Protein AF-0000000084337610 (afdb_homodimer)

Secondary structure (DSSP, 8-state):
--BHHHHHHHHH-SS-TTEEEETTEEEETTEEHHHHHHHH-SSEEEEETHHHHHHHHHHHHHHHHHHHHHT--S-EEEEEEGGG---HHHHHHHHTTS-EEEE-STTHHHHHHHHHHTTSS-TT-EEEE-S---HHHHHHHHHHHHTT-SEEEEEESSTTHHHHHHHH---SSPEEEEEEB-PBPPTTSS-SB-SSSB-HHHHHHHIIIIITT-TTEEEEEEE---TT-S-SSHHHHHHHHHHHHHHHHHHHH-TT--EEE---------STT----HHHHHHHHHHHHHHHHHHTT-PPPEEEE--SHHHHGGGEEEEEEEEEEEE-SSS-EEEEESS-HHHH-HHHHHH----EEEESB-TTSBEEEEEEE-SSS-TT-EE---SSSSSEEEE--SS--EEEEES--SSHHHHH-SSS--GGGPPPPEEEEEEE-TTS-EEEEEEEPPP-HHHHHHHHTS--/--BHHHHHHHHH-SS-TTEEEETTEEEETTEEHHHHHHHH-SSEEEEETHHHHHHHHHHHHHHHHHHHHTT--S-EEEEEEGGG---HHHHHHHHTTS-EEEE-STTHHHHHHHHHHTTSS-TT-EEEE-S---HHHHHHHHHHHHTT-SEEEEEESSTTHHHHHHHH---SSPEEEEEEB-PBPPTTSS-SB-SSSB-HHHHHHHIIIIITT-TTEEEEEEE---TT-S-SSHHHHHHHHHHHHHHHHHHHH-TT--EEE---------STT----HHHHHHHHHHHHHHHHHHTT-PPPEEEE--SHHHHGGGEEEEEEEEEEEE-SSS-EEEEESS-HHHH-HHHHHH----EEEESB-TTSBEEEEEEE-SSS-TT-EE---SSSSSEEEE--SS--EEEEES--SSHHHHH-SSS--GGGPPPPEEEEEEE-TTS-EEEEEEEPPP-HHHHHHHHTS--

Nearest PDB structures (foldseek):
  7jpj-assembly1_B  TM=8.055E-01  e=6.550E-25  Phaeodactylum tricornutum CCAP 1055/1
  7jpj-assembly1_A  TM=7.901E-01  e=4.323E-25  Phaeodactylum tricornutum CCAP 1055/1
  7odc-assembly1_A-2  TM=7.884E-01  e=2.873E-20  Mus musculus
  2on3-assembly1_B  TM=7.918E-01  e=4.902E-20  Homo sapiens
  7u6u-assembly1_B  TM=7.769E-01  e=1.495E-20  Homo sapiens

InterPro domains:
  IPR002985 Arginine decarboxylase [PTHR43295] (39-330)
  IPR002985 Arginine decarboxylase [cd06830] (38-434)
  IPR009006 Alanine racemase/group IV decarboxylase, C-terminal [G3DSA:2.40.37.10] (312-446)
  IPR009006 Alanine racemase/group IV decarboxylase, C-terminal [SSF50621] (285-439)
  IPR022644 Orn/DAP/Arg decarboxylase 2, N-terminal [PF02784] (68-313)
  IPR029066 PLP-binding barrel [G3DSA:3.20.20.10] (50-311)
  IPR029066 PLP-binding barrel [SSF51419] (41-315)

Structure (mmCIF, N/CA/C/O backbone):
data_AF-0000000084337610-model_v1
#
loop_
_entity.id
_entity.type
_entity.pdbx_description
1 polymer 'Arginine decarboxylase'
#
loop_
_atom_site.group_PDB
_atom_site.id
_atom_site.type_symbol
_atom_site.label_atom_id
_atom_site.label_alt_id
_atom_site.label_comp_id
_atom_site.label_asym_id
_atom_site.label_entity_id
_atom_site.label_seq_id
_atom_site.pdbx_PDB_ins_code
_atom_site.Cartn_x
_atom_site.Cartn_y
_atom_site.Cartn_z
_atom_site.occupancy
_atom_site.B_iso_or_equiv
_atom_site.auth_seq_id
_atom_site.auth_comp_id
_atom_site.auth_asym_id
_atom_site.auth_atom_id
_atom_site.pdbx_PDB_model_num
ATOM 1 N N . MET A 1 1 ? -39.031 13.789 -8.5 1 65.5 1 MET A N 1
ATOM 2 C CA . MET A 1 1 ? -37.594 13.648 -8.367 1 65.5 1 MET A CA 1
ATOM 3 C C . MET A 1 1 ? -37.188 12.188 -8.258 1 65.5 1 MET A C 1
ATOM 5 O O . MET A 1 1 ? -37.844 11.414 -7.527 1 65.5 1 MET A O 1
ATOM 9 N N . GLN A 1 2 ? -36.344 11.758 -9.172 1 90.31 2 GLN A N 1
ATOM 10 C CA . GLN A 1 2 ? -35.938 10.359 -9.312 1 90.31 2 GLN A CA 1
ATOM 11 C C . GLN A 1 2 ? -35.094 9.906 -8.125 1 90.31 2 GLN A C 1
ATOM 13 O O . GLN A 1 2 ? -34.156 10.609 -7.719 1 90.31 2 GLN A O 1
ATOM 18 N N . SER A 1 3 ? -35.719 8.938 -7.402 1 95.44 3 SER A N 1
ATOM 19 C CA . SER A 1 3 ? -34.969 8.406 -6.258 1 95.44 3 SER A CA 1
ATOM 20 C C . SER A 1 3 ? -33.688 7.734 -6.695 1 95.44 3 SER A C 1
ATOM 22 O O . SER A 1 3 ? -33.5 7.422 -7.875 1 95.44 3 SER A O 1
ATOM 24 N N . TYR A 1 4 ? -32.75 7.586 -5.773 1 96.56 4 TYR A N 1
ATOM 25 C CA . TYR A 1 4 ? -31.516 6.883 -6.066 1 96.56 4 TYR A CA 1
ATOM 26 C C . TYR A 1 4 ? -31.797 5.48 -6.598 1 96.56 4 TYR A C 1
ATOM 28 O O . TYR A 1 4 ? -31.141 5.027 -7.539 1 96.56 4 TYR A O 1
ATOM 36 N N . GLN A 1 5 ? -32.719 4.836 -5.945 1 95.94 5 GLN A N 1
ATOM 37 C CA . GLN A 1 5 ? -33.094 3.484 -6.363 1 95.94 5 GLN A CA 1
ATOM 38 C C . GLN A 1 5 ? -33.531 3.455 -7.828 1 95.94 5 GLN A C 1
ATOM 40 O O . GLN A 1 5 ? -33.094 2.588 -8.594 1 95.94 5 GLN A O 1
ATOM 45 N N . GLU A 1 6 ? -34.344 4.34 -8.148 1 95.38 6 GLU A N 1
ATOM 46 C CA . GLU A 1 6 ? -34.812 4.43 -9.531 1 95.38 6 GLU A CA 1
ATOM 47 C C . GLU A 1 6 ? -33.688 4.75 -10.492 1 95.38 6 GLU A C 1
ATOM 49 O O . GLU A 1 6 ? -33.594 4.18 -11.578 1 95.38 6 GLU A O 1
ATOM 54 N N . PHE A 1 7 ? -32.969 5.648 -9.984 1 94.31 7 PHE A N 1
ATOM 55 C CA . PHE A 1 7 ? -31.828 6.039 -10.781 1 94.31 7 PHE A CA 1
ATOM 56 C C . PHE A 1 7 ? -30.953 4.832 -11.094 1 94.31 7 PHE A C 1
ATOM 58 O O . PHE A 1 7 ? -30.578 4.609 -12.25 1 94.31 7 PHE A O 1
ATOM 65 N N . LEU A 1 8 ? -30.562 4.051 -10.07 1 94.62 8 LEU A N 1
ATOM 66 C CA . LEU A 1 8 ? -29.688 2.895 -10.234 1 94.62 8 LEU A CA 1
ATOM 67 C C . LEU A 1 8 ? -30.344 1.839 -11.117 1 94.62 8 LEU A C 1
ATOM 69 O O . LEU A 1 8 ? -29.688 1.22 -11.953 1 94.62 8 LEU A O 1
ATOM 73 N N . ASP A 1 9 ? -31.594 1.612 -10.945 1 94.62 9 ASP A N 1
ATOM 74 C CA . ASP A 1 9 ? -32.344 0.64 -11.75 1 94.62 9 ASP A CA 1
ATOM 75 C C . ASP A 1 9 ? -32.281 1.001 -13.234 1 94.62 9 ASP A C 1
ATOM 77 O O . ASP A 1 9 ? -32 0.146 -14.078 1 94.62 9 ASP A O 1
ATOM 81 N N . LEU A 1 10 ? -32.531 2.252 -13.523 1 93.19 10 LEU A N 1
ATOM 82 C CA . LEU A 1 10 ? -32.562 2.719 -14.906 1 93.19 10 LEU A CA 1
ATOM 83 C C . LEU A 1 10 ? -31.172 2.66 -15.523 1 93.19 10 LEU A C 1
ATOM 85 O O . LEU A 1 10 ? -31.031 2.418 -16.719 1 93.19 10 LEU A O 1
ATOM 89 N N . SER A 1 11 ? -30.219 2.896 -14.664 1 91.75 11 SER A N 1
ATOM 90 C CA . SER A 1 11 ? -28.859 3 -15.164 1 91.75 11 SER A CA 1
ATOM 91 C C . SER A 1 11 ? -28.266 1.621 -15.43 1 91.75 11 SER A C 1
ATOM 93 O O . SER A 1 11 ? -27.578 1.419 -16.438 1 91.75 11 SER A O 1
ATOM 95 N N . VAL A 1 12 ? -28.453 0.662 -14.5 1 93 12 VAL A N 1
ATOM 96 C CA . VAL A 1 12 ? -27.703 -0.586 -14.617 1 93 12 VAL A CA 1
ATOM 97 C C . VAL A 1 12 ? -28.641 -1.772 -14.406 1 93 12 VAL A C 1
ATOM 99 O O . VAL A 1 12 ? -28.203 -2.928 -14.469 1 93 12 VAL A O 1
ATOM 102 N N . GLY A 1 13 ? -29.875 -1.524 -14.211 1 93.38 13 GLY A N 1
ATOM 103 C CA . GLY A 1 13 ? -30.766 -2.613 -13.836 1 93.38 13 GLY A CA 1
ATOM 104 C C . GLY A 1 13 ? -30.5 -3.152 -12.445 1 93.38 13 GLY A C 1
ATOM 105 O O . GLY A 1 13 ? -29.562 -3.932 -12.25 1 93.38 13 GLY A O 1
ATOM 106 N N . PHE A 1 14 ? -31.188 -2.693 -11.453 1 94.44 14 PHE A N 1
ATOM 107 C CA . PHE A 1 14 ? -31.016 -3.051 -10.055 1 94.44 14 PHE A CA 1
ATOM 108 C C . PHE A 1 14 ? -32.344 -3.365 -9.406 1 94.44 14 PHE A C 1
ATOM 110 O O . PHE A 1 14 ? -33.344 -2.709 -9.695 1 94.44 14 PHE A O 1
ATOM 117 N N . PRO A 1 15 ? -32.406 -4.332 -8.617 1 95.44 15 PRO A N 1
ATOM 118 C CA . PRO A 1 15 ? -31.375 -5.098 -7.938 1 95.44 15 PRO A CA 1
ATOM 119 C C . PRO A 1 15 ? -30.719 -6.141 -8.844 1 95.44 15 PRO A C 1
ATOM 121 O O . PRO A 1 15 ? -31.25 -6.434 -9.922 1 95.44 15 PRO A O 1
ATOM 124 N N . GLN A 1 16 ? -29.562 -6.594 -8.414 1 95.94 16 GLN A N 1
ATOM 125 C CA . GLN A 1 16 ? -28.797 -7.637 -9.078 1 95.94 16 GLN A CA 1
ATOM 126 C C . GLN A 1 16 ? -28.516 -8.805 -8.133 1 95.94 16 GLN A C 1
ATOM 128 O O . GLN A 1 16 ? -28.797 -8.719 -6.938 1 95.94 16 GLN A O 1
ATOM 133 N N . GLU A 1 17 ? -28.016 -9.844 -8.68 1 93.69 17 GLU A N 1
ATOM 134 C CA . GLU A 1 17 ? -27.766 -11.055 -7.895 1 93.69 17 GLU A CA 1
ATOM 135 C C . GLU A 1 17 ? -26.906 -10.742 -6.668 1 93.69 17 GLU A C 1
ATOM 137 O O . GLU A 1 17 ? -25.844 -10.117 -6.781 1 93.69 17 GLU A O 1
ATOM 142 N N . GLY A 1 18 ? -27.453 -11.156 -5.535 1 95.12 18 GLY A N 1
ATOM 143 C CA . GLY A 1 18 ? -26.719 -10.984 -4.285 1 95.12 18 GLY A CA 1
ATOM 144 C C . GLY A 1 18 ? -27.062 -9.688 -3.572 1 95.12 18 GLY A C 1
ATOM 145 O O . GLY A 1 18 ? -26.672 -9.492 -2.42 1 95.12 18 GLY A O 1
ATOM 146 N N . PHE A 1 19 ? -27.828 -8.812 -4.305 1 97.75 19 PHE A N 1
ATOM 147 C CA . PHE A 1 19 ? -28.156 -7.512 -3.73 1 97.75 19 PHE A CA 1
ATOM 148 C C . PHE A 1 19 ? -29.656 -7.254 -3.814 1 97.75 19 PHE A C 1
ATOM 150 O O . PHE A 1 19 ? -30.266 -7.438 -4.871 1 97.75 19 PHE A O 1
ATOM 157 N N . GLU A 1 20 ? -30.234 -6.898 -2.727 1 97.12 20 GLU A N 1
ATOM 158 C CA . GLU A 1 20 ? -31.656 -6.547 -2.68 1 97.12 20 GLU A CA 1
ATOM 159 C C . GLU A 1 20 ? -31.891 -5.352 -1.764 1 97.12 20 GLU A C 1
ATOM 161 O O . GLU A 1 20 ? -31.125 -5.102 -0.84 1 97.12 20 GLU A O 1
ATOM 166 N N . ILE A 1 21 ? -32.938 -4.605 -2.105 1 97.56 21 ILE A N 1
ATOM 167 C CA . ILE A 1 21 ? -33.375 -3.504 -1.251 1 97.56 21 ILE A CA 1
ATOM 168 C C . ILE A 1 21 ? -34.688 -3.854 -0.595 1 97.56 21 ILE A C 1
ATOM 170 O O . ILE A 1 21 ? -35.688 -4.105 -1.285 1 97.56 21 ILE A O 1
ATOM 174 N N . ILE A 1 22 ? -34.719 -3.916 0.683 1 96.88 22 ILE A N 1
ATOM 175 C CA . ILE A 1 22 ? -35.938 -4.168 1.442 1 96.88 22 ILE A CA 1
ATOM 176 C C . ILE A 1 22 ? -36.156 -3.047 2.457 1 96.88 22 ILE A C 1
ATOM 178 O O . ILE A 1 22 ? -35.281 -2.807 3.316 1 96.88 22 ILE A O 1
ATOM 182 N N . GLU A 1 23 ? -37.25 -2.309 2.42 1 95.75 23 GLU A N 1
ATOM 183 C CA . GLU A 1 23 ? -37.594 -1.223 3.336 1 95.75 23 GLU A CA 1
ATOM 184 C C . GLU A 1 23 ? -36.469 -0.2 3.414 1 95.75 23 GLU A C 1
ATOM 186 O O . GLU A 1 23 ? -36 0.138 4.508 1 95.75 23 GLU A O 1
ATOM 191 N N . ASP A 1 24 ? -35.875 0.119 2.33 1 96.12 24 ASP A N 1
ATOM 192 C CA . ASP A 1 24 ? -34.938 1.206 2.162 1 96.12 24 ASP A CA 1
ATOM 193 C C . ASP A 1 24 ? -33.562 0.819 2.713 1 96.12 24 ASP A C 1
ATOM 195 O O . ASP A 1 24 ? -32.719 1.688 3.004 1 96.12 24 ASP A O 1
ATOM 199 N N . GLU A 1 25 ? -33.344 -0.481 2.877 1 98 25 GLU A N 1
ATOM 200 C CA . GLU A 1 25 ? -32.062 -0.994 3.355 1 98 25 GLU A CA 1
ATOM 201 C C . GLU A 1 25 ? -31.5 -2.021 2.387 1 98 25 GLU A C 1
ATOM 203 O O . GLU A 1 25 ? -32.219 -2.828 1.815 1 98 25 GLU A O 1
ATOM 208 N N . LEU A 1 26 ? -30.188 -1.998 2.295 1 98.56 26 LEU A N 1
ATOM 209 C CA . LEU A 1 26 ? -29.531 -2.918 1.381 1 98.56 26 LEU A CA 1
ATOM 210 C C . LEU A 1 26 ? -29.281 -4.266 2.049 1 98.56 26 LEU A C 1
ATOM 212 O O . LEU A 1 26 ? -28.812 -4.324 3.191 1 98.56 26 LEU A O 1
ATOM 216 N N . PHE A 1 27 ? -29.625 -5.32 1.345 1 98.19 27 PHE A N 1
ATOM 217 C CA . PHE A 1 27 ? -29.312 -6.688 1.743 1 98.19 27 PHE A CA 1
ATOM 218 C C . PHE A 1 27 ? -28.266 -7.301 0.822 1 98.19 27 PHE A C 1
ATOM 220 O O . PHE A 1 27 ? -28.312 -7.105 -0.394 1 98.19 27 PHE A O 1
ATOM 227 N N . PHE A 1 28 ? -27.312 -7.977 1.398 1 97.94 28 PHE A N 1
ATOM 228 C CA . PHE A 1 28 ? -26.281 -8.734 0.69 1 97.94 28 PHE A CA 1
ATOM 229 C C . PHE A 1 28 ? -26.438 -10.227 0.954 1 97.94 28 PHE A C 1
ATOM 231 O O . PHE A 1 28 ? -26.156 -10.695 2.061 1 97.94 28 PHE A O 1
ATOM 238 N N . ASN A 1 29 ? -26.812 -10.945 -0.056 1 96.69 29 ASN A N 1
ATOM 239 C CA . ASN A 1 29 ? -27.094 -12.375 0.105 1 96.69 29 ASN A CA 1
ATOM 240 C C . ASN A 1 29 ? -27.953 -12.648 1.331 1 96.69 29 ASN A C 1
ATOM 242 O O . ASN A 1 29 ? -27.594 -13.469 2.178 1 96.69 29 ASN A O 1
ATOM 246 N N . ASP A 1 30 ? -29.047 -11.93 1.494 1 95.25 30 ASP A N 1
ATOM 247 C CA . ASP A 1 30 ? -30.062 -12.07 2.523 1 95.25 30 ASP A CA 1
ATOM 248 C C . ASP A 1 30 ? -29.625 -11.438 3.836 1 95.25 30 ASP A C 1
ATOM 250 O O . ASP A 1 30 ? -30.391 -11.383 4.801 1 95.25 30 ASP A O 1
ATOM 254 N N . LEU A 1 31 ? -28.391 -10.961 3.896 1 96.19 31 LEU A N 1
ATOM 255 C CA . LEU A 1 31 ? -27.891 -10.328 5.105 1 96.19 31 LEU A CA 1
ATOM 256 C C . LEU A 1 31 ? -28.312 -8.867 5.176 1 96.19 31 LEU A C 1
ATOM 258 O O . LEU A 1 31 ? -28.016 -8.086 4.273 1 96.19 31 LEU A O 1
ATOM 262 N N . ASN A 1 32 ? -29.016 -8.508 6.195 1 97 32 ASN A N 1
ATOM 263 C CA . ASN A 1 32 ? -29.328 -7.105 6.418 1 97 32 ASN A CA 1
ATOM 264 C C . ASN A 1 32 ? -28.109 -6.32 6.887 1 97 32 ASN A C 1
ATOM 266 O O . ASN A 1 32 ? -27.688 -6.449 8.039 1 97 32 ASN A O 1
ATOM 270 N N . LEU A 1 33 ? -27.625 -5.453 6.07 1 98.31 33 LEU A N 1
ATOM 271 C CA . LEU A 1 33 ? -26.359 -4.781 6.363 1 98.31 33 LEU A CA 1
ATOM 272 C C . LEU A 1 33 ? -26.547 -3.701 7.422 1 98.31 33 LEU A C 1
ATOM 274 O O . LEU A 1 33 ? -25.625 -3.406 8.188 1 98.31 33 LEU A O 1
ATOM 278 N N . MET A 1 34 ? -27.734 -3.121 7.457 1 98.12 34 MET A N 1
ATOM 279 C CA . MET A 1 34 ? -28 -2.141 8.5 1 98.12 34 MET A CA 1
ATOM 280 C C . MET A 1 34 ? -27.953 -2.789 9.883 1 98.12 34 MET A C 1
ATOM 282 O O . MET A 1 34 ? -27.438 -2.199 10.836 1 98.12 34 MET A O 1
ATOM 286 N N . GLU A 1 35 ? -28.484 -3.955 9.961 1 97.12 35 GLU A N 1
ATOM 287 C CA . GLU A 1 35 ? -28.422 -4.688 11.219 1 97.12 35 GLU A CA 1
ATOM 288 C C . GLU A 1 35 ? -26.984 -4.988 11.625 1 97.12 35 GLU A C 1
ATOM 290 O O . GLU A 1 35 ? -26.641 -4.918 12.805 1 97.12 35 GLU A O 1
ATOM 295 N N . MET A 1 36 ? -26.188 -5.363 10.664 1 97.19 36 MET A N 1
ATOM 296 C CA . MET A 1 36 ? -24.781 -5.605 10.93 1 97.19 36 MET A CA 1
ATOM 297 C C . MET A 1 36 ? -24.094 -4.348 11.469 1 97.19 36 MET A C 1
ATOM 299 O O . MET A 1 36 ? -23.328 -4.418 12.43 1 97.19 36 MET A O 1
ATOM 303 N N . ILE A 1 37 ? -24.406 -3.229 10.883 1 97.88 37 ILE A N 1
ATOM 304 C CA . ILE A 1 37 ? -23.828 -1.954 11.281 1 97.88 37 ILE A CA 1
ATOM 305 C C . ILE A 1 37 ? -24.25 -1.601 12.703 1 97.88 37 ILE A C 1
ATOM 307 O O . ILE A 1 37 ? -23.453 -1.131 13.5 1 97.88 37 ILE A O 1
ATOM 311 N N . GLU A 1 38 ? -25.469 -1.8 12.984 1 97.25 38 GLU A N 1
ATOM 312 C CA . GLU A 1 38 ? -25.984 -1.489 14.312 1 97.25 38 GLU A CA 1
ATOM 313 C C . GLU A 1 38 ? -25.328 -2.355 15.383 1 97.25 38 GLU A C 1
ATOM 315 O O . GLU A 1 38 ? -25.094 -1.895 16.5 1 97.25 38 GLU A O 1
ATOM 320 N N . THR A 1 39 ? -25.062 -3.568 15.008 1 96.19 39 THR A N 1
ATOM 321 C CA . THR A 1 39 ? -24.531 -4.527 15.961 1 96.19 39 THR A CA 1
ATOM 322 C C . THR A 1 39 ? -23.031 -4.32 16.141 1 96.19 39 THR A C 1
ATOM 324 O O . THR A 1 39 ? -22.516 -4.34 17.266 1 96.19 39 THR A O 1
ATOM 327 N N . TYR A 1 40 ? -22.297 -4.07 15.062 1 95.56 40 TYR A N 1
ATOM 328 C CA . TYR A 1 40 ? -20.844 -4.168 15.133 1 95.56 40 TYR A CA 1
ATOM 329 C C . TYR A 1 40 ? -20.203 -2.811 14.898 1 95.56 40 TYR A C 1
ATOM 331 O O . TYR A 1 40 ? -19 -2.637 15.148 1 95.56 40 TYR A O 1
ATOM 339 N N . GLY A 1 41 ? -20.938 -1.846 14.391 1 95.12 41 GLY A N 1
ATOM 340 C CA . GLY A 1 41 ? -20.391 -0.527 14.117 1 95.12 41 GLY A CA 1
ATOM 341 C C . GLY A 1 41 ? -19.625 -0.455 12.805 1 95.12 41 GLY A C 1
ATOM 342 O O . GLY A 1 41 ? -19.594 -1.427 12.047 1 95.12 41 GLY A O 1
ATOM 343 N N . THR A 1 42 ? -19.109 0.699 12.414 1 95.5 42 THR A N 1
ATOM 344 C CA . THR A 1 42 ? -18.25 0.967 11.266 1 95.5 42 THR A CA 1
ATOM 345 C C . THR A 1 42 ? -16.969 1.664 11.695 1 95.5 42 THR A C 1
ATOM 347 O O . THR A 1 42 ? -16.906 2.264 12.773 1 95.5 42 THR A O 1
ATOM 350 N N . PRO A 1 43 ? -15.93 1.644 10.898 1 93.88 43 PRO A N 1
ATOM 351 C CA . PRO A 1 43 ? -15.781 0.819 9.695 1 93.88 43 PRO A CA 1
ATOM 352 C C . PRO A 1 43 ? -15.844 -0.677 9.992 1 93.88 43 PRO A C 1
ATOM 354 O O . PRO A 1 43 ? -15.375 -1.118 11.047 1 93.88 43 PRO A O 1
ATOM 357 N N . LEU A 1 44 ? -16.484 -1.411 9.062 1 95.75 44 LEU A N 1
ATOM 358 C CA . LEU A 1 44 ? -16.719 -2.834 9.297 1 95.75 44 LEU A CA 1
ATOM 359 C C . LEU A 1 44 ? -16.406 -3.648 8.047 1 95.75 44 LEU A C 1
ATOM 361 O O . LEU A 1 44 ? -17.047 -3.453 7.004 1 95.75 44 LEU A O 1
ATOM 365 N N . ARG A 1 45 ? -15.438 -4.523 8.195 1 94.69 45 ARG A N 1
ATOM 366 C CA . ARG A 1 45 ? -15.211 -5.527 7.156 1 94.69 45 ARG A CA 1
ATOM 367 C C . ARG A 1 45 ? -16.016 -6.793 7.438 1 94.69 45 ARG A C 1
ATOM 369 O O . ARG A 1 45 ? -16.141 -7.215 8.586 1 94.69 45 ARG A O 1
ATOM 376 N N . PHE A 1 46 ? -16.531 -7.379 6.41 1 96.44 46 PHE A N 1
ATOM 377 C CA . PHE A 1 46 ? -17.203 -8.656 6.598 1 96.44 46 PHE A CA 1
ATOM 378 C C . PHE A 1 46 ? -16.844 -9.633 5.484 1 96.44 46 PHE A C 1
ATOM 380 O O . PHE A 1 46 ? -16.469 -9.219 4.383 1 96.44 46 PHE A O 1
ATOM 387 N N . THR A 1 47 ? -16.859 -10.867 5.77 1 96.75 47 THR A N 1
ATOM 388 C CA . THR A 1 47 ? -16.656 -11.961 4.82 1 96.75 47 THR A CA 1
ATOM 389 C C . THR A 1 47 ? -17.797 -12.977 4.918 1 96.75 47 THR A C 1
ATOM 391 O O . THR A 1 47 ? -18.047 -13.539 5.984 1 96.75 47 THR A O 1
ATOM 394 N N . TYR A 1 48 ? -18.516 -13.117 3.877 1 97.88 48 TYR A N 1
ATOM 395 C CA . TYR A 1 48 ? -19.578 -14.109 3.76 1 97.88 48 TYR A CA 1
ATOM 396 C C . TYR A 1 48 ? -19.078 -15.391 3.119 1 97.88 48 TYR A C 1
ATOM 398 O O . TYR A 1 48 ? -19.094 -15.531 1.894 1 97.88 48 TYR A O 1
ATOM 406 N N . LEU A 1 49 ? -18.766 -16.406 3.867 1 97.56 49 LEU A N 1
ATOM 407 C CA . LEU A 1 49 ? -17.984 -17.578 3.479 1 97.56 49 LEU A CA 1
ATOM 408 C C . LEU A 1 49 ? -18.734 -18.406 2.441 1 97.56 49 LEU A C 1
ATOM 410 O O . LEU A 1 49 ? -18.125 -18.969 1.536 1 97.56 49 LEU A O 1
ATOM 414 N N . PRO A 1 50 ? -20.031 -18.469 2.449 1 97.62 50 PRO A N 1
ATOM 415 C CA . PRO A 1 50 ? -20.75 -19.359 1.522 1 97.62 50 PRO A CA 1
ATOM 416 C C . PRO A 1 50 ? -20.484 -19 0.058 1 97.62 50 PRO A C 1
ATOM 418 O O . PRO A 1 50 ? -20.578 -19.875 -0.812 1 97.62 50 PRO A O 1
ATOM 421 N N . ILE A 1 51 ? -20.156 -17.766 -0.198 1 98 51 ILE A N 1
ATOM 422 C CA . ILE A 1 51 ? -19.891 -17.359 -1.573 1 98 51 ILE A CA 1
ATOM 423 C C . ILE A 1 51 ? -18.656 -18.094 -2.104 1 98 51 ILE A C 1
ATOM 425 O O . ILE A 1 51 ? -18.594 -18.438 -3.285 1 98 51 ILE A O 1
ATOM 429 N N . ILE A 1 52 ? -17.734 -18.375 -1.275 1 98.25 52 ILE A N 1
ATOM 430 C CA . ILE A 1 52 ? -16.5 -19.062 -1.661 1 98.25 52 ILE A CA 1
ATOM 431 C C . ILE A 1 52 ? -16.828 -20.453 -2.189 1 98.25 52 ILE A C 1
ATOM 433 O O . ILE A 1 52 ? -16.406 -20.828 -3.287 1 98.25 52 ILE A O 1
ATOM 437 N N . SER A 1 53 ? -17.578 -21.203 -1.42 1 98.19 53 SER A N 1
ATOM 438 C CA . SER A 1 53 ? -18 -22.531 -1.845 1 98.19 53 SER A CA 1
ATOM 439 C C . SER A 1 53 ? -18.812 -22.469 -3.133 1 98.19 53 SER A C 1
ATOM 441 O O . SER A 1 53 ? -18.625 -23.281 -4.039 1 98.19 53 SER A O 1
ATOM 443 N N . LYS A 1 54 ? -19.672 -21.469 -3.176 1 97.94 54 LYS A N 1
ATOM 444 C CA . LYS A 1 54 ? -20.516 -21.328 -4.363 1 97.94 54 LYS A CA 1
ATOM 445 C C . LYS A 1 54 ? -19.656 -21.094 -5.609 1 97.94 54 LYS A C 1
ATOM 447 O O . LYS A 1 54 ? -19.875 -21.734 -6.645 1 97.94 54 LYS A O 1
ATOM 452 N N . LYS A 1 55 ? -18.734 -20.219 -5.547 1 98.31 55 LYS A N 1
ATOM 453 C CA . LYS A 1 55 ? -17.859 -19.891 -6.676 1 98.31 55 LYS A CA 1
ATOM 454 C C . LYS A 1 55 ? -17.047 -21.094 -7.121 1 98.31 55 LYS A C 1
ATOM 456 O O . LYS A 1 55 ? -16.922 -21.359 -8.32 1 98.31 55 LYS A O 1
ATOM 461 N N . ILE A 1 56 ? -16.516 -21.844 -6.152 1 98.69 56 ILE A N 1
ATOM 462 C CA . ILE A 1 56 ? -15.711 -23.016 -6.453 1 98.69 56 ILE A CA 1
ATOM 463 C C . ILE A 1 56 ? -16.562 -24.062 -7.168 1 98.69 56 ILE A C 1
ATOM 465 O O . ILE A 1 56 ? -16.172 -24.594 -8.211 1 98.69 56 ILE A O 1
ATOM 469 N N . GLN A 1 57 ? -17.719 -24.312 -6.637 1 98.69 57 GLN A N 1
ATOM 470 C CA . GLN A 1 57 ? -18.594 -25.312 -7.23 1 98.69 57 GLN A CA 1
ATOM 471 C C . GLN A 1 57 ? -19.031 -24.906 -8.633 1 98.69 57 GLN A C 1
ATOM 473 O O . GLN A 1 57 ? -19.125 -25.734 -9.531 1 98.69 57 GLN A O 1
ATOM 478 N N . GLN A 1 58 ? -19.266 -23.641 -8.797 1 98.31 58 GLN A N 1
ATOM 479 C CA . GLN A 1 58 ? -19.641 -23.141 -10.117 1 98.31 58 GLN A CA 1
ATOM 480 C C . GLN A 1 58 ? -18.516 -23.359 -11.125 1 98.31 58 GLN A C 1
ATOM 482 O O . GLN A 1 58 ? -18.766 -23.797 -12.25 1 98.31 58 GLN A O 1
ATOM 487 N N . ALA A 1 59 ? -17.328 -23.078 -10.766 1 98.5 59 ALA A N 1
ATOM 488 C CA . ALA A 1 59 ? -16.203 -23.281 -11.664 1 98.5 59 ALA A CA 1
ATOM 489 C C . ALA A 1 59 ? -16.031 -24.766 -12.016 1 98.5 59 ALA A C 1
ATOM 491 O O . ALA A 1 59 ? -15.836 -25.109 -13.18 1 98.5 59 ALA A O 1
ATOM 492 N N . LYS A 1 60 ? -16.109 -25.609 -11 1 98.56 60 LYS A N 1
ATOM 493 C CA . LYS A 1 60 ? -15.984 -27.047 -11.227 1 98.56 60 LYS A CA 1
ATOM 494 C C . LYS A 1 60 ? -17.047 -27.531 -12.203 1 98.56 60 LYS A C 1
ATOM 496 O O . LYS A 1 60 ? -16.75 -28.312 -13.109 1 98.56 60 LYS A O 1
ATOM 501 N N . LEU A 1 61 ? -18.25 -27.047 -12 1 98.5 61 LEU A N 1
ATOM 502 C CA . LEU A 1 61 ? -19.359 -27.438 -12.867 1 98.5 61 LEU A CA 1
ATOM 503 C C . LEU A 1 61 ? -19.125 -26.953 -14.297 1 98.5 61 LEU A C 1
ATOM 505 O O . LEU A 1 61 ? -19.375 -27.688 -15.25 1 98.5 61 LEU A O 1
ATOM 509 N N . MET A 1 62 ? -18.703 -25.734 -14.453 1 98.62 62 MET A N 1
ATOM 510 C CA . MET A 1 62 ? -18.469 -25.172 -15.781 1 98.62 62 MET A CA 1
ATOM 511 C C . MET A 1 62 ? -17.406 -25.969 -16.531 1 98.62 62 MET A C 1
ATOM 513 O O . MET A 1 62 ? -17.562 -26.281 -17.703 1 98.62 62 MET A O 1
ATOM 517 N N . PHE A 1 63 ? -16.344 -26.328 -15.875 1 98.75 63 PHE A N 1
ATOM 518 C CA . PHE A 1 63 ? -15.281 -27.078 -16.531 1 98.75 63 PHE A CA 1
ATOM 519 C C . PHE A 1 63 ? -15.734 -28.5 -16.828 1 98.75 63 PHE A C 1
ATOM 521 O O . PHE A 1 63 ? -15.406 -29.047 -17.891 1 98.75 63 PHE A O 1
ATOM 528 N N . GLN A 1 64 ? -16.453 -29.094 -15.898 1 98.44 64 GLN A N 1
ATOM 529 C CA . GLN A 1 64 ? -16.984 -30.438 -16.141 1 98.44 64 GLN A CA 1
ATOM 530 C C . GLN A 1 64 ? -17.906 -30.438 -17.359 1 98.44 64 GLN A C 1
ATOM 532 O O . GLN A 1 64 ? -17.844 -31.344 -18.188 1 98.44 64 GLN A O 1
ATOM 537 N N . GLN A 1 65 ? -18.781 -29.484 -17.422 1 98.62 65 GLN A N 1
ATOM 538 C CA . GLN A 1 65 ? -19.703 -29.375 -18.547 1 98.62 65 GLN A CA 1
ATOM 539 C C . GLN A 1 65 ? -18.938 -29.188 -19.859 1 98.62 65 GLN A C 1
ATOM 541 O O . GLN A 1 65 ? -19.297 -29.781 -20.875 1 98.62 65 GLN A O 1
ATOM 546 N N . ALA A 1 66 ? -17.969 -28.375 -19.828 1 98.75 66 ALA A N 1
ATOM 547 C CA . ALA A 1 66 ? -17.156 -28.141 -21.016 1 98.75 66 ALA A CA 1
ATOM 548 C C . ALA A 1 66 ? -16.438 -29.406 -21.453 1 98.75 66 ALA A C 1
ATOM 550 O O . ALA A 1 66 ? -16.359 -29.703 -22.656 1 98.75 66 ALA A O 1
ATOM 551 N N . ILE A 1 67 ? -15.969 -30.172 -20.516 1 98.69 67 ILE A N 1
ATOM 552 C CA . ILE A 1 67 ? -15.258 -31.422 -20.781 1 98.69 67 ILE A CA 1
ATOM 553 C C . ILE A 1 67 ? -16.203 -32.406 -21.453 1 98.69 67 ILE A C 1
ATOM 555 O O . ILE A 1 67 ? -15.844 -33.031 -22.469 1 98.69 67 ILE A O 1
ATOM 559 N N . VAL A 1 68 ? -17.344 -32.5 -20.938 1 98.5 68 VAL A N 1
ATOM 560 C CA . VAL A 1 68 ? -18.344 -33.406 -21.484 1 98.5 68 VAL A CA 1
ATOM 561 C C . VAL A 1 68 ? -18.766 -32.938 -22.875 1 98.5 68 VAL A C 1
ATOM 563 O O . VAL A 1 68 ? -18.781 -33.719 -23.828 1 98.5 68 VAL A O 1
ATOM 566 N N . LYS A 1 69 ? -19.094 -31.688 -22.938 1 98.38 69 LYS A N 1
ATOM 567 C CA . LYS A 1 69 ? -19.578 -31.109 -24.188 1 98.38 69 LYS A CA 1
ATOM 568 C C . LYS A 1 69 ? -18.594 -31.297 -25.328 1 98.38 69 LYS A C 1
ATOM 570 O O . LYS A 1 69 ? -18.984 -31.516 -26.469 1 98.38 69 LYS A O 1
ATOM 575 N N . ASN A 1 70 ? -17.297 -31.281 -25.047 1 98.56 70 ASN A N 1
ATOM 576 C CA . ASN A 1 70 ? -16.266 -31.344 -26.078 1 98.56 70 ASN A CA 1
ATOM 577 C C . ASN A 1 70 ? -15.656 -32.75 -26.188 1 98.56 70 ASN A C 1
ATOM 579 O O . ASN A 1 70 ? -14.742 -32.969 -26.984 1 98.56 70 ASN A O 1
ATOM 583 N N . ASN A 1 71 ? -16.125 -33.656 -25.406 1 98.25 71 ASN A N 1
ATOM 584 C CA . ASN A 1 71 ? -15.523 -34.969 -25.328 1 98.25 71 ASN A CA 1
ATOM 585 C C . ASN A 1 71 ? -14.023 -34.906 -25.062 1 98.25 71 ASN A C 1
ATOM 587 O O . ASN A 1 71 ? -13.227 -35.5 -25.781 1 98.25 71 ASN A O 1
ATOM 591 N N . TYR A 1 72 ? -13.727 -34.031 -24.172 1 98.56 72 TYR A N 1
ATOM 592 C CA . TYR A 1 72 ? -12.344 -33.812 -23.75 1 98.56 72 TYR A CA 1
ATOM 593 C C . TYR A 1 72 ? -11.836 -34.969 -22.891 1 98.56 72 TYR A C 1
ATOM 595 O O . TYR A 1 72 ? -12.531 -35.438 -21.984 1 98.56 72 TYR A O 1
ATOM 603 N N . ARG A 1 73 ? -10.641 -35.438 -23.125 1 96.94 73 ARG A N 1
ATOM 604 C CA . ARG A 1 73 ? -10.156 -36.688 -22.484 1 96.94 73 ARG A CA 1
ATOM 605 C C . ARG A 1 73 ? -9.562 -36.375 -21.109 1 96.94 73 ARG A C 1
ATOM 607 O O . ARG A 1 73 ? -9.594 -37.219 -20.219 1 96.94 73 ARG A O 1
ATOM 614 N N . GLY A 1 74 ? -8.961 -35.25 -20.953 1 97.69 74 GLY A N 1
ATOM 615 C CA . GLY A 1 74 ? -8.32 -34.875 -19.703 1 97.69 74 GLY A CA 1
ATOM 616 C C . GLY A 1 74 ? -9.312 -34.531 -18.609 1 97.69 74 GLY A C 1
ATOM 617 O O . GLY A 1 74 ? -10.492 -34.281 -18.891 1 97.69 74 GLY A O 1
ATOM 618 N N . SER A 1 75 ? -8.805 -34.469 -17.391 1 98 75 SER A N 1
ATOM 619 C CA . SER A 1 75 ? -9.609 -34.094 -16.234 1 98 75 SER A CA 1
ATOM 620 C C . SER A 1 75 ? -9.305 -32.656 -15.797 1 98 75 SER A C 1
ATOM 622 O O . SER A 1 75 ? -8.453 -31.984 -16.391 1 98 75 SER A O 1
ATOM 624 N N . TYR A 1 76 ? -10.18 -32.219 -14.844 1 98.25 76 TYR A N 1
ATOM 625 C CA . TYR A 1 76 ? -10.031 -30.859 -14.32 1 98.25 76 TYR A CA 1
ATOM 626 C C . TYR A 1 76 ? -9.75 -30.891 -12.828 1 98.25 76 TYR A C 1
ATOM 628 O O . TYR A 1 76 ? -10.367 -31.656 -12.078 1 98.25 76 TYR A O 1
ATOM 636 N N . LYS A 1 77 ? -8.789 -30.094 -12.406 1 97.88 77 LYS A N 1
ATOM 637 C CA . LYS A 1 77 ? -8.469 -29.906 -11 1 97.88 77 LYS A CA 1
ATOM 638 C C . LYS A 1 77 ? -8.484 -28.422 -10.633 1 97.88 77 LYS A C 1
ATOM 640 O O . LYS A 1 77 ? -7.859 -27.609 -11.305 1 97.88 77 LYS A O 1
ATOM 645 N N . TYR A 1 78 ? -9.227 -28.125 -9.578 1 98.56 78 TYR A N 1
ATOM 646 C CA . TYR A 1 78 ? -9.305 -26.766 -9.062 1 98.56 78 TYR A CA 1
ATOM 647 C C . TYR A 1 78 ? -8.281 -26.531 -7.957 1 98.56 78 TYR A C 1
ATOM 649 O O . TYR A 1 78 ? -8.297 -27.234 -6.934 1 98.56 78 TYR A O 1
ATOM 657 N N . CYS A 1 79 ? -7.387 -25.562 -8.117 1 98.62 79 CYS A N 1
ATOM 658 C CA . CYS A 1 79 ? -6.449 -25.172 -7.07 1 98.62 79 CYS A CA 1
ATOM 659 C C . CYS A 1 79 ? -6.719 -23.75 -6.605 1 98.62 79 CYS A C 1
ATOM 661 O O . CYS A 1 79 ? -6.793 -22.828 -7.422 1 98.62 79 CYS A O 1
ATOM 663 N N . TYR A 1 80 ? -6.867 -23.594 -5.344 1 98.25 80 TYR A N 1
ATOM 664 C CA . TYR A 1 80 ? -7 -22.266 -4.773 1 98.25 80 TYR A CA 1
ATOM 665 C C . TYR A 1 80 ? -5.633 -21.625 -4.57 1 98.25 80 TYR A C 1
ATOM 667 O O . TYR A 1 80 ? -4.75 -22.203 -3.945 1 98.25 80 TYR A O 1
ATOM 675 N N . CYS A 1 81 ? -5.492 -20.438 -5.16 1 96.25 81 CYS A N 1
ATOM 676 C CA . CYS A 1 81 ? -4.273 -19.672 -4.98 1 96.25 81 CYS A CA 1
ATOM 677 C C . CYS A 1 81 ? -4.285 -18.938 -3.637 1 96.25 81 CYS A C 1
ATOM 679 O O . CYS A 1 81 ? -5.008 -17.953 -3.461 1 96.25 81 CYS A O 1
ATOM 681 N N . THR A 1 82 ? -3.4 -19.234 -2.701 1 93.31 82 THR A N 1
ATOM 682 C CA . THR A 1 82 ? -3.457 -18.781 -1.317 1 93.31 82 THR A CA 1
ATOM 683 C C . THR A 1 82 ? -3.09 -17.297 -1.22 1 93.31 82 THR A C 1
ATOM 685 O O . THR A 1 82 ? -3.5 -16.609 -0.281 1 93.31 82 THR A O 1
ATOM 688 N N . LYS A 1 83 ? -2.348 -16.828 -2.186 1 90.31 83 LYS A N 1
ATOM 689 C CA . LYS A 1 83 ? -1.914 -15.43 -2.141 1 90.31 83 LYS A CA 1
ATOM 690 C C . LYS A 1 83 ? -3.109 -14.484 -2.154 1 90.31 83 LYS A C 1
ATOM 692 O O . LYS A 1 83 ? -2.994 -13.328 -1.754 1 90.31 83 LYS A O 1
ATOM 697 N N . SER A 1 84 ? -4.242 -14.938 -2.662 1 92.69 84 SER A N 1
ATOM 698 C CA . SER A 1 84 ? -5.445 -14.109 -2.705 1 92.69 84 SER A CA 1
ATOM 699 C C . SER A 1 84 ? -5.996 -13.867 -1.306 1 92.69 84 SER A C 1
ATOM 701 O O . SER A 1 84 ? -6.59 -12.82 -1.042 1 92.69 84 SER A O 1
ATOM 703 N N . SER A 1 85 ? -5.863 -14.766 -0.442 1 91.81 85 SER A N 1
ATOM 704 C CA . SER A 1 85 ? -6.164 -14.664 0.982 1 91.81 85 SER A CA 1
ATOM 705 C C . SER A 1 85 ? -5.676 -15.898 1.735 1 91.81 85 SER A C 1
ATOM 707 O O . SER A 1 85 ? -6.145 -17.016 1.486 1 91.81 85 SER A O 1
ATOM 709 N N . HIS A 1 86 ? -4.801 -15.719 2.709 1 91 86 HIS A N 1
ATOM 710 C CA . HIS A 1 86 ? -4.172 -16.812 3.434 1 91 86 HIS A CA 1
ATOM 711 C C . HIS A 1 86 ? -4.922 -17.125 4.727 1 91 86 HIS A C 1
ATOM 713 O O . HIS A 1 86 ? -4.582 -18.062 5.438 1 91 86 HIS A O 1
ATOM 719 N N . PHE A 1 87 ? -5.941 -16.391 5.012 1 89.19 87 PHE A N 1
ATOM 720 C CA . PHE A 1 87 ? -6.59 -16.516 6.312 1 89.19 87 PHE A CA 1
ATOM 721 C C . PHE A 1 87 ? -7.211 -17.891 6.484 1 89.19 87 PHE A C 1
ATOM 723 O O . PHE A 1 87 ? -7.777 -18.453 5.539 1 89.19 87 PHE A O 1
ATOM 730 N N . LYS A 1 88 ? -7.215 -18.359 7.656 1 91.75 88 LYS A N 1
ATOM 731 C CA . LYS A 1 88 ? -7.656 -19.703 7.996 1 91.75 88 LYS A CA 1
ATOM 732 C C . LYS A 1 88 ? -9.102 -19.938 7.566 1 91.75 88 LYS A C 1
ATOM 734 O O . LYS A 1 88 ? -9.414 -20.938 6.926 1 91.75 88 LYS A O 1
ATOM 739 N N . HIS A 1 89 ? -10.008 -18.969 7.891 1 92.44 89 HIS A N 1
ATOM 740 C CA . HIS A 1 89 ? -11.43 -19.156 7.617 1 92.44 89 HIS A CA 1
ATOM 741 C C . HIS A 1 89 ? -11.695 -19.234 6.117 1 92.44 89 HIS A C 1
ATOM 743 O O . HIS A 1 89 ? -12.625 -19.906 5.676 1 92.44 89 HIS A O 1
ATOM 749 N N . ILE A 1 90 ? -10.891 -18.609 5.32 1 95.62 90 ILE A N 1
ATOM 750 C CA . ILE A 1 90 ? -11.031 -18.625 3.869 1 95.62 90 ILE A CA 1
ATOM 751 C C . ILE A 1 90 ? -10.539 -19.953 3.316 1 95.62 90 ILE A C 1
ATOM 753 O O . ILE A 1 90 ? -11.258 -20.641 2.582 1 95.62 90 ILE A O 1
ATOM 757 N N . VAL A 1 91 ? -9.32 -20.359 3.721 1 96.06 91 VAL A N 1
ATOM 758 C CA . VAL A 1 91 ? -8.68 -21.562 3.174 1 96.06 91 VAL A CA 1
ATOM 759 C C . VAL A 1 91 ? -9.461 -22.797 3.602 1 96.06 91 VAL A C 1
ATOM 761 O O . VAL A 1 91 ? -9.672 -23.719 2.799 1 96.06 91 VAL A O 1
ATOM 764 N N . GLU A 1 92 ? -9.891 -22.781 4.828 1 96.62 92 GLU A N 1
ATOM 765 C CA . GLU A 1 92 ? -10.68 -23.922 5.301 1 96.62 92 GLU A CA 1
ATOM 766 C C . GLU A 1 92 ? -11.992 -24.031 4.539 1 96.62 92 GLU A C 1
ATOM 768 O O . GLU A 1 92 ? -12.414 -25.141 4.168 1 96.62 92 GLU A O 1
ATOM 773 N N . GLU A 1 93 ? -12.672 -22.891 4.344 1 97.25 93 GLU A N 1
ATOM 774 C CA . GLU A 1 93 ? -13.898 -22.922 3.559 1 97.25 93 GLU A CA 1
ATOM 775 C C . GLU A 1 93 ? -13.641 -23.438 2.145 1 97.25 93 GLU A C 1
ATOM 777 O O . GLU A 1 93 ? -14.414 -24.234 1.619 1 97.25 93 GLU A O 1
ATOM 782 N N . ALA A 1 94 ? -12.586 -23 1.541 1 98.12 94 ALA A N 1
ATOM 783 C CA . ALA A 1 94 ? -12.242 -23.438 0.194 1 98.12 94 ALA A CA 1
ATOM 784 C C . ALA A 1 94 ? -12.008 -24.953 0.155 1 98.12 94 ALA A C 1
ATOM 786 O O . ALA A 1 94 ? -12.523 -25.641 -0.727 1 98.12 94 ALA A O 1
ATOM 787 N N . LEU A 1 95 ? -11.312 -25.453 1.122 1 98 95 LEU A N 1
ATOM 788 C CA . LEU A 1 95 ? -10.883 -26.859 1.154 1 98 95 LEU A CA 1
ATOM 789 C C . LEU A 1 95 ? -12.07 -27.766 1.438 1 98 95 LEU A C 1
ATOM 791 O O . LEU A 1 95 ? -11.992 -28.984 1.198 1 98 95 LEU A O 1
ATOM 795 N N . ARG A 1 96 ? -13.164 -27.25 1.897 1 96.88 96 ARG A N 1
ATOM 796 C CA . ARG A 1 96 ? -14.375 -28.031 2.1 1 96.88 96 ARG A CA 1
ATOM 797 C C . ARG A 1 96 ? -14.961 -28.484 0.766 1 96.88 96 ARG A C 1
ATOM 799 O O . ARG A 1 96 ? -15.836 -29.359 0.729 1 96.88 96 ARG A O 1
ATOM 806 N N . ASN A 1 97 ? -14.5 -27.984 -0.281 1 98 97 ASN A N 1
ATOM 807 C CA . ASN A 1 97 ? -15.078 -28.234 -1.596 1 98 97 ASN A CA 1
ATOM 808 C C . ASN A 1 97 ? -14.211 -29.172 -2.418 1 98 97 ASN A C 1
ATOM 810 O O . ASN A 1 97 ? -14.258 -29.172 -3.648 1 98 97 ASN A O 1
ATOM 814 N N . ASP A 1 98 ? -13.383 -29.938 -1.782 1 96.94 98 ASP A N 1
ATOM 815 C CA . ASP A 1 98 ? -12.57 -30.969 -2.418 1 96.94 98 ASP A CA 1
ATOM 816 C C . ASP A 1 98 ? -11.695 -30.375 -3.521 1 96.94 98 ASP A C 1
ATOM 818 O O . ASP A 1 98 ? -11.742 -30.828 -4.668 1 96.94 98 ASP A O 1
ATOM 822 N N . ILE A 1 99 ? -10.969 -29.422 -3.121 1 98.31 99 ILE A N 1
ATOM 823 C CA . ILE A 1 99 ? -10.07 -28.75 -4.059 1 98.31 99 ILE A CA 1
ATOM 824 C C . ILE A 1 99 ? -8.633 -28.875 -3.58 1 98.31 99 ILE A C 1
ATOM 826 O O . ILE A 1 99 ? -8.359 -29.562 -2.59 1 98.31 99 ILE A O 1
ATOM 830 N N . HIS A 1 100 ? -7.68 -28.266 -4.301 1 98.44 100 HIS A N 1
ATOM 831 C CA . HIS A 1 100 ? -6.246 -28.312 -4.027 1 98.44 100 HIS A CA 1
ATOM 832 C C . HIS A 1 100 ? -5.672 -26.906 -3.863 1 98.44 100 HIS A C 1
ATOM 834 O O . HIS A 1 100 ? -6.422 -25.938 -3.789 1 98.44 100 HIS A O 1
ATOM 840 N N . LEU A 1 101 ? -4.348 -26.797 -3.586 1 98.38 101 LEU A N 1
ATOM 841 C CA . LEU A 1 101 ? -3.799 -25.484 -3.236 1 98.38 101 LEU A CA 1
ATOM 842 C C . LEU A 1 101 ? -2.645 -25.109 -4.164 1 98.38 101 LEU A C 1
ATOM 844 O O . LEU A 1 101 ? -1.94 -26 -4.664 1 98.38 101 LEU A O 1
ATOM 848 N N . GLU A 1 102 ? -2.555 -23.906 -4.449 1 98.12 102 GLU A N 1
ATOM 849 C CA . GLU A 1 102 ? -1.381 -23.297 -5.062 1 98.12 102 GLU A CA 1
ATOM 850 C C . GLU A 1 102 ? -0.697 -22.328 -4.098 1 98.12 102 GLU A C 1
ATOM 852 O O . GLU A 1 102 ? -1.361 -21.531 -3.439 1 98.12 102 GLU A O 1
ATOM 857 N N . THR A 1 103 ? 0.635 -22.469 -3.965 1 95.94 103 THR A N 1
ATOM 858 C CA . THR A 1 103 ? 1.418 -21.641 -3.049 1 95.94 103 THR A CA 1
ATOM 859 C C . THR A 1 103 ? 2.443 -20.812 -3.812 1 95.94 103 THR A C 1
ATOM 861 O O . THR A 1 103 ? 2.828 -21.156 -4.93 1 95.94 103 THR A O 1
ATOM 864 N N . SER A 1 104 ? 2.885 -19.703 -3.166 1 91.56 104 SER A N 1
ATOM 865 C CA . SER A 1 104 ? 3.857 -18.844 -3.838 1 91.56 104 SER A CA 1
ATOM 866 C C . SER A 1 104 ? 4.898 -18.312 -2.857 1 91.56 104 SER A C 1
ATOM 868 O O . SER A 1 104 ? 5.668 -17.406 -3.188 1 91.56 104 SER A O 1
ATOM 870 N N . SER A 1 105 ? 4.859 -18.812 -1.629 1 88.94 105 SE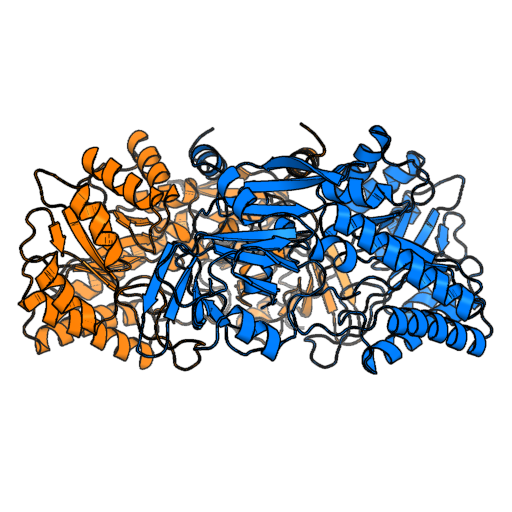R A N 1
ATOM 871 C CA . SER A 1 105 ? 5.828 -18.359 -0.637 1 88.94 105 SER A CA 1
ATOM 872 C C . SER A 1 105 ? 6.18 -19.469 0.343 1 88.94 105 SER A C 1
ATOM 874 O O . SER A 1 105 ? 5.418 -20.422 0.506 1 88.94 105 SER A O 1
ATOM 876 N N . ALA A 1 106 ? 7.312 -19.219 1.001 1 90.38 106 ALA A N 1
ATOM 877 C CA . ALA A 1 106 ? 7.781 -20.203 1.978 1 90.38 106 ALA A CA 1
ATOM 878 C C . ALA A 1 106 ? 6.773 -20.375 3.111 1 90.38 106 ALA A C 1
ATOM 880 O O . ALA A 1 106 ? 6.582 -21.484 3.621 1 90.38 106 ALA A O 1
ATOM 881 N N . PHE A 1 107 ? 6.016 -19.391 3.391 1 87 107 PHE A N 1
ATOM 882 C CA . PHE A 1 107 ? 5.168 -19.406 4.578 1 87 107 PHE A CA 1
ATOM 883 C C . PHE A 1 107 ? 3.854 -20.125 4.301 1 87 107 PHE A C 1
ATOM 885 O O . PHE A 1 107 ? 3.109 -20.438 5.23 1 87 107 PHE A O 1
ATOM 892 N N . ASP A 1 108 ? 3.602 -20.406 3.1 1 92.38 108 ASP A N 1
ATOM 893 C CA . ASP A 1 108 ? 2.436 -21.203 2.754 1 92.38 108 ASP A CA 1
ATOM 894 C C . ASP A 1 108 ? 2.592 -22.641 3.258 1 92.38 108 ASP A C 1
ATOM 896 O O . ASP A 1 108 ? 1.604 -23.297 3.582 1 92.38 108 ASP A O 1
ATOM 900 N N . MET A 1 109 ? 3.807 -23.062 3.279 1 94.62 109 MET A N 1
ATOM 901 C CA . MET A 1 109 ? 4.074 -24.484 3.533 1 94.62 109 MET A CA 1
ATOM 902 C C . MET A 1 109 ? 3.74 -24.844 4.973 1 94.62 109 MET A C 1
ATOM 904 O O . MET A 1 109 ? 2.979 -25.781 5.219 1 94.62 109 MET A O 1
ATOM 908 N N . PRO A 1 110 ? 4.203 -24.016 5.934 1 92.12 110 PRO A N 1
ATOM 909 C CA . PRO A 1 110 ? 3.789 -24.328 7.305 1 92.12 110 PRO A CA 1
ATOM 910 C C . PRO A 1 110 ? 2.279 -24.219 7.504 1 92.12 110 PRO A C 1
ATOM 912 O O . PRO A 1 110 ? 1.714 -24.906 8.359 1 92.12 110 PRO A O 1
ATOM 915 N N . MET A 1 111 ? 1.644 -23.375 6.75 1 92.38 111 MET A N 1
ATOM 916 C CA . MET A 1 111 ? 0.188 -23.281 6.801 1 92.38 111 MET A CA 1
ATOM 917 C C . MET A 1 111 ? -0.458 -24.609 6.422 1 92.38 111 MET A C 1
ATOM 919 O O . MET A 1 111 ? -1.345 -25.094 7.125 1 92.38 111 MET A O 1
ATOM 923 N N . ILE A 1 112 ? 0.051 -25.219 5.371 1 95.56 112 ILE A N 1
ATOM 924 C CA . ILE A 1 112 ? -0.488 -26.484 4.895 1 95.56 112 ILE A CA 1
ATOM 925 C C . ILE A 1 112 ? -0.201 -27.594 5.914 1 95.56 112 ILE A C 1
ATOM 927 O O . ILE A 1 112 ? -1.066 -28.422 6.203 1 95.56 112 ILE A O 1
ATOM 931 N N . ASP A 1 113 ? 0.971 -27.531 6.445 1 94.19 113 ASP A N 1
ATOM 932 C CA . ASP A 1 113 ? 1.34 -28.5 7.473 1 94.19 113 ASP A CA 1
ATOM 933 C C . ASP A 1 113 ? 0.388 -28.422 8.664 1 94.19 113 ASP A C 1
ATOM 935 O O . ASP A 1 113 ? -0.047 -29.453 9.188 1 94.19 113 ASP A O 1
ATOM 939 N N . THR A 1 114 ? 0.082 -27.234 9.039 1 93 114 THR A N 1
ATOM 940 C CA . THR A 1 114 ? -0.82 -27.016 10.164 1 93 114 THR A CA 1
ATOM 941 C C . THR A 1 114 ? -2.215 -27.547 9.852 1 93 114 THR A C 1
ATOM 943 O O . THR A 1 114 ? -2.852 -28.172 10.703 1 93 114 THR A O 1
ATOM 946 N N . LEU A 1 115 ? -2.693 -27.328 8.68 1 95.56 115 LEU A N 1
ATOM 947 C CA . LEU A 1 115 ? -4 -27.797 8.25 1 95.56 115 LEU A CA 1
ATOM 948 C C . LEU A 1 115 ? -4.043 -29.328 8.227 1 95.56 115 LEU A C 1
ATOM 950 O O . LEU A 1 115 ? -5.062 -29.922 8.578 1 95.56 115 LEU A O 1
ATOM 954 N N . GLU A 1 116 ? -2.957 -29.922 7.812 1 96.31 116 GLU A N 1
ATOM 955 C CA . GLU A 1 116 ? -2.865 -31.375 7.789 1 96.31 116 GLU A CA 1
ATOM 956 C C . GLU A 1 116 ? -2.916 -31.953 9.203 1 96.31 116 GLU A C 1
ATOM 958 O O . GLU A 1 116 ? -3.643 -32.906 9.461 1 96.31 116 GLU A O 1
ATOM 963 N N . LYS A 1 117 ? -2.156 -31.391 10.078 1 94.19 117 LYS A N 1
ATOM 964 C CA . LYS A 1 117 ? -2.117 -31.844 11.461 1 94.19 117 LYS A CA 1
ATOM 965 C C . LYS A 1 117 ? -3.49 -31.719 12.117 1 94.19 117 LYS A C 1
ATOM 967 O O . LYS A 1 117 ? -3.84 -32.531 12.992 1 94.19 117 LYS A O 1
ATOM 972 N N . LYS A 1 118 ? -4.273 -30.812 11.633 1 93.19 118 LYS A N 1
ATOM 973 C CA . LYS A 1 118 ? -5.609 -30.578 12.18 1 93.19 118 LYS A CA 1
ATOM 974 C C . LYS A 1 118 ? -6.645 -31.453 11.461 1 93.19 118 LYS A C 1
ATOM 976 O O . LYS A 1 118 ? -7.828 -31.406 11.805 1 93.19 118 LYS A O 1
ATOM 981 N N . GLY A 1 119 ? -6.242 -32.094 10.453 1 94.75 119 GLY A N 1
ATOM 982 C CA . GLY A 1 119 ? -7.117 -33.031 9.766 1 94.75 119 GLY A CA 1
ATOM 983 C C . GLY A 1 119 ? -7.953 -32.375 8.68 1 94.75 119 GLY A C 1
ATOM 984 O O . GLY A 1 119 ? -8.891 -33 8.164 1 94.75 119 GLY A O 1
ATOM 985 N N . VAL A 1 120 ? -7.629 -31.156 8.344 1 95.06 120 VAL A N 1
ATOM 986 C CA . VAL A 1 120 ? -8.375 -30.438 7.324 1 95.06 120 VAL A CA 1
ATOM 987 C C . VAL A 1 120 ? -8.008 -30.969 5.941 1 95.06 120 VAL A C 1
ATOM 989 O O . VAL A 1 120 ? -8.859 -31.031 5.047 1 95.06 120 VAL A O 1
ATOM 992 N N . VAL A 1 121 ? -6.711 -31.359 5.773 1 96 121 VAL A N 1
ATOM 993 C CA . VAL A 1 121 ? -6.246 -31.953 4.531 1 96 121 VAL A CA 1
ATOM 994 C C . VAL A 1 121 ? -5.41 -33.188 4.844 1 96 121 VAL A C 1
ATOM 996 O O . VAL A 1 121 ? -4.984 -33.406 5.984 1 96 121 VAL A O 1
ATOM 999 N N . THR A 1 122 ? -5.305 -33.969 3.857 1 96.62 122 THR A N 1
ATOM 1000 C CA . THR A 1 122 ? -4.418 -35.125 3.961 1 96.62 122 THR A CA 1
ATOM 1001 C C . THR A 1 122 ? -3.16 -34.938 3.125 1 96.62 122 THR A C 1
ATOM 1003 O O . THR A 1 122 ? -3.088 -34 2.32 1 96.62 122 THR A O 1
ATOM 1006 N N . LYS A 1 123 ? -2.225 -35.781 3.303 1 96.12 123 LYS A N 1
ATOM 1007 C CA . LYS A 1 123 ? -0.951 -35.688 2.596 1 96.12 123 LYS A CA 1
ATOM 1008 C C . LYS A 1 123 ? -1.104 -36.031 1.124 1 96.12 123 LYS A C 1
ATOM 1010 O O . LYS A 1 123 ? -0.154 -35.938 0.348 1 96.12 123 LYS A O 1
ATOM 1015 N N . ASP A 1 124 ? -2.287 -36.344 0.724 1 96.19 124 ASP A N 1
ATOM 1016 C CA . ASP A 1 124 ? -2.582 -36.656 -0.673 1 96.19 124 ASP A CA 1
ATOM 1017 C C . ASP A 1 124 ? -2.979 -35.406 -1.438 1 96.19 124 ASP A C 1
ATOM 1019 O O . ASP A 1 124 ? -3.139 -35.438 -2.658 1 96.19 124 ASP A O 1
ATOM 1023 N N . ILE A 1 125 ? -3.141 -34.312 -0.77 1 96.88 125 ILE A N 1
ATOM 1024 C CA . ILE A 1 125 ? -3.521 -33.062 -1.415 1 96.88 125 ILE A CA 1
ATOM 1025 C C . ILE A 1 125 ? -2.48 -32.688 -2.465 1 96.88 125 ILE A C 1
ATOM 1027 O O . ILE A 1 125 ? -1.28 -32.875 -2.258 1 96.88 125 ILE A O 1
ATOM 1031 N N . THR A 1 126 ? -2.982 -32.125 -3.572 1 98.12 126 THR A N 1
ATOM 1032 C CA . THR A 1 126 ? -2.07 -31.594 -4.57 1 98.12 126 THR A CA 1
ATOM 1033 C C . THR A 1 126 ? -1.688 -30.156 -4.23 1 98.12 126 THR A C 1
ATOM 1035 O O . THR A 1 126 ? -2.559 -29.328 -3.957 1 98.12 126 THR A O 1
ATOM 1038 N N . VAL A 1 127 ? -0.394 -29.875 -4.176 1 98.31 127 VAL A N 1
ATOM 1039 C CA . VAL A 1 127 ? 0.11 -28.531 -3.91 1 98.31 127 VAL A CA 1
ATOM 1040 C C . VAL A 1 127 ? 1.016 -28.094 -5.055 1 98.31 127 VAL A C 1
ATOM 1042 O O . VAL A 1 127 ? 2.072 -28.688 -5.289 1 98.31 127 VAL A O 1
ATOM 1045 N N . ILE A 1 128 ? 0.543 -27.125 -5.777 1 98.56 128 ILE A N 1
ATOM 1046 C CA . ILE A 1 128 ? 1.355 -26.531 -6.832 1 98.56 128 ILE A CA 1
ATOM 1047 C C . ILE A 1 128 ? 2.197 -25.391 -6.254 1 98.56 128 ILE A C 1
ATOM 1049 O O . ILE A 1 128 ? 1.655 -24.406 -5.738 1 98.56 128 ILE A O 1
ATOM 1053 N N . CYS A 1 129 ? 3.496 -25.469 -6.312 1 97.94 129 CYS A N 1
ATOM 1054 C CA . CYS A 1 129 ? 4.387 -24.484 -5.723 1 97.94 129 CYS A CA 1
ATOM 1055 C C . CYS A 1 129 ? 4.988 -23.578 -6.793 1 97.94 129 CYS A C 1
ATOM 1057 O O . CYS A 1 129 ? 5.973 -23.938 -7.438 1 97.94 129 CYS A O 1
ATOM 1059 N N . ASN A 1 130 ? 4.438 -22.375 -6.891 1 97 130 ASN A N 1
ATOM 1060 C CA . ASN A 1 130 ? 4.852 -21.438 -7.93 1 97 130 ASN A CA 1
ATOM 1061 C C . ASN A 1 130 ? 5.77 -20.359 -7.375 1 97 130 ASN A C 1
ATOM 1063 O O . ASN A 1 130 ? 6.152 -20.406 -6.203 1 97 130 ASN A O 1
ATOM 1067 N N . GLY A 1 131 ? 6.203 -19.516 -8.328 1 93.5 131 GLY A N 1
ATOM 1068 C CA . GLY A 1 131 ? 6.965 -18.344 -7.953 1 93.5 131 GLY A CA 1
ATOM 1069 C C . GLY A 1 131 ? 8.461 -18.578 -7.914 1 93.5 131 GLY A C 1
ATOM 1070 O O . GLY A 1 131 ? 8.914 -19.719 -8.031 1 93.5 131 GLY A O 1
ATOM 1071 N N . PHE A 1 132 ? 9.195 -17.453 -7.797 1 93.94 132 PHE A N 1
ATOM 1072 C CA . PHE A 1 132 ? 10.633 -17.531 -7.551 1 93.94 132 PHE A CA 1
ATOM 1073 C C . PHE A 1 132 ? 10.914 -17.969 -6.121 1 93.94 132 PHE A C 1
ATOM 1075 O O . PHE A 1 132 ? 10.656 -17.234 -5.172 1 93.94 132 PHE A O 1
ATOM 1082 N N . LYS A 1 133 ? 11.453 -19.109 -5.961 1 94.69 133 LYS A N 1
ATOM 1083 C CA . LYS A 1 133 ? 11.539 -19.719 -4.641 1 94.69 133 LYS A CA 1
ATOM 1084 C C . LYS A 1 133 ? 12.836 -19.344 -3.938 1 94.69 133 LYS A C 1
ATOM 1086 O O . LYS A 1 133 ? 13.922 -19.484 -4.508 1 94.69 133 LYS A O 1
ATOM 1091 N N . THR A 1 134 ? 12.656 -18.844 -2.768 1 90.12 134 THR A N 1
ATOM 1092 C CA . THR A 1 134 ? 13.812 -18.656 -1.897 1 90.12 134 THR A CA 1
ATOM 1093 C C . THR A 1 134 ? 14.375 -20 -1.435 1 90.12 134 THR A C 1
ATOM 1095 O O . THR A 1 134 ? 13.75 -21.031 -1.643 1 90.12 134 THR A O 1
ATOM 1098 N N . PHE A 1 135 ? 15.539 -19.938 -0.815 1 93 135 PHE A N 1
ATOM 1099 C CA . PHE A 1 135 ? 16.141 -21.141 -0.271 1 93 135 PHE A CA 1
ATOM 1100 C C . PHE A 1 135 ? 15.203 -21.797 0.747 1 93 135 PHE A C 1
ATOM 1102 O O . PHE A 1 135 ? 15 -23.016 0.719 1 93 135 PHE A O 1
ATOM 1109 N N . GLN A 1 136 ? 14.641 -20.984 1.577 1 91.19 136 GLN A N 1
ATOM 1110 C CA . GLN A 1 136 ? 13.742 -21.469 2.613 1 91.19 136 GLN A CA 1
ATOM 1111 C C . GLN A 1 136 ? 12.523 -22.172 2.004 1 91.19 136 GLN A C 1
ATOM 1113 O O . GLN A 1 136 ? 12.086 -23.203 2.494 1 91.19 136 GLN A O 1
ATOM 1118 N N . TYR A 1 137 ? 12 -21.625 1.031 1 93.94 137 TYR A N 1
ATOM 1119 C CA . TYR A 1 137 ? 10.852 -22.203 0.343 1 93.94 137 TYR A CA 1
ATOM 1120 C C . TYR A 1 137 ? 11.188 -23.562 -0.23 1 93.94 137 TYR A C 1
ATOM 1122 O O . TYR A 1 137 ? 10.469 -24.547 -0.002 1 93.94 137 TYR A O 1
ATOM 1130 N N . LYS A 1 138 ? 12.328 -23.656 -0.907 1 96.38 138 LYS A N 1
ATOM 1131 C CA . LYS A 1 138 ? 12.773 -24.922 -1.472 1 96.38 138 LYS A CA 1
ATOM 1132 C C . LYS A 1 138 ? 12.992 -25.969 -0.379 1 96.38 138 LYS A C 1
ATOM 1134 O O . LYS A 1 138 ? 12.578 -27.125 -0.526 1 96.38 138 LYS A O 1
ATOM 1139 N N . GLN A 1 139 ? 13.539 -25.531 0.694 1 95.44 139 GLN A N 1
ATOM 1140 C CA . GLN A 1 139 ? 13.789 -26.438 1.803 1 95.44 139 GLN A CA 1
ATOM 1141 C C . GLN A 1 139 ? 12.484 -26.984 2.373 1 95.44 139 GLN A C 1
ATOM 1143 O O . GLN A 1 139 ? 12.367 -28.172 2.664 1 95.44 139 GLN A O 1
ATOM 1148 N N . TYR A 1 140 ? 11.523 -26.109 2.541 1 95.81 140 TYR A N 1
ATOM 1149 C CA . TYR A 1 140 ? 10.242 -26.531 3.078 1 95.81 140 TYR A CA 1
ATOM 1150 C C . TYR A 1 140 ? 9.562 -27.531 2.143 1 95.81 140 TYR A C 1
ATOM 1152 O O . TYR A 1 140 ? 8.945 -28.5 2.596 1 95.81 140 TYR A O 1
ATOM 1160 N N . ILE A 1 141 ? 9.695 -27.312 0.874 1 96.69 141 ILE A N 1
ATOM 1161 C CA . ILE A 1 141 ? 9.141 -28.234 -0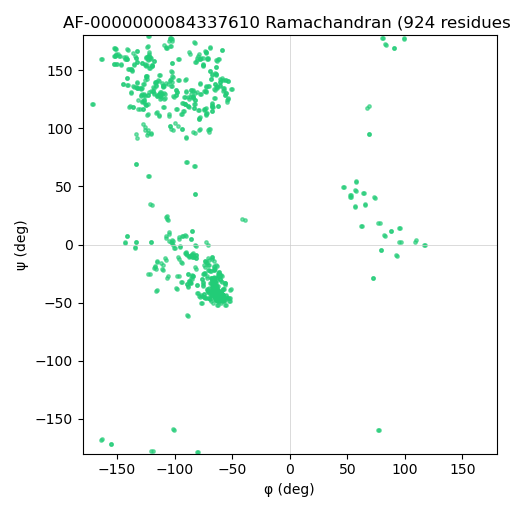.116 1 96.69 141 ILE A CA 1
ATOM 1162 C C . ILE A 1 141 ? 9.789 -29.609 0.04 1 96.69 141 ILE A C 1
ATOM 1164 O O . ILE A 1 141 ? 9.094 -30.625 0.121 1 96.69 141 ILE A O 1
ATOM 1168 N N . ILE A 1 142 ? 11.117 -29.625 0.134 1 96.38 142 ILE A N 1
ATOM 1169 C CA . ILE A 1 142 ? 11.883 -30.859 0.275 1 96.38 142 ILE A CA 1
ATOM 1170 C C . ILE A 1 142 ? 11.469 -31.578 1.561 1 96.38 142 ILE A C 1
ATOM 1172 O O . ILE A 1 142 ? 11.219 -32.781 1.554 1 96.38 142 ILE A O 1
ATOM 1176 N N . ASP A 1 143 ? 11.359 -30.828 2.58 1 95.88 143 ASP A N 1
ATOM 1177 C CA . ASP A 1 143 ? 10.992 -31.391 3.871 1 95.88 143 ASP A CA 1
ATOM 1178 C C . ASP A 1 143 ? 9.617 -32.062 3.811 1 95.88 143 ASP A C 1
ATOM 1180 O O . ASP A 1 143 ? 9.414 -33.156 4.359 1 95.88 143 ASP A O 1
ATOM 1184 N N . MET A 1 144 ? 8.703 -31.406 3.174 1 96.06 144 MET A N 1
ATOM 1185 C CA . MET A 1 144 ? 7.352 -31.938 3.086 1 96.06 144 MET A CA 1
ATOM 1186 C C . MET A 1 144 ? 7.316 -33.219 2.232 1 96.06 144 MET A C 1
ATOM 1188 O O . MET A 1 144 ? 6.59 -34.156 2.543 1 96.06 144 MET A O 1
ATOM 1192 N N . LEU A 1 145 ? 8.102 -33.25 1.204 1 95.38 145 LEU A N 1
ATOM 1193 C CA . LEU A 1 145 ? 8.219 -34.438 0.386 1 95.38 145 LEU A CA 1
ATOM 1194 C C . LEU A 1 145 ? 8.758 -35.594 1.206 1 95.38 145 LEU A C 1
ATOM 1196 O O . LEU A 1 145 ? 8.211 -36.719 1.154 1 95.38 145 LEU A O 1
ATOM 1200 N N . HIS A 1 146 ? 9.727 -35.312 2 1 94.38 146 HIS A N 1
ATOM 1201 C CA . HIS A 1 146 ? 10.312 -36.344 2.844 1 94.38 146 HIS A CA 1
ATOM 1202 C C . HIS A 1 146 ? 9.359 -36.781 3.959 1 94.38 146 HIS A C 1
ATOM 1204 O O . HIS A 1 146 ? 9.438 -37.875 4.461 1 94.38 146 HIS A O 1
ATOM 1210 N N . ASP A 1 147 ? 8.438 -35.906 4.238 1 94.44 147 ASP A N 1
ATOM 1211 C CA . ASP A 1 147 ? 7.473 -36.156 5.297 1 94.44 147 ASP A CA 1
ATOM 1212 C C . ASP A 1 147 ? 6.297 -37 4.77 1 94.44 147 ASP A C 1
ATOM 1214 O O . ASP A 1 147 ? 5.379 -37.312 5.523 1 94.44 147 ASP A O 1
ATOM 1218 N N . GLY A 1 148 ? 6.262 -37.188 3.469 1 93.69 148 GLY A N 1
ATOM 1219 C CA . GLY A 1 148 ? 5.285 -38.125 2.969 1 93.69 148 GLY A CA 1
ATOM 1220 C C . GLY A 1 148 ? 4.246 -37.5 2.059 1 93.69 148 GLY A C 1
ATOM 1221 O O . GLY A 1 148 ? 3.312 -38.188 1.615 1 93.69 148 GLY A O 1
ATOM 1222 N N . TYR A 1 149 ? 4.309 -36.219 1.822 1 94.44 149 TYR A N 1
ATOM 1223 C CA . TYR A 1 149 ? 3.418 -35.625 0.829 1 94.44 149 TYR A CA 1
ATOM 1224 C C . TYR A 1 149 ? 3.701 -36.188 -0.56 1 94.44 149 TYR A C 1
ATOM 1226 O O . TYR A 1 149 ? 4.852 -36.219 -1.003 1 94.44 149 TYR A O 1
ATOM 1234 N N . LYS A 1 150 ? 2.725 -36.5 -1.277 1 90.31 150 LYS A N 1
ATOM 1235 C CA . LYS A 1 150 ? 2.908 -37.281 -2.498 1 90.31 150 LYS A CA 1
ATOM 1236 C C . LYS A 1 150 ? 2.729 -36.406 -3.738 1 90.31 150 LYS A C 1
ATOM 1238 O O . LYS A 1 150 ? 3.252 -36.75 -4.809 1 90.31 150 LYS A O 1
ATOM 1243 N N . ASN A 1 151 ? 1.933 -35.406 -3.57 1 95.38 151 ASN A N 1
ATOM 1244 C CA . ASN A 1 151 ? 1.521 -34.656 -4.762 1 95.38 151 ASN A CA 1
ATOM 1245 C C . ASN A 1 151 ? 1.941 -33.188 -4.691 1 95.38 151 ASN A C 1
ATOM 1247 O O . ASN A 1 151 ? 1.183 -32.312 -5.086 1 95.38 151 ASN A O 1
ATOM 1251 N N . ILE A 1 152 ? 3.086 -32.969 -4.082 1 97.06 152 ILE A N 1
ATOM 1252 C CA . ILE A 1 152 ? 3.674 -31.641 -4.137 1 97.06 152 ILE A CA 1
ATOM 1253 C C . ILE A 1 152 ? 4.461 -31.484 -5.438 1 97.06 152 ILE A C 1
ATOM 1255 O O . ILE A 1 152 ? 5.328 -32.281 -5.754 1 97.06 152 ILE A O 1
ATOM 1259 N N . ILE A 1 153 ? 4.152 -30.438 -6.172 1 98.12 153 ILE A N 1
ATOM 1260 C CA . ILE A 1 153 ? 4.797 -30.219 -7.461 1 98.12 153 ILE A CA 1
ATOM 1261 C C . ILE A 1 153 ? 5.52 -28.875 -7.461 1 98.12 153 ILE A C 1
ATOM 1263 O O . ILE A 1 153 ? 4.902 -27.844 -7.684 1 98.12 153 ILE A O 1
ATOM 1267 N N . PRO A 1 154 ? 6.828 -28.875 -7.176 1 98.06 154 PRO A N 1
ATOM 1268 C CA . PRO A 1 154 ? 7.578 -27.641 -7.398 1 98.06 154 PRO A CA 1
ATOM 1269 C C . PRO A 1 154 ? 7.598 -27.219 -8.867 1 98.06 154 PRO A C 1
ATOM 1271 O O . PRO A 1 154 ? 8.062 -27.969 -9.727 1 98.06 154 PRO A O 1
ATOM 1274 N N . VAL A 1 155 ? 7.074 -26.078 -9.172 1 98.5 155 VAL A N 1
ATOM 1275 C CA . VAL A 1 155 ? 7.109 -25.531 -10.523 1 98.5 155 VAL A CA 1
ATOM 1276 C C . VAL A 1 155 ? 8.344 -24.641 -10.68 1 98.5 155 VAL A C 1
ATOM 1278 O O . VAL A 1 155 ? 8.422 -23.562 -10.07 1 98.5 155 VAL A O 1
ATOM 1281 N N . LEU A 1 156 ? 9.227 -25.031 -11.508 1 98.25 156 LEU A N 1
ATOM 1282 C CA . LEU A 1 156 ? 10.484 -24.328 -11.688 1 98.25 156 LEU A CA 1
ATOM 1283 C C . LEU A 1 156 ? 10.25 -22.953 -12.328 1 98.25 156 LEU A C 1
ATOM 1285 O O . LEU A 1 156 ? 9.688 -22.859 -13.422 1 98.25 156 LEU A O 1
ATOM 1289 N N . ASP A 1 157 ? 10.672 -21.938 -11.609 1 96.94 157 ASP A N 1
ATOM 1290 C CA . ASP A 1 157 ? 10.609 -20.562 -12.125 1 96.94 157 ASP A CA 1
ATOM 1291 C C . ASP A 1 157 ? 11.828 -20.25 -12.992 1 96.94 157 ASP A C 1
ATOM 1293 O O . ASP A 1 157 ? 11.781 -19.344 -13.828 1 96.94 157 ASP A O 1
ATOM 1297 N N . ASN A 1 158 ? 12.891 -20.875 -12.766 1 95.38 158 ASN A N 1
ATOM 1298 C CA . ASN A 1 158 ? 14.156 -20.766 -13.484 1 95.38 158 ASN A CA 1
ATOM 1299 C C . ASN A 1 158 ? 14.938 -22.078 -13.438 1 95.38 158 ASN A C 1
ATOM 1301 O O . ASN A 1 158 ? 14.641 -22.953 -12.617 1 95.38 158 ASN A O 1
ATOM 1305 N N . LYS A 1 159 ? 15.914 -22.234 -14.289 1 96.12 159 LYS A N 1
ATOM 1306 C CA . LYS A 1 159 ? 16.641 -23.484 -14.43 1 96.12 159 LYS A CA 1
ATOM 1307 C C . LYS A 1 159 ? 17.469 -23.781 -13.18 1 96.12 159 LYS A C 1
ATOM 1309 O O . LYS A 1 159 ? 17.609 -24.938 -12.789 1 96.12 159 LYS A O 1
ATOM 1314 N N . GLU A 1 160 ? 17.891 -22.781 -12.508 1 94.25 160 GLU A N 1
ATOM 1315 C CA . GLU A 1 160 ? 18.812 -22.938 -11.383 1 94.25 160 GLU A CA 1
ATOM 1316 C C . GLU A 1 160 ? 18.109 -23.547 -10.18 1 94.25 160 GLU A C 1
ATOM 1318 O O . GLU A 1 160 ? 18.734 -24.234 -9.367 1 94.25 160 GLU A O 1
ATOM 1323 N N . GLU A 1 161 ? 16.844 -23.359 -10.07 1 94.88 161 GLU A N 1
ATOM 1324 C CA . GLU A 1 161 ? 16.078 -23.906 -8.961 1 94.88 161 GLU A CA 1
ATOM 1325 C C . GLU A 1 161 ? 16.172 -25.422 -8.922 1 94.88 161 GLU A C 1
ATOM 1327 O O . GLU A 1 161 ? 16.062 -26.047 -7.859 1 94.88 161 GLU A O 1
ATOM 1332 N N . PHE A 1 162 ? 16.406 -26.016 -10.07 1 96.5 162 PHE A N 1
ATOM 1333 C CA . PHE A 1 162 ? 16.438 -27.469 -10.195 1 96.5 162 PHE A CA 1
ATOM 1334 C C . PHE A 1 162 ? 17.609 -28.062 -9.414 1 96.5 162 PHE A C 1
ATOM 1336 O O . PHE A 1 162 ? 17.516 -29.172 -8.883 1 96.5 162 PHE A O 1
ATOM 1343 N N . ASN A 1 163 ? 18.672 -27.328 -9.266 1 94.81 163 ASN A N 1
ATOM 1344 C CA . ASN A 1 163 ? 19.906 -27.859 -8.703 1 94.81 163 ASN A CA 1
ATOM 1345 C C . ASN A 1 163 ? 19.719 -28.297 -7.254 1 94.81 163 ASN A C 1
ATOM 1347 O O . ASN A 1 163 ? 20.172 -29.391 -6.875 1 94.81 163 ASN A O 1
ATOM 1351 N N . ILE A 1 164 ? 19.047 -27.547 -6.523 1 93.38 164 ILE A N 1
ATOM 1352 C CA . ILE A 1 164 ? 18.875 -27.891 -5.121 1 93.38 164 ILE A CA 1
ATOM 1353 C C . ILE A 1 164 ? 17.953 -29.109 -5.004 1 93.38 164 ILE A C 1
ATOM 1355 O O . ILE A 1 164 ? 18.141 -29.969 -4.141 1 93.38 164 ILE A O 1
ATOM 1359 N N . PHE A 1 165 ? 16.922 -29.156 -5.777 1 94.25 165 PHE A N 1
ATOM 1360 C CA . PHE A 1 165 ? 16.031 -30.312 -5.77 1 94.25 165 PHE A CA 1
ATOM 1361 C C . PHE A 1 165 ? 16.781 -31.562 -6.184 1 94.25 165 PHE A C 1
ATOM 1363 O O . PHE A 1 165 ? 16.625 -32.625 -5.562 1 94.25 165 PHE A O 1
ATOM 1370 N N . ASP A 1 166 ? 17.594 -31.406 -7.207 1 93.38 166 ASP A N 1
ATOM 1371 C CA . ASP A 1 166 ? 18.375 -32.531 -7.707 1 93.38 166 ASP A CA 1
ATOM 1372 C C . ASP A 1 166 ? 19.359 -33.031 -6.645 1 93.38 166 ASP A C 1
ATOM 1374 O O . ASP A 1 166 ? 19.578 -34.25 -6.508 1 93.38 166 ASP A O 1
ATOM 1378 N N . ASP A 1 167 ? 19.891 -32.125 -5.879 1 91.69 167 ASP A N 1
ATOM 1379 C CA . ASP A 1 167 ? 20.875 -32.469 -4.855 1 91.69 167 ASP A CA 1
ATOM 1380 C C . ASP A 1 167 ? 20.219 -33.125 -3.641 1 91.69 167 ASP A C 1
ATOM 1382 O O . ASP A 1 167 ? 20.797 -33.969 -2.992 1 91.69 167 ASP A O 1
ATOM 1386 N N . GLU A 1 168 ? 18.984 -32.688 -3.389 1 87 168 GLU A N 1
ATOM 1387 C CA . GLU A 1 168 ? 18.453 -33 -2.062 1 87 168 GLU A CA 1
ATOM 1388 C C . GLU A 1 168 ? 17.312 -34 -2.139 1 87 168 GLU A C 1
ATOM 1390 O O . GLU A 1 168 ? 16.938 -34.594 -1.127 1 87 168 GLU A O 1
ATOM 1395 N N . ILE A 1 169 ? 16.828 -34.156 -3.229 1 82.69 169 ILE A N 1
ATOM 1396 C CA . ILE A 1 169 ? 15.68 -35.062 -3.346 1 82.69 169 ILE A CA 1
ATOM 1397 C C . ILE A 1 169 ? 16.141 -36.406 -3.844 1 82.69 169 ILE A C 1
ATOM 1399 O O . ILE A 1 169 ? 16.594 -36.562 -4.98 1 82.69 169 ILE A O 1
ATOM 1403 N N . GLU A 1 170 ? 16.203 -37.344 -2.986 1 81.75 170 GLU A N 1
ATOM 1404 C CA . GLU A 1 170 ? 16.359 -38.75 -3.287 1 81.75 170 GLU A CA 1
ATOM 1405 C C . GLU A 1 170 ? 15.25 -39.594 -2.639 1 81.75 170 GLU A C 1
ATOM 1407 O O . GLU A 1 170 ? 15.273 -39.812 -1.428 1 81.75 170 GLU A O 1
ATOM 1412 N N . MET A 1 171 ? 14.344 -39.844 -3.508 1 80 171 MET A N 1
ATOM 1413 C CA . MET A 1 171 ? 13.172 -40.562 -2.992 1 80 171 MET A CA 1
ATOM 1414 C C . MET A 1 171 ? 12.945 -41.875 -3.74 1 80 171 MET A C 1
ATOM 1416 O O . MET A 1 171 ? 13.523 -42.094 -4.801 1 80 171 MET A O 1
ATOM 1420 N N . ASP A 1 172 ? 12.148 -42.656 -3.164 1 78.88 172 ASP A N 1
ATOM 1421 C CA . ASP A 1 172 ? 11.789 -43.938 -3.779 1 78.88 172 ASP A CA 1
ATOM 1422 C C . ASP A 1 172 ? 10.961 -43.719 -5.039 1 78.88 172 ASP A C 1
ATOM 1424 O O . ASP A 1 172 ? 11.125 -44.438 -6.027 1 78.88 172 ASP A O 1
ATOM 1428 N N . THR A 1 173 ? 10.117 -42.812 -4.93 1 84.62 173 THR A N 1
ATOM 1429 C CA . THR A 1 173 ? 9.305 -42.438 -6.078 1 84.62 173 THR A CA 1
ATOM 1430 C C . THR A 1 173 ? 9.758 -41.062 -6.617 1 84.62 173 THR A C 1
ATOM 1432 O O . THR A 1 173 ? 10.047 -40.156 -5.848 1 84.62 173 THR A O 1
ATOM 1435 N N . PRO A 1 174 ? 9.773 -41.062 -7.938 1 91.69 174 PRO A N 1
ATOM 1436 C CA . PRO A 1 174 ? 10.219 -39.781 -8.523 1 91.69 174 PRO A CA 1
ATOM 1437 C C . PRO A 1 174 ? 9.32 -38.625 -8.141 1 91.69 174 PRO A C 1
ATOM 1439 O O . PRO A 1 174 ? 8.102 -38.781 -8.047 1 91.69 174 PRO A O 1
ATOM 1442 N N . CYS A 1 175 ? 9.922 -37.531 -7.879 1 94.25 175 CYS A N 1
ATOM 1443 C CA . CYS A 1 175 ? 9.211 -36.312 -7.57 1 94.25 175 CYS A CA 1
ATOM 1444 C C . CYS A 1 175 ? 8.656 -35.656 -8.836 1 94.25 175 CYS A C 1
ATOM 1446 O O . CYS A 1 175 ? 9.359 -35.562 -9.844 1 94.25 175 CYS A O 1
ATOM 1448 N N . ASN A 1 176 ? 7.387 -35.344 -8.781 1 96.25 176 ASN A N 1
ATOM 1449 C CA . ASN A 1 176 ? 6.801 -34.594 -9.898 1 96.25 176 ASN A CA 1
ATOM 1450 C C . ASN A 1 176 ? 7.297 -33.156 -9.945 1 96.25 176 ASN A C 1
ATOM 1452 O O . ASN A 1 176 ? 7.398 -32.5 -8.914 1 96.25 176 ASN A O 1
ATOM 1456 N N . LEU A 1 177 ? 7.629 -32.719 -11.172 1 97.56 177 LEU A N 1
ATOM 1457 C CA . LEU A 1 177 ? 8.094 -31.344 -11.406 1 97.56 177 LEU A CA 1
ATOM 1458 C C . LEU A 1 177 ? 7.188 -30.625 -12.391 1 97.56 177 LEU A C 1
ATOM 1460 O O . LEU A 1 177 ? 6.496 -31.266 -13.188 1 97.56 177 LEU A O 1
ATOM 1464 N N . GLY A 1 178 ? 7.145 -29.312 -12.234 1 98.5 178 GLY A N 1
ATOM 1465 C CA . GLY A 1 178 ? 6.559 -28.438 -13.242 1 98.5 178 GLY A CA 1
ATOM 1466 C C . GLY A 1 178 ? 7.52 -27.375 -13.742 1 98.5 178 GLY A C 1
ATOM 1467 O O . GLY A 1 178 ? 8.578 -27.156 -13.141 1 98.5 178 GLY A O 1
ATOM 1468 N N . ILE A 1 179 ? 7.199 -26.812 -14.852 1 98.75 179 ILE A N 1
ATOM 1469 C CA . ILE A 1 179 ? 7.953 -25.703 -15.406 1 98.75 179 ILE A CA 1
ATOM 1470 C C . ILE A 1 179 ? 7 -24.547 -15.734 1 98.75 179 ILE A C 1
ATOM 1472 O O . ILE A 1 179 ? 5.938 -24.766 -16.328 1 98.75 179 ILE A O 1
ATOM 1476 N N . ARG A 1 180 ? 7.309 -23.375 -15.281 1 98.31 180 ARG A N 1
ATOM 1477 C CA . ARG A 1 180 ? 6.559 -22.203 -15.695 1 98.31 180 ARG A CA 1
ATOM 1478 C C . ARG A 1 180 ? 7.172 -21.562 -16.938 1 98.31 180 ARG A C 1
ATOM 1480 O O . ARG A 1 180 ? 8.383 -21.359 -17 1 98.31 180 ARG A O 1
ATOM 1487 N N . ILE A 1 181 ? 6.367 -21.266 -17.906 1 97.94 181 ILE A N 1
ATOM 1488 C CA . ILE A 1 181 ? 6.785 -20.578 -19.109 1 97.94 181 ILE A CA 1
ATOM 1489 C C . ILE A 1 181 ? 6.84 -19.062 -18.844 1 97.94 181 ILE A C 1
ATOM 1491 O O . ILE A 1 181 ? 5.922 -18.5 -18.25 1 97.94 181 ILE A O 1
ATOM 1495 N N . ALA A 1 182 ? 7.93 -18.406 -19.203 1 95.69 182 ALA A N 1
ATOM 1496 C CA . ALA A 1 182 ? 7.953 -16.938 -19.203 1 95.69 182 ALA A CA 1
ATOM 1497 C C . ALA A 1 182 ? 7.066 -16.375 -20.312 1 95.69 182 ALA A C 1
ATOM 1499 O O . ALA A 1 182 ? 7.484 -16.297 -21.469 1 95.69 182 ALA A O 1
ATOM 1500 N N . ALA A 1 183 ? 5.906 -15.992 -19.938 1 93.94 183 ALA A N 1
ATOM 1501 C CA . ALA A 1 183 ? 4.895 -15.594 -20.922 1 93.94 183 ALA A CA 1
ATOM 1502 C C . ALA A 1 183 ? 5.199 -14.211 -21.484 1 93.94 183 ALA A C 1
ATOM 1504 O O . ALA A 1 183 ? 5.805 -13.375 -20.812 1 93.94 183 ALA A O 1
ATOM 1505 N N . GLU A 1 184 ? 4.758 -13.93 -22.656 1 92.5 184 GLU A N 1
ATOM 1506 C CA . GLU A 1 184 ? 4.871 -12.609 -23.25 1 92.5 184 GLU A CA 1
ATOM 1507 C C . GLU A 1 184 ? 3.822 -11.648 -22.703 1 92.5 184 GLU A C 1
ATOM 1509 O O . GLU A 1 184 ? 2.674 -12.047 -22.469 1 92.5 184 GLU A O 1
ATOM 1514 N N . GLU A 1 185 ? 4.297 -10.453 -22.453 1 90.12 185 GLU A N 1
ATOM 1515 C CA . GLU A 1 185 ? 3.395 -9.453 -21.891 1 90.12 185 GLU A CA 1
ATOM 1516 C C . GLU A 1 185 ? 2.633 -8.711 -22.984 1 90.12 185 GLU A C 1
ATOM 1518 O O . GLU A 1 185 ? 3 -8.789 -24.156 1 90.12 185 GLU A O 1
ATOM 1523 N N . GLN A 1 186 ? 1.582 -8.047 -22.5 1 89.69 186 GLN A N 1
ATOM 1524 C CA . GLN A 1 186 ? 0.809 -7.242 -23.438 1 89.69 186 GLN A CA 1
ATOM 1525 C C . GLN A 1 186 ? 1.656 -6.117 -24.031 1 89.69 186 GLN A C 1
ATOM 1527 O O . GLN A 1 186 ? 2.617 -5.664 -23.406 1 89.69 186 GLN A O 1
ATOM 1532 N N . PRO A 1 187 ? 1.265 -5.609 -25.188 1 83.12 187 PRO A N 1
ATOM 1533 C CA . PRO A 1 187 ? 2.061 -4.59 -25.891 1 83.12 187 PRO A CA 1
ATOM 1534 C C . PRO A 1 187 ? 2.242 -3.32 -25.062 1 83.12 187 PRO A C 1
ATOM 1536 O O . PRO A 1 187 ? 3.273 -2.65 -25.172 1 83.12 187 PRO A O 1
ATOM 1539 N N . ASP A 1 188 ? 1.356 -2.947 -24.203 1 84.25 188 ASP A N 1
ATOM 1540 C CA . ASP A 1 188 ? 1.43 -1.692 -23.469 1 84.25 188 ASP A CA 1
ATOM 1541 C C . ASP A 1 188 ? 2.164 -1.881 -22.141 1 84.25 188 ASP A C 1
ATOM 1543 O O . ASP A 1 188 ? 2.281 -0.941 -21.344 1 84.25 188 ASP A O 1
ATOM 1547 N N . SER A 1 189 ? 2.715 -3.035 -21.984 1 83.38 189 SER A N 1
ATOM 1548 C CA . SER A 1 189 ? 3.477 -3.309 -20.781 1 83.38 189 SER A CA 1
ATOM 1549 C C . SER A 1 189 ? 4.863 -2.676 -20.844 1 83.38 189 SER A C 1
ATOM 1551 O O . SER A 1 189 ? 5.355 -2.352 -21.922 1 83.38 189 SER A O 1
ATOM 1553 N N . GLN A 1 190 ? 5.457 -2.498 -19.703 1 81.12 190 GLN A N 1
ATOM 1554 C CA . GLN A 1 190 ? 6.785 -1.901 -19.594 1 81.12 190 GLN A CA 1
ATOM 1555 C C . GLN A 1 190 ? 7.863 -2.879 -20.062 1 81.12 190 GLN A C 1
ATOM 1557 O O . GLN A 1 190 ? 9 -2.48 -20.328 1 81.12 190 GLN A O 1
ATOM 1562 N N . PHE A 1 191 ? 7.512 -4.156 -20.094 1 86.44 191 PHE A N 1
ATOM 1563 C CA . PHE A 1 191 ? 8.422 -5.188 -20.578 1 86.44 191 PHE A CA 1
ATOM 1564 C C . PHE A 1 191 ? 7.703 -6.176 -21.484 1 86.44 191 PHE A C 1
ATOM 1566 O O . PHE A 1 191 ? 6.473 -6.238 -21.484 1 86.44 191 PHE A O 1
ATOM 1573 N N . TYR A 1 192 ? 8.539 -6.879 -22.156 1 88 192 TYR A N 1
ATOM 1574 C CA . TYR A 1 192 ? 7.988 -7.742 -23.188 1 88 192 TYR A CA 1
ATOM 1575 C C . TYR A 1 192 ? 7.75 -9.148 -22.656 1 88 192 TYR A C 1
ATOM 1577 O O . TYR A 1 192 ? 6.859 -9.859 -23.141 1 88 192 TYR A O 1
ATOM 1585 N N . THR A 1 193 ? 8.578 -9.539 -21.766 1 92.31 193 THR A N 1
ATOM 1586 C CA . THR A 1 193 ? 8.508 -10.906 -21.234 1 92.31 193 THR A CA 1
ATOM 1587 C C . THR A 1 193 ? 8.43 -10.898 -19.719 1 92.31 193 THR A C 1
ATOM 1589 O O . THR A 1 193 ? 9.117 -10.125 -19.047 1 92.31 193 THR A O 1
ATOM 1592 N N . SER A 1 194 ? 7.578 -11.766 -19.25 1 91.31 194 SER A N 1
ATOM 1593 C CA . SER A 1 194 ? 7.406 -11.898 -17.812 1 91.31 194 SER A CA 1
ATOM 1594 C C . SER A 1 194 ? 8.742 -12.141 -17.109 1 91.31 194 SER A C 1
ATOM 1596 O O . SER A 1 194 ? 9.594 -12.867 -17.625 1 91.31 194 SER A O 1
ATOM 1598 N N . ARG A 1 195 ? 8.953 -11.555 -15.977 1 91.94 195 ARG A N 1
ATOM 1599 C CA . ARG A 1 195 ? 10.125 -11.789 -15.148 1 91.94 195 ARG A CA 1
ATOM 1600 C C . ARG A 1 195 ? 10.148 -13.219 -14.617 1 91.94 195 ARG A C 1
ATOM 1602 O O . ARG A 1 195 ? 11.211 -13.734 -14.266 1 91.94 195 ARG A O 1
ATOM 1609 N N . LEU A 1 196 ? 8.992 -13.898 -14.562 1 94.88 196 LEU A N 1
ATOM 1610 C CA . LEU A 1 196 ? 8.875 -15.227 -13.977 1 94.88 196 LEU A CA 1
ATOM 1611 C C . LEU A 1 196 ? 8.828 -16.297 -15.055 1 94.88 196 LEU A C 1
ATOM 1613 O O . LEU A 1 196 ? 8.234 -16.078 -16.125 1 94.88 196 LEU A O 1
ATOM 1617 N N . GLY A 1 197 ? 9.422 -17.375 -14.711 1 96.56 197 GLY A N 1
ATOM 1618 C CA . GLY A 1 197 ? 9.375 -18.531 -15.609 1 96.56 197 GLY A CA 1
ATOM 1619 C C . GLY A 1 197 ? 10.633 -18.672 -16.438 1 96.56 197 GLY A C 1
ATOM 1620 O O . GLY A 1 197 ? 11.555 -17.859 -16.344 1 96.56 197 GLY A O 1
ATOM 1621 N N . ILE A 1 198 ? 10.656 -19.719 -17.234 1 96.94 198 ILE A N 1
ATOM 1622 C CA . ILE A 1 198 ? 11.758 -20.062 -18.125 1 96.94 198 ILE A CA 1
ATOM 1623 C C . ILE A 1 198 ? 11.391 -19.703 -19.562 1 96.94 198 ILE A C 1
ATOM 1625 O O . ILE A 1 198 ? 10.281 -19.984 -20.016 1 96.94 198 ILE A O 1
ATOM 1629 N N . ARG A 1 199 ? 12.359 -19.188 -20.297 1 93.88 199 ARG A N 1
ATOM 1630 C CA . ARG A 1 199 ? 12.156 -18.844 -21.703 1 93.88 199 ARG A CA 1
ATOM 1631 C C . ARG A 1 199 ? 11.711 -20.062 -22.5 1 93.88 199 ARG A C 1
ATOM 1633 O O . ARG A 1 199 ? 12.289 -21.141 -22.375 1 93.88 199 ARG A O 1
ATOM 1640 N N . GLN A 1 200 ? 10.695 -19.797 -23.25 1 94.38 200 GLN A N 1
ATOM 1641 C CA . GLN A 1 200 ? 10.078 -20.891 -24 1 94.38 200 GLN A CA 1
ATOM 1642 C C . GLN A 1 200 ? 11.125 -21.672 -24.781 1 94.38 200 GLN A C 1
ATOM 1644 O O . GLN A 1 200 ? 11.102 -22.891 -24.812 1 94.38 200 GLN A O 1
ATOM 1649 N N . GLU A 1 201 ? 12.094 -21.047 -25.344 1 93.69 201 GLU A N 1
ATOM 1650 C CA . GLU A 1 201 ? 13.086 -21.641 -26.234 1 93.69 201 GLU A CA 1
ATOM 1651 C C . GLU A 1 201 ? 14.047 -22.547 -25.453 1 93.69 201 GLU A C 1
ATOM 1653 O O . GLU A 1 201 ? 14.727 -23.391 -26.047 1 93.69 201 GLU A O 1
ATOM 1658 N N . ASP A 1 202 ? 14.047 -22.359 -24.188 1 96.25 202 ASP A N 1
ATOM 1659 C CA . ASP A 1 202 ? 15.023 -23.078 -23.375 1 96.25 202 ASP A CA 1
ATOM 1660 C C . ASP A 1 202 ? 14.422 -24.344 -22.781 1 96.25 202 ASP A C 1
ATOM 1662 O O . ASP A 1 202 ? 15.141 -25.203 -22.281 1 96.25 202 ASP A O 1
ATOM 1666 N N . ILE A 1 203 ? 13.156 -24.516 -22.828 1 97.75 203 ILE A N 1
ATOM 1667 C CA . ILE A 1 203 ? 12.445 -25.516 -22.031 1 97.75 203 ILE A CA 1
ATOM 1668 C C . ILE A 1 203 ? 12.773 -26.922 -22.547 1 97.75 203 ILE A C 1
ATOM 1670 O O . ILE A 1 203 ? 13.086 -27.812 -21.766 1 97.75 203 ILE A O 1
ATOM 1674 N N . ILE A 1 204 ? 12.727 -27.094 -23.844 1 97.75 204 ILE A N 1
ATOM 1675 C CA . ILE A 1 204 ? 12.969 -28.422 -24.422 1 97.75 204 ILE A CA 1
ATOM 1676 C C . ILE A 1 204 ? 14.406 -28.844 -24.156 1 97.75 204 ILE A C 1
ATOM 1678 O O . ILE A 1 204 ? 14.656 -29.984 -23.734 1 97.75 204 ILE A O 1
ATOM 1682 N N . ASP A 1 205 ? 15.336 -27.922 -24.375 1 97.44 205 ASP A N 1
ATOM 1683 C CA . ASP A 1 205 ? 16.75 -28.219 -24.109 1 97.44 205 ASP A CA 1
ATOM 1684 C C . ASP A 1 205 ? 16.969 -28.547 -22.625 1 97.44 205 ASP A C 1
ATOM 1686 O O . ASP A 1 205 ? 17.734 -29.438 -22.297 1 97.44 205 ASP A O 1
ATOM 1690 N N . PHE A 1 206 ? 16.391 -27.828 -21.844 1 97.62 206 PHE A N 1
ATOM 1691 C CA . PHE A 1 206 ? 16.516 -28.062 -20.406 1 97.62 206 PHE A CA 1
ATOM 1692 C C . PHE A 1 206 ? 16.016 -29.453 -20.031 1 97.62 206 PHE A C 1
ATOM 1694 O O . PHE A 1 206 ? 16.641 -30.156 -19.25 1 97.62 206 PHE A O 1
ATOM 1701 N N . TYR A 1 207 ? 14.852 -29.859 -20.531 1 98.06 207 TYR A N 1
ATOM 1702 C CA . TYR A 1 207 ? 14.297 -31.203 -20.297 1 98.06 207 TYR A CA 1
ATOM 1703 C C . TYR A 1 207 ? 15.305 -32.281 -20.688 1 98.06 207 TYR A C 1
ATOM 1705 O O . TYR A 1 207 ? 15.602 -33.156 -19.891 1 98.06 207 TYR A O 1
ATOM 1713 N N . TYR A 1 208 ? 15.922 -32.125 -21.875 1 97.25 208 TYR A N 1
ATOM 1714 C CA . TYR A 1 208 ? 16.859 -33.125 -22.375 1 97.25 208 TYR A CA 1
ATOM 1715 C C . TYR A 1 208 ? 18.109 -33.188 -21.5 1 97.25 208 TYR A C 1
ATOM 1717 O O . TYR A 1 208 ? 18.609 -34.281 -21.188 1 97.25 208 TYR A O 1
ATOM 1725 N N . ASN A 1 209 ? 18.469 -32.062 -21.078 1 96.81 209 ASN A N 1
ATOM 1726 C CA . ASN A 1 209 ? 19.781 -32 -20.422 1 96.81 209 ASN A CA 1
ATOM 1727 C C . ASN A 1 209 ? 19.688 -32.344 -18.938 1 96.81 209 ASN A C 1
ATOM 1729 O O . ASN A 1 209 ? 20.641 -32.875 -18.375 1 96.81 209 ASN A O 1
ATOM 1733 N N . LYS A 1 210 ? 18.562 -32.062 -18.359 1 96.38 210 LYS A N 1
ATOM 1734 C CA . LYS A 1 210 ? 18.562 -32.125 -16.906 1 96.38 210 LYS A CA 1
ATOM 1735 C C . LYS A 1 210 ? 17.516 -33.125 -16.391 1 96.38 210 LYS A C 1
ATOM 1737 O O . LYS A 1 210 ? 17.688 -33.719 -15.336 1 96.38 210 LYS A O 1
ATOM 1742 N N . ILE A 1 211 ? 16.453 -33.406 -17.125 1 96.62 211 ILE A N 1
ATOM 1743 C CA . ILE A 1 211 ? 15.32 -34.062 -16.516 1 96.62 211 ILE A CA 1
ATOM 1744 C C . ILE A 1 211 ? 15.125 -35.438 -17.141 1 96.62 211 ILE A C 1
ATOM 1746 O O . ILE A 1 211 ? 14.883 -36.438 -16.453 1 96.62 211 ILE A O 1
ATOM 1750 N N . GLU A 1 212 ? 15.297 -35.531 -18.406 1 96.38 212 GLU A N 1
ATOM 1751 C CA . GLU A 1 212 ? 14.93 -36.719 -19.172 1 96.38 212 GLU A CA 1
ATOM 1752 C C . GLU A 1 212 ? 15.523 -38 -18.562 1 96.38 212 GLU A C 1
ATOM 1754 O O . GLU A 1 212 ? 14.82 -38.969 -18.359 1 96.38 212 GLU A O 1
ATOM 1759 N N . LYS A 1 213 ? 16.766 -37.938 -18.219 1 94.81 213 LYS A N 1
ATOM 1760 C CA . LYS A 1 213 ? 17.453 -39.156 -17.781 1 94.81 213 LYS A CA 1
ATOM 1761 C C . LYS A 1 213 ? 17.594 -39.188 -16.266 1 94.81 213 LYS A C 1
ATOM 1763 O O . LYS A 1 213 ? 18.203 -40.094 -15.703 1 94.81 213 LYS A O 1
ATOM 1768 N N . ASN A 1 214 ? 17.047 -38.219 -15.617 1 94.44 214 ASN A N 1
ATOM 1769 C CA . ASN A 1 214 ? 17.141 -38.156 -14.164 1 94.44 214 ASN A CA 1
ATOM 1770 C C . ASN A 1 214 ? 16.078 -39.031 -13.492 1 94.44 214 ASN A C 1
ATOM 1772 O O . ASN A 1 214 ? 14.883 -38.781 -13.656 1 94.44 214 ASN A O 1
ATOM 1776 N N . PRO A 1 215 ? 16.438 -40 -12.781 1 93 215 PRO A N 1
ATOM 1777 C CA . PRO A 1 215 ? 15.477 -40.938 -12.227 1 93 215 PRO A CA 1
ATOM 1778 C C . PRO A 1 215 ? 14.68 -40.344 -11.062 1 93 215 PRO A C 1
ATOM 1780 O O . PRO A 1 215 ? 13.672 -40.938 -10.648 1 93 215 PRO A O 1
ATOM 1783 N N . ASN A 1 216 ? 15.117 -39.281 -10.547 1 93.94 216 ASN A N 1
ATOM 1784 C CA . ASN A 1 216 ? 14.508 -38.719 -9.336 1 93.94 216 ASN A CA 1
ATOM 1785 C C . ASN A 1 216 ? 13.32 -37.812 -9.672 1 93.94 216 ASN A C 1
ATOM 1787 O O . ASN A 1 216 ? 12.539 -37.469 -8.781 1 93.94 216 ASN A O 1
ATOM 1791 N N . PHE A 1 217 ? 13.195 -37.531 -10.977 1 95.75 217 PHE A N 1
ATOM 1792 C CA . PHE A 1 217 ? 12.18 -36.531 -11.297 1 95.75 217 PHE A CA 1
ATOM 1793 C C . PHE A 1 217 ? 11.375 -36.969 -12.523 1 95.75 217 PHE A C 1
ATOM 1795 O O . PHE A 1 217 ? 11.891 -37.656 -13.406 1 95.75 217 PHE A O 1
ATOM 1802 N N . LYS A 1 218 ? 10.164 -36.531 -12.516 1 96.56 218 LYS A N 1
ATOM 1803 C CA . LYS A 1 218 ? 9.273 -36.594 -13.68 1 96.56 218 LYS A CA 1
ATOM 1804 C C . LYS A 1 218 ? 8.664 -35.219 -13.977 1 96.56 218 LYS A C 1
ATOM 1806 O O . LYS A 1 218 ? 8.031 -34.625 -13.102 1 96.56 218 LYS A O 1
ATOM 1811 N N . LEU A 1 219 ? 8.875 -34.75 -15.156 1 98.06 219 LEU A N 1
ATOM 1812 C CA . LEU A 1 219 ? 8.203 -33.5 -15.547 1 98.06 219 LEU A CA 1
ATOM 1813 C C . LEU A 1 219 ? 6.75 -33.781 -15.914 1 98.06 219 LEU A C 1
ATOM 1815 O O . LEU A 1 219 ? 6.469 -34.344 -16.969 1 98.06 219 LEU A O 1
ATOM 1819 N N . LYS A 1 220 ? 5.836 -33.312 -15.047 1 98.06 220 LYS A N 1
ATOM 1820 C CA . LYS A 1 220 ? 4.43 -33.688 -15.164 1 98.06 220 LYS A CA 1
ATOM 1821 C C . LYS A 1 220 ? 3.578 -32.5 -15.586 1 98.06 220 LYS A C 1
ATOM 1823 O O . LYS A 1 220 ? 2.486 -32.656 -16.141 1 98.06 220 LYS A O 1
ATOM 1828 N N . LEU A 1 221 ? 4.086 -31.312 -15.367 1 98.69 221 LEU A N 1
ATOM 1829 C CA . LEU A 1 221 ? 3.211 -30.141 -15.438 1 98.69 221 LEU A CA 1
ATOM 1830 C C . LEU A 1 221 ? 3.9 -29 -16.156 1 98.69 221 LEU A C 1
ATOM 1832 O O . LEU A 1 221 ? 5.078 -28.719 -15.922 1 98.69 221 LEU A O 1
ATOM 1836 N N . LEU A 1 222 ? 3.201 -28.406 -17.125 1 98.81 222 LEU A N 1
ATOM 1837 C CA . LEU A 1 222 ? 3.572 -27.125 -17.734 1 98.81 222 LEU A CA 1
ATOM 1838 C C . LEU A 1 222 ? 2.615 -26.016 -17.312 1 98.81 222 LEU A C 1
ATOM 1840 O O . LEU A 1 222 ? 1.396 -26.188 -17.375 1 98.81 222 LEU A O 1
ATOM 1844 N N . HIS A 1 223 ? 3.217 -24.969 -16.781 1 98.56 223 HIS A N 1
ATOM 1845 C CA . HIS A 1 223 ? 2.447 -23.859 -16.234 1 98.56 223 HIS A CA 1
ATOM 1846 C C . HIS A 1 223 ? 2.689 -22.562 -17.016 1 98.56 223 HIS A C 1
ATOM 1848 O O . HIS A 1 223 ? 3.816 -22.297 -17.422 1 98.56 223 HIS A O 1
ATOM 1854 N N . PHE A 1 224 ? 1.646 -21.812 -17.234 1 97.5 224 PHE A N 1
ATOM 1855 C CA . PHE A 1 224 ? 1.812 -20.438 -17.703 1 97.5 224 PHE A CA 1
ATOM 1856 C C . PHE A 1 224 ? 0.802 -19.516 -17.047 1 97.5 224 PHE A C 1
ATOM 1858 O O . PHE A 1 224 ? -0.201 -19.969 -16.5 1 97.5 224 PHE A O 1
ATOM 1865 N N . PHE A 1 225 ? 1.083 -18.266 -17.047 1 95.06 225 PHE A N 1
ATOM 1866 C CA . PHE A 1 225 ? 0.183 -17.219 -16.562 1 95.06 225 PHE A CA 1
ATOM 1867 C C . PHE A 1 225 ? 0.214 -16 -17.469 1 95.06 225 PHE A C 1
ATOM 1869 O O . PHE A 1 225 ? 1.272 -15.406 -17.688 1 95.06 225 PHE A O 1
ATOM 1876 N N . ILE A 1 226 ? -0.923 -15.734 -18 1 92.62 226 ILE A N 1
ATOM 1877 C CA . ILE A 1 226 ? -1.086 -14.539 -18.828 1 92.62 226 ILE A CA 1
ATOM 1878 C C . ILE A 1 226 ? -1.534 -13.367 -17.953 1 92.62 226 ILE A C 1
ATOM 1880 O O . ILE A 1 226 ? -2.645 -13.375 -17.422 1 92.62 226 ILE A O 1
ATOM 1884 N N . ASN A 1 227 ? -0.783 -12.312 -17.922 1 88.62 227 ASN A N 1
ATOM 1885 C CA . ASN A 1 227 ? -0.936 -11.234 -16.953 1 88.62 227 ASN A CA 1
ATOM 1886 C C . ASN A 1 227 ? -2.229 -10.453 -17.172 1 88.62 227 ASN A C 1
ATOM 1888 O O . ASN A 1 227 ? -2.795 -9.898 -16.234 1 88.62 227 ASN A O 1
ATOM 1892 N N . SER A 1 228 ? -2.693 -10.391 -18.344 1 87.69 228 SER A N 1
ATOM 1893 C CA . SER A 1 228 ? -3.918 -9.656 -18.625 1 87.69 228 SER A CA 1
ATOM 1894 C C . SER A 1 228 ? -5.141 -10.367 -18.062 1 87.69 228 SER A C 1
ATOM 1896 O O . SER A 1 228 ? -6.227 -9.789 -17.984 1 87.69 228 SER A O 1
ATOM 1898 N N . GLY A 1 229 ? -4.953 -11.586 -17.656 1 92.94 229 GLY A N 1
ATOM 1899 C CA . GLY A 1 229 ? -6.086 -12.375 -17.203 1 92.94 229 GLY A CA 1
ATOM 1900 C C . GLY A 1 229 ? -6.855 -13.031 -18.344 1 92.94 229 GLY A C 1
ATOM 1901 O O . GLY A 1 229 ? -6.531 -12.828 -19.516 1 92.94 229 GLY A O 1
ATOM 1902 N N . ILE A 1 230 ? -7.777 -13.867 -17.953 1 96.44 230 ILE A N 1
ATOM 1903 C CA . ILE A 1 230 ? -8.633 -14.57 -18.906 1 96.44 230 ILE A CA 1
ATOM 1904 C C . ILE A 1 230 ? -9.648 -13.602 -19.5 1 96.44 230 ILE A C 1
ATOM 1906 O O . ILE A 1 230 ? -10.438 -13 -18.766 1 96.44 230 ILE A O 1
ATOM 1910 N N . SER A 1 231 ? -9.57 -13.414 -20.75 1 94.94 231 SER A N 1
ATOM 1911 C CA . SER A 1 231 ? -10.477 -12.523 -21.469 1 94.94 231 SER A CA 1
ATOM 1912 C C . SER A 1 231 ? -10.664 -12.977 -22.922 1 94.94 231 SER A C 1
ATOM 1914 O O . SER A 1 231 ? -9.828 -13.688 -23.469 1 94.94 231 SER A O 1
ATOM 1916 N N . ASP A 1 232 ? -11.797 -12.555 -23.422 1 95.25 232 ASP A N 1
ATOM 1917 C CA . ASP A 1 232 ? -12.078 -12.891 -24.812 1 95.25 232 ASP A CA 1
ATOM 1918 C C . ASP A 1 232 ? -11.414 -11.898 -25.766 1 95.25 232 ASP A C 1
ATOM 1920 O O . ASP A 1 232 ? -12.102 -11.156 -26.469 1 95.25 232 ASP A O 1
ATOM 1924 N N . THR A 1 233 ? -10.156 -11.914 -25.812 1 95.31 233 THR A N 1
ATOM 1925 C CA . THR A 1 233 ? -9.375 -11.031 -26.672 1 95.31 233 THR A CA 1
ATOM 1926 C C . THR A 1 233 ? -8.453 -11.844 -27.594 1 95.31 233 THR A C 1
ATOM 1928 O O . THR A 1 233 ? -8.031 -12.945 -27.234 1 95.31 233 THR A O 1
ATOM 1931 N N . PRO A 1 234 ? -8.102 -11.297 -28.703 1 96.19 234 PRO A N 1
ATOM 1932 C CA . PRO A 1 234 ? -7.137 -11.969 -29.578 1 96.19 234 PRO A CA 1
ATOM 1933 C C . PRO A 1 234 ? -5.805 -12.25 -28.875 1 96.19 234 PRO A C 1
ATOM 1935 O O . PRO A 1 234 ? -5.199 -13.297 -29.094 1 96.19 234 PRO A O 1
ATOM 1938 N N . TYR A 1 235 ? -5.422 -11.344 -28.109 1 95.38 235 TYR A N 1
ATOM 1939 C CA . TYR A 1 235 ? -4.164 -11.516 -27.391 1 95.38 235 TYR A CA 1
ATOM 1940 C C . TYR A 1 235 ? -4.199 -12.773 -26.531 1 95.38 235 TYR A C 1
ATOM 1942 O O . TYR A 1 235 ? -3.281 -13.602 -26.594 1 95.38 235 TYR A O 1
ATOM 1950 N N . TYR A 1 236 ? -5.258 -12.914 -25.797 1 96.62 236 TYR A N 1
ATOM 1951 C CA . TYR A 1 236 ? -5.359 -14.078 -24.922 1 96.62 236 TYR A CA 1
ATOM 1952 C C . TYR A 1 236 ? -5.324 -15.375 -25.719 1 96.62 236 TYR A C 1
ATOM 1954 O O . TYR A 1 236 ? -4.582 -16.297 -25.375 1 96.62 236 TYR A O 1
ATOM 1962 N N . TRP A 1 237 ? -6.078 -15.445 -26.75 1 97.56 237 TRP A N 1
ATOM 1963 C CA . TRP A 1 237 ? -6.191 -16.672 -27.531 1 97.56 237 TRP A CA 1
ATOM 1964 C C . TRP A 1 237 ? -4.879 -17 -28.234 1 97.56 237 TRP A C 1
ATOM 1966 O O . TRP A 1 237 ? -4.484 -18.156 -28.328 1 97.56 237 TRP A O 1
ATOM 1976 N N . ASN A 1 238 ? -4.203 -15.977 -28.656 1 97.19 238 ASN A N 1
ATOM 1977 C CA . ASN A 1 238 ? -2.908 -16.172 -29.297 1 97.19 238 ASN A CA 1
ATOM 1978 C C . ASN A 1 238 ? -1.885 -16.75 -28.312 1 97.19 238 ASN A C 1
ATOM 1980 O O . ASN A 1 238 ? -1.131 -17.656 -28.656 1 97.19 238 ASN A O 1
ATOM 1984 N N . GLU A 1 239 ? -1.854 -16.203 -27.156 1 96.44 239 GLU A N 1
ATOM 1985 C CA . GLU A 1 239 ? -0.925 -16.688 -26.141 1 96.44 239 GLU A CA 1
ATOM 1986 C C . GLU A 1 239 ? -1.265 -18.109 -25.734 1 96.44 239 GLU A C 1
ATOM 1988 O O . GLU A 1 239 ? -0.371 -18.938 -25.547 1 96.44 239 GLU A O 1
ATOM 1993 N N . LEU A 1 240 ? -2.543 -18.391 -25.562 1 97.62 240 LEU A N 1
ATOM 1994 C CA . LEU A 1 240 ? -2.961 -19.734 -25.234 1 97.62 240 LEU A CA 1
ATOM 1995 C C . LEU A 1 240 ? -2.475 -20.734 -26.281 1 97.62 240 LEU A C 1
ATOM 1997 O O . LEU A 1 240 ? -1.945 -21.797 -25.938 1 97.62 240 LEU A O 1
ATOM 2001 N N . GLU A 1 241 ? -2.643 -20.406 -27.5 1 98.12 241 GLU A N 1
ATOM 2002 C CA . GLU A 1 241 ? -2.227 -21.281 -28.594 1 98.12 241 GLU A CA 1
ATOM 2003 C C . GLU A 1 241 ? -0.727 -21.562 -28.531 1 98.12 241 GLU A C 1
ATOM 2005 O O . GLU A 1 241 ? -0.294 -22.703 -28.719 1 98.12 241 GLU A O 1
ATOM 2010 N N . LYS A 1 242 ? 0.009 -20.516 -28.297 1 97.5 242 LYS A N 1
ATOM 2011 C CA . LYS A 1 242 ? 1.461 -20.641 -28.219 1 97.5 242 LYS A CA 1
ATOM 2012 C C . LYS A 1 242 ? 1.865 -21.641 -27.125 1 97.5 242 LYS A C 1
ATOM 2014 O O . LYS A 1 242 ? 2.701 -22.516 -27.359 1 97.5 242 LYS A O 1
ATOM 2019 N N . TYR A 1 243 ? 1.279 -21.562 -26.016 1 98 243 TYR A N 1
ATOM 2020 C CA . TYR A 1 243 ? 1.706 -22.344 -24.859 1 98 243 TYR A CA 1
ATOM 2021 C C . TYR A 1 243 ? 1.18 -23.781 -24.938 1 98 243 TYR A C 1
ATOM 2023 O O . TYR A 1 243 ? 1.864 -24.719 -24.547 1 98 243 TYR A O 1
ATOM 2031 N N . VAL A 1 244 ? -0.02 -23.953 -25.484 1 98.5 244 VAL A N 1
ATOM 2032 C CA . VAL A 1 244 ? -0.537 -25.297 -25.703 1 98.5 244 VAL A CA 1
ATOM 2033 C C . VAL A 1 244 ? 0.291 -26.016 -26.766 1 98.5 244 VAL A C 1
ATOM 2035 O O . VAL A 1 244 ? 0.546 -27.219 -26.656 1 98.5 244 VAL A O 1
ATOM 2038 N N . THR A 1 245 ? 0.692 -25.281 -27.781 1 98.56 245 THR A N 1
ATOM 2039 C CA . THR A 1 245 ? 1.557 -25.859 -28.797 1 98.56 245 THR A CA 1
ATOM 2040 C C . THR A 1 245 ? 2.877 -26.328 -28.188 1 98.56 245 THR A C 1
ATOM 2042 O O . THR A 1 245 ? 3.373 -27.406 -28.531 1 98.56 245 THR A O 1
ATOM 2045 N N . LEU A 1 246 ? 3.424 -25.484 -27.375 1 98.44 246 LEU A N 1
ATOM 2046 C CA . LEU A 1 246 ? 4.641 -25.891 -26.672 1 98.44 246 LEU A CA 1
ATOM 2047 C C . LEU A 1 246 ? 4.402 -27.141 -25.844 1 98.44 246 LEU A C 1
ATOM 2049 O O . LEU A 1 246 ? 5.258 -28.031 -25.797 1 98.44 246 LEU A O 1
ATOM 2053 N N . TYR A 1 247 ? 3.314 -27.219 -25.156 1 98.56 247 TYR A N 1
ATOM 2054 C CA . TYR A 1 247 ? 2.953 -28.422 -24.422 1 98.56 247 TYR A CA 1
ATOM 2055 C C . TYR A 1 247 ? 2.986 -29.641 -25.328 1 98.56 247 TYR A C 1
ATOM 2057 O O . TYR A 1 247 ? 3.553 -30.672 -24.953 1 98.56 247 TYR A O 1
ATOM 2065 N N . CYS A 1 248 ? 2.363 -29.531 -26.484 1 98.69 248 CYS A N 1
ATOM 2066 C CA . CYS A 1 248 ? 2.301 -30.641 -27.422 1 98.69 248 CYS A CA 1
ATOM 2067 C C . CYS A 1 248 ? 3.697 -31.078 -27.844 1 98.69 248 CYS A C 1
ATOM 2069 O O . CYS A 1 248 ? 3.998 -32.281 -27.875 1 98.69 248 CYS A O 1
ATOM 2071 N N . LYS A 1 249 ? 4.5 -30.094 -28.141 1 98.25 249 LYS A N 1
ATOM 2072 C CA . LYS A 1 249 ? 5.875 -30.391 -28.531 1 98.25 249 LYS A CA 1
ATOM 2073 C C . LYS A 1 249 ? 6.617 -31.125 -27.422 1 98.25 249 LYS A C 1
ATOM 2075 O O . LYS A 1 249 ? 7.324 -32.094 -27.672 1 98.25 249 LYS A O 1
ATOM 2080 N N . LEU A 1 250 ? 6.492 -30.641 -26.25 1 98.38 250 LEU A N 1
ATOM 2081 C CA . LEU A 1 250 ? 7.168 -31.219 -25.109 1 98.38 250 LEU A CA 1
ATOM 2082 C C . LEU A 1 250 ? 6.617 -32.625 -24.797 1 98.38 250 LEU A C 1
ATOM 2084 O O . LEU A 1 250 ? 7.367 -33.531 -24.438 1 98.38 250 LEU A O 1
ATOM 2088 N N . LYS A 1 251 ? 5.309 -32.781 -24.906 1 98.19 251 LYS A N 1
ATOM 2089 C CA . LYS A 1 251 ? 4.648 -34.062 -24.641 1 98.19 251 LYS A CA 1
ATOM 2090 C C . LYS A 1 251 ? 5.176 -35.156 -25.562 1 98.19 251 LYS A C 1
ATOM 2092 O O . LYS A 1 251 ? 5.273 -36.312 -25.172 1 98.19 251 LYS A O 1
ATOM 2097 N N . LYS A 1 252 ? 5.555 -34.844 -26.719 1 97.56 252 LYS A N 1
ATOM 2098 C CA . LYS A 1 252 ? 6.047 -35.812 -27.703 1 97.56 252 LYS A CA 1
ATOM 2099 C C . LYS A 1 252 ? 7.359 -36.438 -27.234 1 97.56 252 LYS A C 1
ATOM 2101 O O . LYS A 1 252 ? 7.637 -37.594 -27.531 1 97.56 252 LYS A O 1
ATOM 2106 N N . ILE A 1 253 ? 8.086 -35.688 -26.516 1 97.19 253 ILE A N 1
ATOM 2107 C CA . ILE A 1 253 ? 9.398 -36.188 -26.141 1 97.19 253 ILE A CA 1
ATOM 2108 C C . ILE A 1 253 ? 9.398 -36.562 -24.656 1 97.19 253 ILE A C 1
ATOM 2110 O O . ILE A 1 253 ? 10.344 -37.188 -24.156 1 97.19 253 ILE A O 1
ATOM 2114 N N . ASN A 1 254 ? 8.438 -36.188 -23.906 1 98 254 ASN A N 1
ATOM 2115 C CA . ASN A 1 254 ? 8.266 -36.469 -22.484 1 98 254 ASN A CA 1
ATOM 2116 C C . ASN A 1 254 ? 6.945 -37.156 -22.203 1 98 254 ASN A C 1
ATOM 2118 O O . ASN A 1 254 ? 5.945 -36.531 -21.891 1 98 254 ASN A O 1
ATOM 2122 N N . PRO A 1 255 ? 6.98 -38.406 -22.125 1 95.5 255 PRO A N 1
ATOM 2123 C CA . PRO A 1 255 ? 5.738 -39.188 -21.938 1 95.5 255 PRO A CA 1
ATOM 2124 C C . PRO A 1 255 ? 5.078 -38.906 -20.578 1 95.5 255 PRO A C 1
ATOM 2126 O O . PRO A 1 255 ? 3.875 -39.125 -20.422 1 95.5 255 PRO A O 1
ATOM 2129 N N . ASP A 1 256 ? 5.809 -38.375 -19.641 1 96.75 256 ASP A N 1
ATOM 2130 C CA . ASP A 1 256 ? 5.273 -38.188 -18.297 1 96.75 256 ASP A CA 1
ATOM 2131 C C . ASP A 1 256 ? 4.449 -36.906 -18.219 1 96.75 256 ASP A C 1
ATOM 2133 O O . ASP A 1 256 ? 3.666 -36.688 -17.281 1 96.75 256 ASP A O 1
ATOM 2137 N N . LEU A 1 257 ? 4.641 -36 -19.156 1 98.38 257 LEU A N 1
ATOM 2138 C CA . LEU A 1 257 ? 3.896 -34.75 -19.156 1 98.38 257 LEU A CA 1
ATOM 2139 C C . LEU A 1 257 ? 2.418 -35 -19.438 1 98.38 257 LEU A C 1
ATOM 2141 O O . LEU A 1 257 ? 2.061 -35.531 -20.5 1 98.38 257 LEU A O 1
ATOM 2145 N N . ASP A 1 258 ? 1.552 -34.625 -18.453 1 98.44 258 ASP A N 1
ATOM 2146 C CA . ASP A 1 258 ? 0.144 -34.938 -18.688 1 98.44 258 ASP A CA 1
ATOM 2147 C C . ASP A 1 258 ? -0.759 -33.812 -18.141 1 98.44 258 ASP A C 1
ATOM 2149 O O . ASP A 1 258 ? -1.985 -33.938 -18.188 1 98.44 258 ASP A O 1
ATOM 2153 N N . THR A 1 259 ? -0.207 -32.75 -17.609 1 98.69 259 THR A N 1
ATOM 2154 C CA . THR A 1 259 ? -0.993 -31.703 -16.953 1 98.69 259 THR A CA 1
ATOM 2155 C C . THR A 1 259 ? -0.622 -30.328 -17.5 1 98.69 259 THR A C 1
ATOM 2157 O O . THR A 1 259 ? 0.56 -30.031 -17.672 1 98.69 259 THR A O 1
ATOM 2160 N N . LEU A 1 260 ? -1.619 -29.484 -17.812 1 98.81 260 LEU A N 1
ATOM 2161 C CA . LEU A 1 260 ? -1.483 -28.094 -18.188 1 98.81 260 LEU A CA 1
ATOM 2162 C C . LEU A 1 260 ? -2.145 -27.188 -17.141 1 98.81 260 LEU A C 1
ATOM 2164 O O . LEU A 1 260 ? -3.359 -27.234 -16.953 1 98.81 260 LEU A O 1
ATOM 2168 N N . ASP A 1 261 ? -1.341 -26.406 -16.469 1 98.75 261 ASP A N 1
ATOM 2169 C CA . ASP A 1 261 ? -1.838 -25.406 -15.531 1 98.75 261 ASP A CA 1
ATOM 2170 C C . ASP A 1 261 ? -1.969 -24.047 -16.203 1 98.75 261 ASP A C 1
ATOM 2172 O O . ASP A 1 261 ? -0.964 -23.406 -16.516 1 98.75 261 ASP A O 1
ATOM 2176 N N . ILE A 1 262 ? -3.182 -23.609 -16.359 1 98.06 262 ILE A N 1
ATOM 2177 C CA . ILE A 1 262 ? -3.387 -22.406 -17.172 1 98.06 262 ILE A CA 1
ATOM 2178 C C . ILE A 1 262 ? -3.395 -21.172 -16.266 1 98.06 262 ILE A C 1
ATOM 2180 O O . ILE A 1 262 ? -3.805 -20.094 -16.688 1 98.06 262 ILE A O 1
ATOM 2184 N N . GLY A 1 263 ? -3.07 -21.391 -15.023 1 96.31 263 GLY A N 1
ATOM 2185 C CA . GLY A 1 263 ? -2.887 -20.266 -14.117 1 96.31 263 GLY A CA 1
ATOM 2186 C C . GLY A 1 263 ? -4.195 -19.656 -13.641 1 96.31 263 GLY A C 1
ATOM 2187 O O . GLY A 1 263 ? -5.203 -20.359 -13.531 1 96.31 263 GLY A O 1
ATOM 2188 N N . GLY A 1 264 ? -4.09 -18.391 -13.164 1 95.56 264 GLY A N 1
ATOM 2189 C CA . GLY A 1 264 ? -5.246 -17.641 -12.688 1 95.56 264 GLY A CA 1
ATOM 2190 C C . GLY A 1 264 ? -5.77 -16.641 -13.688 1 95.56 264 GLY A C 1
ATOM 2191 O O . GLY A 1 264 ? -5.727 -16.875 -14.898 1 95.56 264 GLY A O 1
ATOM 2192 N N . GLY A 1 265 ? -6.48 -15.719 -13.188 1 94 265 GLY A N 1
ATOM 2193 C CA . GLY A 1 265 ? -6.867 -14.609 -14.039 1 94 265 GLY A CA 1
ATOM 2194 C C . GLY A 1 265 ? -8.344 -14.602 -14.383 1 94 265 GLY A C 1
ATOM 2195 O O . GLY A 1 265 ? -8.812 -13.75 -15.133 1 94 265 GLY A O 1
ATOM 2196 N N . MET A 1 266 ? -9.102 -15.555 -13.805 1 97.38 266 MET A N 1
ATOM 2197 C CA . MET A 1 266 ? -10.547 -15.5 -13.992 1 97.38 266 MET A CA 1
ATOM 2198 C C . MET A 1 266 ? -11.133 -14.258 -13.328 1 97.38 266 MET A C 1
ATOM 2200 O O . MET A 1 266 ? -10.883 -14 -12.148 1 97.38 266 MET A O 1
ATOM 2204 N N . PRO A 1 267 ? -11.867 -13.453 -14.055 1 96.12 267 PRO A N 1
ATOM 2205 C CA . PRO A 1 267 ? -12.344 -12.18 -13.508 1 96.12 267 PRO A CA 1
ATOM 2206 C C . PRO A 1 267 ? -13.438 -12.359 -12.453 1 96.12 267 PRO A C 1
ATOM 2208 O O . PRO A 1 267 ? -14.008 -13.445 -12.336 1 96.12 267 PRO A O 1
ATOM 2211 N N . PHE A 1 268 ? -13.664 -11.406 -11.633 1 95.69 268 PHE A N 1
ATOM 2212 C CA . PHE A 1 268 ? -14.766 -11.32 -10.68 1 95.69 268 PHE A CA 1
ATOM 2213 C C . PHE A 1 268 ? -15.602 -10.07 -10.93 1 95.69 268 PHE A C 1
ATOM 2215 O O . PHE A 1 268 ? -15.188 -9.18 -11.672 1 95.69 268 PHE A O 1
ATOM 2222 N N . LYS A 1 269 ? -16.766 -10.031 -10.438 1 95.62 269 LYS A N 1
ATOM 2223 C CA . LYS A 1 269 ? -17.688 -8.906 -10.594 1 95.62 269 LYS A CA 1
ATOM 2224 C C . LYS A 1 269 ? -17.219 -7.695 -9.797 1 95.62 269 LYS A C 1
ATOM 2226 O O . LYS A 1 269 ? -17.562 -7.555 -8.617 1 95.62 269 LYS A O 1
ATOM 2231 N N . ASP A 1 270 ? -16.531 -6.797 -10.516 1 92.25 270 ASP A N 1
ATOM 2232 C CA . ASP A 1 270 ? -15.977 -5.652 -9.805 1 92.25 270 ASP A CA 1
ATOM 2233 C C . ASP A 1 270 ? -16.812 -4.395 -10.055 1 92.25 270 ASP A C 1
ATOM 2235 O O . ASP A 1 270 ? -16.453 -3.307 -9.594 1 92.25 270 ASP A O 1
ATOM 2239 N N . SER A 1 271 ? -17.891 -4.523 -10.805 1 93.56 271 SER A N 1
ATOM 2240 C CA . SER A 1 271 ? -18.797 -3.406 -11.094 1 93.56 271 SER A CA 1
ATOM 2241 C C . SER A 1 271 ? -20.219 -3.889 -11.352 1 93.56 271 SER A C 1
ATOM 2243 O O . SER A 1 271 ? -20.438 -5.074 -11.609 1 93.56 271 SER A O 1
ATOM 2245 N N . LEU A 1 272 ? -21.094 -2.92 -11.391 1 93.62 272 LEU A N 1
ATOM 2246 C CA . LEU A 1 272 ? -22.484 -3.266 -11.617 1 93.62 272 LEU A CA 1
ATOM 2247 C C . LEU A 1 272 ? -22.766 -3.488 -13.102 1 93.62 272 LEU A C 1
ATOM 2249 O O . LEU A 1 272 ? -23.797 -4.047 -13.461 1 93.62 272 LEU A O 1
ATOM 2253 N N . VAL A 1 273 ? -21.844 -3.123 -13.922 1 92.94 273 VAL A N 1
ATOM 2254 C CA . VAL A 1 273 ? -22.031 -3.316 -15.359 1 92.94 273 VAL A CA 1
ATOM 2255 C C . VAL A 1 273 ? -21.188 -4.496 -15.844 1 92.94 273 VAL A C 1
ATOM 2257 O O . VAL A 1 273 ? -21.031 -4.703 -17.047 1 92.94 273 VAL A O 1
ATOM 2260 N N . PHE A 1 274 ? -20.672 -5.199 -14.938 1 92.62 274 PHE A N 1
ATOM 2261 C CA . PHE A 1 274 ? -19.859 -6.363 -15.242 1 92.62 274 PHE A CA 1
ATOM 2262 C C . PHE A 1 274 ? -20.609 -7.34 -16.141 1 92.62 274 PHE A C 1
ATOM 2264 O O . PHE A 1 274 ? -21.719 -7.773 -15.789 1 92.62 274 PHE A O 1
ATOM 2271 N N . ASP A 1 275 ? -19.984 -7.602 -17.281 1 91.62 275 ASP A N 1
ATOM 2272 C CA . ASP A 1 275 ? -20.578 -8.531 -18.25 1 91.62 275 ASP A CA 1
ATOM 2273 C C . ASP A 1 275 ? -19.531 -9.539 -18.734 1 91.62 275 ASP A C 1
ATOM 2275 O O . ASP A 1 275 ? -18.766 -9.258 -19.656 1 91.62 275 ASP A O 1
ATOM 2279 N N . PHE A 1 276 ? -19.422 -10.617 -18.125 1 95.62 276 PHE A N 1
ATOM 2280 C CA . PHE A 1 276 ? -18.5 -11.688 -18.469 1 95.62 276 PHE A CA 1
ATOM 2281 C C . PHE A 1 276 ? -19.234 -13.016 -18.578 1 95.62 276 PHE A C 1
ATOM 2283 O O . PHE A 1 276 ? -19.922 -13.438 -17.641 1 95.62 276 PHE A O 1
ATOM 2290 N N . ASP A 1 277 ? -19.109 -13.633 -19.688 1 97.25 277 ASP A N 1
ATOM 2291 C CA . ASP A 1 277 ? -19.75 -14.922 -19.906 1 97.25 277 ASP A CA 1
ATOM 2292 C C . ASP A 1 277 ? -18.844 -16.062 -19.5 1 97.25 277 ASP A C 1
ATOM 2294 O O . ASP A 1 277 ? -18.109 -16.625 -20.344 1 97.25 277 ASP A O 1
ATOM 2298 N N . TYR A 1 278 ? -18.953 -16.516 -18.281 1 98.12 278 TYR A N 1
ATOM 2299 C CA . TYR A 1 278 ? -18.078 -17.531 -17.719 1 98.12 278 TYR A CA 1
ATOM 2300 C C . TYR A 1 278 ? -18.219 -18.844 -18.5 1 98.12 278 TYR A C 1
ATOM 2302 O O . TYR A 1 278 ? -17.219 -19.484 -18.844 1 98.12 278 TYR A O 1
ATOM 2310 N N . GLU A 1 279 ? -19.406 -19.234 -18.703 1 98.06 279 GLU A N 1
ATOM 2311 C CA . GLU A 1 279 ? -19.656 -20.516 -19.344 1 98.06 279 GLU A CA 1
ATOM 2312 C C . GLU A 1 279 ? -19.062 -20.562 -20.75 1 98.06 279 GLU A C 1
ATOM 2314 O O . GLU A 1 279 ? -18.406 -21.531 -21.125 1 98.06 279 GLU A O 1
ATOM 2319 N N . TYR A 1 280 ? -19.297 -19.531 -21.438 1 98 280 TYR A N 1
ATOM 2320 C CA . TYR A 1 280 ? -18.75 -19.422 -22.781 1 98 280 TYR A CA 1
ATOM 2321 C C . TYR A 1 280 ? -17.219 -19.5 -22.75 1 98 280 TYR A C 1
ATOM 2323 O O . TYR A 1 280 ? -16.609 -20.219 -23.531 1 98 280 TYR A O 1
ATOM 2331 N N . MET A 1 281 ? -16.641 -18.719 -21.906 1 98.38 281 MET A N 1
ATOM 2332 C CA . MET A 1 281 ? -15.18 -18.625 -21.844 1 98.38 281 MET A CA 1
ATOM 2333 C C . MET A 1 281 ? -14.555 -19.953 -21.484 1 98.38 281 MET A C 1
ATOM 2335 O O . MET A 1 281 ? -13.57 -20.375 -22.109 1 98.38 281 MET A O 1
ATOM 2339 N N . VAL A 1 282 ? -15.109 -20.625 -20.5 1 98.69 282 VAL A N 1
ATOM 2340 C CA . VAL A 1 282 ? -14.586 -21.922 -20.062 1 98.69 282 VAL A CA 1
ATOM 2341 C C . VAL A 1 282 ? -14.711 -22.938 -21.203 1 98.69 282 VAL A C 1
ATOM 2343 O O . VAL A 1 282 ? -13.766 -23.672 -21.5 1 98.69 282 VAL A O 1
ATOM 2346 N N . ASN A 1 283 ? -15.852 -22.922 -21.812 1 98.75 283 ASN A N 1
ATOM 2347 C CA . ASN A 1 283 ? -16.047 -23.812 -22.938 1 98.75 283 ASN A CA 1
ATOM 2348 C C . ASN A 1 283 ? -15.047 -23.547 -24.062 1 98.75 283 ASN A C 1
ATOM 2350 O O . ASN A 1 283 ? -14.5 -24.484 -24.656 1 98.75 283 ASN A O 1
ATOM 2354 N N . GLU A 1 284 ? -14.859 -22.281 -24.328 1 98.56 284 GLU A N 1
ATOM 2355 C CA . GLU A 1 284 ? -13.93 -21.906 -25.391 1 98.56 284 GLU A CA 1
ATOM 2356 C C . GLU A 1 284 ? -12.508 -22.328 -25.031 1 98.56 284 GLU A C 1
ATOM 2358 O O . GLU A 1 284 ? -11.742 -22.734 -25.922 1 98.56 284 GLU A O 1
ATOM 2363 N N . ILE A 1 285 ? -12.109 -22.219 -23.812 1 98.69 285 ILE A N 1
ATOM 2364 C CA . ILE A 1 285 ? -10.766 -22.609 -23.391 1 98.69 285 ILE A CA 1
ATOM 2365 C C . ILE A 1 285 ? -10.57 -24.109 -23.594 1 98.69 285 ILE A C 1
ATOM 2367 O O . ILE A 1 285 ? -9.594 -24.531 -24.219 1 98.69 285 ILE A O 1
ATOM 2371 N N . VAL A 1 286 ? -11.516 -24.922 -23.141 1 98.81 286 VAL A N 1
ATOM 2372 C CA . VAL A 1 286 ? -11.43 -26.375 -23.25 1 98.81 286 VAL A CA 1
ATOM 2373 C C . VAL A 1 286 ? -11.438 -26.781 -24.719 1 98.81 286 VAL A C 1
ATOM 2375 O O . VAL A 1 286 ? -10.617 -27.609 -25.141 1 98.81 286 VAL A O 1
ATOM 2378 N N . SER A 1 287 ? -12.297 -26.156 -25.5 1 98.75 287 SER A N 1
ATOM 2379 C CA . SER A 1 287 ? -12.414 -26.469 -26.922 1 98.75 287 SER A CA 1
ATOM 2380 C C . SER A 1 287 ? -11.133 -26.125 -27.672 1 98.75 287 SER A C 1
ATOM 2382 O O . SER A 1 287 ? -10.664 -26.906 -28.5 1 98.75 287 SER A O 1
ATOM 2384 N N . ARG A 1 288 ? -10.562 -25.016 -27.375 1 98.5 288 ARG A N 1
ATOM 2385 C CA . ARG A 1 288 ? -9.344 -24.578 -28.047 1 98.5 288 ARG A CA 1
ATOM 2386 C C . ARG A 1 288 ? -8.164 -25.484 -27.703 1 98.5 288 ARG A C 1
ATOM 2388 O O . ARG A 1 288 ? -7.363 -25.812 -28.578 1 98.5 288 ARG A O 1
ATOM 2395 N N . ILE A 1 289 ? -8.016 -25.844 -26.438 1 98.81 289 ILE A N 1
ATOM 2396 C CA . ILE A 1 289 ? -6.953 -26.766 -26.047 1 98.81 289 ILE A CA 1
ATOM 2397 C C . ILE A 1 289 ? -7.094 -28.078 -26.828 1 98.81 289 ILE A C 1
ATOM 2399 O O . ILE A 1 289 ? -6.113 -28.594 -27.359 1 98.81 289 ILE A O 1
ATOM 2403 N N . LYS A 1 290 ? -8.297 -28.578 -26.891 1 98.69 290 LYS A N 1
ATOM 2404 C CA . LYS A 1 290 ? -8.555 -29.828 -27.609 1 98.69 290 LYS A CA 1
ATOM 2405 C C . LYS A 1 290 ? -8.164 -29.703 -29.078 1 98.69 290 LYS A C 1
ATOM 2407 O O . LYS A 1 290 ? -7.512 -30.594 -29.625 1 98.69 290 LYS A O 1
ATOM 2412 N N . GLU A 1 291 ? -8.586 -28.641 -29.672 1 98.62 291 GLU A N 1
ATOM 2413 C CA . GLU A 1 291 ? -8.312 -28.422 -31.094 1 98.62 291 GLU A CA 1
ATOM 2414 C C . GLU A 1 291 ? -6.812 -28.359 -31.359 1 98.62 291 GLU A C 1
ATOM 2416 O O . GLU A 1 291 ? -6.328 -28.969 -32.312 1 98.62 291 GLU A O 1
ATOM 2421 N N . ILE A 1 292 ? -6.098 -27.641 -30.562 1 98.62 292 ILE A N 1
ATOM 2422 C CA . ILE A 1 292 ? -4.656 -27.5 -30.75 1 98.62 292 ILE A CA 1
ATOM 2423 C C . ILE A 1 292 ? -3.986 -28.859 -30.547 1 98.62 292 ILE A C 1
ATOM 2425 O O . ILE A 1 292 ? -3.08 -29.234 -31.297 1 98.62 292 ILE A O 1
ATOM 2429 N N . CYS A 1 293 ? -4.402 -29.594 -29.531 1 98.62 293 CYS A N 1
ATOM 2430 C CA . CYS A 1 293 ? -3.867 -30.938 -29.297 1 98.62 293 CYS A CA 1
ATOM 2431 C C . CYS A 1 293 ? -4.145 -31.844 -30.5 1 98.62 293 CYS A C 1
ATOM 2433 O O . CYS A 1 293 ? -3.268 -32.594 -30.922 1 98.62 293 CYS A O 1
ATOM 2435 N N . ALA A 1 294 ? -5.348 -31.75 -31.031 1 98.31 294 ALA A N 1
ATOM 2436 C CA . ALA A 1 294 ? -5.711 -32.562 -32.188 1 98.31 294 ALA A CA 1
ATOM 2437 C C . ALA A 1 294 ? -4.82 -32.219 -33.375 1 98.31 294 ALA A C 1
ATOM 2439 O O . ALA A 1 294 ? -4.34 -33.125 -34.062 1 98.31 294 ALA A O 1
ATOM 2440 N N . GLU A 1 295 ? -4.617 -30.969 -33.594 1 98.19 295 GLU A N 1
ATOM 2441 C CA . GLU A 1 295 ? -3.773 -30.516 -34.688 1 98.19 295 GLU A CA 1
ATOM 2442 C C . GLU A 1 295 ? -2.342 -31.016 -34.531 1 98.19 295 GLU A C 1
ATOM 2444 O O . GLU A 1 295 ? -1.615 -31.156 -35.531 1 98.19 295 GLU A O 1
ATOM 2449 N N . ASN A 1 296 ? -1.938 -31.281 -33.375 1 98.06 296 ASN A N 1
ATOM 2450 C CA . ASN A 1 296 ? -0.569 -31.703 -33.094 1 98.06 296 ASN A CA 1
ATOM 2451 C C . ASN A 1 296 ? -0.498 -33.188 -32.75 1 98.06 296 ASN A C 1
ATOM 2453 O O . ASN A 1 296 ? 0.521 -33.656 -32.219 1 98.06 296 ASN A O 1
ATOM 2457 N N . ASP A 1 297 ? -1.542 -33.906 -32.875 1 97.5 297 ASP A N 1
ATOM 2458 C CA . ASP A 1 297 ? -1.609 -35.344 -32.625 1 97.5 297 ASP A CA 1
ATOM 2459 C C . ASP A 1 297 ? -1.146 -35.656 -31.188 1 97.5 297 ASP A C 1
ATOM 2461 O O . ASP A 1 297 ? -0.266 -36.5 -31 1 97.5 297 ASP A O 1
ATOM 2465 N N . THR A 1 298 ? -1.641 -34.938 -30.312 1 97.94 298 THR A N 1
ATOM 2466 C CA . THR A 1 298 ? -1.294 -35.094 -28.906 1 97.94 298 THR A CA 1
ATOM 2467 C C . THR A 1 298 ? -2.547 -35.281 -28.062 1 97.94 298 THR A C 1
ATOM 2469 O O . THR A 1 298 ? -3.574 -34.656 -28.297 1 97.94 298 THR A O 1
ATOM 2472 N N . ILE A 1 299 ? -2.43 -36.156 -27.078 1 97.25 299 ILE A N 1
ATOM 2473 C CA . ILE A 1 299 ? -3.537 -36.375 -26.172 1 97.25 299 ILE A CA 1
ATOM 2474 C C . ILE A 1 299 ? -3.77 -35.156 -25.312 1 97.25 299 ILE A C 1
ATOM 2476 O O . ILE A 1 299 ? -2.814 -34.469 -24.891 1 97.25 299 ILE A O 1
ATOM 2480 N N . GLU A 1 300 ? -5.047 -34.812 -25.016 1 98.31 300 GLU A N 1
ATOM 2481 C CA . GLU A 1 300 ? -5.41 -33.656 -24.234 1 98.31 300 GLU A CA 1
ATOM 2482 C C . GLU A 1 300 ? -4.906 -33.781 -22.797 1 98.31 300 GLU A C 1
ATOM 2484 O O . GLU A 1 300 ? -5.035 -34.844 -22.172 1 98.31 300 GLU A O 1
ATOM 2489 N N . PRO A 1 301 ? -4.309 -32.781 -22.266 1 98.75 301 PRO A N 1
ATOM 2490 C CA . PRO A 1 301 ? -3.836 -32.812 -20.891 1 98.75 301 PRO A CA 1
ATOM 2491 C C . PRO A 1 301 ? -4.965 -32.625 -19.875 1 98.75 301 PRO A C 1
ATOM 2493 O O . PRO A 1 301 ? -6.055 -32.188 -20.234 1 98.75 301 PRO A O 1
ATOM 2496 N N . ASP A 1 302 ? -4.656 -33.062 -18.578 1 98.69 302 ASP A N 1
ATOM 2497 C CA . ASP A 1 302 ? -5.453 -32.562 -17.469 1 98.69 302 ASP A CA 1
ATOM 2498 C C . ASP A 1 302 ? -5.285 -31.047 -17.312 1 98.69 302 ASP A C 1
ATOM 2500 O O . ASP A 1 302 ? -4.207 -30.5 -17.594 1 98.69 302 ASP A O 1
ATOM 2504 N N . ILE A 1 303 ? -6.344 -30.375 -16.906 1 98.81 303 ILE A N 1
ATOM 2505 C CA . ILE A 1 303 ? -6.312 -28.922 -16.766 1 98.81 303 ILE A CA 1
ATOM 2506 C C . ILE A 1 303 ? -6.328 -28.531 -15.297 1 98.81 303 ILE A C 1
ATOM 2508 O O . ILE A 1 303 ? -7.117 -29.062 -14.516 1 98.81 303 ILE A O 1
ATOM 2512 N N . ILE A 1 304 ? -5.418 -27.688 -14.898 1 98.69 304 ILE A N 1
ATOM 2513 C CA . ILE A 1 304 ? -5.41 -27.094 -13.57 1 98.69 304 ILE A CA 1
ATOM 2514 C C . ILE A 1 304 ? -5.609 -25.578 -13.68 1 98.69 304 ILE A C 1
ATOM 2516 O O . ILE A 1 304 ? -5.062 -24.938 -14.578 1 98.69 304 ILE A O 1
ATOM 2520 N N . THR A 1 305 ? -6.434 -25.016 -12.82 1 98.56 305 THR A N 1
ATOM 2521 C CA . THR A 1 305 ? -6.578 -23.578 -12.688 1 98.56 305 THR A CA 1
ATOM 2522 C C . THR A 1 305 ? -6.223 -23.125 -11.273 1 98.56 305 THR A C 1
ATOM 2524 O O . THR A 1 305 ? -6.344 -23.891 -10.32 1 98.56 305 THR A O 1
ATOM 2527 N N . GLU A 1 306 ? -5.816 -21.906 -11.148 1 97.81 306 GLU A N 1
ATOM 2528 C CA . GLU A 1 306 ? -5.449 -21.297 -9.883 1 97.81 306 GLU A CA 1
ATOM 2529 C C . GLU A 1 306 ? -6.289 -20.047 -9.609 1 97.81 306 GLU A C 1
ATOM 2531 O O . GLU A 1 306 ? -5.75 -18.969 -9.375 1 97.81 306 GLU A O 1
ATOM 2536 N N . PHE A 1 307 ? -7.559 -20.203 -9.555 1 97.69 307 PHE A N 1
ATOM 2537 C CA . PHE A 1 307 ? -8.469 -19.062 -9.477 1 97.69 307 PHE A CA 1
ATOM 2538 C C . PHE A 1 307 ? -8.523 -18.516 -8.055 1 97.69 307 PHE A C 1
ATOM 2540 O O . PHE A 1 307 ? -9.266 -19.031 -7.211 1 97.69 307 PHE A O 1
ATOM 2547 N N . GLY A 1 308 ? -7.789 -17.484 -7.812 1 95.62 308 GLY A N 1
ATOM 2548 C CA . GLY A 1 308 ? -7.789 -16.844 -6.504 1 95.62 308 GLY A CA 1
ATOM 2549 C C . GLY A 1 308 ? -8.859 -15.773 -6.359 1 95.62 308 GLY A C 1
ATOM 2550 O O . GLY A 1 308 ? -9.836 -15.969 -5.637 1 95.62 308 GLY A O 1
ATOM 2551 N N . LYS A 1 309 ? -8.789 -14.719 -7.184 1 94.44 309 LYS A N 1
ATOM 2552 C CA . LYS A 1 309 ? -9.727 -13.602 -7.129 1 94.44 309 LYS A CA 1
ATOM 2553 C C . LYS A 1 309 ? -11.164 -14.078 -7.348 1 94.44 309 LYS A C 1
ATOM 2555 O O . LYS A 1 309 ? -12.07 -13.68 -6.613 1 94.44 309 LYS A O 1
ATOM 2560 N N . TYR A 1 310 ? -11.312 -14.922 -8.305 1 97.62 310 TYR A N 1
ATOM 2561 C CA . TYR A 1 310 ? -12.625 -15.469 -8.617 1 97.62 310 TYR A CA 1
ATOM 2562 C C . TYR A 1 310 ? -13.242 -16.141 -7.395 1 97.62 310 TYR A C 1
ATOM 2564 O O . TYR A 1 310 ? -14.445 -16.016 -7.156 1 97.62 310 TYR A O 1
ATOM 2572 N N . THR A 1 311 ? -12.375 -16.703 -6.621 1 98 311 THR A N 1
ATOM 2573 C CA . THR A 1 311 ? -12.82 -17.484 -5.48 1 98 311 THR A CA 1
ATOM 2574 C C . THR A 1 311 ? -13.273 -16.578 -4.34 1 98 311 THR A C 1
ATOM 2576 O O . THR A 1 311 ? -14.32 -16.812 -3.738 1 98 311 THR A O 1
ATOM 2579 N N . VAL A 1 312 ? -12.477 -15.523 -4.062 1 97.38 312 VAL A N 1
ATOM 2580 C CA . VAL A 1 312 ? -12.656 -14.93 -2.744 1 97.38 312 VAL A CA 1
ATOM 2581 C C . VAL A 1 312 ? -13.148 -13.492 -2.891 1 97.38 312 VAL A C 1
ATOM 2583 O O . VAL A 1 312 ? -13.641 -12.898 -1.932 1 97.38 312 VAL A O 1
ATOM 2586 N N . ALA A 1 313 ? -13.008 -12.867 -4.008 1 96.94 313 ALA A N 1
ATOM 2587 C CA . ALA A 1 313 ? -13.25 -11.43 -4.148 1 96.94 313 ALA A CA 1
ATOM 2588 C C . ALA A 1 313 ? -14.68 -11.078 -3.764 1 96.94 313 ALA A C 1
ATOM 2590 O O . ALA A 1 313 ? -14.922 -10.109 -3.039 1 96.94 313 ALA A O 1
ATOM 2591 N N . GLU A 1 314 ? -15.633 -11.859 -4.195 1 97.62 314 GLU A N 1
ATOM 2592 C CA . GLU A 1 314 ? -17.047 -11.516 -4.055 1 97.62 314 GLU A CA 1
ATOM 2593 C C . GLU A 1 314 ? -17.562 -11.867 -2.666 1 97.62 314 GLU A C 1
ATOM 2595 O O . GLU A 1 314 ? -18.719 -11.602 -2.344 1 97.62 314 GLU A O 1
ATOM 2600 N N . ALA A 1 315 ? -16.688 -12.414 -1.854 1 97.31 315 ALA A N 1
ATOM 2601 C CA . ALA A 1 315 ? -17.125 -12.914 -0.552 1 97.31 315 ALA A CA 1
ATOM 2602 C C . ALA A 1 315 ? -17.047 -11.82 0.508 1 97.31 315 ALA A C 1
ATOM 2604 O O . ALA A 1 315 ? -17.578 -11.977 1.611 1 97.31 315 ALA A O 1
ATOM 2605 N N . SER A 1 316 ? -16.453 -10.711 0.185 1 96.31 316 SER A N 1
ATOM 2606 C CA . SER A 1 316 ? -16.188 -9.758 1.26 1 96.31 316 SER A CA 1
ATOM 2607 C C . SER A 1 316 ? -16.609 -8.344 0.859 1 96.31 316 SER A C 1
ATOM 2609 O O . SER A 1 316 ? -16.719 -8.039 -0.33 1 96.31 316 SER A O 1
ATOM 2611 N N . GLY A 1 317 ? -16.844 -7.543 1.88 1 96.69 317 GLY A N 1
ATOM 2612 C CA . GLY A 1 317 ? -17.125 -6.121 1.739 1 96.69 317 GLY A CA 1
ATOM 2613 C C . GLY A 1 317 ? -16.703 -5.305 2.943 1 96.69 317 GLY A C 1
ATOM 2614 O O . GLY A 1 317 ? -16.281 -5.863 3.963 1 96.69 317 GLY A O 1
ATOM 2615 N N . ILE A 1 318 ? -16.719 -4.031 2.729 1 96.56 318 ILE A N 1
ATOM 2616 C CA . ILE A 1 318 ? -16.406 -3.119 3.824 1 96.56 318 ILE A CA 1
ATOM 2617 C C . ILE A 1 318 ? -17.469 -2.016 3.889 1 96.56 318 ILE A C 1
ATOM 2619 O O . ILE A 1 318 ? -17.875 -1.483 2.855 1 96.56 318 ILE A O 1
ATOM 2623 N N . LEU A 1 319 ? -17.922 -1.752 5.082 1 98.25 319 LEU A N 1
ATOM 2624 C CA . LEU A 1 319 ? -18.984 -0.777 5.336 1 98.25 319 LEU A CA 1
ATOM 2625 C C . LEU A 1 319 ? -18.422 0.458 6.035 1 98.25 319 LEU A C 1
ATOM 2627 O O . LEU A 1 319 ? -17.594 0.341 6.949 1 98.25 319 LEU A O 1
ATOM 2631 N N . TYR A 1 320 ? -18.859 1.605 5.566 1 97.75 320 TYR A N 1
ATOM 2632 C CA . TYR A 1 320 ? -18.406 2.871 6.141 1 97.75 320 TYR A CA 1
ATOM 2633 C C . TYR A 1 320 ? -19.594 3.73 6.555 1 97.75 320 TYR A C 1
ATOM 2635 O O . TYR A 1 320 ? -20.703 3.58 6.02 1 97.75 320 TYR A O 1
ATOM 2643 N N . LYS A 1 321 ? -19.359 4.566 7.473 1 97.88 321 LYS A N 1
ATOM 2644 C CA . LYS A 1 321 ? -20.281 5.633 7.852 1 97.88 321 LYS A CA 1
ATOM 2645 C C . LYS A 1 321 ? -19.828 6.977 7.285 1 97.88 321 LYS A C 1
ATOM 2647 O O . LYS A 1 321 ? -18.625 7.289 7.293 1 97.88 321 LYS A O 1
ATOM 2652 N N . VAL A 1 322 ? -20.766 7.73 6.762 1 97.06 322 VAL A N 1
ATOM 2653 C CA . VAL A 1 322 ? -20.469 9.109 6.379 1 97.06 322 VAL A CA 1
ATOM 2654 C C . VAL A 1 322 ? -20.359 9.977 7.629 1 97.06 322 VAL A C 1
ATOM 2656 O O . VAL A 1 322 ? -21.344 10.148 8.359 1 97.06 322 VAL A O 1
ATOM 2659 N N . LEU A 1 323 ? -19.188 10.508 7.852 1 95.12 323 LEU A N 1
ATOM 2660 C CA . LEU A 1 323 ? -18.953 11.312 9.047 1 95.12 323 LEU A CA 1
ATOM 2661 C C . LEU A 1 323 ? -19.344 12.766 8.812 1 95.12 323 LEU A C 1
ATOM 2663 O O . LEU A 1 323 ? -19.703 13.469 9.758 1 95.12 323 LEU A O 1
ATOM 2667 N N . GLY A 1 324 ? -19.156 13.172 7.57 1 93.44 324 GLY A N 1
ATOM 2668 C CA . GLY A 1 324 ? -19.438 14.57 7.254 1 93.44 324 GLY A CA 1
ATOM 2669 C C . GLY A 1 324 ? -19.578 14.828 5.766 1 93.44 324 GLY A C 1
ATOM 2670 O O . GLY A 1 324 ? -19.172 14.008 4.945 1 93.44 324 GLY A O 1
ATOM 2671 N N . ARG A 1 325 ? -20.219 15.922 5.488 1 94.25 325 ARG A N 1
ATOM 2672 C CA . ARG A 1 325 ? -20.438 16.406 4.129 1 94.25 325 ARG A CA 1
ATOM 2673 C C . ARG A 1 325 ? -19.781 17.766 3.924 1 94.25 325 ARG A C 1
ATOM 2675 O O . ARG A 1 325 ? -19.859 18.641 4.801 1 94.25 325 ARG A O 1
ATOM 2682 N N . LYS A 1 326 ? -19.062 17.844 2.83 1 93.25 326 LYS A N 1
ATOM 2683 C CA . LYS A 1 326 ? -18.375 19.109 2.557 1 93.25 326 LYS A CA 1
ATOM 2684 C C . LYS A 1 326 ? -18.672 19.594 1.138 1 93.25 326 LYS A C 1
ATOM 2686 O O . LYS A 1 326 ? -18.688 18.797 0.197 1 93.25 326 LYS A O 1
ATOM 2691 N N . GLN A 1 327 ? -18.984 20.828 1.042 1 92.25 327 GLN A N 1
ATOM 2692 C CA . GLN A 1 327 ? -19.031 21.516 -0.248 1 92.25 327 GLN A CA 1
ATOM 2693 C C . GLN A 1 327 ? -17.781 22.359 -0.464 1 92.25 327 GLN A C 1
ATOM 2695 O O . GLN A 1 327 ? -17.672 23.469 0.066 1 92.25 327 GLN A O 1
ATOM 2700 N N . GLN A 1 328 ? -16.828 21.859 -1.203 1 91.75 328 GLN A N 1
ATOM 2701 C CA . GLN A 1 328 ? -15.523 22.5 -1.319 1 91.75 328 GLN A CA 1
ATOM 2702 C C . GLN A 1 328 ? -15.547 23.594 -2.389 1 91.75 328 GLN A C 1
ATOM 2704 O O . GLN A 1 328 ? -14.672 24.469 -2.41 1 91.75 328 GLN A O 1
ATOM 2709 N N . ASN A 1 329 ? -16.375 23.484 -3.336 1 89.81 329 ASN A N 1
ATOM 2710 C CA . ASN A 1 329 ? -16.703 24.516 -4.324 1 89.81 329 ASN A CA 1
ATOM 2711 C C . ASN A 1 329 ? -18.094 24.297 -4.91 1 89.81 329 ASN A C 1
ATOM 2713 O O . ASN A 1 329 ? -18.906 23.562 -4.344 1 89.81 329 ASN A O 1
ATOM 2717 N N . ASP A 1 330 ? -18.453 25.031 -5.914 1 86 330 ASP A N 1
ATOM 2718 C CA . ASP A 1 330 ? -19.828 24.984 -6.418 1 86 330 ASP A CA 1
ATOM 2719 C C . ASP A 1 330 ? -20.156 23.625 -7 1 86 330 ASP A C 1
ATOM 2721 O O . ASP A 1 330 ? -21.328 23.219 -7.051 1 86 330 ASP A O 1
ATOM 2725 N N . ARG A 1 331 ? -19.188 22.797 -7.391 1 85.75 331 ARG A N 1
ATOM 2726 C CA . ARG A 1 331 ? -19.453 21.562 -8.102 1 85.75 331 ARG A CA 1
ATOM 2727 C C . ARG A 1 331 ? -18.969 20.359 -7.297 1 85.75 331 ARG A C 1
ATOM 2729 O O . ARG A 1 331 ? -19.453 19.234 -7.492 1 85.75 331 ARG A O 1
ATOM 2736 N N . GLU A 1 332 ? -18.094 20.625 -6.395 1 90.5 332 GLU A N 1
ATOM 2737 C CA . GLU A 1 332 ? -17.438 19.5 -5.746 1 90.5 332 GLU A CA 1
ATOM 2738 C C . GLU A 1 332 ? -17.969 19.281 -4.328 1 90.5 332 GLU A C 1
ATOM 2740 O O . GLU A 1 332 ? -17.734 20.109 -3.443 1 90.5 332 GLU A O 1
ATOM 2745 N N . ARG A 1 333 ? -18.672 18.172 -4.219 1 93.69 333 ARG A N 1
ATOM 2746 C CA . ARG A 1 333 ? -19.188 17.719 -2.934 1 93.69 333 ARG A CA 1
ATOM 2747 C C . ARG A 1 333 ? -18.469 16.469 -2.449 1 93.69 333 ARG A C 1
ATOM 2749 O O . ARG A 1 333 ? -18.156 15.578 -3.244 1 93.69 333 ARG A O 1
ATOM 2756 N N . TRP A 1 334 ? -18.156 16.469 -1.136 1 94.88 334 TRP A N 1
ATOM 2757 C CA . TRP A 1 334 ? -17.422 15.359 -0.566 1 94.88 334 TRP A CA 1
ATOM 2758 C C . TRP A 1 334 ? -18.203 14.688 0.556 1 94.88 334 TRP A C 1
ATOM 2760 O O . TRP A 1 334 ? -18.828 15.367 1.377 1 94.88 334 TRP A O 1
ATOM 2770 N N . LEU A 1 335 ? -18.266 13.422 0.495 1 96.69 335 LEU A N 1
ATOM 2771 C CA . LEU A 1 335 ? -18.625 12.633 1.663 1 96.69 335 LEU A CA 1
ATOM 2772 C C . LEU A 1 335 ? -17.391 12.062 2.342 1 96.69 335 LEU A C 1
ATOM 2774 O O . LEU A 1 335 ? -16.656 11.281 1.737 1 96.69 335 LEU A O 1
ATOM 2778 N N . MET A 1 336 ? -17.141 12.461 3.561 1 96 336 MET A N 1
ATOM 2779 C CA . MET A 1 336 ? -16 11.945 4.324 1 96 336 MET A CA 1
ATOM 2780 C C . MET A 1 336 ? -16.391 10.68 5.082 1 96 336 MET A C 1
ATOM 2782 O O . MET A 1 336 ? -17.344 10.68 5.852 1 96 336 MET A O 1
ATOM 2786 N N . LEU A 1 337 ? -15.617 9.656 4.879 1 96.25 337 LEU A N 1
ATOM 2787 C CA . LEU A 1 337 ? -15.945 8.352 5.445 1 96.25 337 LEU A CA 1
ATOM 2788 C C . LEU A 1 337 ? -15.094 8.055 6.676 1 96.25 337 LEU A C 1
ATOM 2790 O O . LEU A 1 337 ? -14.023 8.641 6.848 1 96.25 337 LEU A O 1
ATOM 2794 N N . ASP A 1 338 ? -15.562 7.191 7.566 1 94.12 338 ASP A N 1
ATOM 2795 C CA . ASP A 1 338 ? -14.836 6.812 8.781 1 94.12 338 ASP A CA 1
ATOM 2796 C C . ASP A 1 338 ? -13.805 5.73 8.484 1 94.12 338 ASP A C 1
ATOM 2798 O O . ASP A 1 338 ? -13.656 4.777 9.25 1 94.12 338 ASP A O 1
ATOM 2802 N N . GLY A 1 339 ? -13.078 5.844 7.426 1 91.06 339 GLY A N 1
ATOM 2803 C CA . GLY A 1 339 ? -12 4.961 7.02 1 91.06 339 GLY A CA 1
ATOM 2804 C C . GLY A 1 339 ? -11.102 5.566 5.957 1 91.06 339 GLY A C 1
ATOM 2805 O O . GLY A 1 339 ? -11.102 6.781 5.75 1 91.06 339 GLY A O 1
ATOM 2806 N N . SER A 1 340 ? -10.242 4.684 5.371 1 91.62 340 SER A N 1
ATOM 2807 C CA . SER A 1 340 ? -9.273 5.16 4.387 1 91.62 340 SER A CA 1
ATOM 2808 C C . SER A 1 340 ? -9.125 4.168 3.234 1 91.62 340 SER A C 1
ATOM 2810 O O . SER A 1 340 ? -9.055 2.959 3.455 1 91.62 340 SER A O 1
ATOM 2812 N N . PHE A 1 341 ? -9.07 4.68 2.035 1 90.88 341 PHE A N 1
ATOM 2813 C CA . PHE A 1 341 ? -8.875 3.85 0.851 1 90.88 341 PHE A CA 1
ATOM 2814 C C . PHE A 1 341 ? -7.426 3.381 0.753 1 90.88 341 PHE A C 1
ATOM 2816 O O . PHE A 1 341 ? -7.148 2.32 0.189 1 90.88 341 PHE A O 1
ATOM 2823 N N . ILE A 1 342 ? -6.535 4.109 1.322 1 85.94 342 ILE A N 1
ATOM 2824 C CA . ILE A 1 342 ? -5.117 3.758 1.308 1 85.94 342 ILE A CA 1
ATOM 2825 C C . ILE A 1 342 ? -4.879 2.537 2.195 1 85.94 342 ILE A C 1
ATOM 2827 O O . ILE A 1 342 ? -4.152 1.617 1.813 1 85.94 342 ILE A O 1
ATOM 2831 N N . THR A 1 343 ? -5.586 2.461 3.312 1 84.94 343 THR A N 1
ATOM 2832 C CA . THR A 1 343 ? -5.316 1.418 4.297 1 84.94 343 THR A CA 1
ATOM 2833 C C . THR A 1 343 ? -6.309 0.265 4.148 1 84.94 343 THR A C 1
ATOM 2835 O O . THR A 1 343 ? -5.941 -0.9 4.316 1 84.94 343 THR A O 1
ATOM 2838 N N . ASN A 1 344 ? -7.543 0.618 3.848 1 88.31 344 ASN A N 1
ATOM 2839 C CA . ASN A 1 344 ? -8.586 -0.399 3.832 1 88.31 344 ASN A CA 1
ATOM 2840 C C . ASN A 1 344 ? -8.711 -1.057 2.461 1 88.31 344 ASN A C 1
ATOM 2842 O O . ASN A 1 344 ? -9.078 -2.229 2.359 1 88.31 344 ASN A O 1
ATOM 2846 N N . LEU A 1 345 ? -8.484 -0.318 1.438 1 90.31 345 LEU A N 1
ATOM 2847 C CA . LEU A 1 345 ? -8.602 -0.772 0.056 1 90.31 345 LEU A CA 1
ATOM 2848 C C . LEU A 1 345 ? -7.387 -0.34 -0.761 1 90.31 345 LEU A C 1
ATOM 2850 O O . LEU A 1 345 ? -7.516 0.435 -1.712 1 90.31 345 LEU A O 1
ATOM 2854 N N . PRO A 1 346 ? -6.277 -0.938 -0.457 1 87.62 346 PRO A N 1
ATOM 2855 C CA . PRO A 1 346 ? -5.027 -0.467 -1.059 1 87.62 346 PRO A CA 1
ATOM 2856 C C . PRO A 1 346 ? -5.02 -0.596 -2.58 1 87.62 346 PRO A C 1
ATOM 2858 O O . PRO A 1 346 ? -4.352 0.182 -3.266 1 87.62 346 PRO A O 1
ATOM 2861 N N . ASP A 1 347 ? -5.762 -1.49 -3.168 1 87.62 347 ASP A N 1
ATOM 2862 C CA . ASP A 1 347 ? -5.809 -1.629 -4.621 1 87.62 347 ASP A CA 1
ATOM 2863 C C . ASP A 1 347 ? -6.469 -0.412 -5.266 1 87.62 347 ASP A C 1
ATOM 2865 O O . ASP A 1 347 ? -6.195 -0.094 -6.426 1 87.62 347 ASP A O 1
ATOM 2869 N N . VAL A 1 348 ? -7.398 0.215 -4.539 1 88.38 348 VAL A N 1
ATOM 2870 C CA . VAL A 1 348 ? -7.98 1.455 -5.039 1 88.38 348 VAL A CA 1
ATOM 2871 C C . VAL A 1 348 ? -6.895 2.523 -5.156 1 88.38 348 VAL A C 1
ATOM 2873 O O . VAL A 1 348 ? -6.773 3.182 -6.195 1 88.38 348 VAL A O 1
ATOM 2876 N N . TRP A 1 349 ? -6.105 2.559 -4.191 1 85.25 349 TRP A N 1
ATOM 2877 C CA . TRP A 1 349 ? -5.047 3.5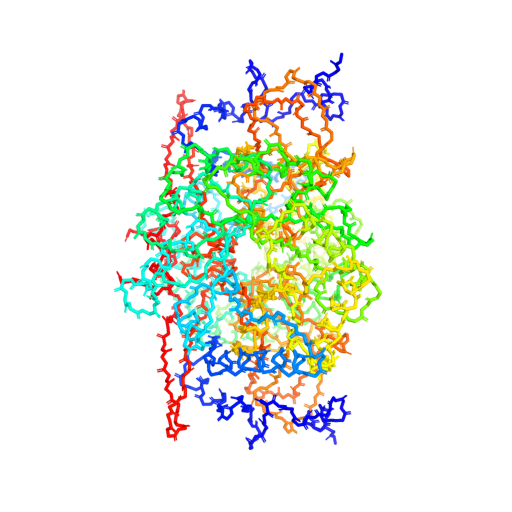57 -4.098 1 85.25 349 TRP A CA 1
ATOM 2878 C C . TRP A 1 349 ? -3.918 3.248 -5.078 1 85.25 349 TRP A C 1
ATOM 2880 O O . TRP A 1 349 ? -3.498 4.117 -5.844 1 85.25 349 TRP A O 1
ATOM 2890 N N . ALA A 1 350 ? -3.496 2.018 -5.137 1 85.06 350 ALA A N 1
ATOM 2891 C CA . ALA A 1 350 ? -2.271 1.658 -5.852 1 85.06 350 ALA A CA 1
ATOM 2892 C C . ALA A 1 350 ? -2.562 1.354 -7.316 1 85.06 350 ALA A C 1
ATOM 2894 O O . ALA A 1 350 ? -1.754 1.67 -8.195 1 85.06 350 ALA A O 1
ATOM 2895 N N . LEU A 1 351 ? -3.713 0.751 -7.547 1 84.38 351 LEU A N 1
ATOM 2896 C CA . LEU A 1 351 ? -3.951 0.224 -8.883 1 84.38 351 LEU A CA 1
ATOM 2897 C C . LEU A 1 351 ? -5.188 0.865 -9.508 1 84.38 351 LEU A C 1
ATOM 2899 O O . LEU A 1 351 ? -5.598 0.491 -10.609 1 84.38 351 LEU A O 1
ATOM 2903 N N . ASN A 1 352 ? -5.824 1.817 -8.789 1 86.94 352 ASN A N 1
ATOM 2904 C CA . ASN A 1 352 ? -7.066 2.422 -9.25 1 86.94 352 ASN A CA 1
ATOM 2905 C C . ASN A 1 352 ? -8.141 1.369 -9.508 1 86.94 352 ASN A C 1
ATOM 2907 O O . ASN A 1 352 ? -8.891 1.465 -10.484 1 86.94 352 ASN A O 1
ATOM 2911 N N . GLN A 1 353 ? -8.102 0.329 -8.727 1 88.94 353 GLN A N 1
ATOM 2912 C CA . GLN A 1 353 ? -9.125 -0.713 -8.781 1 88.94 353 GLN A CA 1
ATOM 2913 C C . GLN A 1 353 ? -10.492 -0.161 -8.391 1 88.94 353 GLN A C 1
ATOM 2915 O O . GLN A 1 353 ? -10.617 0.603 -7.434 1 88.94 353 GLN A O 1
ATOM 2920 N N . LYS A 1 354 ? -11.508 -0.527 -9.156 1 91.56 354 LYS A N 1
ATOM 2921 C CA . LYS A 1 354 ? -12.891 -0.153 -8.844 1 91.56 354 LYS A CA 1
ATOM 2922 C C . LYS A 1 354 ? -13.648 -1.323 -8.227 1 91.56 354 LYS A C 1
ATOM 2924 O O . LYS A 1 354 ? -13.344 -2.484 -8.508 1 91.56 354 LYS A O 1
ATOM 2929 N N . TYR A 1 355 ? -14.539 -0.976 -7.406 1 94.12 355 TYR A N 1
ATOM 2930 C CA . TYR A 1 355 ? -15.398 -1.962 -6.762 1 94.12 355 TYR A CA 1
ATOM 2931 C C . TYR A 1 355 ? -16.859 -1.541 -6.832 1 94.12 355 TYR A C 1
ATOM 2933 O O . TYR A 1 355 ? -17.172 -0.402 -7.191 1 94.12 355 TYR A O 1
ATOM 2941 N N . ILE A 1 356 ? -17.703 -2.473 -6.535 1 95.88 356 ILE A N 1
ATOM 2942 C CA . ILE A 1 356 ? -19.125 -2.15 -6.406 1 95.88 356 ILE A CA 1
ATOM 2943 C C . ILE A 1 356 ? -19.344 -1.264 -5.184 1 95.88 356 ILE A C 1
ATOM 2945 O O . ILE A 1 356 ? -18.984 -1.637 -4.066 1 95.88 356 ILE A O 1
ATOM 2949 N N . LEU A 1 357 ? -19.812 -0.128 -5.434 1 96.88 357 LEU A N 1
ATOM 2950 C CA . LEU A 1 357 ? -20.141 0.84 -4.395 1 96.88 357 LEU A CA 1
ATOM 2951 C C . LEU A 1 357 ? -21.656 1.055 -4.309 1 96.88 357 LEU A C 1
ATOM 2953 O O . LEU A 1 357 ? -22.297 1.364 -5.312 1 96.88 357 LEU A O 1
ATOM 2957 N N . LEU A 1 358 ? -22.25 0.883 -3.105 1 97.81 358 LEU A N 1
ATOM 2958 C CA . LEU A 1 358 ? -23.688 1.046 -2.924 1 97.81 358 LEU A CA 1
ATOM 2959 C C . LEU A 1 358 ? -24 1.723 -1.591 1 97.81 358 LEU A C 1
ATOM 2961 O O . LEU A 1 358 ? -23.328 1.467 -0.591 1 97.81 358 LEU A O 1
ATOM 2965 N N . PRO A 1 359 ? -25.031 2.588 -1.557 1 98.25 359 PRO A N 1
ATOM 2966 C CA . PRO A 1 359 ? -25.547 3.006 -0.248 1 98.25 359 PRO A CA 1
ATOM 2967 C C . PRO A 1 359 ? -26.219 1.87 0.513 1 98.25 359 PRO A C 1
ATOM 2969 O O . PRO A 1 359 ? -26.828 0.988 -0.1 1 98.25 359 PRO A O 1
ATOM 2972 N N . ILE A 1 360 ? -26.078 1.917 1.806 1 98.69 360 ILE A N 1
ATOM 2973 C CA . ILE A 1 360 ? -26.703 0.895 2.635 1 98.69 360 ILE A CA 1
ATOM 2974 C C . ILE A 1 360 ? -28.125 1.317 2.979 1 98.69 360 ILE A C 1
ATOM 2976 O O . ILE A 1 360 ? -29 0.47 3.176 1 98.69 360 ILE A O 1
ATOM 2980 N N . ASN A 1 361 ? -28.312 2.594 3.09 1 98.31 361 ASN A N 1
ATOM 2981 C CA . ASN A 1 361 ? -29.594 3.166 3.473 1 98.31 361 ASN A CA 1
ATOM 2982 C C . ASN A 1 361 ? -29.906 4.434 2.68 1 98.31 361 ASN A C 1
ATOM 2984 O O . ASN A 1 361 ? -29.078 4.898 1.896 1 98.31 361 ASN A O 1
ATOM 2988 N N . ASN A 1 362 ? -31.25 4.953 2.752 1 98.12 362 ASN A N 1
ATOM 2989 C CA . ASN A 1 362 ? -31.75 6.188 2.154 1 98.12 362 ASN A CA 1
ATOM 2990 C C . ASN A 1 362 ? -31.891 6.059 0.641 1 98.12 362 ASN A C 1
ATOM 2992 O O . ASN A 1 362 ? -31.578 6.992 -0.101 1 98.12 362 ASN A O 1
ATOM 2996 N N . TRP A 1 363 ? -32.375 4.922 0.211 1 97.56 363 TRP A N 1
ATOM 2997 C CA . TRP A 1 363 ? -32.531 4.613 -1.207 1 97.56 363 TRP A CA 1
ATOM 2998 C C . TRP A 1 363 ? -33.625 5.461 -1.836 1 97.56 363 TRP A C 1
ATOM 3000 O O . TRP A 1 363 ? -33.656 5.668 -3.051 1 97.56 363 TRP A O 1
ATOM 3010 N N . ASP A 1 364 ? -34.531 5.949 -1.025 1 96.38 364 ASP A N 1
ATOM 3011 C CA . ASP A 1 364 ? -35.688 6.695 -1.51 1 96.38 364 ASP A CA 1
ATOM 3012 C C . ASP A 1 364 ? -35.344 8.172 -1.706 1 96.38 364 ASP A C 1
ATOM 3014 O O . ASP A 1 364 ? -36.125 8.922 -2.287 1 96.38 364 ASP A O 1
ATOM 3018 N N . SER A 1 365 ? -34.219 8.547 -1.282 1 97.12 365 SER A N 1
ATOM 3019 C CA . SER A 1 365 ? -33.812 9.945 -1.421 1 97.12 365 SER A CA 1
ATOM 3020 C C . SER A 1 365 ? -33.406 10.258 -2.859 1 97.12 365 SER A C 1
ATOM 3022 O O . SER A 1 365 ? -33.062 9.359 -3.627 1 97.12 365 SER A O 1
ATOM 3024 N N . GLU A 1 366 ? -33.531 11.508 -3.145 1 96.81 366 GLU A N 1
ATOM 3025 C CA . GLU A 1 366 ? -32.906 11.953 -4.383 1 96.81 366 GLU A CA 1
ATOM 3026 C C . GLU A 1 366 ? -31.406 11.68 -4.367 1 96.81 366 GLU A C 1
ATOM 3028 O O . GLU A 1 366 ? -30.859 11.234 -3.357 1 96.81 366 GLU A O 1
ATOM 3033 N N . TYR A 1 367 ? -30.797 11.805 -5.559 1 95.69 367 TYR A N 1
ATOM 3034 C CA . TYR A 1 367 ? -29.375 11.516 -5.613 1 95.69 367 TYR A CA 1
ATOM 3035 C C . TYR A 1 367 ? -28.594 12.742 -6.086 1 95.69 367 TYR A C 1
ATOM 3037 O O . TYR A 1 367 ? -29.156 13.664 -6.656 1 95.69 367 TYR A O 1
ATOM 3045 N N . GLU A 1 368 ? -27.344 12.758 -5.809 1 95.12 368 GLU A N 1
ATOM 3046 C CA . GLU A 1 368 ? -26.438 13.82 -6.23 1 95.12 368 GLU A CA 1
ATOM 3047 C C . GLU A 1 368 ? -25.031 13.273 -6.512 1 95.12 368 GLU A C 1
ATOM 3049 O O . GLU A 1 368 ? -24.672 12.203 -6.027 1 95.12 368 GLU A O 1
ATOM 3054 N N . ARG A 1 369 ? -24.312 13.961 -7.344 1 94.31 369 ARG A N 1
ATOM 3055 C CA . ARG A 1 369 ? -22.922 13.625 -7.637 1 94.31 369 ARG A CA 1
ATOM 3056 C C . ARG A 1 369 ? -22.016 13.984 -6.469 1 94.31 369 ARG A C 1
ATOM 3058 O O . ARG A 1 369 ? -22.109 15.086 -5.922 1 94.31 369 ARG A O 1
ATOM 3065 N N . VAL A 1 370 ? -21.156 13.055 -6.047 1 95.88 370 VAL A N 1
ATOM 3066 C CA . VAL A 1 370 ? -20.281 13.305 -4.91 1 95.88 370 VAL A CA 1
ATOM 3067 C C . VAL A 1 370 ? -18.906 12.664 -5.156 1 95.88 370 VAL A C 1
ATOM 3069 O O . VAL A 1 370 ? -18.766 11.812 -6.031 1 95.88 370 VAL A O 1
ATOM 3072 N N . ASN A 1 371 ? -17.875 13.164 -4.41 1 95.19 371 ASN A N 1
ATOM 3073 C CA . ASN A 1 371 ? -16.609 12.469 -4.199 1 95.19 371 ASN A CA 1
ATOM 3074 C C . ASN A 1 371 ? -16.531 11.852 -2.803 1 95.19 371 ASN A C 1
ATOM 3076 O O . ASN A 1 371 ? -17.078 12.406 -1.847 1 95.19 371 ASN A O 1
ATOM 3080 N N . LEU A 1 372 ? -15.961 10.711 -2.768 1 96.31 372 LEU A N 1
ATOM 3081 C CA . LEU A 1 372 ? -15.773 10.078 -1.469 1 96.31 372 LEU A CA 1
ATOM 3082 C C . LEU A 1 372 ? -14.352 10.297 -0.954 1 96.31 372 LEU A C 1
ATOM 3084 O O . LEU A 1 372 ? -13.383 10.062 -1.676 1 96.31 372 LEU A O 1
ATOM 3088 N N . GLY A 1 373 ? -14.25 10.773 0.281 1 95 373 GLY A N 1
ATOM 3089 C CA . GLY A 1 373 ? -12.953 11.008 0.896 1 95 373 GLY A CA 1
ATOM 3090 C C . GLY A 1 373 ? -12.695 10.141 2.109 1 95 373 GLY A C 1
ATOM 3091 O O . GLY A 1 373 ? -13.602 9.906 2.916 1 95 373 GLY A O 1
ATOM 3092 N N . GLY A 1 374 ? -11.492 9.664 2.223 1 93.06 374 GLY A N 1
ATOM 3093 C CA . GLY A 1 374 ? -11.055 9.023 3.457 1 93.06 374 GLY A CA 1
ATOM 3094 C C . GLY A 1 374 ? -10.641 10.023 4.523 1 93.06 374 GLY A C 1
ATOM 3095 O O . GLY A 1 374 ? -10.602 11.227 4.277 1 93.06 374 GLY A O 1
ATOM 3096 N N . ILE A 1 375 ? -10.219 9.5 5.641 1 89.94 375 ILE A N 1
ATOM 3097 C CA . ILE A 1 375 ? -10.008 10.359 6.801 1 89.94 375 ILE A CA 1
ATOM 3098 C C . ILE A 1 375 ? -8.555 10.805 6.859 1 89.94 375 ILE A C 1
ATOM 3100 O O . ILE A 1 375 ? -8.211 11.734 7.602 1 89.94 375 ILE A O 1
ATOM 3104 N N . THR A 1 376 ? -7.672 10.148 6.133 1 87.25 376 THR A N 1
ATOM 3105 C CA . THR A 1 376 ? -6.262 10.5 6.242 1 87.25 376 THR A CA 1
ATOM 3106 C C . THR A 1 376 ? -5.992 11.859 5.598 1 87.25 376 THR A C 1
ATOM 3108 O O . THR A 1 376 ? -6.789 12.336 4.789 1 87.25 376 THR A O 1
ATOM 3111 N N . CYS A 1 377 ? -4.918 12.445 5.953 1 85.5 377 CYS A N 1
ATOM 3112 C CA . CYS A 1 377 ? -4.543 13.742 5.395 1 85.5 377 CYS A CA 1
ATOM 3113 C C . CYS A 1 377 ? -3.814 13.57 4.066 1 85.5 377 CYS A C 1
ATOM 3115 O O . CYS A 1 377 ? -3.307 14.539 3.504 1 85.5 377 CYS A O 1
ATOM 3117 N N . ASP A 1 378 ? -3.852 12.445 3.572 1 82.75 378 ASP A N 1
ATOM 3118 C CA . ASP A 1 378 ? -3.186 12.211 2.295 1 82.75 378 ASP A CA 1
ATOM 3119 C C . ASP A 1 378 ? -4.086 12.594 1.125 1 82.75 378 ASP A C 1
ATOM 3121 O O . ASP A 1 378 ? -5.238 12.164 1.055 1 82.75 378 ASP A O 1
ATOM 3125 N N . GLY A 1 379 ? -3.523 13.297 0.251 1 83.62 379 GLY A N 1
ATOM 3126 C CA . GLY A 1 379 ? -4.293 13.797 -0.881 1 83.62 379 GLY A CA 1
ATOM 3127 C C . GLY A 1 379 ? -4.82 12.688 -1.772 1 83.62 379 GLY A C 1
ATOM 3128 O O . GLY A 1 379 ? -5.762 12.898 -2.543 1 83.62 379 GLY A O 1
ATOM 3129 N N . GLN A 1 380 ? -4.262 11.469 -1.674 1 84 380 GLN A N 1
ATOM 3130 C CA . GLN A 1 380 ? -4.633 10.367 -2.562 1 84 380 GLN A CA 1
ATOM 3131 C C . GLN A 1 380 ? -5.68 9.469 -1.915 1 84 380 GLN A C 1
ATOM 3133 O O . GLN A 1 380 ? -6.074 8.453 -2.49 1 84 380 GLN A O 1
ATOM 3138 N N . ASP A 1 381 ? -6.125 9.844 -0.814 1 89.94 381 ASP A N 1
ATOM 3139 C CA . ASP A 1 381 ? -7.086 9.023 -0.084 1 89.94 381 ASP A CA 1
ATOM 3140 C C . ASP A 1 381 ? -8.516 9.375 -0.478 1 89.94 381 ASP A C 1
ATOM 3142 O O . ASP A 1 381 ? -9.281 9.906 0.332 1 89.94 381 ASP A O 1
ATOM 3146 N N . TYR A 1 382 ? -8.898 9.008 -1.672 1 92.12 382 TYR A N 1
ATOM 3147 C CA . TYR A 1 382 ? -10.234 9.32 -2.154 1 92.12 382 TYR A CA 1
ATOM 3148 C C . TYR A 1 382 ? -10.695 8.297 -3.18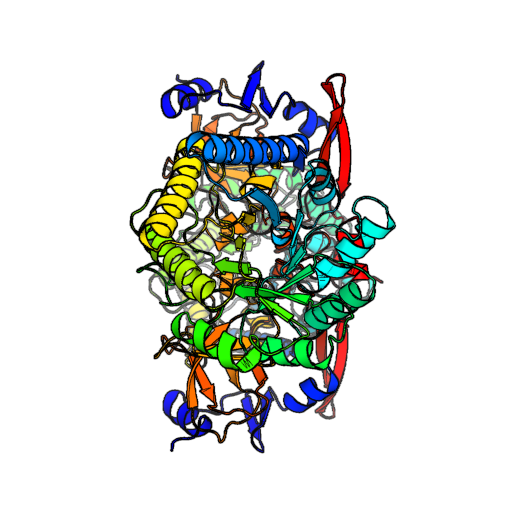2 1 92.12 382 TYR A C 1
ATOM 3150 O O . TYR A 1 382 ? -9.914 7.465 -3.637 1 92.12 382 TYR A O 1
ATOM 3158 N N . TYR A 1 383 ? -11.977 8.211 -3.465 1 91.88 383 TYR A N 1
ATOM 3159 C CA . TYR A 1 383 ? -12.656 7.43 -4.496 1 91.88 383 TYR A CA 1
ATOM 3160 C C . TYR A 1 383 ? -13.648 8.297 -5.27 1 91.88 383 TYR A C 1
ATOM 3162 O O . TYR A 1 383 ? -14.625 8.789 -4.707 1 91.88 383 TYR A O 1
ATOM 3170 N N . ASN A 1 384 ? -13.406 8.477 -6.59 1 87.69 384 ASN A N 1
ATOM 3171 C CA . ASN A 1 384 ? -14.242 9.453 -7.262 1 87.69 384 ASN A CA 1
ATOM 3172 C C . ASN A 1 384 ? -14.766 8.93 -8.594 1 87.69 384 ASN A C 1
ATOM 3174 O O . ASN A 1 384 ? -15.461 9.641 -9.32 1 87.69 384 ASN A O 1
ATOM 3178 N N . GLN A 1 385 ? -14.352 7.789 -8.922 1 82 385 GLN A N 1
ATOM 3179 C CA . GLN A 1 385 ? -14.805 7.262 -10.203 1 82 385 GLN A CA 1
ATOM 3180 C C . GLN A 1 385 ? -15.289 5.82 -10.062 1 82 385 GLN A C 1
ATOM 3182 O O . GLN A 1 385 ? -14.68 5.023 -9.344 1 82 385 GLN A O 1
ATOM 3187 N N . GLU A 1 386 ? -16.406 5.672 -10.695 1 76.88 386 GLU A N 1
ATOM 3188 C CA . GLU A 1 386 ? -16.906 4.309 -10.844 1 76.88 386 GLU A CA 1
ATOM 3189 C C . GLU A 1 386 ? -16.516 3.727 -12.203 1 76.88 386 GLU A C 1
ATOM 3191 O O . GLU A 1 386 ? -16.156 4.465 -13.125 1 76.88 386 GLU A O 1
ATOM 3196 N N . ALA A 1 387 ? -16.562 2.543 -12.219 1 66.81 387 ALA A N 1
ATOM 3197 C CA . ALA A 1 387 ? -16.156 1.87 -13.453 1 66.81 387 ALA A CA 1
ATOM 3198 C C . ALA A 1 387 ? -17.016 2.328 -14.633 1 66.81 387 ALA A C 1
ATOM 3200 O O . ALA A 1 387 ? -16.516 2.467 -15.75 1 66.81 387 ALA A O 1
ATOM 3201 N N . HIS A 1 388 ? -18.25 2.484 -14.297 1 65.31 388 HIS A N 1
ATOM 3202 C CA . HIS A 1 388 ? -19.172 2.705 -15.414 1 65.31 388 HIS A CA 1
ATOM 3203 C C . HIS A 1 388 ? -19.438 4.191 -15.625 1 65.31 388 HIS A C 1
ATOM 3205 O O . HIS A 1 388 ? -19.953 4.594 -16.672 1 65.31 388 HIS A O 1
ATOM 3211 N N . MET A 1 389 ? -19.312 4.941 -14.578 1 70.81 389 MET A N 1
ATOM 3212 C CA . MET A 1 389 ? -19.625 6.367 -14.633 1 70.81 389 MET A CA 1
ATOM 3213 C C . MET A 1 389 ? -18.453 7.199 -14.102 1 70.81 389 MET A C 1
ATOM 3215 O O . MET A 1 389 ? -17.703 6.734 -13.25 1 70.81 389 MET A O 1
ATOM 3219 N N . ASN A 1 390 ? -17.672 7.82 -14.867 1 78.62 390 ASN A N 1
ATOM 3220 C CA . ASN A 1 390 ? -16.594 8.711 -14.477 1 78.62 390 ASN A CA 1
ATOM 3221 C C . ASN A 1 390 ? -17 9.617 -13.312 1 78.62 390 ASN A C 1
ATOM 3223 O O . ASN A 1 390 ? -16.516 10.742 -13.203 1 78.62 390 ASN A O 1
ATOM 3227 N N . SER A 1 391 ? -18.109 9.156 -12.492 1 88.06 391 SER A N 1
ATOM 3228 C CA . SER A 1 391 ? -18.594 9.898 -11.336 1 88.06 391 SER A CA 1
ATOM 3229 C C . SER A 1 391 ? -19.219 8.969 -10.297 1 88.06 391 SER A C 1
ATOM 3231 O O . SER A 1 391 ? -19.547 7.828 -10.602 1 88.06 391 SER A O 1
ATOM 3233 N N . VAL A 1 392 ? -19.328 9.469 -9.164 1 93.94 392 VAL A N 1
ATOM 3234 C CA . VAL A 1 392 ? -20 8.758 -8.078 1 93.94 392 VAL A CA 1
ATOM 3235 C C . VAL A 1 392 ? -21.281 9.484 -7.688 1 93.94 392 VAL A C 1
ATOM 3237 O O . VAL A 1 392 ? -21.281 10.711 -7.516 1 93.94 392 VAL A O 1
ATOM 3240 N N . PHE A 1 393 ? -22.375 8.781 -7.621 1 94.88 393 PHE A N 1
ATOM 3241 C CA . PHE A 1 393 ? -23.656 9.32 -7.16 1 94.88 393 PHE A CA 1
ATOM 3242 C C . PHE A 1 393 ? -24.078 8.648 -5.859 1 94.88 393 PHE A C 1
ATOM 3244 O O . PHE A 1 393 ? -23.906 7.441 -5.691 1 94.88 393 PHE A O 1
ATOM 3251 N N . MET A 1 394 ? -24.656 9.422 -4.969 1 96.75 394 MET A N 1
ATOM 3252 C CA . MET A 1 394 ? -25.156 8.914 -3.691 1 96.75 394 MET A CA 1
ATOM 3253 C C . MET A 1 394 ? -26.438 9.625 -3.291 1 96.75 394 MET A C 1
ATOM 3255 O O . MET A 1 394 ? -26.75 10.688 -3.818 1 96.75 394 MET A O 1
ATOM 3259 N N . PRO A 1 395 ? -27.172 9.016 -2.379 1 97.44 395 PRO A N 1
ATOM 3260 C CA . PRO A 1 395 ? -28.375 9.68 -1.895 1 97.44 395 PRO A CA 1
ATOM 3261 C C . PRO A 1 395 ? -28.109 11.078 -1.349 1 97.44 395 PRO A C 1
ATOM 3263 O O . PRO A 1 395 ? -27.172 11.273 -0.575 1 97.44 395 PRO A O 1
ATOM 3266 N N . LYS A 1 396 ? -28.938 11.992 -1.846 1 96.56 396 LYS A N 1
ATOM 3267 C CA . LYS A 1 396 ? -28.906 13.359 -1.331 1 96.56 396 LYS A CA 1
ATOM 3268 C C . LYS A 1 396 ? -29.75 13.484 -0.062 1 96.56 396 LYS A C 1
ATOM 3270 O O . LYS A 1 396 ? -30.969 13.633 -0.131 1 96.56 396 LYS A O 1
ATOM 3275 N N . THR A 1 397 ? -29.062 13.398 1.049 1 95.88 397 THR A N 1
ATOM 3276 C CA . THR A 1 397 ? -29.781 13.414 2.316 1 95.88 397 THR A CA 1
ATOM 3277 C C . THR A 1 397 ? -28.891 13.969 3.434 1 95.88 397 THR A C 1
ATOM 3279 O O . THR A 1 397 ? -27.672 13.938 3.338 1 95.88 397 THR A O 1
ATOM 3282 N N . ARG A 1 398 ? -29.469 14.5 4.477 1 92.5 398 ARG A N 1
ATOM 3283 C CA . ARG A 1 398 ? -28.766 14.938 5.672 1 92.5 398 ARG A CA 1
ATOM 3284 C C . ARG A 1 398 ? -28.859 13.898 6.785 1 92.5 398 ARG A C 1
ATOM 3286 O O . ARG A 1 398 ? -28.25 14.055 7.84 1 92.5 398 ARG A O 1
ATOM 3293 N N . LYS A 1 399 ? -29.578 12.883 6.492 1 95.5 399 LYS A N 1
ATOM 3294 C CA . LYS A 1 399 ? -29.672 11.781 7.445 1 95.5 399 LYS A CA 1
ATOM 3295 C C . LYS A 1 399 ? -28.375 10.977 7.48 1 95.5 399 LYS A C 1
ATOM 3297 O O . LYS A 1 399 ? -27.5 11.141 6.617 1 95.5 399 LYS A O 1
ATOM 3302 N N . VAL A 1 400 ? -28.297 10.156 8.578 1 97 400 VAL A N 1
ATOM 3303 C CA . VAL A 1 400 ? -27.156 9.258 8.664 1 97 400 VAL A CA 1
ATOM 3304 C C . VAL A 1 400 ? -27.078 8.383 7.418 1 97 400 VAL A C 1
ATOM 3306 O O . VAL A 1 400 ? -28.094 7.809 6.996 1 97 400 VAL A O 1
ATOM 3309 N N . GLN A 1 401 ? -25.938 8.352 6.801 1 98.12 401 GLN A N 1
ATOM 3310 C CA . GLN A 1 401 ? -25.734 7.609 5.562 1 98.12 401 GLN A CA 1
ATOM 3311 C C . GLN A 1 401 ? -24.594 6.602 5.699 1 98.12 401 GLN A C 1
ATOM 3313 O O . GLN A 1 401 ? -23.531 6.938 6.215 1 98.12 401 GLN A O 1
ATOM 3318 N N . TYR A 1 402 ? -24.859 5.379 5.34 1 98.69 402 TYR A N 1
ATOM 3319 C CA . TYR A 1 402 ? -23.844 4.324 5.277 1 98.69 402 TYR A CA 1
ATOM 3320 C C . TYR A 1 402 ? -23.609 3.881 3.84 1 98.69 402 TYR A C 1
ATOM 3322 O O . TYR A 1 402 ? -24.531 3.928 3.012 1 98.69 402 TYR A O 1
ATOM 3330 N N . LEU A 1 403 ? -22.406 3.537 3.561 1 98.19 403 LEU A N 1
ATOM 3331 C CA . LEU A 1 403 ? -22 3.055 2.244 1 98.19 403 LEU A CA 1
ATOM 3332 C C . LEU A 1 403 ? -21.25 1.728 2.355 1 98.19 403 LEU A C 1
ATOM 3334 O O . LEU A 1 403 ? -20.656 1.433 3.393 1 98.19 403 LEU A O 1
ATOM 3338 N N . GLY A 1 404 ? -21.281 1.004 1.276 1 98.12 404 GLY A N 1
ATOM 3339 C CA . GLY A 1 404 ? -20.531 -0.246 1.237 1 98.12 404 GLY A CA 1
ATOM 3340 C C . GLY A 1 404 ? -19.766 -0.445 -0.055 1 98.12 404 GLY A C 1
ATOM 3341 O O . GLY A 1 404 ? -20.266 -0.104 -1.134 1 98.12 404 GLY A O 1
ATOM 3342 N N . PHE A 1 405 ? -18.547 -0.885 0.095 1 97.5 405 PHE A N 1
ATOM 3343 C CA . PHE A 1 405 ? -17.797 -1.438 -1.021 1 97.5 405 PHE A CA 1
ATOM 3344 C C . PHE A 1 405 ? -17.844 -2.961 -1.007 1 97.5 405 PHE A C 1
ATOM 3346 O O . PHE A 1 405 ? -17.578 -3.588 0.019 1 97.5 405 PHE A O 1
ATOM 3353 N N . PHE A 1 406 ? -18.125 -3.506 -2.17 1 97.5 406 PHE A N 1
ATOM 3354 C CA . PHE A 1 406 ? -18.359 -4.945 -2.211 1 97.5 406 PHE A CA 1
ATOM 3355 C C . PHE A 1 406 ? -17.406 -5.625 -3.176 1 97.5 406 PHE A C 1
ATOM 3357 O O . PHE A 1 406 ? -16.859 -4.984 -4.078 1 97.5 406 PHE A O 1
ATOM 3364 N N . ASN A 1 407 ? -17.25 -6.938 -2.961 1 97.12 407 ASN A N 1
ATOM 3365 C CA . ASN A 1 407 ? -16.375 -7.797 -3.764 1 97.12 407 ASN A CA 1
ATOM 3366 C C . ASN A 1 407 ? -14.914 -7.395 -3.635 1 97.12 407 ASN A C 1
ATOM 3368 O O . ASN A 1 407 ? -14.211 -7.262 -4.637 1 97.12 407 ASN A O 1
ATOM 3372 N N . THR A 1 408 ? -14.555 -7.137 -2.338 1 94.5 408 THR A N 1
ATOM 3373 C CA . THR A 1 408 ? -13.211 -6.676 -2.006 1 94.5 408 THR A CA 1
ATOM 3374 C C . THR A 1 408 ? -12.406 -7.781 -1.326 1 94.5 408 THR A C 1
ATOM 3376 O O . THR A 1 408 ? -11.469 -7.508 -0.58 1 94.5 408 THR A O 1
ATOM 3379 N N . GLY A 1 409 ? -12.719 -9 -1.521 1 92.75 409 GLY A N 1
ATOM 3380 C CA . GLY A 1 409 ? -12.18 -10.086 -0.707 1 92.75 409 GLY A CA 1
ATOM 3381 C C . GLY A 1 409 ? -10.797 -10.523 -1.136 1 92.75 409 GLY A C 1
ATOM 3382 O O . GLY A 1 409 ? -10.125 -11.258 -0.413 1 92.75 409 GLY A O 1
ATOM 3383 N N . ALA A 1 410 ? -10.352 -10.039 -2.238 1 87.12 410 ALA A N 1
ATOM 3384 C CA . ALA A 1 410 ? -9.062 -10.5 -2.744 1 87.12 410 ALA A CA 1
ATOM 3385 C C . ALA A 1 410 ? -7.957 -9.492 -2.445 1 87.12 410 ALA A C 1
ATOM 3387 O O . ALA A 1 410 ? -8.07 -8.32 -2.807 1 87.12 410 ALA A O 1
ATOM 3388 N N . TYR A 1 411 ? -6.879 -9.953 -1.841 1 80.38 411 TYR A N 1
ATOM 3389 C CA . TYR A 1 411 ? -5.598 -9.273 -1.68 1 80.38 411 TYR A CA 1
ATOM 3390 C C . TYR A 1 411 ? -5.707 -8.141 -0.667 1 80.38 411 TYR A C 1
ATOM 3392 O O . TYR A 1 411 ? -4.734 -7.82 0.02 1 80.38 411 TYR A O 1
ATOM 3400 N N . GLN A 1 412 ? -6.828 -7.504 -0.471 1 78.25 412 GLN A N 1
ATOM 3401 C CA . GLN A 1 412 ? -6.93 -6.266 0.294 1 78.25 412 GLN A CA 1
ATOM 3402 C C . GLN A 1 412 ? -6.48 -6.473 1.738 1 78.25 412 GLN A C 1
ATOM 3404 O O . GLN A 1 412 ? -5.684 -5.695 2.266 1 78.25 412 GLN A O 1
ATOM 3409 N N . GLU A 1 413 ? -6.934 -7.496 2.346 1 71.31 413 GLU A N 1
ATOM 3410 C CA . GLU A 1 413 ? -6.594 -7.754 3.742 1 71.31 413 GLU A CA 1
ATOM 3411 C C . GLU A 1 413 ? -5.113 -8.086 3.898 1 71.31 413 GLU A C 1
ATOM 3413 O O . GLU A 1 413 ? -4.488 -7.707 4.895 1 71.31 413 GLU A O 1
ATOM 3418 N N . VAL A 1 414 ? -4.617 -8.719 2.949 1 65.88 414 VAL A N 1
ATOM 3419 C CA . VAL A 1 414 ? -3.213 -9.109 3 1 65.88 414 VAL A CA 1
ATOM 3420 C C . VAL A 1 414 ? -2.326 -7.883 2.826 1 65.88 414 VAL A C 1
ATOM 3422 O O . VAL A 1 414 ? -1.285 -7.766 3.477 1 65.88 414 VAL A O 1
ATOM 3425 N N . LEU A 1 415 ? -2.736 -7.016 1.985 1 67.31 415 LEU A N 1
ATOM 3426 C CA . LEU A 1 415 ? -1.965 -5.809 1.713 1 67.31 415 LEU A CA 1
ATOM 3427 C C . LEU A 1 415 ? -2.082 -4.816 2.867 1 67.31 415 LEU A C 1
ATOM 3429 O O . LEU A 1 415 ? -1.115 -4.129 3.199 1 67.31 415 LEU A O 1
ATOM 3433 N N . SER A 1 416 ? -3.281 -4.641 3.4 1 62.59 416 SER A N 1
ATOM 3434 C CA . SER A 1 416 ? -3.52 -3.705 4.496 1 62.59 416 SER A CA 1
ATOM 3435 C C . SER A 1 416 ? -2.838 -4.172 5.777 1 62.59 416 SER A C 1
ATOM 3437 O O . SER A 1 416 ? -2.469 -3.355 6.625 1 62.59 416 SER A O 1
ATOM 3439 N N . GLY A 1 417 ? -2.387 -5.344 5.836 1 59.72 417 GLY A N 1
ATOM 3440 C CA . GLY A 1 417 ? -1.766 -5.895 7.027 1 59.72 417 GLY A CA 1
ATOM 3441 C C . GLY A 1 417 ? -2.738 -6.066 8.18 1 59.72 417 GLY A C 1
ATOM 3442 O O . GLY A 1 417 ? -3.6 -5.215 8.406 1 59.72 417 GLY A O 1
ATOM 3443 N N . TYR A 1 418 ? -2.984 -7.168 8.641 1 54.56 418 TYR A N 1
ATOM 3444 C CA . TYR A 1 418 ? -3.715 -7.371 9.891 1 54.56 418 TYR A CA 1
ATOM 3445 C C . TYR A 1 418 ? -2.77 -7.355 11.086 1 54.56 418 TYR A C 1
ATOM 3447 O O . TYR A 1 418 ? -1.779 -8.094 11.109 1 54.56 418 TYR A O 1
ATOM 3455 N N . GLY A 1 419 ? -3.029 -6.418 11.898 1 59.44 419 GLY A N 1
ATOM 3456 C CA . GLY A 1 419 ? -2.199 -6.348 13.094 1 59.44 419 GLY A CA 1
ATOM 3457 C C . GLY A 1 419 ? -1.054 -5.359 12.961 1 59.44 419 GLY A C 1
ATOM 3458 O O . GLY A 1 419 ? -0.294 -5.156 13.914 1 59.44 419 GLY A O 1
ATOM 3459 N N . GLY A 1 420 ? -1.002 -4.723 11.883 1 64.38 420 GLY A N 1
ATOM 3460 C CA . GLY A 1 420 ? 0.094 -3.785 11.695 1 64.38 420 GLY A CA 1
ATOM 3461 C C . GLY A 1 420 ? -0.342 -2.334 11.781 1 64.38 420 GLY A C 1
ATOM 3462 O O . GLY A 1 420 ? -1.519 -2.047 12.008 1 64.38 420 GLY A O 1
ATOM 3463 N N . ILE A 1 421 ? 0.608 -1.418 11.828 1 67.75 421 ILE A N 1
ATOM 3464 C CA . ILE A 1 421 ? 0.358 0.019 11.781 1 67.75 421 ILE A CA 1
ATOM 3465 C C . ILE A 1 421 ? 0.212 0.474 10.336 1 67.75 421 ILE A C 1
ATOM 3467 O O . ILE A 1 421 ? 0.959 0.031 9.461 1 67.75 421 ILE A O 1
ATOM 3471 N N . HIS A 1 422 ? -0.907 1.165 10.07 1 74.5 422 HIS A N 1
ATOM 3472 C CA . HIS A 1 422 ? -1.163 1.674 8.727 1 74.5 422 HIS A CA 1
ATOM 3473 C C . HIS A 1 422 ? -0.872 3.168 8.641 1 74.5 422 HIS A C 1
ATOM 3475 O O . HIS A 1 422 ? -0.474 3.787 9.633 1 74.5 422 HIS A O 1
ATOM 3481 N N . HIS A 1 423 ? -0.956 3.744 7.473 1 75.38 423 HIS A N 1
ATOM 3482 C CA . HIS A 1 423 ? -0.761 5.168 7.227 1 75.38 423 HIS A CA 1
ATOM 3483 C C . HIS A 1 423 ? -1.608 6.012 8.172 1 75.38 423 HIS A C 1
ATOM 3485 O O . HIS A 1 423 ? -2.768 5.684 8.438 1 75.38 423 HIS A O 1
ATOM 3491 N N . CYS A 1 424 ? -1.071 7.047 8.797 1 74.31 424 CYS A N 1
ATOM 3492 C CA . CYS A 1 424 ? -1.688 8 9.711 1 74.31 424 CYS A CA 1
ATOM 3493 C C . CYS A 1 424 ? -2.199 7.305 10.969 1 74.31 424 CYS A C 1
ATOM 3495 O O . CYS A 1 424 ? -3.146 7.773 11.602 1 74.31 424 CYS A O 1
ATOM 3497 N N . LEU A 1 425 ? -1.731 6.027 11.211 1 77.38 425 LEU A N 1
ATOM 3498 C CA . LEU A 1 425 ? -2.041 5.262 12.414 1 77.38 425 LEU A CA 1
ATOM 3499 C C . LEU A 1 425 ? -3.527 4.93 12.477 1 77.38 425 LEU A C 1
ATOM 3501 O O . LEU A 1 425 ? -4.133 4.98 13.555 1 77.38 425 LEU A O 1
ATOM 3505 N N . LEU A 1 426 ? -4.129 4.695 11.32 1 78 426 LEU A N 1
ATOM 3506 C CA . LEU A 1 426 ? -5.531 4.293 11.297 1 78 426 LEU A CA 1
ATOM 3507 C C . LEU A 1 426 ? -5.688 2.846 11.75 1 78 426 LEU A C 1
ATOM 3509 O O . LEU A 1 426 ? -4.891 1.983 11.375 1 78 426 LEU A O 1
ATOM 3513 N N . PRO A 1 427 ? -6.574 2.639 12.594 1 76.88 427 PRO A N 1
ATOM 3514 C CA . PRO A 1 427 ? -6.789 1.261 13.039 1 76.88 427 PRO A CA 1
ATOM 3515 C C . PRO A 1 427 ? -7.391 0.375 11.953 1 76.88 427 PRO A C 1
ATOM 3517 O O . PRO A 1 427 ? -8.109 0.868 11.078 1 76.88 427 PRO A O 1
ATOM 3520 N N . SER A 1 428 ? -7.047 -0.896 12 1 81.56 428 SER A N 1
ATOM 3521 C CA . SER A 1 428 ? -7.734 -1.852 11.141 1 81.56 428 SER A CA 1
ATOM 3522 C C . SER A 1 428 ? -9.211 -1.972 11.508 1 81.56 428 SER A C 1
ATOM 3524 O O . SER A 1 428 ? -9.555 -1.966 12.695 1 81.56 428 SER A O 1
ATOM 3526 N N . PRO A 1 429 ? -10.094 -2.039 10.547 1 87.06 429 PRO A N 1
ATOM 3527 C CA . PRO A 1 429 ? -11.516 -2.18 10.844 1 87.06 429 PRO A CA 1
ATOM 3528 C C . PRO A 1 429 ? -11.844 -3.496 11.547 1 87.06 429 PRO A C 1
ATOM 3530 O O . PRO A 1 429 ? -11.117 -4.477 11.398 1 87.06 429 PRO A O 1
ATOM 3533 N N . LYS A 1 430 ? -12.914 -3.438 12.312 1 90.94 430 LYS A N 1
ATOM 3534 C CA . LYS A 1 430 ? -13.477 -4.688 12.805 1 90.94 430 LYS A CA 1
ATOM 3535 C C . LYS A 1 430 ? -13.805 -5.637 11.656 1 90.94 430 LYS A C 1
ATOM 3537 O O . LYS A 1 430 ? -14.234 -5.199 10.586 1 90.94 430 LYS A O 1
ATOM 3542 N N . HIS A 1 431 ? -13.578 -6.922 11.82 1 91.94 431 HIS A N 1
ATOM 3543 C CA . HIS A 1 431 ? -13.805 -7.918 10.781 1 91.94 431 HIS A CA 1
ATOM 3544 C C . HIS A 1 431 ? -14.727 -9.031 11.273 1 91.94 431 HIS A C 1
ATOM 3546 O O . HIS A 1 431 ? -14.422 -9.703 12.258 1 91.94 431 HIS A O 1
ATOM 3552 N N . VAL A 1 432 ? -15.852 -9.203 10.602 1 95.62 432 VAL A N 1
ATOM 3553 C CA . VAL A 1 432 ? -16.844 -10.203 10.984 1 95.62 432 VAL A CA 1
ATOM 3554 C C . VAL A 1 432 ? -16.906 -11.297 9.914 1 95.62 432 VAL A C 1
ATOM 3556 O O . VAL A 1 432 ? -17.016 -11 8.727 1 95.62 432 VAL A O 1
ATOM 3559 N N . ILE A 1 433 ? -16.812 -12.531 10.336 1 96.25 433 ILE A N 1
ATOM 3560 C CA . ILE A 1 433 ? -16.953 -13.695 9.461 1 96.25 433 ILE A CA 1
ATOM 3561 C C . ILE A 1 433 ? -18.375 -14.242 9.555 1 96.25 433 ILE A C 1
ATOM 3563 O O . ILE A 1 433 ? -18.891 -14.438 10.656 1 96.25 433 ILE A O 1
ATOM 3567 N N . ILE A 1 434 ? -18.953 -14.461 8.445 1 97.38 434 ILE A N 1
ATOM 3568 C CA . ILE A 1 434 ? -20.344 -14.891 8.414 1 97.38 434 ILE A CA 1
ATOM 3569 C C . ILE A 1 434 ? -20.438 -16.281 7.781 1 97.38 434 ILE A C 1
ATOM 3571 O O . ILE A 1 434 ? -19.906 -16.5 6.695 1 97.38 434 ILE A O 1
ATOM 3575 N N . ARG A 1 435 ? -21.094 -17.156 8.406 1 96.31 435 ARG A N 1
ATOM 3576 C CA . ARG A 1 435 ? -21.422 -18.5 7.918 1 96.31 435 ARG A CA 1
ATOM 3577 C C . ARG A 1 435 ? -22.938 -18.703 7.852 1 96.31 435 ARG A C 1
ATOM 3579 O O . ARG A 1 435 ? -23.688 -17.969 8.492 1 96.31 435 ARG A O 1
ATOM 3586 N N . ARG A 1 436 ? -23.281 -19.531 7.016 1 94.19 436 ARG A N 1
ATOM 3587 C CA . ARG A 1 436 ? -24.688 -19.906 6.922 1 94.19 436 ARG A CA 1
ATOM 3588 C C . ARG A 1 436 ? -24.891 -21.359 7.328 1 94.19 436 ARG A C 1
ATOM 3590 O O . ARG A 1 436 ? -24.25 -22.266 6.781 1 94.19 436 ARG A O 1
ATOM 3597 N N . ASN A 1 437 ? -25.828 -21.578 8.227 1 92.25 437 ASN A N 1
ATOM 3598 C CA . ASN A 1 437 ? -26.141 -22.922 8.719 1 92.25 437 ASN A CA 1
ATOM 3599 C C . ASN A 1 437 ? -27.078 -23.656 7.77 1 92.25 437 ASN A C 1
ATOM 3601 O O . ASN A 1 437 ? -27.641 -23.047 6.855 1 92.25 437 ASN A O 1
ATOM 3605 N N . ARG A 1 438 ? -27.297 -24.906 8.078 1 90.56 438 ARG A N 1
ATOM 3606 C CA . ARG A 1 438 ? -28.188 -25.75 7.27 1 90.56 438 ARG A CA 1
ATOM 3607 C C . ARG A 1 438 ? -29.625 -25.25 7.348 1 90.56 438 ARG A C 1
ATOM 3609 O O . ARG A 1 438 ? -30.375 -25.359 6.379 1 90.56 438 ARG A O 1
ATOM 3616 N N . ASP A 1 439 ? -30 -24.672 8.453 1 92.06 439 ASP A N 1
ATOM 3617 C CA . ASP A 1 439 ? -31.359 -24.156 8.625 1 92.06 439 ASP A CA 1
ATOM 3618 C C . ASP A 1 439 ? -31.469 -22.734 8.07 1 92.06 439 ASP A C 1
ATOM 3620 O O . ASP A 1 439 ? -32.438 -22.031 8.359 1 92.06 439 ASP A O 1
ATOM 3624 N N . GLU A 1 440 ? -30.406 -22.234 7.461 1 89.62 440 GLU A N 1
ATOM 3625 C CA . GLU A 1 440 ? -30.391 -20.984 6.727 1 89.62 440 GLU A CA 1
ATOM 3626 C C . GLU A 1 440 ? -30.203 -19.797 7.672 1 89.62 440 GLU A C 1
ATOM 3628 O O . GLU A 1 440 ? -30.312 -18.641 7.254 1 89.62 440 GLU A O 1
ATOM 3633 N N . THR A 1 441 ? -29.938 -20.109 8.922 1 92.44 441 THR A N 1
ATOM 3634 C CA . THR A 1 441 ? -29.609 -19.031 9.844 1 92.44 441 THR A CA 1
ATOM 3635 C C . THR A 1 441 ? -28.141 -18.641 9.711 1 92.44 441 THR A C 1
ATOM 3637 O O . THR A 1 441 ? -27.312 -19.438 9.258 1 92.44 441 THR A O 1
ATOM 3640 N N . PHE A 1 442 ? -27.891 -17.422 10.125 1 94.19 442 PHE A N 1
ATOM 3641 C CA . PHE A 1 442 ? -26.531 -16.922 10.016 1 94.19 442 PHE A CA 1
ATOM 3642 C C . PHE A 1 442 ? -25.781 -17.094 11.336 1 94.19 442 PHE A C 1
ATOM 3644 O O . PHE A 1 442 ? -26.375 -16.969 12.406 1 94.19 442 PHE A O 1
ATOM 3651 N N . ASN A 1 443 ? -24.562 -17.438 11.203 1 94.38 443 ASN A N 1
ATOM 3652 C CA . ASN A 1 443 ? -23.625 -17.406 12.312 1 94.38 443 ASN A CA 1
ATOM 3653 C C . ASN A 1 443 ? -22.547 -16.328 12.109 1 94.38 443 ASN A C 1
ATOM 3655 O O . ASN A 1 443 ? -21.906 -16.281 11.055 1 94.38 443 ASN A O 1
ATOM 3659 N N . PHE A 1 444 ? -22.375 -15.477 13.125 1 94.56 444 PHE A N 1
ATOM 3660 C CA . PHE A 1 444 ? -21.438 -14.367 13.062 1 94.56 444 PHE A CA 1
ATOM 3661 C C . PHE A 1 444 ? -20.281 -14.586 14.023 1 94.56 444 PHE A C 1
ATOM 3663 O O . PHE A 1 444 ? -20.484 -14.961 15.18 1 94.56 444 PHE A O 1
ATOM 3670 N N . GLU A 1 445 ? -19.094 -14.438 13.492 1 93.75 445 GLU A N 1
ATOM 3671 C CA . GLU A 1 445 ? -17.875 -14.523 14.305 1 93.75 445 GLU A CA 1
ATOM 3672 C C . GLU A 1 445 ? -17 -13.297 14.117 1 93.75 445 GLU A C 1
ATOM 3674 O O . GLU A 1 445 ? -16.625 -12.953 12.992 1 93.75 445 GLU A O 1
ATOM 3679 N N . VAL A 1 446 ? -16.703 -12.656 15.219 1 91.75 446 VAL A N 1
ATOM 3680 C CA . VAL A 1 446 ? -15.781 -11.531 15.156 1 91.75 446 VAL A CA 1
ATOM 3681 C C . VAL A 1 446 ? -14.344 -12.055 15.086 1 91.75 446 VAL A C 1
ATOM 3683 O O . VAL A 1 446 ? -13.828 -12.602 16.062 1 91.75 446 VAL A O 1
ATOM 3686 N N . PHE A 1 447 ? -13.727 -11.945 13.977 1 86.12 447 PHE A N 1
ATOM 3687 C CA . PHE A 1 447 ? -12.359 -12.414 13.773 1 86.12 447 PHE A CA 1
ATOM 3688 C C . PHE A 1 447 ? -11.359 -11.477 14.445 1 86.12 447 PHE A C 1
ATOM 3690 O O . PHE A 1 447 ? -10.391 -11.93 15.055 1 86.12 447 PHE A O 1
ATOM 3697 N N . GLY A 1 448 ? -11.57 -10.211 14.242 1 80.94 448 GLY A N 1
ATOM 3698 C CA . GLY A 1 448 ? -10.703 -9.211 14.836 1 80.94 448 GLY A CA 1
ATOM 3699 C C . GLY A 1 448 ? -11.438 -7.949 15.25 1 80.94 448 GLY A C 1
ATOM 3700 O O . GLY A 1 448 ? -12.32 -7.477 14.531 1 80.94 448 GLY A O 1
ATOM 3701 N N . GLU A 1 449 ? -11.016 -7.473 16.469 1 77.62 449 GLU A N 1
ATOM 3702 C CA . GLU A 1 449 ? -11.539 -6.188 16.922 1 77.62 449 GLU A CA 1
ATOM 3703 C C . GLU A 1 449 ? -10.789 -5.027 16.266 1 77.62 449 GLU A C 1
ATOM 3705 O O . GLU A 1 449 ? -9.719 -5.215 15.695 1 77.62 449 GLU A O 1
ATOM 3710 N N . GLU A 1 450 ? -11.414 -3.926 16.266 1 77.38 450 GLU A N 1
ATOM 3711 C CA . GLU A 1 450 ? -10.68 -2.734 15.852 1 77.38 450 GLU A CA 1
ATOM 3712 C C . GLU A 1 450 ? -9.438 -2.527 16.719 1 77.38 450 GLU A C 1
ATOM 3714 O O . GLU A 1 450 ? -9.484 -2.711 17.938 1 77.38 450 GLU A O 1
ATOM 3719 N N . GLN A 1 451 ? -8.336 -2.234 16.125 1 75.94 451 GLN A N 1
ATOM 3720 C CA . GLN A 1 451 ? -7.105 -1.989 16.859 1 75.94 451 GLN A CA 1
ATOM 3721 C C . GLN A 1 451 ? -7.262 -0.804 17.812 1 75.94 451 GLN A C 1
ATOM 3723 O O . GLN A 1 451 ? -7.844 0.218 17.453 1 75.94 451 GLN A O 1
ATOM 3728 N N . ASN A 1 452 ? -6.773 -0.95 18.984 1 79.12 452 ASN A N 1
ATOM 3729 C CA . ASN A 1 452 ? -6.82 0.15 19.938 1 79.12 452 ASN A CA 1
ATOM 3730 C C . ASN A 1 452 ? -5.461 0.826 20.078 1 79.12 452 ASN A C 1
ATOM 3732 O O . ASN A 1 452 ? -4.477 0.387 19.484 1 79.12 452 ASN A O 1
ATOM 3736 N N . SER A 1 453 ? -5.418 1.867 20.891 1 78.5 453 SER A N 1
ATOM 3737 C CA . SER A 1 453 ? -4.227 2.701 21.031 1 78.5 453 SER A CA 1
ATOM 3738 C C . SER A 1 453 ? -3.074 1.919 21.656 1 78.5 453 SER A C 1
ATOM 3740 O O . SER A 1 453 ? -1.914 2.119 21.297 1 78.5 453 SER A O 1
ATOM 3742 N N . LYS A 1 454 ? -3.336 1.006 22.594 1 82.5 454 LYS A N 1
ATOM 3743 C CA . LYS A 1 454 ? -2.291 0.237 23.266 1 82.5 454 LYS A CA 1
ATOM 3744 C C . LYS A 1 454 ? -1.562 -0.672 22.281 1 82.5 454 LYS A C 1
ATOM 3746 O O . LYS A 1 454 ? -0.333 -0.767 22.297 1 82.5 454 LYS A O 1
ATOM 3751 N N . GLN A 1 455 ? -2.287 -1.296 21.422 1 80.12 455 GLN A N 1
ATOM 3752 C CA . GLN A 1 455 ? -1.71 -2.17 20.406 1 80.12 455 GLN A CA 1
ATOM 3753 C C . GLN A 1 455 ? -0.833 -1.383 19.438 1 80.12 455 GLN A C 1
ATOM 3755 O O . GLN A 1 455 ? 0.275 -1.812 19.094 1 80.12 455 GLN A O 1
ATOM 3760 N N . VAL A 1 456 ? -1.344 -0.223 19.094 1 79 456 VAL A N 1
ATOM 3761 C CA . VAL A 1 456 ? -0.618 0.621 18.156 1 79 456 VAL A CA 1
ATOM 3762 C C . VAL A 1 456 ? 0.672 1.124 18.797 1 79 456 VAL A C 1
ATOM 3764 O O . VAL A 1 456 ? 1.74 1.077 18.188 1 79 456 VAL A O 1
ATOM 3767 N N . LEU A 1 457 ? 0.612 1.565 20.031 1 83.94 457 LEU A N 1
ATOM 3768 C CA . LEU A 1 457 ? 1.771 2.107 20.734 1 83.94 457 LEU A CA 1
ATOM 3769 C C . LEU A 1 457 ? 2.836 1.036 20.922 1 83.94 457 LEU A C 1
ATOM 3771 O O . LEU A 1 457 ? 4.035 1.324 20.859 1 83.94 457 LEU A O 1
ATOM 3775 N N . LYS A 1 458 ? 2.404 -0.223 21.156 1 80.69 458 LYS A N 1
ATOM 3776 C CA . LYS A 1 458 ? 3.35 -1.326 21.312 1 80.69 458 LYS A CA 1
ATOM 3777 C C . LYS A 1 458 ? 4.129 -1.566 20.031 1 80.69 458 LYS A C 1
ATOM 3779 O O . LYS A 1 458 ? 5.352 -1.716 20.047 1 80.69 458 LYS A O 1
ATOM 3784 N N . ILE A 1 459 ? 3.473 -1.561 18.984 1 77.12 459 ILE A N 1
ATOM 3785 C CA . ILE A 1 459 ? 4.082 -1.791 17.688 1 77.12 459 ILE A CA 1
ATOM 3786 C C . ILE A 1 459 ? 5.062 -0.663 17.375 1 77.12 459 ILE A C 1
ATOM 3788 O O . ILE A 1 459 ? 6.117 -0.897 16.781 1 77.12 459 ILE A O 1
ATOM 3792 N N . LEU A 1 460 ? 4.746 0.589 17.844 1 78.25 460 LEU A N 1
ATOM 3793 C CA . LEU A 1 460 ? 5.555 1.767 17.547 1 78.25 460 LEU A CA 1
ATOM 3794 C C . LEU A 1 460 ? 6.734 1.875 18.5 1 78.25 460 LEU A C 1
ATOM 3796 O O . LEU A 1 460 ? 7.609 2.727 18.328 1 78.25 460 LEU A O 1
ATOM 3800 N N . GLY A 1 461 ? 6.777 1.071 19.547 1 77.25 461 GLY A N 1
ATOM 3801 C CA . GLY A 1 461 ? 7.914 1.011 20.453 1 77.25 461 GLY A CA 1
ATOM 3802 C C . GLY A 1 461 ? 7.75 1.892 21.672 1 77.25 461 GLY A C 1
ATOM 3803 O O . GLY A 1 461 ? 8.719 2.156 22.391 1 77.25 461 GLY A O 1
ATOM 3804 N N . TYR A 1 462 ? 6.539 2.34 21.906 1 84.75 462 TYR A N 1
ATOM 3805 C CA . TYR A 1 462 ? 6.32 3.264 23.016 1 84.75 462 TYR A CA 1
ATOM 3806 C C . TYR A 1 462 ? 6.043 2.506 24.312 1 84.75 462 TYR A C 1
ATOM 3808 O O . TYR A 1 462 ? 6.164 3.064 25.406 1 84.75 462 TYR A O 1
ATOM 3816 N N . THR A 1 463 ? 5.523 1.262 24.188 1 76.69 463 THR A N 1
ATOM 3817 C CA . THR A 1 463 ? 5.242 0.435 25.359 1 76.69 463 THR A CA 1
ATOM 3818 C C . THR A 1 463 ? 5.734 -0.993 25.141 1 76.69 463 THR A C 1
ATOM 3820 O O . THR A 1 463 ? 6.008 -1.396 24 1 76.69 463 THR A O 1
ATOM 3823 N N . THR A 1 464 ? 6.055 -1.781 26.188 1 70.19 464 THR A N 1
ATOM 3824 C CA . THR A 1 464 ? 6.457 -3.182 26.109 1 70.19 464 THR A CA 1
ATOM 3825 C C . THR A 1 464 ? 5.25 -4.102 26.25 1 70.19 464 THR A C 1
ATOM 3827 O O . THR A 1 464 ? 4.305 -3.783 26.969 1 70.19 464 THR A O 1
ATOM 3830 N N . MET B 1 1 ? 37 -1.1 -20.625 1 65.25 1 MET B N 1
ATOM 3831 C CA . MET B 1 1 ? 35.594 -1.182 -20.281 1 65.25 1 MET B CA 1
ATOM 3832 C C . MET B 1 1 ? 35.281 -0.347 -19.047 1 65.25 1 MET B C 1
ATOM 3834 O O . MET B 1 1 ? 36.031 -0.384 -18.062 1 65.25 1 MET B O 1
ATOM 3838 N N . GLN B 1 2 ? 34.375 0.596 -19.188 1 90.19 2 GLN B N 1
ATOM 3839 C CA . GLN B 1 2 ? 34.031 1.576 -18.156 1 90.19 2 GLN B CA 1
ATOM 3840 C C . GLN B 1 2 ? 33.344 0.915 -16.969 1 90.19 2 GLN B C 1
ATOM 3842 O O . GLN B 1 2 ? 32.438 0.105 -17.141 1 90.19 2 GLN B O 1
ATOM 3847 N N . SER B 1 3 ? 34.094 0.998 -15.836 1 95.38 3 SER B N 1
ATOM 3848 C CA . SER B 1 3 ? 33.531 0.425 -14.625 1 95.38 3 SER B CA 1
ATOM 3849 C C . SER B 1 3 ? 32.219 1.12 -14.242 1 95.38 3 SER B C 1
ATOM 3851 O O . SER B 1 3 ? 31.938 2.215 -14.727 1 95.38 3 SER B O 1
ATOM 3853 N N . TYR B 1 4 ? 31.422 0.458 -13.453 1 96.5 4 TYR B N 1
ATOM 3854 C CA . TYR B 1 4 ? 30.203 1.068 -12.961 1 96.5 4 TYR B CA 1
ATOM 3855 C C . TYR B 1 4 ? 30.484 2.389 -12.258 1 96.5 4 TYR B C 1
ATOM 3857 O O . TYR B 1 4 ? 29.75 3.365 -12.43 1 96.5 4 TYR B O 1
ATOM 3865 N N . GLN B 1 5 ? 31.531 2.354 -11.453 1 95.81 5 GLN B N 1
ATOM 3866 C CA . GLN B 1 5 ? 31.906 3.559 -10.719 1 95.81 5 GLN B CA 1
ATOM 3867 C C . GLN B 1 5 ? 32.156 4.719 -11.672 1 95.81 5 GLN B C 1
ATOM 3869 O O . GLN B 1 5 ? 31.703 5.84 -11.438 1 95.81 5 GLN B O 1
ATOM 3874 N N . GLU B 1 6 ? 32.906 4.449 -12.648 1 95.25 6 GLU B N 1
ATOM 3875 C CA . GLU B 1 6 ? 33.219 5.469 -13.648 1 95.25 6 GLU B CA 1
ATOM 3876 C C . GLU B 1 6 ? 31.969 5.945 -14.367 1 95.25 6 GLU B C 1
ATOM 3878 O O . GLU B 1 6 ? 31.797 7.141 -14.609 1 95.25 6 GLU B O 1
ATOM 3883 N N . PHE B 1 7 ? 31.281 4.941 -14.656 1 94.25 7 PHE B N 1
ATOM 3884 C CA . PHE B 1 7 ? 30.016 5.242 -15.328 1 94.25 7 PHE B CA 1
ATOM 3885 C C . PHE B 1 7 ? 29.188 6.211 -14.508 1 94.25 7 PHE B C 1
ATOM 3887 O O . PHE B 1 7 ? 28.703 7.219 -15.023 1 94.25 7 PHE B O 1
ATOM 3894 N N . LEU B 1 8 ? 28.969 5.902 -13.219 1 94.56 8 LEU B N 1
ATOM 3895 C CA . LEU B 1 8 ? 28.141 6.727 -12.336 1 94.56 8 LEU B CA 1
ATOM 3896 C C . LEU B 1 8 ? 28.75 8.109 -12.156 1 94.56 8 LEU B C 1
ATOM 3898 O O . LEU B 1 8 ? 28.031 9.117 -12.141 1 94.56 8 LEU B O 1
ATOM 3902 N N . ASP B 1 9 ? 30.016 8.195 -12.023 1 94.56 9 ASP B N 1
ATOM 3903 C CA . ASP B 1 9 ? 30.703 9.469 -11.867 1 94.56 9 ASP B CA 1
ATOM 3904 C C . ASP B 1 9 ? 30.484 10.367 -13.078 1 94.56 9 ASP B C 1
ATOM 3906 O O . ASP B 1 9 ? 30.156 11.547 -12.922 1 94.56 9 ASP B O 1
ATOM 3910 N N . LEU B 1 10 ? 30.641 9.812 -14.234 1 93.19 10 LEU B N 1
ATOM 3911 C CA . LEU B 1 10 ? 30.484 10.57 -15.469 1 93.19 10 LEU B CA 1
ATOM 3912 C C . LEU B 1 10 ? 29.031 11.016 -15.664 1 93.19 10 LEU B C 1
ATOM 3914 O O . LEU B 1 10 ? 28.781 12.078 -16.219 1 93.19 10 LEU B O 1
ATOM 3918 N N . SER B 1 11 ? 28.172 10.156 -15.195 1 91.75 11 SER B N 1
ATOM 3919 C CA . SER B 1 11 ? 26.75 10.398 -15.438 1 91.75 11 SER B CA 1
ATOM 3920 C C . SER B 1 11 ? 26.203 11.461 -14.484 1 91.75 11 SER B C 1
ATOM 3922 O O . SER B 1 11 ? 25.438 12.328 -14.891 1 91.75 11 SER B O 1
ATOM 3924 N N . VAL B 1 12 ? 26.547 11.367 -13.18 1 92.94 12 VAL B N 1
ATOM 3925 C CA . VAL B 1 12 ? 25.859 12.219 -12.211 1 92.94 12 VAL B CA 1
ATOM 3926 C C . VAL B 1 12 ? 26.875 12.859 -11.273 1 92.94 12 VAL B C 1
ATOM 3928 O O . VAL B 1 12 ? 26.516 13.617 -10.375 1 92.94 12 VAL B O 1
ATOM 3931 N N . GLY B 1 13 ? 28.125 12.617 -11.484 1 93.25 13 GLY B N 1
ATOM 3932 C CA . GLY B 1 13 ? 29.109 13.07 -10.516 1 93.25 13 GLY B CA 1
ATOM 3933 C C . GLY B 1 13 ? 29.031 12.336 -9.195 1 93.25 13 GLY B C 1
ATOM 3934 O O . GLY B 1 13 ? 28.172 12.625 -8.367 1 93.25 13 GLY B O 1
ATOM 3935 N N . PHE B 1 14 ? 29.797 11.328 -8.992 1 94.38 14 PHE B N 1
ATOM 3936 C CA . PHE B 1 14 ? 29.812 10.477 -7.809 1 94.38 14 PHE B CA 1
ATOM 3937 C C . PHE B 1 14 ? 31.234 10.266 -7.305 1 94.38 14 PHE B C 1
ATOM 3939 O O . PHE B 1 14 ? 32.156 10.133 -8.102 1 94.38 14 PHE B O 1
ATOM 3946 N N . PRO B 1 15 ? 31.438 10.281 -6.062 1 95.44 15 PRO B N 1
ATOM 3947 C CA . PRO B 1 15 ? 30.5 10.195 -4.93 1 95.44 15 PRO B CA 1
ATOM 3948 C C . PRO B 1 15 ? 29.797 11.516 -4.641 1 95.44 15 PRO B C 1
ATOM 3950 O O . PRO B 1 15 ? 30.203 12.562 -5.164 1 95.44 15 PRO B O 1
ATOM 3953 N N . GLN B 1 16 ? 28.734 11.422 -3.891 1 95.94 16 GLN B N 1
ATOM 3954 C CA . GLN B 1 16 ? 27.938 12.555 -3.428 1 95.94 16 GLN B CA 1
ATOM 3955 C C . GLN B 1 16 ? 27.828 12.57 -1.905 1 95.94 16 GLN B C 1
ATOM 3957 O O . GLN B 1 16 ? 28.25 11.617 -1.24 1 95.94 16 GLN B O 1
ATOM 3962 N N . GLU B 1 17 ? 27.312 13.633 -1.399 1 93.62 17 GLU B N 1
ATOM 3963 C CA . GLU B 1 17 ? 27.203 13.797 0.048 1 93.62 17 GLU B CA 1
ATOM 3964 C C . GLU B 1 17 ? 26.484 12.609 0.679 1 93.62 17 GLU B C 1
ATOM 3966 O O . GLU B 1 17 ? 25.391 12.242 0.245 1 93.62 17 GLU B O 1
ATOM 3971 N N . GLY B 1 18 ? 27.172 12.023 1.645 1 95.06 18 GLY B N 1
ATOM 3972 C CA . GLY B 1 18 ? 26.578 10.922 2.381 1 95.06 18 GLY B CA 1
ATOM 3973 C C . GLY B 1 18 ? 26.906 9.562 1.795 1 95.06 18 GLY B C 1
ATOM 3974 O O . GLY B 1 18 ? 26.641 8.531 2.408 1 95.06 18 GLY B O 1
ATOM 3975 N N . PHE B 1 19 ? 27.547 9.602 0.569 1 97.69 19 PHE B N 1
ATOM 3976 C CA . PHE B 1 19 ? 27.859 8.352 -0.104 1 97.69 19 PHE B CA 1
ATOM 3977 C C . PHE B 1 19 ? 29.328 8.32 -0.529 1 97.69 19 PHE B C 1
ATOM 3979 O O . PHE B 1 19 ? 29.812 9.273 -1.142 1 97.69 19 PHE B O 1
ATOM 3986 N N . GLU B 1 20 ? 30 7.301 -0.169 1 97.06 20 GLU B N 1
ATOM 3987 C CA . GLU B 1 20 ? 31.391 7.113 -0.57 1 97.06 20 GLU B CA 1
ATOM 3988 C C . GLU B 1 20 ? 31.672 5.656 -0.919 1 97.06 20 GLU B C 1
ATOM 3990 O O . GLU B 1 20 ? 31 4.754 -0.428 1 97.06 20 GLU B O 1
ATOM 3995 N N . ILE B 1 21 ? 32.625 5.488 -1.822 1 97.56 21 ILE B N 1
ATOM 3996 C CA . ILE B 1 21 ? 33.094 4.148 -2.16 1 97.56 21 ILE B CA 1
ATOM 3997 C C . ILE B 1 21 ? 34.531 3.947 -1.62 1 97.56 21 ILE B C 1
ATOM 3999 O O . ILE B 1 21 ? 35.438 4.695 -1.971 1 97.56 21 ILE B O 1
ATOM 4003 N N . ILE B 1 22 ? 34.656 3.018 -0.756 1 96.81 22 ILE B N 1
ATOM 4004 C CA . ILE B 1 22 ? 35.969 2.662 -0.221 1 96.81 22 ILE B CA 1
ATOM 4005 C C . ILE B 1 22 ? 36.25 1.178 -0.456 1 96.81 22 ILE B C 1
ATOM 4007 O O . ILE B 1 22 ? 35.5 0.322 0.003 1 96.81 22 ILE B O 1
ATOM 4011 N N . GLU B 1 23 ? 37.312 0.791 -1.168 1 95.69 23 GLU B N 1
ATOM 4012 C CA . GLU B 1 23 ? 37.688 -0.589 -1.456 1 95.69 23 GLU B CA 1
ATOM 4013 C C . GLU B 1 23 ? 36.531 -1.368 -2.057 1 95.69 23 GLU B C 1
ATOM 4015 O O . GLU B 1 23 ? 36.156 -2.441 -1.567 1 95.69 23 GLU B O 1
ATOM 4020 N N . ASP B 1 24 ? 35.812 -0.775 -2.924 1 96.12 24 ASP B N 1
ATOM 4021 C CA . ASP B 1 24 ? 34.781 -1.396 -3.752 1 96.12 24 ASP B CA 1
ATOM 4022 C C . ASP B 1 24 ? 33.5 -1.64 -2.951 1 96.12 24 ASP B C 1
ATOM 4024 O O . ASP B 1 24 ? 32.688 -2.461 -3.336 1 96.12 24 ASP B O 1
ATOM 4028 N N . GLU B 1 25 ? 33.375 -0.943 -1.834 1 98 25 GLU B N 1
ATOM 4029 C CA . GLU B 1 25 ? 32.188 -1.047 -0.996 1 98 25 GLU B CA 1
ATOM 4030 C C . GLU B 1 25 ? 31.562 0.323 -0.764 1 98 25 GLU B C 1
ATOM 4032 O O . GLU B 1 25 ? 32.281 1.317 -0.591 1 98 25 GLU B O 1
ATOM 4037 N N . LEU B 1 26 ? 30.266 0.309 -0.702 1 98.56 26 LEU B N 1
ATOM 4038 C CA . LEU B 1 26 ? 29.562 1.564 -0.507 1 98.56 26 LEU B CA 1
ATOM 4039 C C . LEU B 1 26 ? 29.453 1.907 0.976 1 98.56 26 LEU B C 1
ATOM 4041 O O . LEU B 1 26 ? 29.125 1.047 1.795 1 98.56 26 LEU B O 1
ATOM 4045 N N . PHE B 1 27 ? 29.766 3.145 1.29 1 98.19 27 PHE B N 1
ATOM 4046 C CA . PHE B 1 27 ? 29.578 3.703 2.623 1 98.19 27 PHE B CA 1
ATOM 4047 C C . PHE B 1 27 ? 28.453 4.742 2.623 1 98.19 27 PHE B C 1
ATOM 4049 O O . PHE B 1 27 ? 28.359 5.551 1.698 1 98.19 27 PHE B O 1
ATOM 4056 N N . PHE B 1 28 ? 27.609 4.676 3.611 1 97.94 28 PHE B N 1
ATOM 4057 C CA . PHE B 1 28 ? 26.562 5.648 3.857 1 97.94 28 PHE B CA 1
ATOM 4058 C C . PHE B 1 28 ? 26.812 6.414 5.148 1 97.94 28 PHE B C 1
ATOM 4060 O O . PHE B 1 28 ? 26.688 5.855 6.242 1 97.94 28 PHE B O 1
ATOM 4067 N N . ASN B 1 29 ? 27.125 7.676 5.02 1 96.62 29 ASN B N 1
ATOM 4068 C CA . ASN B 1 29 ? 27.484 8.484 6.18 1 96.62 29 ASN B CA 1
ATOM 4069 C C . ASN B 1 29 ? 28.484 7.766 7.07 1 96.62 29 ASN B C 1
ATOM 4071 O O . ASN B 1 29 ? 28.281 7.629 8.273 1 96.62 29 ASN B O 1
ATOM 4075 N N . ASP B 1 30 ? 29.562 7.238 6.5 1 95.19 30 ASP B N 1
ATOM 4076 C CA . ASP B 1 30 ? 30.703 6.598 7.145 1 95.19 30 ASP B CA 1
ATOM 4077 C C . ASP B 1 30 ? 30.375 5.16 7.551 1 95.19 30 ASP B C 1
ATOM 4079 O O . ASP B 1 30 ? 31.234 4.434 8.039 1 95.19 30 ASP B O 1
ATOM 4083 N N . LEU B 1 31 ? 29.141 4.746 7.367 1 96.19 31 LEU B N 1
ATOM 4084 C CA . LEU B 1 31 ? 28.734 3.387 7.703 1 96.19 31 LEU B CA 1
ATOM 4085 C C . LEU B 1 31 ? 29.094 2.418 6.582 1 96.19 31 LEU B C 1
ATOM 4087 O O . LEU B 1 31 ? 28.641 2.588 5.445 1 96.19 31 LEU B O 1
ATOM 4091 N N . ASN B 1 32 ? 29.875 1.451 6.871 1 97 32 ASN B N 1
ATOM 4092 C CA . ASN B 1 32 ? 30.141 0.395 5.902 1 97 32 ASN B CA 1
ATOM 4093 C C . ASN B 1 32 ? 28.938 -0.531 5.734 1 97 32 ASN B C 1
ATOM 4095 O O . ASN B 1 32 ? 28.656 -1.353 6.605 1 97 32 ASN B O 1
ATOM 4099 N N . LEU B 1 33 ? 28.328 -0.498 4.609 1 98.31 33 LEU B N 1
ATOM 4100 C CA . LEU B 1 33 ? 27.078 -1.22 4.414 1 98.31 33 LEU B CA 1
ATOM 4101 C C . LEU B 1 33 ? 27.328 -2.713 4.238 1 98.31 33 LEU B C 1
ATOM 4103 O O . LEU B 1 33 ? 26.484 -3.537 4.602 1 98.31 33 LEU B O 1
ATOM 4107 N N . MET B 1 34 ? 28.469 -3.049 3.691 1 98.19 34 MET B N 1
ATOM 4108 C CA . MET B 1 34 ? 28.812 -4.465 3.576 1 98.19 34 MET B CA 1
ATOM 4109 C C . MET B 1 34 ? 28.938 -5.105 4.953 1 98.19 34 MET B C 1
ATOM 4111 O O . MET B 1 34 ? 28.516 -6.238 5.16 1 98.19 34 MET B O 1
ATOM 4115 N N . GLU B 1 35 ? 29.531 -4.387 5.836 1 97.12 35 GLU B N 1
ATOM 4116 C CA . GLU B 1 35 ? 29.656 -4.887 7.199 1 97.12 35 GLU B CA 1
ATOM 4117 C C . GLU B 1 35 ? 28.297 -5.078 7.848 1 97.12 35 GLU B C 1
ATOM 4119 O O . GLU B 1 35 ? 28.078 -6.043 8.578 1 97.12 35 GLU B O 1
ATOM 4124 N N . MET B 1 36 ? 27.406 -4.145 7.613 1 97.25 36 MET B N 1
ATOM 4125 C CA . MET B 1 36 ? 26.047 -4.266 8.125 1 97.25 36 MET B CA 1
ATOM 4126 C C . MET B 1 36 ? 25.375 -5.523 7.578 1 97.25 36 MET B C 1
ATOM 4128 O O . MET B 1 36 ? 24.719 -6.254 8.32 1 97.25 36 MET B O 1
ATOM 4132 N N . ILE B 1 37 ? 25.562 -5.785 6.316 1 97.94 37 ILE B N 1
ATOM 4133 C CA . ILE B 1 37 ? 24.953 -6.934 5.656 1 97.94 37 ILE B CA 1
ATOM 4134 C C . ILE B 1 37 ? 25.516 -8.227 6.238 1 97.94 37 ILE B C 1
ATOM 4136 O O . ILE B 1 37 ? 24.781 -9.188 6.477 1 97.94 37 ILE B O 1
ATOM 4140 N N . GLU B 1 38 ? 26.781 -8.25 6.438 1 97.31 38 GLU B N 1
ATOM 4141 C CA . GLU B 1 38 ? 27.422 -9.43 6.988 1 97.31 38 GLU B CA 1
ATOM 4142 C C . GLU B 1 38 ? 26.938 -9.727 8.398 1 97.31 38 GLU B C 1
ATOM 4144 O O . GLU B 1 38 ? 26.797 -10.891 8.781 1 97.31 38 GLU B O 1
ATOM 4149 N N . THR B 1 39 ? 26.703 -8.68 9.117 1 96.25 39 THR B N 1
ATOM 4150 C CA . THR B 1 39 ? 26.312 -8.82 10.516 1 96.25 39 THR B CA 1
ATOM 4151 C C . THR B 1 39 ? 24.828 -9.164 10.633 1 96.25 39 THR B C 1
ATOM 4153 O O . THR B 1 39 ? 24.453 -10.039 11.422 1 96.25 39 THR B O 1
ATOM 4156 N N . TYR B 1 40 ? 23.984 -8.539 9.844 1 95.56 40 TYR B N 1
ATOM 4157 C CA . TYR B 1 40 ? 22.547 -8.602 10.125 1 95.56 40 TYR B CA 1
ATOM 4158 C C . TYR B 1 40 ? 21.812 -9.328 9.008 1 95.56 40 TYR B C 1
ATOM 4160 O O . TYR B 1 40 ? 20.641 -9.703 9.164 1 95.56 40 TYR B O 1
ATOM 4168 N N . GLY B 1 41 ? 22.438 -9.531 7.875 1 95.12 41 GLY B N 1
ATOM 4169 C CA . GLY B 1 41 ? 21.797 -10.195 6.754 1 95.12 41 GLY B CA 1
ATOM 4170 C C . GLY B 1 41 ? 20.891 -9.281 5.953 1 95.12 41 GLY B C 1
ATOM 4171 O O . GLY B 1 41 ? 20.812 -8.078 6.223 1 95.12 41 GLY B O 1
ATOM 4172 N N . THR B 1 42 ? 20.281 -9.742 4.871 1 95.5 42 THR B N 1
ATOM 4173 C CA . THR B 1 42 ? 19.281 -9.078 4.035 1 95.5 42 THR B CA 1
ATOM 4174 C C . THR B 1 42 ? 18.016 -9.922 3.918 1 95.5 42 THR B C 1
ATOM 4176 O O . THR B 1 42 ? 18.047 -11.133 4.145 1 95.5 42 THR B O 1
ATOM 4179 N N . PRO B 1 43 ? 16.906 -9.359 3.533 1 93.88 43 PRO B N 1
ATOM 4180 C CA . PRO B 1 43 ? 16.656 -7.918 3.422 1 93.88 43 PRO B CA 1
ATOM 4181 C C . PRO B 1 43 ? 16.828 -7.184 4.75 1 93.88 43 PRO B C 1
ATOM 4183 O O . PRO B 1 43 ? 16.516 -7.734 5.809 1 93.88 43 PRO B O 1
ATOM 4186 N N . LEU B 1 44 ? 17.406 -5.957 4.648 1 95.75 44 LEU B N 1
ATOM 4187 C CA . LEU B 1 44 ? 17.734 -5.215 5.859 1 95.75 44 LEU B CA 1
ATOM 4188 C C . LEU B 1 44 ? 17.328 -3.748 5.723 1 95.75 44 LEU B C 1
ATOM 4190 O O . LEU B 1 44 ? 17.828 -3.045 4.84 1 95.75 44 LEU B O 1
ATOM 4194 N N . ARG B 1 45 ? 16.422 -3.354 6.59 1 94.69 45 ARG B N 1
ATOM 4195 C CA . ARG B 1 45 ? 16.141 -1.929 6.723 1 94.69 45 ARG B CA 1
ATOM 4196 C C . ARG B 1 45 ? 17.031 -1.289 7.781 1 94.69 45 ARG B C 1
ATOM 4198 O O . ARG B 1 45 ? 17.297 -1.895 8.82 1 94.69 45 ARG B O 1
ATOM 4205 N N . PHE B 1 46 ? 17.453 -0.096 7.527 1 96.44 46 PHE B N 1
ATOM 4206 C CA . PHE B 1 46 ? 18.219 0.614 8.555 1 96.44 46 PHE B CA 1
ATOM 4207 C C . PHE B 1 46 ? 17.781 2.072 8.633 1 96.44 46 PHE B C 1
ATOM 4209 O O . PHE B 1 46 ? 17.266 2.631 7.66 1 96.44 46 PHE B O 1
ATOM 4216 N N . THR B 1 47 ? 17.891 2.645 9.758 1 96.81 47 THR B N 1
ATOM 4217 C CA . THR B 1 47 ? 17.641 4.059 10.016 1 96.81 47 THR B CA 1
ATOM 4218 C C . THR B 1 47 ? 18.844 4.695 10.727 1 96.81 47 THR B C 1
ATOM 4220 O O . THR B 1 47 ? 19.219 4.254 11.812 1 96.81 47 THR B O 1
ATOM 4223 N N . TYR B 1 48 ? 19.453 5.617 10.094 1 97.88 48 TYR B N 1
ATOM 4224 C CA . TYR B 1 48 ? 20.547 6.398 10.664 1 97.88 48 TYR B CA 1
ATOM 4225 C C . TYR B 1 48 ? 20.031 7.688 11.289 1 97.88 48 TYR B C 1
ATOM 4227 O O . TYR B 1 48 ? 19.922 8.711 10.617 1 97.88 48 TYR B O 1
ATOM 4235 N N . LEU B 1 49 ? 19.859 7.738 12.578 1 97.56 49 LEU B N 1
ATOM 4236 C CA . LEU B 1 49 ? 19.109 8.742 13.312 1 97.56 49 LEU B CA 1
ATOM 4237 C C . LEU B 1 49 ? 19.766 10.109 13.211 1 97.56 49 LEU B C 1
ATOM 4239 O O . LEU B 1 49 ? 19.094 11.133 13.133 1 97.56 49 LEU B O 1
ATOM 4243 N N . PRO B 1 50 ? 21.078 10.219 13.109 1 97.62 50 PRO B N 1
ATOM 4244 C CA . PRO B 1 50 ? 21.719 11.531 13.125 1 97.62 50 PRO B CA 1
ATOM 4245 C C . PRO B 1 50 ? 21.281 12.414 11.953 1 97.62 50 PRO B C 1
ATOM 4247 O O . PRO B 1 50 ? 21.312 13.641 12.055 1 97.62 50 PRO B O 1
ATOM 4250 N N . ILE B 1 51 ? 20.844 11.805 10.891 1 98 51 ILE B N 1
ATOM 4251 C CA . ILE B 1 51 ? 20.406 12.578 9.734 1 98 51 ILE B CA 1
ATOM 4252 C C . ILE B 1 51 ? 19.172 13.383 10.094 1 98 51 ILE B C 1
ATOM 4254 O O . ILE B 1 51 ? 18.984 14.508 9.617 1 98 51 ILE B O 1
ATOM 4258 N N . ILE B 1 52 ? 18.359 12.883 10.945 1 98.31 52 ILE B N 1
ATOM 4259 C CA . ILE B 1 52 ? 17.141 13.547 11.359 1 98.31 52 ILE B CA 1
ATOM 4260 C C . ILE B 1 52 ? 17.484 14.867 12.062 1 98.31 52 ILE B C 1
ATOM 4262 O O . ILE B 1 52 ? 16.953 15.922 11.695 1 98.31 52 ILE B O 1
ATOM 4266 N N . SER B 1 53 ? 18.344 14.789 13.031 1 98.19 53 SER B N 1
ATOM 4267 C CA . SER B 1 53 ? 18.781 15.992 13.734 1 98.19 53 SER B CA 1
ATOM 4268 C C . SER B 1 53 ? 19.453 16.984 12.789 1 98.19 53 SER B C 1
ATOM 4270 O O . SER B 1 53 ? 19.203 18.188 12.859 1 98.19 53 SER B O 1
ATOM 4272 N N . LYS B 1 54 ? 20.25 16.422 11.898 1 97.94 54 LYS B N 1
ATOM 4273 C CA . LYS B 1 54 ? 20.938 17.281 10.945 1 97.94 54 LYS B CA 1
ATOM 4274 C C . LYS B 1 54 ? 19.938 18.047 10.078 1 97.94 54 LYS B C 1
ATOM 4276 O O . LYS B 1 54 ? 20.078 19.25 9.875 1 97.94 54 LYS B O 1
ATOM 4281 N N . LYS B 1 55 ? 18.969 17.391 9.555 1 98.38 55 LYS B N 1
ATOM 4282 C CA . LYS B 1 55 ? 17.984 18 8.672 1 98.38 55 LYS B CA 1
ATOM 4283 C C . LYS B 1 55 ? 17.172 19.078 9.406 1 98.38 55 LYS B C 1
ATOM 4285 O O . LYS B 1 55 ? 16.922 20.156 8.867 1 98.38 55 LYS B O 1
ATOM 4290 N N . ILE B 1 56 ? 16.797 18.781 10.648 1 98.69 56 ILE B N 1
ATOM 4291 C CA . ILE B 1 56 ? 16.016 19.719 11.445 1 98.69 56 ILE B CA 1
ATOM 4292 C C . ILE B 1 56 ? 16.844 20.984 11.703 1 98.69 56 ILE B C 1
ATOM 4294 O O . ILE B 1 56 ? 16.359 22.094 11.492 1 98.69 56 ILE B O 1
ATOM 4298 N N . GLN B 1 57 ? 18.062 20.797 12.109 1 98.69 57 GLN B N 1
ATOM 4299 C CA . GLN B 1 57 ? 18.922 21.938 12.398 1 98.69 57 GLN B CA 1
ATOM 4300 C C . GLN B 1 57 ? 19.188 22.766 11.148 1 98.69 57 GLN B C 1
ATOM 4302 O O . GLN B 1 57 ? 19.219 24 11.211 1 98.69 57 GLN B O 1
ATOM 4307 N N . GLN B 1 58 ? 19.328 22.109 10.047 1 98.31 58 GLN B N 1
ATOM 4308 C CA . GLN B 1 58 ? 19.531 22.812 8.789 1 98.31 58 GLN B CA 1
ATOM 4309 C C . GLN B 1 58 ? 18.312 23.672 8.445 1 98.31 58 GLN B C 1
ATOM 4311 O O . GLN B 1 58 ? 18.469 24.828 8.039 1 98.31 58 GLN B O 1
ATOM 4316 N N . ALA B 1 59 ? 17.172 23.156 8.594 1 98.5 59 ALA B N 1
ATOM 4317 C CA . ALA B 1 59 ? 15.953 23.906 8.305 1 98.5 59 ALA B CA 1
ATOM 4318 C C . ALA B 1 59 ? 15.82 25.109 9.227 1 98.5 59 ALA B C 1
ATOM 4320 O O . ALA B 1 59 ? 15.516 26.219 8.781 1 98.5 59 ALA B O 1
ATOM 4321 N N . LYS B 1 60 ? 16.047 24.891 10.516 1 98.56 60 LYS B N 1
ATOM 4322 C CA . LYS B 1 60 ? 15.977 25.969 11.484 1 98.56 60 LYS B CA 1
ATOM 4323 C C . LYS B 1 60 ? 16.953 27.094 11.125 1 98.56 60 LYS B C 1
ATOM 4325 O O . LYS B 1 60 ? 16.594 28.266 11.188 1 98.56 60 LYS B O 1
ATOM 4330 N N . LEU B 1 61 ? 18.141 26.688 10.742 1 98.5 61 LEU B N 1
ATOM 4331 C CA . LEU B 1 61 ? 19.172 27.656 10.383 1 98.5 61 LEU B CA 1
ATOM 4332 C C . LEU B 1 61 ? 18.766 28.422 9.133 1 98.5 61 LEU B C 1
ATOM 4334 O O . LEU B 1 61 ? 18.938 29.641 9.062 1 98.5 61 LEU B O 1
ATOM 4338 N N . MET B 1 62 ? 18.266 27.75 8.148 1 98.62 62 MET B N 1
ATOM 4339 C CA . MET B 1 62 ? 17.859 28.391 6.902 1 98.62 62 MET B CA 1
ATOM 4340 C C . MET B 1 62 ? 16.75 29.422 7.145 1 98.62 62 MET B C 1
ATOM 4342 O O . MET B 1 62 ? 16.812 30.531 6.621 1 98.62 62 MET B O 1
ATOM 4346 N N . PHE B 1 63 ? 15.797 29.094 7.953 1 98.75 63 PHE B N 1
ATOM 4347 C CA . PHE B 1 63 ? 14.703 30.031 8.234 1 98.75 63 PHE B CA 1
ATOM 4348 C C . PHE B 1 63 ? 15.195 31.188 9.078 1 98.75 63 PHE B C 1
ATOM 4350 O O . PHE B 1 63 ? 14.789 32.344 8.867 1 98.75 63 PHE B O 1
ATOM 4357 N N . GLN B 1 64 ? 16.047 30.891 10.047 1 98.38 64 GLN B N 1
ATOM 4358 C CA . GLN B 1 64 ? 16.609 31.953 10.859 1 98.38 64 GLN B CA 1
ATOM 4359 C C . GLN B 1 64 ? 17.406 32.938 10 1 98.38 64 GLN B C 1
ATOM 4361 O O . GLN B 1 64 ? 17.281 34.156 10.164 1 98.38 64 GLN B O 1
ATOM 4366 N N . GLN B 1 65 ? 18.203 32.406 9.125 1 98.62 65 GLN B N 1
ATOM 4367 C CA . GLN B 1 65 ? 19 33.25 8.227 1 98.62 65 GLN B CA 1
ATOM 4368 C C . GLN B 1 65 ? 18.094 34.094 7.34 1 98.62 65 GLN B C 1
ATOM 4370 O O . GLN B 1 65 ? 18.359 35.281 7.113 1 98.62 65 GLN B O 1
ATOM 4375 N N . ALA B 1 66 ? 17.094 33.5 6.844 1 98.75 66 ALA B N 1
ATOM 4376 C CA . ALA B 1 66 ? 16.141 34.219 6 1 98.75 66 ALA B CA 1
ATOM 4377 C C . ALA B 1 66 ? 15.453 35.344 6.777 1 98.75 66 ALA B C 1
ATOM 4379 O O . ALA B 1 66 ? 15.234 36.438 6.254 1 98.75 66 ALA B O 1
ATOM 4380 N N . ILE B 1 67 ? 15.109 35.094 8.016 1 98.69 67 ILE B N 1
ATOM 4381 C CA . ILE B 1 67 ? 14.438 36.062 8.875 1 98.69 67 ILE B CA 1
ATOM 4382 C C . ILE B 1 67 ? 15.352 37.281 9.109 1 98.69 67 ILE B C 1
ATOM 4384 O O . ILE B 1 67 ? 14.914 38.406 8.992 1 98.69 67 ILE B O 1
ATOM 4388 N N . VAL B 1 68 ? 16.562 36.969 9.367 1 98.5 68 VAL B N 1
ATOM 4389 C CA . VAL B 1 68 ? 17.531 38.031 9.617 1 98.5 68 VAL B CA 1
ATOM 4390 C C . VAL B 1 68 ? 17.781 38.812 8.336 1 98.5 68 VAL B C 1
ATOM 4392 O O . VAL B 1 68 ? 17.734 40.062 8.328 1 98.5 68 VAL B O 1
ATOM 4395 N N . LYS B 1 69 ? 18.016 38.094 7.309 1 98.38 69 LYS B N 1
ATOM 4396 C CA . LYS B 1 69 ? 18.344 38.688 6.02 1 98.38 69 LYS B CA 1
ATOM 4397 C C . LYS B 1 69 ? 17.25 39.656 5.562 1 98.38 69 LYS B C 1
ATOM 4399 O O . LYS B 1 69 ? 17.516 40.688 4.949 1 98.38 69 LYS B O 1
ATOM 4404 N N . ASN B 1 70 ? 15.992 39.375 5.852 1 98.56 70 ASN B N 1
ATOM 4405 C CA . ASN B 1 70 ? 14.859 40.125 5.359 1 98.56 70 ASN B CA 1
ATOM 4406 C C . ASN B 1 70 ? 14.32 41.094 6.434 1 98.56 70 ASN B C 1
ATOM 4408 O O . ASN B 1 70 ? 13.336 41.781 6.207 1 98.56 70 ASN B O 1
ATOM 4412 N N . ASN B 1 71 ? 14.914 41.094 7.566 1 98.25 71 ASN B N 1
ATOM 4413 C CA . ASN B 1 71 ? 14.391 41.844 8.695 1 98.25 71 ASN B CA 1
ATOM 4414 C C . ASN B 1 71 ? 12.93 41.5 8.977 1 98.25 71 ASN B C 1
ATOM 4416 O O . ASN B 1 71 ? 12.086 42.406 9.062 1 98.25 71 ASN B O 1
ATOM 4420 N N . TYR B 1 72 ? 12.68 40.25 8.906 1 98.56 72 TYR B N 1
ATOM 4421 C CA . TYR B 1 72 ? 11.344 39.719 9.148 1 98.56 72 TYR B CA 1
ATOM 4422 C C . TYR B 1 72 ? 10.992 39.781 10.625 1 98.56 72 TYR B C 1
ATOM 4424 O O . TYR B 1 72 ? 11.805 39.406 11.477 1 98.56 72 TYR B O 1
ATOM 4432 N N . ARG B 1 73 ? 9.797 40.188 10.984 1 96.75 73 ARG B N 1
ATOM 4433 C CA . ARG B 1 73 ? 9.453 40.469 12.383 1 96.75 73 ARG B CA 1
ATOM 4434 C C . ARG B 1 73 ? 8.984 39.188 13.086 1 96.75 73 ARG B C 1
ATOM 4436 O O . ARG B 1 73 ? 9.148 39.062 14.297 1 96.75 73 ARG B O 1
ATOM 4443 N N . GLY B 1 74 ? 8.359 38.344 12.367 1 97.69 74 GLY B N 1
ATOM 4444 C CA . GLY B 1 74 ? 7.844 37.094 12.969 1 97.69 74 GLY B CA 1
ATOM 4445 C C . GLY B 1 74 ? 8.93 36.094 13.273 1 97.69 74 GLY B C 1
ATOM 4446 O O . GLY B 1 74 ? 10.055 36.219 12.797 1 97.69 74 GLY B O 1
ATOM 4447 N N . SER B 1 75 ? 8.555 35.094 14.055 1 98 75 SER B N 1
ATOM 4448 C CA . SER B 1 75 ? 9.453 34 14.414 1 98 75 SER B CA 1
ATOM 4449 C C . SER B 1 75 ? 9.133 32.719 13.617 1 98 75 SER B C 1
ATOM 4451 O O . SER B 1 75 ? 8.188 32.719 12.828 1 98 75 SER B O 1
ATOM 4453 N N . TYR B 1 76 ? 10.078 31.766 13.789 1 98.25 76 TYR B N 1
ATOM 4454 C CA . TYR B 1 76 ? 9.922 30.484 13.094 1 98.25 76 TYR B CA 1
ATOM 4455 C C . TYR B 1 76 ? 9.805 29.344 14.086 1 98.25 76 TYR B C 1
ATOM 4457 O O . TYR B 1 76 ? 10.523 29.297 15.086 1 98.25 76 TYR B O 1
ATOM 4465 N N . LYS B 1 77 ? 8.852 28.469 13.852 1 97.88 77 LYS B N 1
ATOM 4466 C CA . LYS B 1 77 ? 8.68 27.25 14.633 1 97.88 77 LYS B CA 1
ATOM 4467 C C . LYS B 1 77 ? 8.656 26.016 13.734 1 97.88 77 LYS B C 1
ATOM 4469 O O . LYS B 1 77 ? 7.922 25.984 12.742 1 97.88 77 LYS B O 1
ATOM 4474 N N . TYR B 1 78 ? 9.5 25.062 14.086 1 98.56 78 TYR B N 1
ATOM 4475 C CA . TYR B 1 78 ? 9.57 23.797 13.359 1 98.56 78 TYR B CA 1
ATOM 4476 C C . TYR B 1 78 ? 8.664 22.75 14 1 98.56 78 TYR B C 1
ATOM 4478 O O . TYR B 1 78 ? 8.828 22.406 15.172 1 98.56 78 TYR B O 1
ATOM 4486 N N . CYS B 1 79 ? 7.711 22.203 13.258 1 98.62 79 CYS B N 1
ATOM 4487 C CA . CYS B 1 79 ? 6.879 21.094 13.719 1 98.62 79 CYS B CA 1
ATOM 4488 C C . CYS B 1 79 ? 7.129 19.844 12.891 1 98.62 79 CYS B C 1
ATOM 4490 O O . CYS B 1 79 ? 7.078 19.891 11.664 1 98.62 79 CYS B O 1
ATOM 4492 N N . TYR B 1 80 ? 7.406 18.781 13.555 1 98.25 80 TYR B N 1
ATOM 4493 C CA . TYR B 1 80 ? 7.531 17.5 12.883 1 98.25 80 TYR B CA 1
ATOM 4494 C C . TYR B 1 80 ? 6.164 16.859 12.664 1 98.25 80 TYR B C 1
ATOM 4496 O O . TYR B 1 80 ? 5.383 16.703 13.602 1 98.25 80 TYR B O 1
ATOM 4504 N N . CYS B 1 81 ? 5.902 16.547 11.414 1 96.19 81 CYS B N 1
ATOM 4505 C CA . CYS B 1 81 ? 4.672 15.852 11.062 1 96.19 81 CYS B CA 1
ATOM 4506 C C . CYS B 1 81 ? 4.789 14.359 11.359 1 96.19 81 CYS B C 1
ATOM 4508 O O . CYS B 1 81 ? 5.477 13.633 10.641 1 96.19 81 CYS B O 1
ATOM 4510 N N . THR B 1 82 ? 4.023 13.781 12.266 1 93.25 82 THR B N 1
ATOM 4511 C CA . THR B 1 82 ? 4.207 12.43 12.789 1 93.25 82 THR B CA 1
ATOM 4512 C C . THR B 1 82 ? 3.781 11.391 11.758 1 93.25 82 THR B C 1
ATOM 4514 O O . THR B 1 82 ? 4.258 10.258 11.781 1 93.25 82 THR B O 1
ATOM 4517 N N . LYS B 1 83 ? 2.91 11.797 10.867 1 90.31 83 LYS B N 1
ATOM 4518 C CA . LYS B 1 83 ? 2.418 10.844 9.875 1 90.31 83 LYS B CA 1
ATOM 4519 C C . LYS B 1 83 ? 3.557 10.312 9.008 1 90.31 83 LYS B C 1
ATOM 4521 O O . LYS B 1 83 ? 3.43 9.258 8.383 1 90.31 83 LYS B O 1
ATOM 4526 N N . SER B 1 84 ? 4.648 11.055 8.906 1 92.75 84 SER B N 1
ATOM 4527 C CA . SER B 1 84 ? 5.793 10.617 8.117 1 92.75 84 SER B CA 1
ATOM 4528 C C . SER B 1 84 ? 6.48 9.414 8.75 1 92.75 84 SER B C 1
ATOM 4530 O O . SER B 1 84 ? 7.039 8.57 8.047 1 92.75 84 SER B O 1
ATOM 4532 N N . SER B 1 85 ? 6.492 9.32 9.992 1 91.81 85 SER B N 1
ATOM 4533 C CA . SER B 1 85 ? 6.945 8.18 10.789 1 91.81 85 SER B CA 1
ATOM 4534 C C . SER B 1 85 ? 6.602 8.367 12.266 1 91.81 85 SER B C 1
ATOM 4536 O O . SER B 1 85 ? 7.102 9.289 12.906 1 91.81 85 SER B O 1
ATOM 4538 N N . HIS B 1 86 ? 5.832 7.457 12.844 1 90.88 86 HIS B N 1
ATOM 4539 C CA . HIS B 1 86 ? 5.344 7.57 14.211 1 90.88 86 HIS B CA 1
ATOM 4540 C C . HIS B 1 86 ? 6.246 6.82 15.18 1 90.88 86 HIS B C 1
ATOM 4542 O O . HIS B 1 86 ? 6.035 6.863 16.391 1 90.88 86 HIS B O 1
ATOM 4548 N N . PHE B 1 87 ? 7.258 6.188 14.695 1 89.12 87 PHE B N 1
ATOM 4549 C CA . PHE B 1 87 ? 8.047 5.297 15.539 1 89.12 87 PHE B CA 1
ATOM 4550 C C . PHE B 1 87 ? 8.75 6.082 16.641 1 89.12 87 PHE B C 1
ATOM 4552 O O . PHE B 1 87 ? 9.234 7.191 16.406 1 89.12 87 PHE B O 1
ATOM 4559 N N . LYS B 1 88 ? 8.906 5.477 17.734 1 91.81 88 LYS B N 1
ATOM 4560 C CA . LYS B 1 88 ? 9.445 6.098 18.938 1 91.81 88 LYS B CA 1
ATOM 4561 C C . LYS B 1 88 ? 10.852 6.648 18.688 1 91.81 88 LYS B C 1
ATOM 4563 O O . LYS B 1 88 ? 11.141 7.801 19.016 1 91.81 88 LYS B O 1
ATOM 4568 N N . HIS B 1 89 ? 11.734 5.84 18.047 1 92.38 89 HIS B N 1
ATOM 4569 C CA . HIS B 1 89 ? 13.125 6.242 17.859 1 92.38 89 HIS B CA 1
ATOM 4570 C C . HIS B 1 89 ? 13.227 7.449 16.938 1 92.38 89 HIS B C 1
ATOM 4572 O O . HIS B 1 89 ? 14.141 8.266 17.078 1 92.38 89 HIS B O 1
ATOM 4578 N N . ILE B 1 90 ? 12.305 7.617 16.047 1 95.62 90 ILE B N 1
ATOM 4579 C CA . ILE B 1 90 ? 12.289 8.75 15.125 1 95.62 90 ILE B CA 1
ATOM 4580 C C . ILE B 1 90 ? 11.805 10 15.852 1 95.62 90 ILE B C 1
ATOM 4582 O O . ILE B 1 90 ? 12.477 11.039 15.828 1 95.62 90 ILE B O 1
ATOM 4586 N N . VAL B 1 91 ? 10.656 9.891 16.562 1 96.06 91 VAL B N 1
ATOM 4587 C CA . VAL B 1 91 ? 10.031 11.039 17.188 1 96.06 91 VAL B CA 1
ATOM 4588 C C . VAL B 1 91 ? 10.914 11.547 18.328 1 96.06 91 VAL B C 1
ATOM 4590 O O . VAL B 1 91 ? 11.078 12.758 18.5 1 96.06 91 VAL B O 1
ATOM 4593 N N . GLU B 1 92 ? 11.477 10.617 19.047 1 96.69 92 GLU B N 1
ATOM 4594 C CA . GLU B 1 92 ? 12.367 11.023 20.125 1 96.69 92 GLU B CA 1
ATOM 4595 C C . GLU B 1 92 ? 13.594 11.75 19.578 1 96.69 92 GLU B C 1
ATOM 4597 O O . GLU B 1 92 ? 14.023 12.758 20.141 1 96.69 92 GLU B O 1
ATOM 4602 N N . GLU B 1 93 ? 14.188 11.211 18.516 1 97.25 93 GLU B N 1
ATOM 4603 C CA . GLU B 1 93 ? 15.328 11.891 17.906 1 97.25 93 GLU B CA 1
ATOM 4604 C C . GLU B 1 93 ? 14.938 13.289 17.422 1 97.25 93 GLU B C 1
ATOM 4606 O O . GLU B 1 93 ? 15.695 14.25 17.609 1 97.25 93 GLU B O 1
ATOM 4611 N N . ALA B 1 94 ? 13.805 13.414 16.828 1 98.19 94 ALA B N 1
ATOM 4612 C CA . ALA B 1 94 ? 13.328 14.711 16.359 1 98.19 94 ALA B CA 1
ATOM 4613 C C . ALA B 1 94 ? 13.172 15.695 17.516 1 98.19 94 ALA B C 1
ATOM 4615 O O . ALA B 1 94 ? 13.625 16.844 17.422 1 98.19 94 ALA B O 1
ATOM 4616 N N . LEU B 1 95 ? 12.609 15.25 18.594 1 98.06 95 LEU B N 1
ATOM 4617 C CA . LEU B 1 95 ? 12.266 16.094 19.719 1 98.06 95 LEU B CA 1
ATOM 4618 C C . LEU B 1 95 ? 13.523 16.531 20.469 1 98.06 95 LEU B C 1
ATOM 4620 O O . LEU B 1 95 ? 13.484 17.484 21.25 1 98.06 95 LEU B O 1
ATOM 4624 N N . ARG B 1 96 ? 14.633 15.898 20.25 1 96.94 96 ARG B N 1
ATOM 4625 C CA . ARG B 1 96 ? 15.898 16.312 20.844 1 96.94 96 ARG B CA 1
ATOM 4626 C C . ARG B 1 96 ? 16.359 17.641 20.281 1 96.94 96 ARG B C 1
ATOM 4628 O O . ARG B 1 96 ? 17.266 18.281 20.828 1 96.94 96 ARG B O 1
ATOM 4635 N N . ASN B 1 97 ? 15.758 18.094 19.281 1 98 97 ASN B N 1
ATOM 4636 C CA . ASN B 1 97 ? 16.203 19.297 18.578 1 98 97 ASN B CA 1
ATOM 4637 C C . ASN B 1 97 ? 15.289 20.484 18.891 1 98 97 ASN B C 1
ATOM 4639 O O . ASN B 1 97 ? 15.203 21.422 18.094 1 98 97 ASN B O 1
ATOM 4643 N N . ASP B 1 98 ? 14.57 20.438 19.969 1 97 98 ASP B N 1
ATOM 4644 C CA . ASP B 1 98 ? 13.734 21.547 20.438 1 97 98 ASP B CA 1
ATOM 4645 C C . ASP B 1 98 ? 12.719 21.953 19.391 1 97 98 ASP B C 1
ATOM 4647 O O . ASP B 1 98 ? 12.664 23.125 19 1 97 98 ASP B O 1
ATOM 4651 N N . ILE B 1 99 ? 12.008 21 18.969 1 98.38 99 ILE B N 1
ATOM 4652 C CA . ILE B 1 99 ? 10.984 21.25 17.969 1 98.38 99 ILE B CA 1
ATOM 4653 C C . ILE B 1 99 ? 9.609 20.891 18.531 1 98.38 99 ILE B C 1
ATOM 4655 O O . ILE B 1 99 ? 9.484 20.547 19.703 1 98.38 99 ILE B O 1
ATOM 4659 N N . HIS B 1 100 ? 8.555 21.016 17.719 1 98.44 100 HIS B N 1
ATOM 4660 C CA . HIS B 1 100 ? 7.168 20.75 18.078 1 98.44 100 HIS B CA 1
ATOM 4661 C C . HIS B 1 100 ? 6.543 19.703 17.172 1 98.44 100 HIS B C 1
ATOM 4663 O O . HIS B 1 100 ? 7.246 19.062 16.375 1 98.44 100 HIS B O 1
ATOM 4669 N N . LEU B 1 101 ? 5.254 19.344 17.391 1 98.38 101 LEU B N 1
ATOM 4670 C CA . LEU B 1 101 ? 4.68 18.219 16.672 1 98.38 101 LEU B CA 1
ATOM 4671 C C . LEU B 1 101 ? 3.412 18.625 15.93 1 98.38 101 LEU B C 1
ATOM 4673 O O . LEU B 1 101 ? 2.705 19.547 16.359 1 98.38 101 LEU B O 1
ATOM 4677 N N . GLU B 1 102 ? 3.236 18.078 14.836 1 98.12 102 GLU B N 1
ATOM 4678 C CA . GLU B 1 102 ? 1.972 18.094 14.102 1 98.12 102 GLU B CA 1
ATOM 4679 C C . GLU B 1 102 ? 1.349 16.703 14.047 1 98.12 102 GLU B C 1
ATOM 4681 O O . GLU B 1 102 ? 2.039 15.719 13.773 1 98.12 102 GLU B O 1
ATOM 4686 N N . THR B 1 103 ? 0.046 16.609 14.383 1 95.94 103 THR B N 1
ATOM 4687 C CA . THR B 1 103 ? -0.673 15.344 14.414 1 95.94 103 THR B CA 1
ATOM 4688 C C . THR B 1 103 ? -1.812 15.344 13.398 1 95.94 103 THR B C 1
ATOM 4690 O O . THR B 1 103 ? -2.301 16.406 13.008 1 95.94 103 THR B O 1
ATOM 4693 N N . SER B 1 104 ? -2.23 14.117 13.008 1 91.5 104 SER B N 1
ATOM 4694 C CA . SER B 1 104 ? -3.307 14.031 12.023 1 91.5 104 SER B CA 1
ATOM 4695 C C . SER B 1 104 ? -4.266 12.891 12.352 1 91.5 104 SER B C 1
ATOM 4697 O O . SER B 1 104 ? -5.109 12.531 11.531 1 91.5 104 SER B O 1
ATOM 4699 N N . SER B 1 105 ? -4.078 12.273 13.5 1 88.88 105 SER B N 1
ATOM 4700 C CA . SER B 1 105 ? -4.961 11.18 13.883 1 88.88 105 SER B CA 1
ATOM 4701 C C . SER B 1 105 ? -5.148 11.117 15.398 1 88.88 105 SER B C 1
ATOM 4703 O O . SER B 1 105 ? -4.32 11.641 16.141 1 88.88 105 SER B O 1
ATOM 4705 N N . ALA B 1 106 ? -6.215 10.406 15.758 1 90.31 106 ALA B N 1
ATOM 4706 C CA . ALA B 1 106 ? -6.52 10.258 17.172 1 90.31 106 ALA B CA 1
ATOM 4707 C C . ALA B 1 106 ? -5.391 9.547 17.906 1 90.31 106 ALA B C 1
ATOM 4709 O O . ALA B 1 106 ? -5.09 9.867 19.062 1 90.31 106 ALA B O 1
ATOM 4710 N N . PHE B 1 107 ? -4.664 8.742 17.25 1 86.88 107 PHE B N 1
ATOM 4711 C CA . PHE B 1 107 ? -3.695 7.875 17.922 1 86.88 107 PHE B CA 1
ATOM 4712 C C . PHE B 1 107 ? -2.381 8.609 18.156 1 86.88 107 PHE B C 1
ATOM 4714 O O . PHE B 1 107 ? -1.524 8.1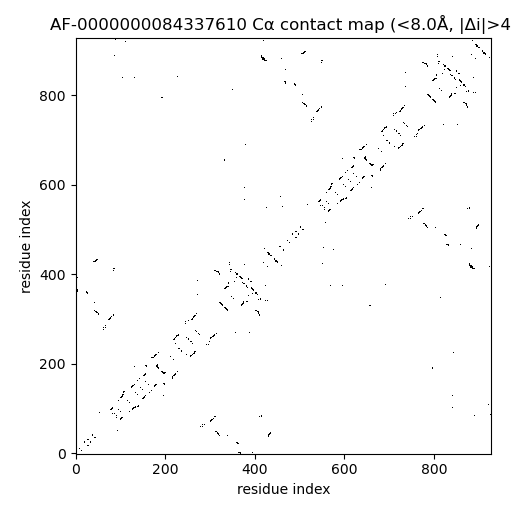33 18.906 1 86.88 107 PHE B O 1
ATOM 4721 N N . ASP B 1 108 ? -2.236 9.727 17.578 1 92.25 108 ASP B N 1
ATOM 4722 C CA . ASP B 1 108 ? -1.074 10.562 17.859 1 92.25 108 ASP B CA 1
ATOM 4723 C C . ASP B 1 108 ? -1.104 11.086 19.297 1 92.25 108 ASP B C 1
ATOM 4725 O O . ASP B 1 108 ? -0.054 11.312 19.891 1 92.25 108 ASP B O 1
ATOM 4729 N N . MET B 1 109 ? -2.287 11.273 19.766 1 94.62 109 MET B N 1
ATOM 4730 C CA . MET B 1 109 ? -2.455 11.969 21.047 1 94.62 109 MET B CA 1
ATOM 4731 C C . MET B 1 109 ? -1.945 11.117 22.203 1 94.62 109 MET B C 1
ATOM 4733 O O . MET B 1 109 ? -1.117 11.57 22.984 1 94.62 109 MET B O 1
ATOM 4737 N N . PRO B 1 110 ? -2.334 9.828 22.219 1 92.12 110 PRO B N 1
ATOM 4738 C CA . PRO B 1 110 ? -1.761 8.984 23.266 1 92.12 110 PRO B CA 1
ATOM 4739 C C . PRO B 1 110 ? -0.245 8.844 23.156 1 92.12 110 PRO B C 1
ATOM 4741 O O . PRO B 1 110 ? 0.442 8.664 24.156 1 92.12 110 PRO B O 1
ATOM 4744 N N . MET B 1 111 ? 0.253 8.914 21.953 1 92.38 111 MET B N 1
ATOM 4745 C CA . MET B 1 111 ? 1.699 8.891 21.766 1 92.38 111 MET B CA 1
ATOM 4746 C C . MET B 1 111 ? 2.365 10.07 22.469 1 92.38 111 MET B C 1
ATOM 4748 O O . MET B 1 111 ? 3.348 9.891 23.188 1 92.38 111 MET B O 1
ATOM 4752 N N . ILE B 1 112 ? 1.775 11.25 22.328 1 95.5 112 ILE B N 1
ATOM 4753 C CA . ILE B 1 112 ? 2.322 12.453 22.953 1 95.5 112 ILE B CA 1
ATOM 4754 C C . ILE B 1 112 ? 2.203 12.352 24.469 1 95.5 112 ILE B C 1
ATOM 4756 O O . ILE B 1 112 ? 3.139 12.703 25.188 1 95.5 112 ILE B O 1
ATOM 4760 N N . ASP B 1 113 ? 1.104 11.852 24.891 1 94.19 113 ASP B N 1
ATOM 4761 C CA . ASP B 1 113 ? 0.899 11.664 26.312 1 94.19 113 ASP B CA 1
ATOM 4762 C C . ASP B 1 113 ? 1.97 10.75 26.906 1 94.19 113 ASP B C 1
ATOM 4764 O O . ASP B 1 113 ? 2.506 11.023 27.984 1 94.19 113 ASP B O 1
ATOM 4768 N N . THR B 1 114 ? 2.258 9.719 26.188 1 93 114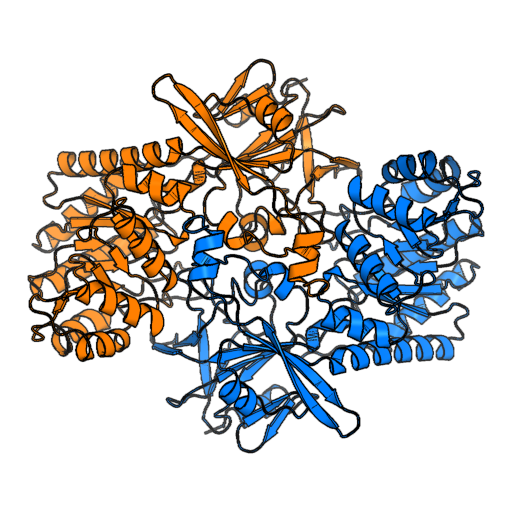 THR B N 1
ATOM 4769 C CA . THR B 1 114 ? 3.266 8.758 26.641 1 93 114 THR B CA 1
ATOM 4770 C C . THR B 1 114 ? 4.645 9.414 26.703 1 93 114 THR B C 1
ATOM 4772 O O . THR B 1 114 ? 5.402 9.195 27.641 1 93 114 THR B O 1
ATOM 4775 N N . LEU B 1 115 ? 4.973 10.195 25.734 1 95.5 115 LEU B N 1
ATOM 4776 C CA . LEU B 1 115 ? 6.25 10.906 25.688 1 95.5 115 LEU B CA 1
ATOM 4777 C C . LEU B 1 115 ? 6.367 11.891 26.844 1 95.5 115 LEU B C 1
ATOM 4779 O O . LEU B 1 115 ? 7.445 12.055 27.422 1 95.5 115 LEU B O 1
ATOM 4783 N N . GLU B 1 116 ? 5.27 12.539 27.156 1 96.31 116 GLU B N 1
ATOM 4784 C CA . GLU B 1 116 ? 5.25 13.477 28.281 1 96.31 116 GLU B CA 1
ATOM 4785 C C . GLU B 1 116 ? 5.484 12.766 29.609 1 96.31 116 GLU B C 1
ATOM 4787 O O . GLU B 1 116 ? 6.281 13.219 30.422 1 96.31 116 GLU B O 1
ATOM 4792 N N . LYS B 1 117 ? 4.801 11.695 29.812 1 94.19 117 LYS B N 1
ATOM 4793 C CA . LYS B 1 117 ? 4.938 10.914 31.031 1 94.19 117 LYS B CA 1
ATOM 4794 C C . LYS B 1 117 ? 6.363 10.406 31.203 1 94.19 117 LYS B C 1
ATOM 4796 O O . LYS B 1 117 ? 6.852 10.273 32.344 1 94.19 117 LYS B O 1
ATOM 4801 N N . LYS B 1 118 ? 7.035 10.234 30.109 1 93.19 118 LYS B N 1
ATOM 4802 C CA . LYS B 1 118 ? 8.414 9.742 30.141 1 93.19 118 LYS B CA 1
ATOM 4803 C C . LYS B 1 118 ? 9.406 10.898 30.234 1 93.19 118 LYS B C 1
ATOM 4805 O O . LYS B 1 118 ? 10.617 10.68 30.297 1 93.19 118 LYS B O 1
ATOM 4810 N N . GLY B 1 119 ? 8.938 12.07 30.141 1 94.69 119 GLY B N 1
ATOM 4811 C CA . GLY B 1 119 ? 9.773 13.242 30.328 1 94.69 119 GLY B CA 1
ATOM 4812 C C . GLY B 1 119 ? 10.453 13.703 29.062 1 94.69 119 GLY B C 1
ATOM 4813 O O . GLY B 1 119 ? 11.359 14.539 29.094 1 94.69 119 GLY B O 1
ATOM 4814 N N . VAL B 1 120 ? 10.023 13.156 27.938 1 95.06 120 VAL B N 1
ATOM 4815 C CA . VAL B 1 120 ? 10.617 13.516 26.656 1 95.06 120 VAL B CA 1
ATOM 4816 C C . VAL B 1 120 ? 10.125 14.898 26.234 1 95.06 120 VAL B C 1
ATOM 4818 O O . VAL B 1 120 ? 10.875 15.672 25.625 1 95.06 120 VAL B O 1
ATOM 4821 N N . VAL B 1 121 ? 8.836 15.211 26.562 1 96 121 VAL B N 1
ATOM 4822 C CA . VAL B 1 121 ? 8.273 16.531 26.297 1 96 121 VAL B CA 1
ATOM 4823 C C . VAL B 1 121 ? 7.539 17.031 27.531 1 96 121 VAL B C 1
ATOM 4825 O O . VAL B 1 121 ? 7.238 16.266 28.453 1 96 121 VAL B O 1
ATOM 4828 N N . THR B 1 122 ? 7.367 18.281 27.516 1 96.62 122 THR B N 1
ATOM 4829 C CA . THR B 1 1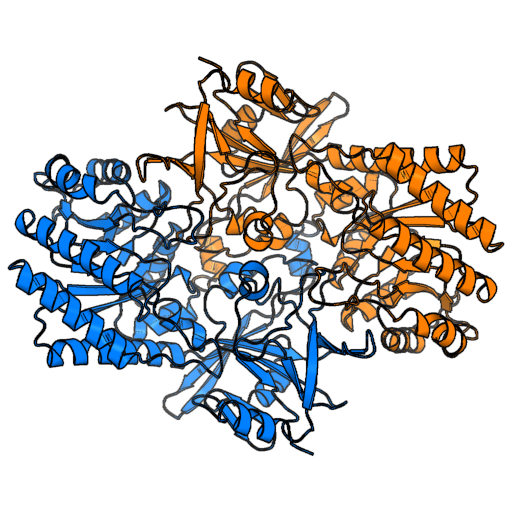22 ? 6.559 18.906 28.562 1 96.62 122 THR B CA 1
ATOM 4830 C C . THR B 1 122 ? 5.207 19.344 28 1 96.62 122 THR B C 1
ATOM 4832 O O . THR B 1 122 ? 5 19.359 26.797 1 96.62 122 THR B O 1
ATOM 4835 N N . LYS B 1 123 ? 4.332 19.703 28.875 1 96.06 123 LYS B N 1
ATOM 4836 C CA . LYS B 1 123 ? 2.986 20.109 28.484 1 96.06 123 LYS B CA 1
ATOM 4837 C C . LYS B 1 123 ? 2.998 21.484 27.828 1 96.06 123 LYS B C 1
ATOM 4839 O O . LYS B 1 123 ? 1.964 21.953 27.344 1 96.06 123 LYS B O 1
ATOM 4844 N N . ASP B 1 124 ? 4.148 22.047 27.672 1 96.19 124 ASP B N 1
ATOM 4845 C CA . ASP B 1 124 ? 4.305 23.328 26.984 1 96.19 124 ASP B CA 1
ATOM 4846 C C . ASP B 1 124 ? 4.551 23.125 25.5 1 96.19 124 ASP B C 1
ATOM 4848 O O . ASP B 1 124 ? 4.578 24.094 24.734 1 96.19 124 ASP B O 1
ATOM 4852 N N . ILE B 1 125 ? 4.738 21.938 25.062 1 96.81 125 ILE B N 1
ATOM 4853 C CA . ILE B 1 125 ? 4.988 21.641 23.656 1 96.81 125 ILE B CA 1
ATOM 4854 C C . ILE B 1 125 ? 3.82 22.156 22.812 1 96.81 125 ILE B C 1
ATOM 4856 O O . ILE B 1 125 ? 2.662 22.062 23.219 1 96.81 125 ILE B O 1
ATOM 4860 N N . THR B 1 126 ? 4.168 22.688 21.656 1 98.12 126 THR B N 1
ATOM 4861 C CA . THR B 1 126 ? 3.131 23.047 20.703 1 98.12 126 THR B CA 1
ATOM 4862 C C . THR B 1 126 ? 2.715 21.844 19.859 1 98.12 126 THR B C 1
ATOM 4864 O O . THR B 1 126 ? 3.564 21.156 19.297 1 98.12 126 THR B O 1
ATOM 4867 N N . VAL B 1 127 ? 1.42 21.578 19.812 1 98.31 127 VAL B N 1
ATOM 4868 C CA . VAL B 1 127 ? 0.878 20.484 19.016 1 98.31 127 VAL B CA 1
ATOM 4869 C C . VAL B 1 127 ? -0.166 21.031 18.047 1 98.31 127 VAL B C 1
ATOM 4871 O O . VAL B 1 127 ? -1.208 21.547 18.469 1 98.31 127 VAL B O 1
ATOM 4874 N N . ILE B 1 128 ? 0.175 20.984 16.797 1 98.56 128 ILE B N 1
ATOM 4875 C CA . ILE B 1 128 ? -0.776 21.375 15.758 1 98.56 128 ILE B CA 1
ATOM 4876 C C . ILE B 1 128 ? -1.604 20.156 15.344 1 98.56 128 ILE B C 1
ATOM 4878 O O . ILE B 1 128 ? -1.062 19.172 14.852 1 98.56 128 ILE B O 1
ATOM 4882 N N . CYS B 1 129 ? -2.9 20.188 15.508 1 97.94 129 CYS B N 1
ATOM 4883 C CA . CYS B 1 129 ? -3.771 19.062 15.219 1 97.94 129 CYS B CA 1
ATOM 4884 C C . CYS B 1 129 ? -4.527 19.266 13.914 1 97.94 129 CYS B C 1
ATOM 4886 O O . CYS B 1 129 ? -5.555 19.953 13.891 1 97.94 129 CYS B O 1
ATOM 4888 N N . ASN B 1 130 ? -4.059 18.609 12.875 1 97 130 ASN B N 1
ATOM 4889 C CA . ASN B 1 130 ? -4.625 18.781 11.539 1 97 130 ASN B CA 1
ATOM 4890 C C . ASN B 1 130 ? -5.539 17.625 11.164 1 97 130 ASN B C 1
ATOM 4892 O O . ASN B 1 130 ? -5.789 16.734 11.977 1 97 130 ASN B O 1
ATOM 4896 N N . GLY B 1 131 ? -6.117 17.797 9.977 1 93.5 131 GLY B N 1
ATOM 4897 C CA . GLY B 1 131 ? -6.891 16.719 9.391 1 93.5 131 GLY B CA 1
ATOM 4898 C C . GLY B 1 131 ? -8.359 16.766 9.766 1 93.5 131 GLY B C 1
ATOM 4899 O O . GLY B 1 131 ? -8.766 17.547 10.625 1 93.5 131 GLY B O 1
ATOM 4900 N N . PHE B 1 132 ? -9.125 15.922 9.047 1 93.81 132 PHE B N 1
ATOM 4901 C CA . PHE B 1 132 ? -10.516 15.703 9.414 1 93.81 132 PHE B CA 1
ATOM 4902 C C . PHE B 1 132 ? -10.617 14.875 10.695 1 93.81 132 PHE B C 1
ATOM 4904 O O . PHE B 1 132 ? -10.281 13.688 10.695 1 93.81 132 PHE B O 1
ATOM 4911 N N . LYS B 1 133 ? -11.086 15.438 11.719 1 94.69 133 LYS B N 1
ATOM 4912 C CA . LYS B 1 133 ? -10.992 14.812 13.031 1 94.69 133 LYS B CA 1
ATOM 4913 C C . LYS B 1 133 ? -12.227 13.969 13.328 1 94.69 133 LYS B C 1
ATOM 4915 O O . LYS B 1 133 ? -13.352 14.43 13.188 1 94.69 133 LYS B O 1
ATOM 4920 N N . THR B 1 134 ? -11.945 12.758 13.672 1 90.06 134 THR B N 1
ATOM 4921 C CA . THR B 1 134 ? -13 11.906 14.203 1 90.06 134 THR B CA 1
ATOM 4922 C C . THR B 1 134 ? -13.438 12.391 15.586 1 90.06 134 THR B C 1
ATOM 4924 O O . THR B 1 134 ? -12.789 13.25 16.188 1 90.06 134 THR B O 1
ATOM 4927 N N . PHE B 1 135 ? -14.539 11.82 16.062 1 92.88 135 PHE B N 1
ATOM 4928 C CA . PHE B 1 135 ? -15.008 12.148 17.406 1 92.88 135 PHE B CA 1
ATOM 4929 C C . PHE B 1 135 ? -13.945 11.836 18.438 1 92.88 135 PHE B C 1
ATOM 4931 O O . PHE B 1 135 ? -13.68 12.641 19.344 1 92.88 135 PHE B O 1
ATOM 4938 N N . GLN B 1 136 ? -13.328 10.703 18.281 1 91 136 GLN B N 1
ATOM 4939 C CA . GLN B 1 136 ? -12.297 10.273 19.219 1 91 136 GLN B CA 1
ATOM 4940 C C . GLN B 1 136 ? -11.117 11.242 19.234 1 91 136 GLN B C 1
ATOM 4942 O O . GLN B 1 136 ? -10.578 11.555 20.281 1 91 136 GLN B O 1
ATOM 4947 N N . TYR B 1 137 ? -10.742 11.664 18.141 1 93.88 137 TYR B N 1
ATOM 4948 C CA . TYR B 1 137 ? -9.648 12.617 18.016 1 93.88 137 TYR B CA 1
ATOM 4949 C C . TYR B 1 137 ? -9.977 13.922 18.75 1 93.88 137 TYR B C 1
ATOM 4951 O O . TYR B 1 137 ? -9.18 14.406 19.547 1 93.88 137 TYR B O 1
ATOM 4959 N N . LYS B 1 138 ? -11.172 14.445 18.516 1 96.31 138 LYS B N 1
ATOM 4960 C CA . LYS B 1 138 ? -11.617 15.664 19.172 1 96.31 138 LYS B CA 1
ATOM 4961 C C . LYS B 1 138 ? -11.648 15.484 20.688 1 96.31 138 LYS B C 1
ATOM 4963 O O . LYS B 1 138 ? -11.203 16.359 21.438 1 96.31 138 LYS B O 1
ATOM 4968 N N . GLN B 1 139 ? -12.102 14.352 21.094 1 95.31 139 GLN B N 1
ATOM 4969 C CA . GLN B 1 139 ? -12.18 14.078 22.516 1 95.31 139 GLN B CA 1
ATOM 4970 C C . GLN B 1 139 ? -10.789 14.047 23.156 1 95.31 139 GLN B C 1
ATOM 4972 O O . GLN B 1 139 ? -10.586 14.586 24.25 1 95.31 139 GLN B O 1
ATOM 4977 N N . TYR B 1 140 ? -9.867 13.406 22.484 1 95.75 140 TYR B N 1
ATOM 4978 C CA . TYR B 1 140 ? -8.508 13.336 23.016 1 95.75 140 TYR B CA 1
ATOM 4979 C C . TYR B 1 140 ? -7.891 14.727 23.109 1 95.75 140 TYR B C 1
ATOM 4981 O O . TYR B 1 140 ? -7.176 15.023 24.078 1 95.75 140 TYR B O 1
ATOM 4989 N N . ILE B 1 141 ? -8.172 15.547 22.156 1 96.62 141 ILE B N 1
ATOM 4990 C CA . ILE B 1 141 ? -7.684 16.922 22.172 1 96.62 141 ILE B CA 1
ATOM 4991 C C . ILE B 1 141 ? -8.234 17.641 23.391 1 96.62 141 ILE B C 1
ATOM 4993 O O . ILE B 1 141 ? -7.484 18.266 24.141 1 96.62 141 ILE B O 1
ATOM 4997 N N . ILE B 1 142 ? -9.539 17.516 23.609 1 96.31 142 ILE B N 1
ATOM 4998 C CA . ILE B 1 142 ? -10.219 18.172 24.719 1 96.31 142 ILE B CA 1
ATOM 4999 C C . ILE B 1 142 ? -9.641 17.656 26.047 1 96.31 142 ILE B C 1
ATOM 5001 O O . ILE B 1 142 ? -9.328 18.453 26.938 1 96.31 142 ILE B O 1
ATOM 5005 N N . ASP B 1 143 ? -9.453 16.406 26.109 1 95.81 143 ASP B N 1
ATOM 5006 C CA . ASP B 1 143 ? -8.922 15.789 27.312 1 95.81 143 ASP B CA 1
ATOM 5007 C C . ASP B 1 143 ? -7.531 16.328 27.641 1 95.81 143 ASP B C 1
ATOM 5009 O O . ASP B 1 143 ? -7.215 16.609 28.797 1 95.81 143 ASP B O 1
ATOM 5013 N N . MET B 1 144 ? -6.73 16.438 26.641 1 96 144 MET B N 1
ATOM 5014 C CA . MET B 1 144 ? -5.367 16.922 26.844 1 96 144 MET B CA 1
ATOM 5015 C C . MET B 1 144 ? -5.359 18.391 27.266 1 96 144 MET B C 1
ATOM 5017 O O . MET B 1 144 ? -4.555 18.797 28.109 1 96 144 MET B O 1
ATOM 5021 N N . LEU B 1 145 ? -6.254 19.156 26.734 1 95.31 145 LEU B N 1
ATOM 5022 C CA . LEU B 1 145 ? -6.391 20.547 27.156 1 95.31 145 LEU B CA 1
ATOM 5023 C C . LEU B 1 145 ? -6.777 20.641 28.625 1 95.31 145 LEU B C 1
ATOM 5025 O O . LEU B 1 145 ? -6.184 21.406 29.375 1 95.31 145 LEU B O 1
ATOM 5029 N N . HIS B 1 146 ? -7.668 19.812 29.016 1 94.31 146 HIS B N 1
ATOM 5030 C CA . HIS B 1 146 ? -8.109 19.797 30.406 1 94.31 146 HIS B CA 1
ATOM 5031 C C . HIS B 1 146 ? -7.02 19.25 31.328 1 94.31 146 HIS B C 1
ATOM 5033 O O . HIS B 1 146 ? -6.98 19.578 32.5 1 94.31 146 HIS B O 1
ATOM 5039 N N . ASP B 1 147 ? -6.125 18.5 30.719 1 94.44 147 ASP B N 1
ATOM 5040 C CA . ASP B 1 147 ? -5.039 17.922 31.5 1 94.44 147 ASP B CA 1
ATOM 5041 C C . ASP B 1 147 ? -3.887 18.906 31.672 1 94.44 147 ASP B C 1
ATOM 5043 O O . ASP B 1 147 ? -2.877 18.594 32.312 1 94.44 147 ASP B O 1
ATOM 5047 N N . GLY B 1 148 ? -3.979 20.031 30.984 1 93.69 148 GLY B N 1
ATOM 5048 C CA . GLY B 1 148 ? -3.014 21.078 31.281 1 93.69 148 GLY B CA 1
ATOM 5049 C C . GLY B 1 148 ? -2.119 21.422 30.109 1 93.69 148 GLY B C 1
ATOM 5050 O O . GLY B 1 148 ? -1.208 22.25 30.25 1 93.69 148 GLY B O 1
ATOM 5051 N N . TYR B 1 149 ? -2.27 20.766 28.969 1 94.44 149 TYR B N 1
ATOM 5052 C CA . TYR B 1 149 ? -1.526 21.203 27.797 1 94.44 149 TYR B CA 1
ATOM 5053 C C . TYR B 1 149 ? -1.93 22.609 27.375 1 94.44 149 TYR B C 1
ATOM 5055 O O . TYR B 1 149 ? -3.119 22.906 27.234 1 94.44 149 TYR B O 1
ATOM 5063 N N . LYS B 1 150 ? -1.015 23.438 27.078 1 90.44 150 LYS B N 1
ATOM 5064 C CA . LYS B 1 150 ? -1.292 24.859 26.922 1 90.44 150 LYS B CA 1
ATOM 5065 C C . LYS B 1 150 ? -1.29 25.266 25.453 1 90.44 150 LYS B C 1
ATOM 5067 O O . LYS B 1 150 ? -1.903 26.266 25.078 1 90.44 150 LYS B O 1
ATOM 5072 N N . ASN B 1 151 ? -0.541 24.516 24.688 1 95.38 151 ASN B N 1
ATOM 5073 C CA . ASN B 1 151 ? -0.298 24.984 23.328 1 95.38 151 ASN B CA 1
ATOM 5074 C C . ASN B 1 151 ? -0.78 23.969 22.281 1 95.38 151 ASN B C 1
ATOM 5076 O O . ASN B 1 151 ? -0.108 23.734 21.281 1 95.38 151 ASN B O 1
ATOM 5080 N N . ILE B 1 152 ? -1.865 23.312 22.625 1 97 152 ILE B N 1
ATOM 5081 C CA . ILE B 1 152 ? -2.523 22.469 21.625 1 97 152 ILE B CA 1
ATOM 5082 C C . ILE B 1 152 ? -3.453 23.312 20.766 1 97 152 ILE B C 1
ATOM 5084 O O . ILE B 1 152 ? -4.305 24.047 21.297 1 97 152 ILE B O 1
ATOM 5088 N N . ILE B 1 153 ? -3.283 23.234 19.484 1 98.12 153 ILE B N 1
ATOM 5089 C CA . ILE B 1 153 ? -4.07 24.047 18.562 1 98.12 153 ILE B CA 1
ATOM 5090 C C . ILE B 1 153 ? -4.859 23.156 17.609 1 98.12 153 ILE B C 1
ATOM 5092 O O . ILE B 1 153 ? -4.324 22.688 16.609 1 98.12 153 ILE B O 1
ATOM 5096 N N . PRO B 1 154 ? -6.129 22.859 17.938 1 98 154 PRO B N 1
ATOM 5097 C CA . PRO B 1 154 ? -6.957 22.203 16.922 1 98 154 PRO B CA 1
ATOM 5098 C C . PRO B 1 154 ? -7.16 23.047 15.672 1 98 154 PRO B C 1
ATOM 5100 O O . PRO B 1 154 ? -7.672 24.172 15.758 1 98 154 PRO B O 1
ATOM 5103 N N . VAL B 1 155 ? -6.734 22.578 14.547 1 98.5 155 VAL B N 1
ATOM 5104 C CA . VAL B 1 155 ? -6.949 23.266 13.273 1 98.5 155 VAL B CA 1
ATOM 5105 C C . VAL B 1 155 ? -8.234 22.75 12.625 1 98.5 155 VAL B C 1
ATOM 5107 O O . VAL B 1 155 ? -8.305 21.594 12.203 1 98.5 155 VAL B O 1
ATOM 5110 N N . LEU B 1 156 ? -9.18 23.609 12.508 1 98.19 156 LEU B N 1
ATOM 5111 C CA . LEU B 1 156 ? -10.484 23.219 11.984 1 98.19 156 LEU B CA 1
ATOM 5112 C C . LEU B 1 156 ? -10.391 22.844 10.508 1 98.19 156 LEU B C 1
ATOM 5114 O O . LEU B 1 156 ? -9.961 23.656 9.688 1 98.19 156 LEU B O 1
ATOM 5118 N N . ASP B 1 157 ? -10.781 21.625 10.227 1 96.88 157 ASP B N 1
ATOM 5119 C CA . ASP B 1 157 ? -10.844 21.156 8.844 1 96.88 157 ASP B CA 1
ATOM 5120 C C . ASP B 1 157 ? -12.164 21.547 8.188 1 96.88 157 ASP B C 1
ATOM 5122 O O . ASP B 1 157 ? -12.258 21.609 6.961 1 96.88 157 ASP B O 1
ATOM 5126 N N . ASN B 1 158 ? -13.172 21.703 8.922 1 95.25 158 ASN B N 1
ATOM 5127 C CA . ASN B 1 158 ? -14.508 22.125 8.531 1 95.25 158 ASN B CA 1
ATOM 5128 C C . ASN B 1 158 ? -15.211 22.891 9.648 1 95.25 158 ASN B C 1
ATOM 5130 O O . ASN B 1 158 ? -14.781 22.828 10.805 1 95.25 158 ASN B O 1
ATOM 5134 N N . LYS B 1 159 ? -16.266 23.594 9.336 1 96 159 LYS B N 1
ATOM 5135 C CA . LYS B 1 159 ? -16.953 24.453 10.289 1 96 159 LYS B CA 1
ATOM 5136 C C . LYS B 1 159 ? -17.625 23.656 11.391 1 96 159 LYS B C 1
ATOM 5138 O O . LYS B 1 159 ? -17.656 24.078 12.547 1 96 159 LYS B O 1
ATOM 5143 N N . GLU B 1 160 ? -18.016 22.469 11.102 1 94.06 160 GLU B N 1
ATOM 5144 C CA . GLU B 1 160 ? -18.781 21.656 12.023 1 94.06 160 GLU B CA 1
ATOM 5145 C C . GLU B 1 160 ? -17.922 21.172 13.188 1 94.06 160 GLU B C 1
ATOM 5147 O O . GLU B 1 160 ? -18.422 20.953 14.297 1 94.06 160 GLU B O 1
ATOM 5152 N N . GLU B 1 161 ? -16.672 21.016 12.961 1 94.75 161 GLU B N 1
ATOM 5153 C CA . GLU B 1 161 ? -15.758 20.562 14.008 1 94.75 161 GLU B CA 1
ATOM 5154 C C . GLU B 1 161 ? -15.773 21.516 15.203 1 94.75 161 GLU B C 1
ATOM 5156 O O . GLU B 1 161 ? -15.516 21.094 16.328 1 94.75 161 GLU B O 1
ATOM 5161 N N . PHE B 1 162 ? -16.094 22.766 14.953 1 96.38 162 PHE B N 1
ATOM 5162 C CA . PHE B 1 162 ? -16.062 23.781 15.984 1 96.38 162 PHE B CA 1
ATOM 5163 C C . PHE B 1 162 ? -17.109 23.5 17.047 1 96.38 162 PHE B C 1
ATOM 5165 O O . PHE B 1 162 ? -16.906 23.812 18.234 1 96.38 162 PHE B O 1
ATOM 5172 N N . ASN B 1 163 ? -18.188 22.859 16.703 1 94.56 163 ASN B N 1
ATOM 5173 C CA . ASN B 1 163 ? -19.328 22.703 17.594 1 94.56 163 ASN B CA 1
ATOM 5174 C C . ASN B 1 163 ? -18.969 21.891 18.844 1 94.56 163 ASN B C 1
ATOM 5176 O O . ASN B 1 163 ? -19.328 22.25 19.953 1 94.56 163 ASN B O 1
ATOM 5180 N N . ILE B 1 164 ? -18.25 20.875 18.641 1 93.12 164 ILE B N 1
ATOM 5181 C CA . ILE B 1 164 ? -17.906 20.031 19.766 1 93.12 164 ILE B CA 1
ATOM 5182 C C . ILE B 1 164 ? -16.922 20.766 20.672 1 93.12 164 ILE B C 1
ATOM 5184 O O . ILE B 1 164 ? -16.969 20.625 21.906 1 93.12 164 ILE B O 1
ATOM 5188 N N . PHE B 1 165 ? -15.984 21.438 20.109 1 94 165 PHE B N 1
ATOM 5189 C CA . PHE B 1 165 ? -15.039 22.219 20.906 1 94 165 PHE B CA 1
ATOM 5190 C C . PHE B 1 165 ? -15.766 23.297 21.703 1 94 165 PHE B C 1
ATOM 5192 O O . PHE B 1 165 ? -15.484 23.5 22.875 1 94 165 PHE B O 1
ATOM 5199 N N . ASP B 1 166 ? -16.703 23.953 21.031 1 93 166 ASP B N 1
ATOM 5200 C CA . ASP B 1 166 ? -17.484 25 21.656 1 93 166 ASP B CA 1
ATOM 5201 C C . ASP B 1 166 ? -18.312 24.453 22.812 1 93 166 ASP B C 1
ATOM 5203 O O . ASP B 1 166 ? -18.453 25.109 23.844 1 93 166 ASP B O 1
ATOM 5207 N N . ASP B 1 167 ? -18.797 23.266 22.672 1 91.25 167 ASP B N 1
ATOM 5208 C CA . ASP B 1 167 ? -19.641 22.641 23.672 1 91.25 167 ASP B CA 1
ATOM 5209 C C . ASP B 1 167 ? -18.812 22.156 24.875 1 91.25 167 ASP B C 1
ATOM 5211 O O . ASP B 1 167 ? -19.297 22.172 26 1 91.25 167 ASP B O 1
ATOM 5215 N N . GLU B 1 168 ? -17.594 21.75 24.547 1 86.19 168 GLU B N 1
ATOM 5216 C CA . GLU B 1 168 ? -16.906 20.953 25.562 1 86.19 168 GLU B CA 1
ATOM 5217 C C . GLU B 1 168 ? -15.742 21.719 26.172 1 86.19 168 GLU B C 1
ATOM 5219 O O . GLU B 1 168 ? -15.219 21.344 27.219 1 86.19 168 GLU B O 1
ATOM 5224 N N . ILE B 1 169 ? -15.359 22.672 25.547 1 82.06 169 ILE B N 1
ATOM 5225 C CA . ILE B 1 169 ? -14.195 23.406 26.031 1 82.06 169 ILE B CA 1
ATOM 5226 C C . ILE B 1 169 ? -14.633 24.625 26.828 1 82.06 169 ILE B C 1
ATOM 5228 O O . ILE B 1 169 ? -15.211 25.562 26.25 1 82.06 169 ILE B O 1
ATOM 5232 N N . GLU B 1 170 ? -14.586 24.562 28.078 1 81.12 170 GLU B N 1
ATOM 5233 C CA . GLU B 1 170 ? -14.703 25.688 29 1 81.12 170 GLU B CA 1
ATOM 5234 C C . GLU B 1 170 ? -13.484 25.781 29.922 1 81.12 170 GLU B C 1
ATOM 5236 O O . GLU B 1 170 ? -13.359 25 30.875 1 81.12 170 GLU B O 1
ATOM 5241 N N . MET B 1 171 ? -12.672 26.656 29.469 1 79.56 171 MET B N 1
ATOM 5242 C CA . MET B 1 171 ? -11.414 26.781 30.203 1 79.56 171 MET B CA 1
ATOM 5243 C C . MET B 1 171 ? -11.203 28.203 30.719 1 79.56 171 MET B C 1
ATOM 5245 O O . MET B 1 171 ? -11.883 29.125 30.266 1 79.56 171 MET B O 1
ATOM 5249 N N . ASP B 1 172 ? -10.328 28.312 31.609 1 78.06 172 ASP B N 1
ATOM 5250 C CA . ASP B 1 172 ? -9.977 29.625 32.156 1 78.06 172 ASP B CA 1
ATOM 5251 C C . ASP B 1 172 ? -9.289 30.484 31.109 1 78.06 172 ASP B C 1
ATOM 5253 O O . ASP B 1 172 ? -9.523 31.703 31.047 1 78.06 172 ASP B O 1
ATOM 5257 N N . THR B 1 173 ? -8.469 29.875 30.406 1 84.5 173 THR B N 1
ATOM 5258 C CA . THR B 1 173 ? -7.801 30.531 29.297 1 84.5 173 THR B CA 1
ATOM 5259 C C . THR B 1 173 ? -8.375 30.062 27.953 1 84.5 173 THR B C 1
ATOM 5261 O O . THR B 1 173 ? -8.633 28.875 27.766 1 84.5 173 THR B O 1
ATOM 5264 N N . PRO B 1 174 ? -8.531 31.078 27.109 1 91.56 174 PRO B N 1
ATOM 5265 C CA . PRO B 1 174 ? -9.094 30.688 25.812 1 91.56 174 PRO B CA 1
ATOM 5266 C C . PRO B 1 174 ? -8.219 29.688 25.062 1 91.56 174 PRO B C 1
ATOM 5268 O O . PRO B 1 174 ? -6.992 29.781 25.109 1 91.56 174 PRO B O 1
ATOM 5271 N N . CYS B 1 175 ? -8.844 28.766 24.469 1 94.12 175 CYS B N 1
ATOM 5272 C CA . CYS B 1 175 ? -8.164 27.781 23.641 1 94.12 175 CYS B CA 1
ATOM 5273 C C . CYS B 1 175 ? -7.785 28.375 22.281 1 94.12 175 CYS B C 1
ATOM 5275 O O . CYS B 1 175 ? -8.594 29.031 21.641 1 94.12 175 CYS B O 1
ATOM 5277 N N . ASN B 1 176 ? -6.535 28.188 21.938 1 96.12 176 ASN B N 1
ATOM 5278 C CA . ASN B 1 176 ? -6.109 28.609 20.594 1 96.12 176 ASN B CA 1
ATOM 5279 C C . ASN B 1 176 ? -6.68 27.703 19.516 1 96.12 176 ASN B C 1
ATOM 5281 O O . ASN B 1 176 ? -6.711 26.484 19.672 1 96.12 176 ASN B O 1
ATOM 5285 N N . LEU B 1 177 ? -7.164 28.328 18.422 1 97.56 177 LEU B N 1
ATOM 5286 C CA . LEU B 1 177 ? -7.723 27.609 17.281 1 97.56 177 LEU B CA 1
ATOM 5287 C C . LEU B 1 177 ? -6.969 27.953 16 1 97.56 177 LEU B C 1
ATOM 5289 O O . LEU B 1 177 ? -6.328 29 15.914 1 97.56 177 LEU B O 1
ATOM 5293 N N . GLY B 1 178 ? -6.973 27 15.094 1 98.5 178 GLY B N 1
ATOM 5294 C CA . GLY B 1 178 ? -6.547 27.25 13.727 1 98.5 178 GLY B CA 1
ATOM 5295 C C . GLY B 1 178 ? -7.609 26.891 12.703 1 98.5 178 GLY B C 1
ATOM 5296 O O . GLY B 1 178 ? -8.602 26.234 13.023 1 98.5 178 GLY B O 1
ATOM 5297 N N . ILE B 1 179 ? -7.445 27.422 11.539 1 98.75 179 ILE B N 1
ATOM 5298 C CA . ILE B 1 179 ? -8.312 27.078 10.406 1 98.75 179 ILE B CA 1
ATOM 5299 C C . ILE B 1 179 ? -7.461 26.641 9.219 1 98.75 179 ILE B C 1
ATOM 5301 O O . ILE B 1 179 ? -6.461 27.297 8.891 1 98.75 179 ILE B O 1
ATOM 5305 N N . ARG B 1 180 ? -7.773 25.531 8.648 1 98.31 180 ARG B N 1
ATOM 5306 C CA . ARG B 1 180 ? -7.133 25.125 7.402 1 98.31 180 ARG B CA 1
ATOM 5307 C C . ARG B 1 180 ? -7.91 25.641 6.195 1 98.31 180 ARG B C 1
ATOM 5309 O O . ARG B 1 180 ? -9.133 25.5 6.129 1 98.31 180 ARG B O 1
ATOM 5316 N N . ILE B 1 181 ? -7.23 26.25 5.266 1 97.94 181 ILE B N 1
ATOM 5317 C CA . ILE B 1 181 ? -7.812 26.703 4.008 1 97.94 181 ILE B CA 1
ATOM 5318 C C . ILE B 1 181 ? -7.918 25.531 3.031 1 97.94 181 ILE B C 1
ATOM 5320 O O . ILE B 1 181 ? -6.969 24.766 2.877 1 97.94 181 ILE B O 1
ATOM 5324 N N . ALA B 1 182 ? -9.078 25.328 2.4 1 95.62 182 ALA B N 1
ATOM 5325 C CA . ALA B 1 182 ? -9.172 24.391 1.286 1 95.62 182 ALA B CA 1
ATOM 5326 C C . ALA B 1 182 ? -8.445 24.922 0.056 1 95.62 182 ALA B C 1
ATOM 5328 O O . ALA B 1 182 ? -8.992 25.734 -0.7 1 95.62 182 ALA B O 1
ATOM 5329 N N . ALA B 1 183 ? -7.273 24.453 -0.131 1 93.81 183 ALA B N 1
ATOM 5330 C CA . ALA B 1 183 ? -6.395 24.984 -1.166 1 93.81 183 ALA B CA 1
ATOM 5331 C C . ALA B 1 183 ? -6.828 24.516 -2.553 1 93.81 183 ALA B C 1
ATOM 5333 O O . ALA B 1 183 ? -7.41 23.438 -2.697 1 93.81 183 ALA B O 1
ATOM 5334 N N . GLU B 1 184 ? -6.527 25.266 -3.547 1 92.38 184 GLU B N 1
ATOM 5335 C CA . GLU B 1 184 ? -6.773 24.875 -4.934 1 92.38 184 GLU B CA 1
ATOM 5336 C C . GLU B 1 184 ? -5.723 23.891 -5.422 1 92.38 184 GLU B C 1
ATOM 5338 O O . GLU B 1 184 ? -4.539 24.016 -5.102 1 92.38 184 GLU B O 1
ATOM 5343 N N . GLU B 1 185 ? -6.227 22.922 -6.145 1 90 185 GLU B N 1
ATOM 5344 C CA . GLU B 1 185 ? -5.324 21.891 -6.652 1 90 185 GLU B CA 1
ATOM 5345 C C . GLU B 1 185 ? -4.723 22.297 -7.996 1 90 185 GLU B C 1
ATOM 5347 O O . GLU B 1 185 ? -5.207 23.219 -8.641 1 90 185 GLU B O 1
ATOM 5352 N N . GLN B 1 186 ? -3.67 21.531 -8.32 1 89.44 186 GLN B N 1
ATOM 5353 C CA . GLN B 1 186 ? -3.047 21.781 -9.617 1 89.44 186 GLN B CA 1
ATOM 5354 C C . GLN B 1 186 ? -4.008 21.469 -10.758 1 89.44 186 GLN B C 1
ATOM 5356 O O . GLN B 1 186 ? -4.918 20.656 -10.602 1 89.44 186 GLN B O 1
ATOM 5361 N N . PRO B 1 187 ? -3.756 22.047 -11.938 1 82.88 187 PRO B N 1
ATOM 5362 C CA . PRO B 1 187 ? -4.672 21.875 -13.07 1 82.88 187 PRO B CA 1
ATOM 5363 C C . PRO B 1 187 ? -4.82 20.422 -13.492 1 82.88 187 PRO B C 1
ATOM 5365 O O . PRO B 1 187 ? -5.887 20.016 -13.961 1 82.88 187 PRO B O 1
ATOM 5368 N N . ASP B 1 188 ? -3.859 19.578 -13.328 1 83.94 188 ASP B N 1
ATOM 5369 C CA . ASP B 1 188 ? -3.91 18.203 -13.805 1 83.94 188 ASP B CA 1
ATOM 5370 C C . ASP B 1 188 ? -4.492 17.281 -12.742 1 83.94 188 ASP B C 1
ATOM 5372 O O . ASP B 1 188 ? -4.57 16.062 -12.945 1 83.94 188 ASP B O 1
ATOM 5376 N N . SER B 1 189 ? -4.961 17.875 -11.703 1 83.06 189 SER B N 1
ATOM 5377 C CA . SER B 1 189 ? -5.574 17.078 -10.641 1 83.06 189 SER B CA 1
ATOM 5378 C C . SER B 1 189 ? -6.988 16.656 -11.016 1 83.06 189 SER B C 1
ATOM 5380 O O . SER B 1 189 ? -7.609 17.266 -11.891 1 83.06 189 SER B O 1
ATOM 5382 N N . GLN B 1 190 ? -7.461 15.641 -10.359 1 80.75 190 GLN B N 1
ATOM 5383 C CA . GLN B 1 190 ? -8.805 15.125 -10.602 1 80.75 190 GLN B CA 1
ATOM 5384 C C . GLN B 1 190 ? -9.859 16.047 -10.016 1 80.75 190 GLN B C 1
ATOM 5386 O O . GLN B 1 190 ? -11.039 15.953 -10.367 1 80.75 190 GLN B O 1
ATOM 5391 N N . PHE B 1 191 ? -9.398 16.922 -9.086 1 86.38 191 PHE B N 1
ATOM 5392 C CA . PHE B 1 191 ? -10.297 17.891 -8.461 1 86.38 191 PHE B CA 1
ATOM 5393 C C . PHE B 1 191 ? -9.664 19.266 -8.422 1 86.38 191 PHE B C 1
ATOM 5395 O O . PHE B 1 191 ? -8.445 19.406 -8.562 1 86.38 191 PHE B O 1
ATOM 5402 N N . TYR B 1 192 ? -10.562 20.172 -8.219 1 87.88 192 TYR B N 1
ATOM 5403 C CA . TYR B 1 192 ? -10.102 21.547 -8.281 1 87.88 192 TYR B CA 1
ATOM 5404 C C . TYR B 1 192 ? -9.734 22.062 -6.898 1 87.88 192 TYR B C 1
ATOM 5406 O O . TYR B 1 192 ? -8.891 22.953 -6.762 1 87.88 192 TYR B O 1
ATOM 5414 N N . THR B 1 193 ? -10.445 21.562 -5.934 1 92.19 193 THR B N 1
ATOM 5415 C CA . THR B 1 193 ? -10.25 22.047 -4.57 1 92.19 193 THR B CA 1
ATOM 5416 C C . THR B 1 193 ? -9.992 20.891 -3.619 1 92.19 193 THR B C 1
ATOM 5418 O O . THR B 1 193 ? -10.633 19.844 -3.721 1 92.19 193 THR B O 1
ATOM 5421 N N . SER B 1 194 ? -9.062 21.125 -2.75 1 91.19 194 SER B N 1
ATOM 5422 C CA . SER B 1 194 ? -8.727 20.125 -1.756 1 91.19 194 SER B CA 1
ATOM 5423 C C . SER B 1 194 ? -9.961 19.672 -0.985 1 91.19 194 SER B C 1
ATOM 5425 O O . SER B 1 194 ? -10.828 20.484 -0.666 1 91.19 194 SER B O 1
ATOM 5427 N N . ARG B 1 195 ? -10.055 18.406 -0.685 1 91.94 195 ARG B N 1
ATOM 5428 C CA . ARG B 1 195 ? -11.117 17.859 0.144 1 91.94 195 ARG B CA 1
ATOM 5429 C C . ARG B 1 195 ? -11.023 18.375 1.577 1 91.94 195 ARG B C 1
ATOM 5431 O O . ARG B 1 195 ? -12.016 18.375 2.311 1 91.94 195 ARG B O 1
ATOM 5438 N N . LEU B 1 196 ? -9.836 18.828 2.002 1 94.75 196 LEU B N 1
ATOM 5439 C CA . LEU B 1 196 ? -9.602 19.234 3.383 1 94.75 196 LEU B CA 1
ATOM 5440 C C . LEU B 1 196 ? -9.609 20.75 3.514 1 94.75 196 LEU B C 1
ATOM 5442 O O . LEU B 1 196 ? -9.156 21.453 2.613 1 94.75 196 LEU B O 1
ATOM 5446 N N . GLY B 1 197 ? -10.109 21.156 4.633 1 96.44 197 GLY B N 1
ATOM 5447 C CA . GLY B 1 197 ? -10.102 22.578 4.938 1 96.44 197 GLY B CA 1
ATOM 5448 C C . GLY B 1 197 ? -11.438 23.25 4.664 1 96.44 197 GLY B C 1
ATOM 5449 O O . GLY B 1 197 ? -12.383 22.594 4.207 1 96.44 197 GLY B O 1
ATOM 5450 N N . ILE B 1 198 ? -11.508 24.5 4.973 1 96.88 198 ILE B N 1
ATOM 5451 C CA . ILE B 1 198 ? -12.68 25.359 4.793 1 96.88 198 ILE B CA 1
ATOM 5452 C C . ILE B 1 198 ? -12.492 26.25 3.566 1 96.88 198 ILE B C 1
ATOM 5454 O O . ILE B 1 198 ? -11.414 26.828 3.373 1 96.88 198 ILE B O 1
ATOM 5458 N N . ARG B 1 199 ? -13.547 26.422 2.816 1 93.75 199 ARG B N 1
ATOM 5459 C CA . ARG B 1 199 ? -13.516 27.297 1.646 1 93.75 199 ARG B CA 1
ATOM 5460 C C . ARG B 1 199 ? -13.094 28.703 2.025 1 93.75 199 ARG B C 1
ATOM 5462 O O . ARG B 1 199 ? -13.594 29.266 2.998 1 93.75 199 ARG B O 1
ATOM 5469 N N . GLN B 1 200 ? -12.188 29.172 1.23 1 94.44 200 GLN B N 1
ATOM 5470 C CA . GLN B 1 200 ? -11.609 30.484 1.524 1 94.44 200 GLN B CA 1
ATOM 5471 C C . GLN B 1 200 ? -12.695 31.531 1.735 1 94.44 200 GLN B C 1
ATOM 5473 O O . GLN B 1 200 ? -12.602 32.344 2.654 1 94.44 200 GLN B O 1
ATOM 5478 N N . GLU B 1 201 ? -13.742 31.516 1.002 1 93.62 201 GLU B N 1
ATOM 5479 C CA . GLU B 1 201 ? -14.797 32.531 1.01 1 93.62 201 GLU B CA 1
ATOM 5480 C C . GLU B 1 201 ? -15.617 32.469 2.295 1 93.62 201 GLU B C 1
ATOM 5482 O O . GLU B 1 201 ? -16.312 33.406 2.646 1 93.62 201 GLU B O 1
ATOM 5487 N N . ASP B 1 202 ? -15.492 31.359 2.955 1 96.19 202 ASP B N 1
ATOM 5488 C CA . ASP B 1 202 ? -16.344 31.156 4.125 1 96.19 202 ASP B CA 1
ATOM 5489 C C . ASP B 1 202 ? -15.609 31.531 5.41 1 96.19 202 ASP B C 1
ATOM 5491 O O . ASP B 1 202 ? -16.234 31.672 6.465 1 96.19 202 ASP B O 1
ATOM 5495 N N . ILE B 1 203 ? -14.352 31.75 5.379 1 97.75 203 ILE B N 1
ATOM 5496 C CA . ILE B 1 203 ? -13.508 31.812 6.57 1 97.75 203 ILE B CA 1
ATOM 5497 C C . ILE B 1 203 ? -13.812 33.094 7.352 1 97.75 203 ILE B C 1
ATOM 5499 O O . ILE B 1 203 ? -13.992 33.031 8.57 1 97.75 203 ILE B O 1
ATOM 5503 N N . ILE B 1 204 ? -13.898 34.188 6.664 1 97.75 204 ILE B N 1
ATOM 5504 C CA . ILE B 1 204 ? -14.133 35.469 7.328 1 97.75 204 ILE B CA 1
ATOM 5505 C C . ILE B 1 204 ? -15.508 35.469 7.988 1 97.75 204 ILE B C 1
ATOM 5507 O O . ILE B 1 204 ? -15.648 35.875 9.156 1 97.75 204 ILE B O 1
ATOM 5511 N N . ASP B 1 205 ? -16.516 35 7.25 1 97.44 205 ASP B N 1
ATOM 5512 C CA . ASP B 1 205 ? -17.859 34.906 7.793 1 97.44 205 ASP B CA 1
ATOM 5513 C C . ASP B 1 205 ? -17.906 33.969 9 1 97.44 205 ASP B C 1
ATOM 5515 O O . ASP B 1 205 ? -18.594 34.25 9.984 1 97.44 205 ASP B O 1
ATOM 5519 N N . PHE B 1 206 ? -17.281 32.969 8.883 1 97.62 206 PHE B N 1
ATOM 5520 C CA . PHE B 1 206 ? -17.219 32 9.977 1 97.62 206 PHE B CA 1
ATOM 5521 C C . PHE B 1 206 ? -16.625 32.625 11.219 1 97.62 206 PHE B C 1
ATOM 5523 O O . PHE B 1 206 ? -17.125 32.438 12.328 1 97.62 206 PHE B O 1
ATOM 5530 N N . TYR B 1 207 ? -15.508 33.344 11.109 1 98.06 207 TYR B N 1
ATOM 5531 C CA . TYR B 1 207 ? -14.867 34.031 12.219 1 98.06 207 TYR B CA 1
ATOM 5532 C C . TYR B 1 207 ? -15.852 34.969 12.914 1 98.06 207 TYR B C 1
ATOM 5534 O O . TYR B 1 207 ? -16.016 34.906 14.133 1 98.06 207 TYR B O 1
ATOM 5542 N N . TYR B 1 208 ? -16.609 35.75 12.117 1 97.25 208 TYR B N 1
ATOM 5543 C CA . TYR B 1 208 ? -17.562 36.719 12.664 1 97.25 208 TYR B CA 1
ATOM 5544 C C . TYR B 1 208 ? -18.688 36.031 13.406 1 97.25 208 TYR B C 1
ATOM 5546 O O . TYR B 1 208 ? -19.094 36.469 14.492 1 97.25 208 TYR B O 1
ATOM 5554 N N . ASN B 1 209 ? -19.062 34.969 12.859 1 96.75 209 ASN B N 1
ATOM 5555 C CA . ASN B 1 209 ? -20.281 34.344 13.352 1 96.75 209 ASN B CA 1
ATOM 5556 C C . ASN B 1 209 ? -20.016 33.438 14.555 1 96.75 209 ASN B C 1
ATOM 5558 O O . ASN B 1 209 ? -20.875 33.25 15.414 1 96.75 209 ASN B O 1
ATOM 5562 N N . LYS B 1 210 ? -18.828 32.875 14.586 1 96.25 210 LYS B N 1
ATOM 5563 C CA . LYS B 1 210 ? -18.672 31.797 15.57 1 96.25 210 LYS B CA 1
ATOM 5564 C C . LYS B 1 210 ? -17.516 32.094 16.531 1 96.25 210 LYS B C 1
ATOM 5566 O O . LYS B 1 210 ? -17.531 31.641 17.672 1 96.25 210 LYS B O 1
ATOM 5571 N N . ILE B 1 211 ? -16.547 32.875 16.156 1 96.62 211 ILE B N 1
ATOM 5572 C CA . ILE B 1 211 ? -15.312 32.906 16.938 1 96.62 211 ILE B CA 1
ATOM 5573 C C . ILE B 1 211 ? -15.117 34.281 17.562 1 96.62 211 ILE B C 1
ATOM 5575 O O . ILE B 1 211 ? -14.75 34.375 18.734 1 96.62 211 ILE B O 1
ATOM 5579 N N . GLU B 1 212 ? -15.422 35.281 16.859 1 96.31 212 GLU B N 1
ATOM 5580 C CA . GLU B 1 212 ? -15.078 36.656 17.25 1 96.31 212 GLU B CA 1
ATOM 5581 C C . GLU B 1 212 ? -15.547 36.969 18.672 1 96.31 212 GLU B C 1
ATOM 5583 O O . GLU B 1 212 ? -14.773 37.5 19.484 1 96.31 212 GLU B O 1
ATOM 5588 N N . LYS B 1 213 ? -16.734 36.625 18.984 1 94.75 213 LYS B N 1
ATOM 5589 C CA . LYS B 1 213 ? -17.328 37.031 20.25 1 94.75 213 LYS B CA 1
ATOM 5590 C C . LYS B 1 213 ? -17.297 35.875 21.25 1 94.75 213 LYS B C 1
ATOM 5592 O O . LYS B 1 213 ? -17.797 36 22.375 1 94.75 213 LYS B O 1
ATOM 5597 N N . ASN B 1 214 ? -16.719 34.781 20.844 1 94.38 214 ASN B N 1
ATOM 5598 C CA . ASN B 1 214 ? -16.672 33.625 21.734 1 94.38 214 ASN B CA 1
ATOM 5599 C C . ASN B 1 214 ? -15.5 33.719 22.719 1 94.38 214 ASN B C 1
ATOM 5601 O O . ASN B 1 214 ? -14.336 33.75 22.297 1 94.38 214 ASN B O 1
ATOM 5605 N N . PRO B 1 215 ? -15.727 33.781 23.938 1 92.81 215 PRO B N 1
ATOM 5606 C CA . PRO B 1 215 ? -14.656 34 24.906 1 92.81 215 PRO B CA 1
ATOM 5607 C C . PRO B 1 215 ? -13.773 32.781 25.109 1 92.81 215 PRO B C 1
ATOM 5609 O O . PRO B 1 215 ? -12.688 32.875 25.703 1 92.81 215 PRO B O 1
ATOM 5612 N N . ASN B 1 216 ? -14.203 31.672 24.656 1 93.81 216 ASN B N 1
ATOM 5613 C CA . ASN B 1 216 ? -13.492 30.422 24.938 1 93.81 216 ASN B CA 1
ATOM 5614 C C . ASN B 1 216 ? -12.398 30.156 23.906 1 93.81 216 ASN B C 1
ATOM 5616 O O . ASN B 1 216 ? -11.547 29.297 24.109 1 93.81 216 ASN B O 1
ATOM 5620 N N . PHE B 1 217 ? -12.43 30.984 22.844 1 95.62 217 PHE B N 1
ATOM 5621 C CA . PHE B 1 217 ? -11.516 30.641 21.766 1 95.62 217 PHE B CA 1
ATOM 5622 C C . PHE B 1 217 ? -10.82 31.891 21.234 1 95.62 217 PHE B C 1
ATOM 5624 O O . PHE B 1 217 ? -11.391 33 21.266 1 95.62 217 PHE B O 1
ATOM 5631 N N . LYS B 1 218 ? -9.633 31.688 20.781 1 96.56 218 LYS B N 1
ATOM 5632 C CA . LYS B 1 218 ? -8.875 32.656 20 1 96.56 218 LYS B CA 1
ATOM 5633 C C . LYS B 1 218 ? -8.375 32.031 18.688 1 96.56 218 LYS B C 1
ATOM 5635 O O . LYS B 1 218 ? -7.672 31.031 18.719 1 96.56 218 LYS B O 1
ATOM 5640 N N . LEU B 1 219 ? -8.742 32.625 17.594 1 98.06 219 LEU B N 1
ATOM 5641 C CA . LEU B 1 219 ? -8.18 32.156 16.328 1 98.06 219 LEU B CA 1
ATOM 5642 C C . LEU B 1 219 ? -6.766 32.688 16.125 1 98.06 219 LEU B C 1
ATOM 5644 O O . LEU B 1 219 ? -6.574 33.875 15.867 1 98.06 219 LEU B O 1
ATOM 5648 N N . LYS B 1 220 ? -5.789 31.797 16.234 1 98.06 220 LYS B N 1
ATOM 5649 C CA . LYS B 1 220 ? -4.391 32.188 16.297 1 98.06 220 LYS B CA 1
ATOM 5650 C C . LYS B 1 220 ? -3.648 31.797 15.023 1 98.06 220 LYS B C 1
ATOM 5652 O O . LYS B 1 220 ? -2.619 32.375 14.688 1 98.06 220 LYS B O 1
ATOM 5657 N N . LEU B 1 221 ? -4.184 30.844 14.312 1 98.69 221 LEU B N 1
ATOM 5658 C CA . LEU B 1 221 ? -3.381 30.203 13.273 1 98.69 221 LEU B CA 1
ATOM 5659 C C . LEU B 1 221 ? -4.199 29.984 12.008 1 98.69 221 LEU B C 1
ATOM 5661 O O . LEU B 1 221 ? -5.359 29.562 12.078 1 98.69 221 LEU B O 1
ATOM 5665 N N . LEU B 1 222 ? -3.646 30.375 10.875 1 98.81 222 LEU B N 1
ATOM 5666 C CA . LEU B 1 222 ? -4.145 30.016 9.555 1 98.81 222 LEU B CA 1
ATOM 5667 C C . LEU B 1 222 ? -3.203 29.016 8.875 1 98.81 222 LEU B C 1
ATOM 5669 O O . LEU B 1 222 ? -1.989 29.234 8.844 1 98.81 222 LEU B O 1
ATOM 5673 N N . HIS B 1 223 ? -3.795 27.906 8.453 1 98.56 223 HIS B N 1
ATOM 5674 C CA . HIS B 1 223 ? -3.027 26.812 7.875 1 98.56 223 HIS B CA 1
ATOM 5675 C C . HIS B 1 223 ? -3.42 26.578 6.422 1 98.56 223 HIS B C 1
ATOM 5677 O O . HIS B 1 223 ? -4.598 26.672 6.066 1 98.56 223 HIS B O 1
ATOM 5683 N N . PHE B 1 224 ? -2.443 26.312 5.59 1 97.44 224 PHE B N 1
ATOM 5684 C CA . PHE B 1 224 ? -2.73 25.797 4.258 1 97.44 224 PHE B CA 1
ATOM 5685 C C . PHE B 1 224 ? -1.706 24.734 3.854 1 97.44 224 PHE B C 1
ATOM 5687 O O . PHE B 1 224 ? -0.631 24.656 4.449 1 97.44 224 PHE B O 1
ATOM 5694 N N . PHE B 1 225 ? -2.047 23.938 2.92 1 95.06 225 PHE B N 1
ATOM 5695 C CA . PHE B 1 225 ? -1.154 22.938 2.34 1 95.06 225 PHE B CA 1
ATOM 5696 C C . PHE B 1 225 ? -1.342 22.859 0.83 1 95.06 225 PHE B C 1
ATOM 5698 O O . PHE B 1 225 ? -2.445 22.594 0.351 1 95.06 225 PHE B O 1
ATOM 5705 N N . ILE B 1 226 ? -0.28 23.156 0.166 1 92.62 226 ILE B N 1
ATOM 5706 C CA . ILE B 1 226 ? -0.267 23.031 -1.288 1 92.62 226 ILE B CA 1
ATOM 5707 C C . ILE B 1 226 ? 0.209 21.641 -1.688 1 92.62 226 ILE B C 1
ATOM 5709 O O . ILE B 1 226 ? 1.367 21.281 -1.457 1 92.62 226 ILE B O 1
ATOM 5713 N N . ASN B 1 227 ? -0.584 20.891 -2.4 1 88.69 227 ASN B N 1
ATOM 5714 C CA . ASN B 1 227 ? -0.385 19.469 -2.635 1 88.69 227 ASN B CA 1
ATOM 5715 C C . ASN B 1 227 ? 0.835 19.219 -3.514 1 88.69 227 ASN B C 1
ATOM 5717 O O . ASN B 1 227 ? 1.468 18.156 -3.41 1 88.69 227 ASN B O 1
ATOM 5721 N N . SER B 1 228 ? 1.167 20.094 -4.344 1 87.62 228 SER B N 1
ATOM 5722 C CA . SER B 1 228 ? 2.316 19.906 -5.223 1 87.62 228 SER B CA 1
ATOM 5723 C C . SER B 1 228 ? 3.625 19.969 -4.445 1 87.62 228 SER B C 1
ATOM 5725 O O . SER B 1 228 ? 4.684 19.609 -4.961 1 87.62 228 SER B O 1
ATOM 5727 N N . GLY B 1 229 ? 3.547 20.438 -3.24 1 92.88 229 GLY B N 1
ATOM 5728 C CA . GLY B 1 229 ? 4.766 20.641 -2.473 1 92.88 229 GLY B CA 1
ATOM 5729 C C . GLY B 1 229 ? 5.438 21.969 -2.773 1 92.88 229 GLY B C 1
ATOM 5730 O O . GLY B 1 229 ? 4.977 22.734 -3.631 1 92.88 229 GLY B O 1
ATOM 5731 N N . ILE B 1 230 ? 6.445 22.266 -1.981 1 96.38 230 ILE B N 1
ATOM 5732 C CA . ILE B 1 230 ? 7.219 23.484 -2.133 1 96.38 230 ILE B CA 1
ATOM 5733 C C . ILE B 1 230 ? 8.125 23.375 -3.355 1 96.38 230 ILE B C 1
ATOM 5735 O O . ILE B 1 230 ? 8.977 22.484 -3.426 1 96.38 230 ILE B O 1
ATOM 5739 N N . SER B 1 231 ? 7.891 24.203 -4.301 1 94.94 231 SER B N 1
ATOM 5740 C CA . SER B 1 231 ? 8.672 24.234 -5.535 1 94.94 231 SER B CA 1
ATOM 5741 C C . SER B 1 231 ? 8.719 25.641 -6.129 1 94.94 231 SER B C 1
ATOM 5743 O O . SER B 1 231 ? 7.848 26.469 -5.855 1 94.94 231 SER B O 1
ATOM 5745 N N . ASP B 1 232 ? 9.773 25.828 -6.879 1 95.12 232 ASP B N 1
ATOM 5746 C CA . ASP B 1 232 ? 9.922 27.125 -7.531 1 95.12 232 ASP B CA 1
ATOM 5747 C C . ASP B 1 232 ? 9.109 27.188 -8.828 1 95.12 232 ASP B C 1
ATOM 5749 O O . ASP B 1 232 ? 9.68 27.266 -9.914 1 95.12 232 ASP B O 1
ATOM 5753 N N . THR B 1 233 ? 7.848 27.172 -8.719 1 95.25 233 THR B N 1
ATOM 5754 C CA . THR B 1 233 ? 6.934 27.234 -9.859 1 95.25 233 THR B CA 1
ATOM 5755 C C . THR B 1 233 ? 5.957 28.391 -9.711 1 95.25 233 THR B C 1
ATOM 5757 O O . THR B 1 233 ? 5.645 28.812 -8.594 1 95.25 233 THR B O 1
ATOM 5760 N N . PRO B 1 234 ? 5.461 28.891 -10.797 1 96.12 234 PRO B N 1
ATOM 5761 C CA . PRO B 1 234 ? 4.441 29.938 -10.727 1 96.12 234 PRO B CA 1
ATOM 5762 C C . PRO B 1 234 ? 3.211 29.516 -9.93 1 96.12 234 PRO B C 1
ATOM 5764 O O . PRO B 1 234 ? 2.637 30.312 -9.195 1 96.12 234 PRO B O 1
ATOM 5767 N N . TYR B 1 235 ? 2.867 28.328 -10.094 1 95.31 235 TYR B N 1
ATOM 5768 C CA . TYR B 1 235 ? 1.707 27.812 -9.367 1 95.31 235 TYR B CA 1
ATOM 5769 C C . TYR B 1 235 ? 1.897 27.969 -7.863 1 95.31 235 TYR B C 1
ATOM 5771 O O . TYR B 1 235 ? 1.019 28.484 -7.172 1 95.31 235 TYR B O 1
ATOM 5779 N N . TYR B 1 236 ? 3.043 27.547 -7.395 1 96.62 236 TYR B N 1
ATOM 5780 C CA . TYR B 1 236 ? 3.299 27.625 -5.961 1 96.62 236 TYR B CA 1
ATOM 5781 C C . TYR B 1 236 ? 3.238 29.062 -5.473 1 96.62 236 TYR B C 1
ATOM 5783 O O . TYR B 1 236 ? 2.586 29.359 -4.469 1 96.62 236 TYR B O 1
ATOM 5791 N N . TRP B 1 237 ? 3.873 29.938 -6.156 1 97.56 237 TRP B N 1
ATOM 5792 C CA . TRP B 1 237 ? 3.961 31.328 -5.727 1 97.56 237 TRP B CA 1
ATOM 5793 C C . TRP B 1 237 ? 2.594 32 -5.785 1 97.56 237 TRP B C 1
ATOM 5795 O O . TRP B 1 237 ? 2.25 32.781 -4.906 1 97.56 237 TRP B O 1
ATOM 5805 N N . ASN B 1 238 ? 1.828 31.641 -6.762 1 97.19 238 ASN B N 1
ATOM 5806 C CA . ASN B 1 238 ? 0.479 32.188 -6.867 1 97.19 238 ASN B CA 1
ATOM 5807 C C . ASN B 1 238 ? -0.397 31.75 -5.699 1 97.19 238 ASN B C 1
ATOM 5809 O O . ASN B 1 238 ? -1.144 32.531 -5.137 1 97.19 238 ASN B O 1
ATOM 5813 N N . GLU B 1 239 ? -0.326 30.516 -5.383 1 96.38 239 GLU B N 1
ATOM 5814 C CA . GLU B 1 239 ? -1.111 30 -4.266 1 96.38 239 GLU B CA 1
ATOM 5815 C C . GLU B 1 239 ? -0.656 30.609 -2.945 1 96.38 239 GLU B C 1
ATOM 5817 O O . GLU B 1 239 ? -1.482 30.953 -2.098 1 96.38 239 GLU B O 1
ATOM 5822 N N . LEU B 1 240 ? 0.638 30.734 -2.775 1 97.56 240 LEU B N 1
ATOM 5823 C CA . LEU B 1 240 ? 1.157 31.359 -1.568 1 97.56 240 LEU B CA 1
ATOM 5824 C C . LEU B 1 240 ? 0.608 32.781 -1.418 1 97.56 240 LEU B C 1
ATOM 5826 O O . LEU B 1 240 ? 0.183 33.188 -0.33 1 97.56 240 LEU B O 1
ATOM 5830 N N . GLU B 1 241 ? 0.627 33.5 -2.463 1 98.06 241 GLU B N 1
ATOM 5831 C CA . GLU B 1 241 ? 0.137 34.875 -2.436 1 98.06 241 GLU B CA 1
ATOM 5832 C C . GLU B 1 241 ? -1.33 34.938 -2.02 1 98.06 241 GLU B C 1
ATOM 5834 O O . GLU B 1 241 ? -1.722 35.781 -1.214 1 98.06 241 GLU B O 1
ATOM 5839 N N . LYS B 1 242 ? -2.092 34.062 -2.586 1 97.5 242 LYS B N 1
ATOM 5840 C CA . LYS B 1 242 ? -3.518 34 -2.273 1 97.5 242 LYS B CA 1
ATOM 5841 C C . LYS B 1 242 ? -3.744 33.781 -0.781 1 97.5 242 LYS B C 1
ATOM 5843 O O . LYS B 1 242 ? -4.559 34.469 -0.165 1 97.5 242 LYS B O 1
ATOM 5848 N N . TYR B 1 243 ? -3.041 32.906 -0.201 1 97.94 243 TYR B N 1
ATOM 5849 C CA . TYR B 1 243 ? -3.297 32.5 1.177 1 97.94 243 TYR B CA 1
ATOM 5850 C C . TYR B 1 243 ? -2.711 33.5 2.16 1 97.94 243 TYR B C 1
ATOM 5852 O O . TYR B 1 243 ? -3.297 33.781 3.215 1 97.94 243 TYR B O 1
ATOM 5860 N N . VAL B 1 244 ? -1.575 34.094 1.819 1 98.5 244 VAL B N 1
ATOM 5861 C CA . VAL B 1 244 ? -1.018 35.156 2.664 1 98.5 244 VAL B CA 1
ATOM 5862 C C . VAL B 1 244 ? -1.921 36.375 2.623 1 98.5 244 VAL B C 1
ATOM 5864 O O . VAL B 1 244 ? -2.102 37.062 3.635 1 98.5 244 VAL B O 1
ATOM 5867 N N . THR B 1 245 ? -2.469 36.688 1.466 1 98.56 245 THR B N 1
ATOM 5868 C CA . THR B 1 245 ? -3.412 37.781 1.354 1 98.56 245 THR B CA 1
ATOM 5869 C C . THR B 1 245 ? -4.633 37.562 2.24 1 98.56 245 THR B C 1
ATOM 5871 O O . THR B 1 245 ? -5.109 38.469 2.904 1 98.56 245 THR B O 1
ATOM 5874 N N . LEU B 1 246 ? -5.125 36.344 2.18 1 98.44 246 LEU B N 1
ATOM 5875 C CA . LEU B 1 246 ? -6.238 36.031 3.061 1 98.44 246 LEU B CA 1
ATOM 5876 C C . LEU B 1 246 ? -5.848 36.188 4.523 1 98.44 246 LEU B C 1
ATOM 5878 O O . LEU B 1 246 ? -6.645 36.688 5.332 1 98.44 246 LEU B O 1
ATOM 5882 N N . TYR B 1 247 ? -4.695 35.75 4.891 1 98.56 247 TYR B N 1
ATOM 5883 C CA . TYR B 1 247 ? -4.191 35.969 6.242 1 98.56 247 TYR B CA 1
ATOM 5884 C C . TYR B 1 247 ? -4.266 37.469 6.613 1 98.56 247 TYR B C 1
ATOM 5886 O O . TYR B 1 247 ? -4.734 37.812 7.699 1 98.56 247 TYR B O 1
ATOM 5894 N N . CYS B 1 248 ? -3.775 38.312 5.73 1 98.69 248 CYS B N 1
ATOM 5895 C CA . CYS B 1 248 ? -3.76 39.75 5.98 1 98.69 248 CYS B CA 1
ATOM 5896 C C . CYS B 1 248 ? -5.172 40.281 6.199 1 98.69 248 CYS B C 1
ATOM 5898 O O . CYS B 1 248 ? -5.41 41.062 7.125 1 98.69 248 CYS B O 1
ATOM 5900 N N . LYS B 1 249 ? -6.059 39.844 5.336 1 98.25 249 LYS B N 1
ATOM 5901 C CA . LYS B 1 249 ? -7.449 40.25 5.469 1 98.25 249 LYS B CA 1
ATOM 5902 C C . LYS B 1 249 ? -8.031 39.844 6.816 1 98.25 249 LYS B C 1
ATOM 5904 O O . LYS B 1 249 ? -8.711 40.625 7.477 1 98.25 249 LYS B O 1
ATOM 5909 N N . LEU B 1 250 ? -7.797 38.625 7.164 1 98.38 250 LEU B N 1
ATOM 5910 C CA . LEU B 1 250 ? -8.305 38.094 8.422 1 98.38 250 LEU B CA 1
ATOM 5911 C C . LEU B 1 250 ? -7.656 38.781 9.617 1 98.38 250 LEU B C 1
ATOM 5913 O O . LEU B 1 250 ? -8.32 39.031 10.625 1 98.38 250 LEU B O 1
ATOM 5917 N N . LYS B 1 251 ? -6.371 39.031 9.531 1 98.19 251 LYS B N 1
ATOM 5918 C CA . LYS B 1 251 ? -5.625 39.688 10.602 1 98.19 251 LYS B CA 1
ATOM 5919 C C . LYS B 1 251 ? -6.191 41.062 10.914 1 98.19 251 LYS B C 1
ATOM 5921 O O . LYS B 1 251 ? -6.184 41.5 12.07 1 98.19 251 LYS B O 1
ATOM 5926 N N . LYS B 1 252 ? -6.703 41.75 10 1 97.56 252 LYS B N 1
ATOM 5927 C CA . LYS B 1 252 ? -7.254 43.094 10.172 1 97.56 252 LYS B CA 1
ATOM 5928 C C . LYS B 1 252 ? -8.469 43.062 11.094 1 97.56 252 LYS B C 1
ATOM 5930 O O . LYS B 1 252 ? -8.719 44.031 11.828 1 97.56 252 LYS B O 1
ATOM 5935 N N . ILE B 1 253 ? -9.148 42 11.055 1 97.19 253 ILE B N 1
ATOM 5936 C CA . ILE B 1 253 ? -10.391 41.969 11.828 1 97.19 253 ILE B CA 1
ATOM 5937 C C . ILE B 1 253 ? -10.203 41.062 13.039 1 97.19 253 ILE B C 1
ATOM 5939 O O . ILE B 1 253 ? -11.055 41.031 13.938 1 97.19 253 ILE B O 1
ATOM 5943 N N . ASN B 1 254 ? -9.188 40.312 13.125 1 98 254 ASN B N 1
ATOM 5944 C CA . ASN B 1 254 ? -8.844 39.375 14.211 1 98 254 ASN B CA 1
ATOM 5945 C C . ASN B 1 254 ? -7.469 39.688 14.781 1 98 254 ASN B C 1
ATOM 5947 O O . ASN B 1 254 ? -6.473 39.094 14.383 1 98 254 ASN B O 1
ATOM 5951 N N . PRO B 1 255 ? -7.422 40.438 15.797 1 95.44 255 PRO B N 1
ATOM 5952 C CA . PRO B 1 255 ? -6.129 40.844 16.359 1 95.44 255 PRO B CA 1
ATOM 5953 C C . PRO B 1 255 ? -5.34 39.656 16.938 1 95.44 255 PRO B C 1
ATOM 5955 O O . PRO B 1 255 ? -4.117 39.75 17.078 1 95.44 255 PRO B O 1
ATOM 5958 N N . ASP B 1 256 ? -5.996 38.562 17.203 1 96.75 256 ASP B N 1
ATOM 5959 C CA . ASP B 1 256 ? -5.332 37.406 17.844 1 96.75 256 ASP B CA 1
ATOM 5960 C C . ASP B 1 256 ? -4.57 36.594 16.812 1 96.75 256 ASP B C 1
ATOM 5962 O O . ASP B 1 256 ? -3.695 35.781 17.172 1 96.75 256 ASP B O 1
ATOM 5966 N N . LEU B 1 257 ? -4.906 36.719 15.57 1 98.38 257 LEU B N 1
ATOM 5967 C CA . LEU B 1 257 ? -4.234 35.969 14.523 1 98.38 257 LEU B CA 1
ATOM 5968 C C . LEU B 1 257 ? -2.785 36.406 14.375 1 98.38 257 LEU B C 1
ATOM 5970 O O . LEU B 1 257 ? -2.52 37.562 14.07 1 98.38 257 LEU B O 1
ATOM 5974 N N . ASP B 1 258 ? -1.84 35.469 14.609 1 98.44 258 ASP B N 1
ATOM 5975 C CA . ASP B 1 258 ? -0.45 35.906 14.562 1 98.44 258 ASP B CA 1
ATOM 5976 C C . ASP B 1 258 ? 0.449 34.844 13.953 1 98.44 258 ASP B C 1
ATOM 5978 O O . ASP B 1 258 ? 1.669 35 13.891 1 98.44 258 ASP B O 1
ATOM 5982 N N . THR B 1 259 ? -0.086 33.719 13.523 1 98.69 259 THR B N 1
ATOM 5983 C CA . THR B 1 259 ? 0.712 32.594 13.055 1 98.69 259 THR B CA 1
ATOM 5984 C C . THR B 1 259 ? 0.214 32.094 11.695 1 98.69 259 THR B C 1
ATOM 5986 O O . THR B 1 259 ? -0.993 31.969 11.484 1 98.69 259 THR B O 1
ATOM 5989 N N . LEU B 1 260 ? 1.122 31.844 10.758 1 98.81 260 LEU B N 1
ATOM 5990 C CA . LEU B 1 260 ? 0.875 31.234 9.461 1 98.81 260 LEU B CA 1
ATOM 5991 C C . LEU B 1 260 ? 1.598 29.891 9.352 1 98.81 260 LEU B C 1
ATOM 5993 O O . LEU B 1 260 ? 2.83 29.844 9.383 1 98.81 260 LEU B O 1
ATOM 5997 N N . ASP B 1 261 ? 0.837 28.828 9.281 1 98.75 261 ASP B N 1
ATOM 5998 C CA . ASP B 1 261 ? 1.383 27.5 9.047 1 98.75 261 ASP B CA 1
ATOM 5999 C C . ASP B 1 261 ? 1.369 27.141 7.562 1 98.75 261 ASP B C 1
ATOM 6001 O O . ASP B 1 261 ? 0.305 26.922 6.98 1 98.75 261 ASP B O 1
ATOM 6005 N N . ILE B 1 262 ? 2.537 27.047 7 1 98.06 262 ILE B N 1
ATOM 6006 C CA . ILE B 1 262 ? 2.594 26.906 5.551 1 98.06 262 ILE B CA 1
ATOM 6007 C C . ILE B 1 262 ? 2.633 25.438 5.172 1 98.06 262 ILE B C 1
ATOM 6009 O O . ILE B 1 262 ? 2.939 25.094 4.027 1 98.06 262 ILE B O 1
ATOM 6013 N N . GLY B 1 263 ? 2.455 24.594 6.148 1 96.38 263 GLY B N 1
ATOM 6014 C CA . GLY B 1 263 ? 2.309 23.172 5.879 1 96.38 263 GLY B CA 1
ATOM 6015 C C . GLY B 1 263 ? 3.627 22.484 5.586 1 96.38 263 GLY B C 1
ATOM 6016 O O . GLY B 1 263 ? 4.672 22.891 6.098 1 96.38 263 GLY B O 1
ATOM 6017 N N . GLY B 1 264 ? 3.516 21.297 4.914 1 95.56 264 GLY B N 1
ATOM 6018 C CA . GLY B 1 264 ? 4.68 20.516 4.531 1 95.56 264 GLY B CA 1
ATOM 6019 C C . GLY B 1 264 ? 5.043 20.672 3.066 1 95.56 264 GLY B C 1
ATOM 6020 O O . GLY B 1 264 ? 4.902 21.75 2.494 1 95.56 264 GLY B O 1
ATOM 6021 N N . GLY B 1 265 ? 5.742 19.719 2.604 1 93.94 265 GLY B N 1
ATOM 6022 C CA . GLY B 1 265 ? 5.977 19.688 1.169 1 93.94 265 GLY B CA 1
ATOM 6023 C C . GLY B 1 265 ? 7.406 20.016 0.791 1 93.94 265 GLY B C 1
ATOM 6024 O O . GLY B 1 265 ? 7.742 20.078 -0.394 1 93.94 265 GLY B O 1
ATOM 6025 N N . MET B 1 266 ? 8.266 20.234 1.801 1 97.38 266 MET B N 1
ATOM 6026 C CA . MET B 1 266 ? 9.68 20.422 1.479 1 97.38 266 MET B CA 1
ATOM 6027 C C . MET B 1 266 ? 10.273 19.156 0.884 1 97.38 266 MET B C 1
ATOM 6029 O O . MET B 1 266 ? 10.141 18.062 1.46 1 97.38 266 MET B O 1
ATOM 6033 N N . PRO B 1 267 ? 10.883 19.234 -0.277 1 96.12 267 PRO B N 1
ATOM 6034 C CA . PRO B 1 267 ? 11.359 18.031 -0.958 1 96.12 267 PRO B CA 1
ATOM 6035 C C . PRO B 1 267 ? 12.562 17.391 -0.27 1 96.12 267 PRO B C 1
ATOM 6037 O O . PRO B 1 267 ? 13.203 18.031 0.572 1 96.12 267 PRO B O 1
ATOM 6040 N N . PHE B 1 268 ? 12.836 16.156 -0.512 1 95.56 268 PHE B N 1
ATOM 6041 C CA . PHE B 1 268 ? 14.023 15.43 -0.095 1 95.56 268 PHE B CA 1
ATOM 6042 C C . PHE B 1 268 ? 14.766 14.859 -1.302 1 95.56 268 PHE B C 1
ATOM 6044 O O . PHE B 1 268 ? 14.219 14.828 -2.408 1 95.56 268 PHE B O 1
ATOM 6051 N N . LYS B 1 269 ? 15.977 14.508 -1.139 1 95.62 269 LYS B N 1
ATOM 6052 C CA . LYS B 1 269 ? 16.812 13.953 -2.203 1 95.62 269 LYS B CA 1
ATOM 6053 C C . LYS B 1 269 ? 16.359 12.539 -2.562 1 95.62 269 LYS B C 1
ATOM 6055 O O . LYS B 1 269 ? 16.828 11.562 -1.967 1 95.62 269 LYS B O 1
ATOM 6060 N N . ASP B 1 270 ? 15.57 12.477 -3.639 1 92.31 270 ASP B N 1
ATOM 6061 C CA . ASP B 1 270 ? 15.039 11.164 -4.004 1 92.31 270 ASP B CA 1
ATOM 6062 C C . ASP B 1 270 ? 15.766 10.594 -5.219 1 92.31 270 ASP B C 1
ATOM 6064 O O . ASP B 1 270 ? 15.398 9.531 -5.719 1 92.31 270 ASP B O 1
ATOM 6068 N N . SER B 1 271 ? 16.766 11.305 -5.711 1 93.56 271 SER B N 1
ATOM 6069 C CA . SER B 1 271 ? 17.562 10.859 -6.848 1 93.56 271 SER B CA 1
ATOM 6070 C C . SER B 1 271 ? 18.969 11.438 -6.801 1 93.56 271 SER B C 1
ATOM 6072 O O . SER B 1 271 ? 19.219 12.406 -6.078 1 93.56 271 SER B O 1
ATOM 6074 N N . LEU B 1 272 ? 19.781 10.883 -7.672 1 93.56 272 LEU B N 1
ATOM 6075 C CA . LEU B 1 272 ? 21.172 11.344 -7.703 1 93.56 272 LEU B CA 1
ATOM 6076 C C . LEU B 1 272 ? 21.297 12.641 -8.508 1 93.56 272 LEU B C 1
ATOM 6078 O O . LEU B 1 272 ? 22.312 13.328 -8.43 1 93.56 272 LEU B O 1
ATOM 6082 N N . VAL B 1 273 ? 20.25 12.992 -9.203 1 92.88 273 VAL B N 1
ATOM 6083 C CA . VAL B 1 273 ? 20.297 14.219 -9.992 1 92.88 273 VAL B CA 1
ATOM 6084 C C . VAL B 1 273 ? 19.484 15.305 -9.297 1 92.88 273 VAL B C 1
ATOM 6086 O O . VAL B 1 273 ? 19.219 16.359 -9.883 1 92.88 273 VAL B O 1
ATOM 6089 N N . PHE B 1 274 ? 19.094 15.031 -8.133 1 92.44 274 PHE B N 1
ATOM 6090 C CA . PHE B 1 274 ? 18.312 15.977 -7.355 1 92.44 274 PHE B CA 1
ATOM 6091 C C . PHE B 1 274 ? 19.031 17.328 -7.254 1 92.44 274 PHE B C 1
ATOM 6093 O O . PHE B 1 274 ? 20.188 17.391 -6.836 1 92.44 274 PHE B O 1
ATOM 6100 N N . ASP B 1 275 ? 18.297 18.344 -7.688 1 91.56 275 ASP B N 1
ATOM 6101 C CA . ASP B 1 275 ? 18.812 19.719 -7.641 1 91.56 275 ASP B CA 1
ATOM 6102 C C . ASP B 1 275 ? 17.781 20.672 -7.07 1 91.56 275 ASP B C 1
ATOM 6104 O O . ASP B 1 275 ? 16.875 21.125 -7.789 1 91.56 275 ASP B O 1
ATOM 6108 N N . PHE B 1 276 ? 17.828 20.938 -5.852 1 95.5 276 PHE B N 1
ATOM 6109 C CA . PHE B 1 276 ? 16.922 21.844 -5.16 1 95.5 276 PHE B CA 1
ATOM 6110 C C . PHE B 1 276 ? 17.703 22.828 -4.293 1 95.5 276 PHE B C 1
ATOM 6112 O O . PHE B 1 276 ? 18.5 22.406 -3.443 1 95.5 276 PHE B O 1
ATOM 6119 N N . ASP B 1 277 ? 17.484 24.062 -4.504 1 97.25 277 ASP B N 1
ATOM 6120 C CA . ASP B 1 277 ? 18.156 25.094 -3.727 1 97.25 277 ASP B CA 1
ATOM 6121 C C . ASP B 1 277 ? 17.344 25.469 -2.486 1 97.25 277 ASP B C 1
ATOM 6123 O O . ASP B 1 277 ? 16.562 26.422 -2.512 1 97.25 277 ASP B O 1
ATOM 6127 N N . TYR B 1 278 ? 17.625 24.812 -1.39 1 98.12 278 TYR B N 1
ATOM 6128 C CA . TYR B 1 278 ? 16.859 25 -0.157 1 98.12 278 TYR B CA 1
ATOM 6129 C C . TYR B 1 278 ? 16.984 26.422 0.349 1 98.12 278 TYR B C 1
ATOM 6131 O O . TYR B 1 278 ? 15.984 27.047 0.722 1 98.12 278 TYR B O 1
ATOM 6139 N N . GLU B 1 279 ? 18.156 26.891 0.397 1 98 279 GLU B N 1
ATOM 6140 C CA . GLU B 1 279 ? 18.406 28.234 0.942 1 98 279 GLU B CA 1
ATOM 6141 C C . GLU B 1 279 ? 17.656 29.297 0.15 1 98 279 GLU B C 1
ATOM 6143 O O . GLU B 1 279 ? 17.016 30.172 0.732 1 98 279 GLU B O 1
ATOM 6148 N N . TYR B 1 280 ? 17.766 29.188 -1.105 1 98 280 TYR B N 1
ATOM 6149 C CA . TYR B 1 280 ? 17.062 30.125 -1.971 1 98 280 TYR B CA 1
ATOM 6150 C C . TYR B 1 280 ? 15.555 30.062 -1.731 1 98 280 TYR B C 1
ATOM 6152 O O . TYR B 1 280 ? 14.898 31.094 -1.601 1 98 280 TYR B O 1
ATOM 6160 N N . MET B 1 281 ? 15.039 28.875 -1.727 1 98.31 281 MET B N 1
ATOM 6161 C CA . MET B 1 281 ? 13.594 28.703 -1.612 1 98.31 281 MET B CA 1
ATOM 6162 C C . MET B 1 281 ? 13.078 29.25 -0.284 1 98.31 281 MET B C 1
ATOM 6164 O O . MET B 1 281 ? 12.062 29.938 -0.245 1 98.31 281 MET B O 1
ATOM 6168 N N . VAL B 1 282 ? 13.773 28.938 0.792 1 98.69 282 VAL B N 1
ATOM 6169 C CA . VAL B 1 282 ? 13.367 29.406 2.113 1 98.69 282 VAL B CA 1
ATOM 6170 C C . VAL B 1 282 ? 13.414 30.938 2.156 1 98.69 282 VAL B C 1
ATOM 6172 O O . VAL B 1 282 ? 12.484 31.578 2.646 1 98.69 282 VAL B O 1
ATOM 6175 N N . ASN B 1 283 ? 14.484 31.453 1.629 1 98.75 283 ASN B N 1
ATOM 6176 C CA . ASN B 1 283 ? 14.602 32.906 1.586 1 98.75 283 ASN B CA 1
ATOM 6177 C C . ASN B 1 283 ? 13.469 33.531 0.784 1 98.75 283 ASN B C 1
ATOM 6179 O O . ASN B 1 283 ? 12.914 34.562 1.184 1 98.75 283 ASN B O 1
ATOM 6183 N N . GLU B 1 284 ? 13.188 32.938 -0.328 1 98.56 284 GLU B N 1
ATOM 6184 C CA . GLU B 1 284 ? 12.125 33.438 -1.184 1 98.56 284 GLU B CA 1
ATOM 6185 C C . GLU B 1 284 ? 10.773 33.375 -0.489 1 98.56 284 GLU B C 1
ATOM 6187 O O . GLU B 1 284 ? 9.938 34.281 -0.642 1 98.56 284 GLU B O 1
ATOM 6192 N N . ILE B 1 285 ? 10.508 32.344 0.246 1 98.69 285 ILE B N 1
ATOM 6193 C CA . ILE B 1 285 ? 9.25 32.219 0.962 1 98.69 285 ILE B CA 1
ATOM 6194 C C . ILE B 1 285 ? 9.109 33.312 2 1 98.69 285 ILE B C 1
ATOM 6196 O O . ILE B 1 285 ? 8.086 34 2.037 1 98.69 285 ILE B O 1
ATOM 6200 N N . VAL B 1 286 ? 10.141 33.531 2.799 1 98.81 286 VAL B N 1
ATOM 6201 C CA . VAL B 1 286 ? 10.109 34.531 3.857 1 98.81 286 VAL B CA 1
ATOM 6202 C C . VAL B 1 286 ? 9.977 35.938 3.246 1 98.81 286 VAL B C 1
ATOM 6204 O O . VAL B 1 286 ? 9.164 36.75 3.701 1 98.81 286 VAL B O 1
ATOM 6207 N N . SER B 1 287 ? 10.719 36.156 2.184 1 98.75 287 SER B N 1
ATOM 6208 C CA . SER B 1 287 ? 10.695 37.469 1.52 1 98.75 287 SER B CA 1
ATOM 6209 C C . SER B 1 287 ? 9.328 37.75 0.92 1 98.75 287 SER B C 1
ATOM 6211 O O . SER B 1 287 ? 8.812 38.875 1.04 1 98.75 287 SER B O 1
ATOM 6213 N N . ARG B 1 288 ? 8.727 36.781 0.321 1 98.5 288 ARG B N 1
ATOM 6214 C CA . ARG B 1 288 ? 7.426 36.969 -0.318 1 98.5 288 ARG B CA 1
ATOM 6215 C C . ARG B 1 288 ? 6.34 37.219 0.719 1 98.5 288 ARG B C 1
ATOM 6217 O O . ARG B 1 288 ? 5.457 38.062 0.507 1 98.5 288 ARG B O 1
ATOM 6224 N N . ILE B 1 289 ? 6.344 36.469 1.807 1 98.81 289 ILE B N 1
ATOM 6225 C CA . ILE B 1 289 ? 5.371 36.688 2.871 1 98.81 289 ILE B CA 1
ATOM 6226 C C . ILE B 1 289 ? 5.496 38.125 3.375 1 98.81 289 ILE B C 1
ATOM 6228 O O . ILE B 1 289 ? 4.492 38.844 3.541 1 98.81 289 ILE B O 1
ATOM 6232 N N . LYS B 1 290 ? 6.715 38.562 3.586 1 98.69 290 LYS B N 1
ATOM 6233 C CA . LYS B 1 290 ? 6.957 39.938 4.059 1 98.69 290 LYS B CA 1
ATOM 6234 C C . LYS B 1 290 ? 6.402 40.969 3.082 1 98.69 290 LYS B C 1
ATOM 6236 O O . LYS B 1 290 ? 5.738 41.906 3.49 1 98.69 290 LYS B O 1
ATOM 6241 N N . GLU B 1 291 ? 6.695 40.75 1.834 1 98.62 291 GLU B N 1
ATOM 6242 C CA . GLU B 1 291 ? 6.262 41.688 0.8 1 98.62 291 GLU B CA 1
ATOM 6243 C C . GLU B 1 291 ? 4.738 41.781 0.749 1 98.62 291 GLU B C 1
ATOM 6245 O O . GLU B 1 291 ? 4.184 42.875 0.657 1 98.62 291 GLU B O 1
ATOM 6250 N N . ILE B 1 292 ? 4.086 40.688 0.774 1 98.62 292 ILE B N 1
ATOM 6251 C CA . ILE B 1 292 ? 2.627 40.656 0.718 1 98.62 292 ILE B CA 1
ATOM 6252 C C . ILE B 1 292 ? 2.053 41.344 1.953 1 98.62 292 ILE B C 1
ATOM 6254 O O . ILE B 1 292 ? 1.086 42.094 1.854 1 98.62 292 ILE B O 1
ATOM 6258 N N . CYS B 1 293 ? 2.605 41.031 3.115 1 98.62 293 CYS B N 1
ATOM 6259 C CA . CYS B 1 293 ? 2.166 41.688 4.344 1 98.62 293 CYS B CA 1
ATOM 6260 C C . CYS B 1 293 ? 2.355 43.219 4.258 1 98.62 293 CYS B C 1
ATOM 6262 O O . CYS B 1 293 ? 1.478 43.969 4.66 1 98.62 293 CYS B O 1
ATOM 6264 N N . ALA B 1 294 ? 3.494 43.625 3.721 1 98.31 294 ALA B N 1
ATOM 6265 C CA . ALA B 1 294 ? 3.768 45.031 3.561 1 98.31 294 ALA B CA 1
ATOM 6266 C C . ALA B 1 294 ? 2.738 45.688 2.646 1 98.31 294 ALA B C 1
ATOM 6268 O O . ALA B 1 294 ? 2.234 46.781 2.947 1 98.31 294 ALA B O 1
ATOM 6269 N N . GLU B 1 295 ? 2.439 45.062 1.563 1 98.19 295 GLU B N 1
ATOM 6270 C CA . GLU B 1 295 ? 1.461 45.562 0.609 1 98.19 295 GLU B CA 1
ATOM 6271 C C . GLU B 1 295 ? 0.081 45.688 1.248 1 98.19 295 GLU B C 1
ATOM 6273 O O . GLU B 1 295 ? -0.738 46.5 0.814 1 98.19 295 GLU B O 1
ATOM 6278 N N . ASN B 1 296 ? -0.182 44.938 2.242 1 98.06 296 ASN B N 1
ATOM 6279 C CA . ASN B 1 296 ? -1.49 44.906 2.891 1 98.06 296 ASN B CA 1
ATOM 6280 C C . ASN B 1 296 ? -1.448 45.594 4.258 1 98.06 296 ASN B C 1
ATOM 6282 O O . ASN B 1 296 ? -2.383 45.469 5.047 1 98.06 296 ASN B O 1
ATOM 6286 N N . ASP B 1 297 ? -0.39 46.188 4.613 1 97.44 297 ASP B N 1
ATOM 6287 C CA . ASP B 1 297 ? -0.225 46.938 5.867 1 97.44 297 ASP B CA 1
ATOM 6288 C C . ASP B 1 297 ? -0.512 46.031 7.066 1 97.44 297 ASP B C 1
ATOM 6290 O O . ASP B 1 297 ? -1.326 46.375 7.926 1 97.44 297 ASP B O 1
ATOM 6294 N N . THR B 1 298 ? 0.033 44.906 7.008 1 97.88 298 THR B N 1
ATOM 6295 C CA . THR B 1 298 ? -0.146 43.906 8.055 1 97.88 298 THR B CA 1
ATOM 6296 C C . THR B 1 298 ? 1.202 43.469 8.609 1 97.88 298 THR B C 1
ATOM 6298 O O . THR B 1 298 ? 2.164 43.312 7.852 1 97.88 298 THR B O 1
ATOM 6301 N N . ILE B 1 299 ? 1.235 43.25 9.898 1 97.25 299 ILE B N 1
ATOM 6302 C CA . ILE B 1 299 ? 2.449 42.75 10.539 1 97.25 299 ILE B CA 1
ATOM 6303 C C . ILE B 1 299 ? 2.713 41.312 10.094 1 97.25 299 ILE B C 1
ATOM 6305 O O . ILE B 1 299 ? 1.779 40.531 9.953 1 97.25 299 ILE B O 1
ATOM 6309 N N . GLU B 1 300 ? 4 40.969 9.906 1 98.25 300 GLU B N 1
ATOM 6310 C CA . GLU B 1 300 ? 4.395 39.625 9.469 1 98.25 300 GLU B CA 1
ATOM 6311 C C . GLU B 1 300 ? 4.055 38.594 10.531 1 98.25 300 GLU B C 1
ATOM 6313 O O . GLU B 1 300 ? 4.289 38.812 11.719 1 98.25 300 GLU B O 1
ATOM 6318 N N . PRO B 1 301 ? 3.477 37.531 10.156 1 98.69 301 PRO B N 1
ATOM 6319 C CA . PRO B 1 301 ? 3.154 36.438 11.102 1 98.69 301 PRO B CA 1
ATOM 6320 C C . PRO B 1 301 ? 4.375 35.625 11.484 1 98.69 301 PRO B C 1
ATOM 6322 O O . PRO B 1 301 ? 5.398 35.656 10.797 1 98.69 301 PRO B O 1
ATOM 6325 N N . ASP B 1 302 ? 4.23 34.875 12.688 1 98.69 302 ASP B N 1
ATOM 6326 C CA . ASP B 1 302 ? 5.117 33.75 12.914 1 98.69 302 ASP B CA 1
ATOM 6327 C C . ASP B 1 302 ? 4.891 32.656 11.867 1 98.69 302 ASP B C 1
ATOM 6329 O O . ASP B 1 302 ? 3.766 32.469 11.398 1 98.69 302 ASP B O 1
ATOM 6333 N N . ILE B 1 303 ? 5.957 31.953 11.5 1 98.81 303 ILE B N 1
ATOM 6334 C CA . ILE B 1 303 ? 5.863 30.922 10.477 1 98.81 303 ILE B CA 1
ATOM 6335 C C . ILE B 1 303 ? 6.02 29.547 11.109 1 98.81 303 ILE B C 1
ATOM 6337 O O . ILE B 1 303 ? 6.918 29.328 11.93 1 98.81 303 ILE B O 1
ATOM 6341 N N . ILE B 1 304 ? 5.121 28.656 10.805 1 98.69 304 ILE B N 1
ATOM 6342 C CA . ILE B 1 304 ? 5.227 27.25 11.195 1 98.69 304 ILE B CA 1
ATOM 6343 C C . ILE B 1 304 ? 5.34 26.375 9.953 1 98.69 304 ILE B C 1
ATOM 6345 O O . ILE B 1 304 ? 4.664 26.625 8.945 1 98.69 304 ILE B O 1
ATOM 6349 N N . THR B 1 305 ? 6.219 25.406 9.969 1 98.56 305 THR B N 1
ATOM 6350 C CA . THR B 1 305 ? 6.305 24.391 8.93 1 98.56 305 THR B CA 1
ATOM 6351 C C . THR B 1 305 ? 6.086 23 9.523 1 98.56 305 THR B C 1
ATOM 6353 O O . THR B 1 305 ? 6.348 22.766 10.703 1 98.56 305 THR B O 1
ATOM 6356 N N . GLU B 1 306 ? 5.641 22.109 8.711 1 97.81 306 GLU B N 1
ATOM 6357 C CA . GLU B 1 306 ? 5.387 20.719 9.086 1 97.81 306 GLU B CA 1
ATOM 6358 C C . GLU B 1 306 ? 6.184 19.75 8.203 1 97.81 306 GLU B C 1
ATOM 6360 O O . GLU B 1 306 ? 5.617 18.844 7.594 1 97.81 306 GLU B O 1
ATOM 6365 N N . PHE B 1 307 ? 7.457 19.891 8.219 1 97.75 307 PHE B N 1
ATOM 6366 C CA . PHE B 1 307 ? 8.305 19.141 7.301 1 97.75 307 PHE B CA 1
ATOM 6367 C C . PHE B 1 307 ? 8.484 17.703 7.773 1 97.75 307 PHE B C 1
ATOM 6369 O O . PHE B 1 307 ? 9.344 17.422 8.617 1 97.75 307 PHE B O 1
ATOM 6376 N N . GLY B 1 308 ? 7.738 16.812 7.207 1 95.75 308 GLY B N 1
ATOM 6377 C CA . GLY B 1 308 ? 7.852 15.406 7.551 1 95.75 308 GLY B CA 1
ATOM 6378 C C . GLY B 1 308 ? 8.875 14.664 6.711 1 95.75 308 GLY B C 1
ATOM 6379 O O . GLY B 1 308 ? 9.938 14.273 7.211 1 95.75 308 GLY B O 1
ATOM 6380 N N . LYS B 1 309 ? 8.672 14.617 5.391 1 94.56 309 LYS B N 1
ATOM 6381 C CA . LYS B 1 309 ? 9.555 13.914 4.469 1 94.56 309 LYS B CA 1
ATOM 6382 C C . LYS B 1 309 ? 10.977 14.461 4.543 1 94.56 309 LYS B C 1
ATOM 6384 O O . LYS B 1 309 ? 11.938 13.688 4.605 1 94.56 309 LYS B O 1
ATOM 6389 N N . TYR B 1 310 ? 11.062 15.742 4.559 1 97.69 310 TYR B N 1
ATOM 6390 C CA . TYR B 1 310 ? 12.359 16.391 4.637 1 97.69 310 TYR B CA 1
ATOM 6391 C C . TYR B 1 310 ? 13.141 15.922 5.859 1 97.69 310 TYR B C 1
ATOM 6393 O O . TYR B 1 310 ? 14.352 15.734 5.797 1 97.69 310 TYR B O 1
ATOM 6401 N N . THR B 1 311 ? 12.383 15.641 6.875 1 98 311 THR B N 1
ATOM 6402 C CA . THR B 1 311 ? 12.992 15.297 8.156 1 98 311 THR B CA 1
ATOM 6403 C C . THR B 1 311 ? 13.516 13.859 8.133 1 98 311 THR B C 1
ATOM 6405 O O . THR B 1 311 ? 14.633 13.602 8.57 1 98 311 THR B O 1
ATOM 6408 N N . VAL B 1 312 ? 12.711 12.938 7.582 1 97.38 312 VAL B N 1
ATOM 6409 C CA . VAL B 1 312 ? 12.992 11.547 7.941 1 97.38 312 VAL B CA 1
ATOM 6410 C C . VAL B 1 312 ? 13.391 10.766 6.691 1 97.38 312 VAL B C 1
ATOM 6412 O O . VAL B 1 312 ? 13.961 9.68 6.789 1 97.38 312 VAL B O 1
ATOM 6415 N N . ALA B 1 313 ? 13.094 11.211 5.523 1 97 313 ALA B N 1
ATOM 6416 C CA . ALA B 1 313 ? 13.242 10.406 4.312 1 97 313 ALA B CA 1
ATOM 6417 C C . ALA B 1 313 ? 14.688 9.961 4.125 1 97 313 ALA B C 1
ATOM 6419 O O . ALA B 1 313 ? 14.953 8.805 3.809 1 97 313 ALA B O 1
ATOM 6420 N N . GLU B 1 314 ? 15.625 10.844 4.34 1 97.62 314 GLU B N 1
ATOM 6421 C CA . GLU B 1 314 ? 17.031 10.586 4.012 1 97.62 314 GLU B CA 1
ATOM 6422 C C . GLU B 1 314 ? 17.719 9.773 5.105 1 97.62 314 GLU B C 1
ATOM 6424 O O . GLU B 1 314 ? 18.891 9.414 4.98 1 97.62 314 GLU B O 1
ATOM 6429 N N . ALA B 1 315 ? 16.969 9.461 6.141 1 97.31 315 ALA B N 1
ATOM 6430 C CA . ALA B 1 315 ? 17.562 8.805 7.301 1 97.31 315 ALA B CA 1
ATOM 6431 C C . ALA B 1 315 ? 17.562 7.285 7.141 1 97.31 315 ALA B C 1
ATOM 6433 O O . ALA B 1 315 ? 18.219 6.574 7.898 1 97.31 315 ALA B O 1
ATOM 6434 N N . SER B 1 316 ? 16.859 6.793 6.148 1 96.31 316 SER B N 1
ATOM 6435 C CA . SER B 1 316 ? 16.672 5.344 6.129 1 96.31 316 SER B CA 1
ATOM 6436 C C . SER B 1 316 ? 16.969 4.77 4.746 1 96.31 316 SER B C 1
ATOM 6438 O O . SER B 1 316 ? 16.953 5.492 3.75 1 96.31 316 SER B O 1
ATOM 6440 N N . GLY B 1 317 ? 17.281 3.488 4.75 1 96.69 317 GLY B N 1
ATOM 6441 C CA . GLY B 1 317 ? 17.484 2.699 3.543 1 96.69 317 GLY B CA 1
ATOM 6442 C C . GLY B 1 317 ? 17.141 1.231 3.732 1 96.69 317 GLY B C 1
ATOM 6443 O O . GLY B 1 317 ? 16.875 0.79 4.852 1 96.69 317 GLY B O 1
ATOM 6444 N N . ILE B 1 318 ? 17.078 0.577 2.611 1 96.56 318 ILE B N 1
ATOM 6445 C CA . ILE B 1 318 ? 16.844 -0.863 2.645 1 96.56 318 ILE B CA 1
ATOM 6446 C C . ILE B 1 318 ? 17.844 -1.565 1.724 1 96.56 318 ILE B C 1
ATOM 6448 O O . ILE B 1 318 ? 18.109 -1.096 0.616 1 96.56 318 ILE B O 1
ATOM 6452 N N . LEU B 1 319 ? 18.406 -2.623 2.229 1 98.31 319 LEU B N 1
ATOM 6453 C CA . LEU B 1 319 ? 19.438 -3.389 1.527 1 98.31 319 LEU B CA 1
ATOM 6454 C C . LEU B 1 319 ? 18.891 -4.746 1.089 1 98.31 319 LEU B C 1
ATOM 6456 O O . LEU B 1 319 ? 18.188 -5.41 1.849 1 98.31 319 LEU B O 1
ATOM 6460 N N . TYR B 1 320 ? 19.219 -5.105 -0.144 1 97.75 320 TYR B N 1
ATOM 6461 C CA . TYR B 1 320 ? 18.781 -6.379 -0.698 1 97.75 320 TYR B CA 1
ATOM 6462 C C . TYR B 1 320 ? 19.953 -7.184 -1.224 1 97.75 320 TYR B C 1
ATOM 6464 O O . TYR B 1 320 ? 21 -6.621 -1.572 1 97.75 320 TYR B O 1
ATOM 6472 N N . LYS B 1 321 ? 19.766 -8.43 -1.257 1 97.94 321 LYS B N 1
ATOM 6473 C CA . LYS B 1 321 ? 20.672 -9.359 -1.938 1 97.94 321 LYS B CA 1
ATOM 6474 C C . LYS B 1 321 ? 20.078 -9.812 -3.271 1 97.94 321 LYS B C 1
ATOM 6476 O O . LYS B 1 321 ? 18.891 -10.086 -3.369 1 97.94 321 LYS B O 1
ATOM 6481 N N . VAL B 1 322 ? 20.922 -9.844 -4.285 1 97.12 322 VAL B N 1
ATOM 6482 C CA . VAL B 1 322 ? 20.516 -10.453 -5.543 1 97.12 322 VAL B CA 1
ATOM 6483 C C . VAL B 1 322 ? 20.5 -11.977 -5.406 1 97.12 322 VAL B C 1
ATOM 6485 O O . VAL B 1 322 ? 21.547 -12.594 -5.191 1 97.12 322 VAL B O 1
ATOM 6488 N N . LEU B 1 323 ? 19.344 -12.555 -5.539 1 95.25 323 LEU B N 1
ATOM 6489 C CA . LEU B 1 323 ? 19.188 -13.992 -5.371 1 95.25 323 LEU B CA 1
ATOM 6490 C C . LEU B 1 323 ? 19.469 -14.727 -6.676 1 95.25 323 LEU B C 1
ATOM 6492 O O . LEU B 1 323 ? 19.906 -15.883 -6.664 1 95.25 323 LEU B O 1
ATOM 6496 N N . GLY B 1 324 ? 19.141 -14.047 -7.75 1 93.62 324 GLY B N 1
ATOM 6497 C CA . GLY B 1 324 ? 19.297 -14.688 -9.047 1 93.62 324 GLY B CA 1
ATOM 6498 C C . GLY B 1 324 ? 19.266 -13.711 -10.203 1 93.62 324 GLY B C 1
ATOM 6499 O O . GLY B 1 324 ? 18.812 -12.57 -10.047 1 93.62 324 GLY B O 1
ATOM 6500 N N . ARG B 1 325 ? 19.812 -14.164 -11.297 1 94.38 325 ARG B N 1
ATOM 6501 C CA . ARG B 1 325 ? 19.844 -13.422 -12.547 1 94.38 325 ARG B CA 1
ATOM 6502 C C . ARG B 1 325 ? 19.109 -14.172 -13.648 1 94.38 325 ARG B C 1
ATOM 6504 O O . ARG B 1 325 ? 19.234 -15.391 -13.773 1 94.38 325 ARG B O 1
ATOM 6511 N N . LYS B 1 326 ? 18.266 -13.422 -14.312 1 93.5 326 LYS B N 1
ATOM 6512 C CA . LYS B 1 326 ? 17.5 -14.055 -15.375 1 93.5 326 LYS B CA 1
ATOM 6513 C C . LYS B 1 326 ? 17.609 -13.266 -16.672 1 93.5 326 LYS B C 1
ATOM 6515 O O . LYS B 1 326 ? 17.578 -12.031 -16.672 1 93.5 326 LYS B O 1
ATOM 6520 N N . GLN B 1 327 ? 17.828 -13.961 -17.734 1 92.44 327 GLN B N 1
ATOM 6521 C CA . GLN B 1 327 ? 17.703 -13.406 -19.062 1 92.44 327 GLN B CA 1
ATOM 6522 C C . GLN B 1 327 ? 16.391 -13.852 -19.719 1 92.44 327 GLN B C 1
ATOM 6524 O O . GLN B 1 327 ? 16.297 -14.977 -20.219 1 92.44 327 GLN B O 1
ATOM 6529 N N . GLN B 1 328 ? 15.398 -13.016 -19.703 1 91.81 328 GLN B N 1
ATOM 6530 C CA . GLN B 1 328 ? 14.055 -13.414 -20.125 1 91.81 328 GLN B CA 1
ATOM 6531 C C . GLN B 1 328 ? 13.891 -13.289 -21.641 1 91.81 328 GLN B C 1
ATOM 6533 O O . GLN B 1 328 ? 12.977 -13.867 -22.219 1 91.81 328 GLN B O 1
ATOM 6538 N N . ASN B 1 329 ? 14.625 -12.445 -22.266 1 90 329 ASN B N 1
ATOM 6539 C CA . ASN B 1 329 ? 14.789 -12.328 -23.719 1 90 329 ASN B CA 1
ATOM 6540 C C . ASN B 1 329 ? 16.125 -11.68 -24.078 1 90 329 ASN B C 1
ATOM 6542 O O . ASN B 1 329 ? 17.031 -11.594 -23.25 1 90 329 ASN B O 1
ATOM 6546 N N . ASP B 1 330 ? 16.328 -11.367 -25.297 1 86.25 330 ASP B N 1
ATOM 6547 C CA . ASP B 1 330 ? 17.641 -10.898 -25.734 1 86.25 330 ASP B CA 1
ATOM 6548 C C . ASP B 1 330 ? 17.984 -9.555 -25.094 1 86.25 330 ASP B C 1
ATOM 6550 O O . ASP B 1 330 ? 19.156 -9.219 -24.953 1 86.25 330 ASP B O 1
ATOM 6554 N N . ARG B 1 331 ? 17.016 -8.781 -24.625 1 85.75 331 ARG B N 1
ATOM 6555 C CA . ARG B 1 331 ? 17.266 -7.422 -24.141 1 85.75 331 ARG B CA 1
ATOM 6556 C C . ARG B 1 331 ? 16.953 -7.289 -22.656 1 85.75 331 ARG B C 1
ATOM 6558 O O . ARG B 1 331 ? 17.469 -6.398 -21.984 1 85.75 331 ARG B O 1
ATOM 6565 N N . GLU B 1 332 ? 16.156 -8.203 -22.203 1 90.56 332 GLU B N 1
ATOM 6566 C CA . GLU B 1 332 ? 15.633 -8.008 -20.859 1 90.56 332 GLU B CA 1
ATOM 6567 C C . GLU B 1 332 ? 16.328 -8.93 -19.859 1 90.56 332 GLU B C 1
ATOM 6569 O O . GLU B 1 332 ? 16.156 -10.148 -19.906 1 90.56 332 GLU B O 1
ATOM 6574 N N . ARG B 1 333 ? 17.094 -8.25 -18.984 1 93.81 333 ARG B N 1
ATOM 6575 C CA . ARG B 1 333 ? 17.766 -8.914 -17.891 1 93.81 333 ARG B CA 1
ATOM 6576 C C . ARG B 1 333 ? 17.156 -8.523 -16.547 1 93.81 333 ARG B C 1
ATOM 6578 O O . ARG B 1 333 ? 16.812 -7.359 -16.344 1 93.81 333 ARG B O 1
ATOM 6585 N N . TRP B 1 334 ? 17.016 -9.547 -15.68 1 95 334 TRP B N 1
ATOM 6586 C CA . TRP B 1 334 ? 16.391 -9.305 -14.383 1 95 334 TRP B CA 1
ATOM 6587 C C . TRP B 1 334 ? 17.328 -9.695 -13.242 1 95 334 TRP B C 1
ATOM 6589 O O . TRP B 1 334 ? 18 -10.727 -13.312 1 95 334 TRP B O 1
ATOM 6599 N N . LEU B 1 335 ? 17.453 -8.828 -12.328 1 96.81 335 LEU B N 1
ATOM 6600 C CA . LEU B 1 335 ? 17.984 -9.195 -11.016 1 96.81 335 LEU B CA 1
ATOM 6601 C C . LEU B 1 335 ? 16.859 -9.422 -10.016 1 96.81 335 LEU B C 1
ATOM 6603 O O . LEU B 1 335 ? 16.094 -8.492 -9.719 1 96.81 335 LEU B O 1
ATOM 6607 N N . MET B 1 336 ? 16.719 -10.625 -9.516 1 96.06 336 MET B N 1
ATOM 6608 C CA . MET B 1 336 ? 15.711 -10.945 -8.516 1 96.06 336 MET B CA 1
ATOM 6609 C C . MET B 1 336 ? 16.234 -10.688 -7.109 1 96.06 336 MET B C 1
ATOM 6611 O O . MET B 1 336 ? 17.281 -11.219 -6.723 1 96.06 336 MET B O 1
ATOM 6615 N N . LEU B 1 337 ? 15.508 -9.906 -6.375 1 96.38 337 LEU B N 1
ATOM 6616 C CA . LEU B 1 337 ? 15.969 -9.484 -5.055 1 96.38 337 LEU B CA 1
ATOM 6617 C C . LEU B 1 337 ? 15.273 -10.273 -3.955 1 96.38 337 LEU B C 1
ATOM 6619 O O . LEU B 1 337 ? 14.188 -10.828 -4.172 1 96.38 337 LEU B O 1
ATOM 6623 N N . ASP B 1 338 ? 15.875 -10.383 -2.779 1 94.19 338 ASP B N 1
ATOM 6624 C CA . ASP B 1 338 ? 15.312 -11.102 -1.64 1 94.19 338 ASP B CA 1
ATOM 6625 C C . ASP B 1 338 ? 14.312 -10.227 -0.886 1 94.19 338 ASP B C 1
ATOM 6627 O O . ASP B 1 338 ? 14.305 -10.211 0.347 1 94.19 338 ASP B O 1
ATOM 6631 N N . GLY B 1 339 ? 13.469 -9.531 -1.571 1 91.25 339 GLY B N 1
ATOM 6632 C CA . GLY B 1 339 ? 12.398 -8.703 -1.033 1 91.25 339 GLY B CA 1
ATOM 6633 C C . GLY B 1 339 ? 11.344 -8.336 -2.064 1 91.25 339 GLY B C 1
ATOM 6634 O O . GLY B 1 339 ? 11.25 -8.977 -3.115 1 91.25 339 GLY B O 1
ATOM 6635 N N . SER B 1 340 ? 10.484 -7.355 -1.673 1 91.69 340 SER B N 1
ATOM 6636 C CA . SER B 1 340 ? 9.391 -6.961 -2.549 1 91.69 340 SER B CA 1
ATOM 6637 C C . SER B 1 340 ? 9.164 -5.453 -2.506 1 91.69 340 SER B C 1
ATOM 6639 O O . SER B 1 340 ? 9.172 -4.852 -1.432 1 91.69 340 SER B O 1
ATOM 6641 N N . PHE B 1 341 ? 8.945 -4.867 -3.646 1 91.06 341 PHE B N 1
ATOM 6642 C CA . PHE B 1 341 ? 8.664 -3.439 -3.744 1 91.06 341 PHE B CA 1
ATOM 6643 C C . PHE B 1 341 ? 7.242 -3.137 -3.289 1 91.06 341 PHE B C 1
ATOM 6645 O O . PHE B 1 341 ? 6.961 -2.037 -2.809 1 91.06 341 PHE B O 1
ATOM 6652 N N . ILE B 1 342 ? 6.387 -4.086 -3.387 1 86.06 342 ILE B N 1
ATOM 6653 C CA . ILE B 1 342 ? 4.996 -3.926 -2.971 1 86.06 342 ILE B CA 1
ATOM 6654 C C . ILE B 1 342 ? 4.918 -3.84 -1.449 1 86.06 342 ILE B C 1
ATOM 6656 O O . ILE B 1 342 ? 4.207 -2.994 -0.903 1 86.06 342 ILE B O 1
ATOM 6660 N N . THR B 1 343 ? 5.746 -4.621 -0.755 1 85.12 343 THR B N 1
ATOM 6661 C CA . THR B 1 343 ? 5.645 -4.723 0.697 1 85.12 343 THR B CA 1
ATOM 6662 C C . THR B 1 343 ? 6.668 -3.814 1.375 1 85.12 343 THR B C 1
ATOM 6664 O O . THR B 1 343 ? 6.383 -3.225 2.42 1 85.12 343 THR B O 1
ATOM 6667 N N . ASN B 1 344 ? 7.848 -3.742 0.777 1 88.5 344 ASN B N 1
ATOM 6668 C CA . ASN B 1 344 ? 8.938 -3.021 1.429 1 88.5 344 ASN B CA 1
ATOM 6669 C C . ASN B 1 344 ? 8.938 -1.543 1.048 1 88.5 344 ASN B C 1
ATOM 6671 O O . ASN B 1 344 ? 9.344 -0.693 1.841 1 88.5 344 ASN B O 1
ATOM 6675 N N . LEU B 1 345 ? 8.555 -1.244 -0.146 1 90.44 345 LEU B N 1
ATOM 6676 C CA . LEU B 1 345 ? 8.539 0.111 -0.686 1 90.44 345 LEU B CA 1
ATOM 6677 C C . LEU B 1 345 ? 7.223 0.395 -1.4 1 90.44 345 LEU B C 1
ATOM 6679 O O . LEU B 1 345 ? 7.207 0.632 -2.609 1 90.44 345 LEU B O 1
ATOM 6683 N N . PRO B 1 346 ? 6.188 0.481 -0.625 1 87.75 346 PRO B N 1
ATOM 6684 C CA . PRO B 1 346 ? 4.859 0.577 -1.231 1 87.75 346 PRO B CA 1
ATOM 6685 C C . PRO B 1 346 ? 4.691 1.827 -2.09 1 87.75 346 PRO B C 1
ATOM 6687 O O . PRO B 1 346 ? 3.908 1.824 -3.045 1 87.75 346 PRO B O 1
ATOM 6690 N N . ASP B 1 347 ? 5.402 2.891 -1.851 1 87.75 347 ASP B N 1
ATOM 6691 C CA . ASP B 1 347 ? 5.305 4.094 -2.668 1 87.75 347 ASP B CA 1
ATOM 6692 C C . ASP B 1 347 ? 5.824 3.844 -4.082 1 87.75 347 ASP B C 1
ATOM 6694 O O . ASP B 1 347 ? 5.406 4.516 -5.031 1 87.75 347 ASP B O 1
ATOM 6698 N N . VAL B 1 348 ? 6.789 2.941 -4.211 1 88.38 348 VAL B N 1
ATOM 6699 C CA . VAL B 1 348 ? 7.25 2.561 -5.543 1 88.38 348 VAL B CA 1
ATOM 6700 C C . VAL B 1 348 ? 6.105 1.907 -6.316 1 88.38 348 VAL B C 1
ATOM 6702 O O . VAL B 1 348 ? 5.832 2.275 -7.461 1 88.38 348 VAL B O 1
ATOM 6705 N N . TRP B 1 349 ? 5.434 1.095 -5.645 1 85.44 349 TRP B N 1
ATOM 6706 C CA . TRP B 1 349 ? 4.34 0.328 -6.234 1 85.44 349 TRP B CA 1
ATOM 6707 C C . TRP B 1 349 ? 3.127 1.217 -6.496 1 85.44 349 TRP B C 1
ATOM 6709 O O . TRP B 1 349 ? 2.584 1.227 -7.602 1 85.44 349 TRP B O 1
ATOM 6719 N N . ALA B 1 350 ? 2.76 2.033 -5.539 1 85.12 350 ALA B N 1
ATOM 6720 C CA . ALA B 1 350 ? 1.483 2.744 -5.578 1 85.12 350 ALA B CA 1
ATOM 6721 C C . ALA B 1 350 ? 1.622 4.078 -6.309 1 85.12 350 ALA B C 1
ATOM 6723 O O . ALA B 1 350 ? 0.706 4.508 -7.016 1 85.12 350 ALA B O 1
ATOM 6724 N N . LEU B 1 351 ? 2.773 4.703 -6.113 1 84.56 351 LEU B N 1
ATOM 6725 C CA . LEU B 1 351 ? 2.889 6.078 -6.582 1 84.56 351 LEU B CA 1
ATOM 6726 C C . LEU B 1 351 ? 4.012 6.211 -7.605 1 84.56 351 LEU B C 1
ATOM 6728 O O . LEU B 1 351 ? 4.312 7.316 -8.062 1 84.56 351 LEU B O 1
ATOM 6732 N N . ASN B 1 352 ? 4.676 5.074 -7.953 1 87.12 352 ASN B N 1
ATOM 6733 C CA . ASN B 1 352 ? 5.824 5.109 -8.852 1 87.12 352 ASN B CA 1
ATOM 6734 C C . ASN B 1 352 ? 6.918 6.035 -8.328 1 87.12 352 ASN B C 1
ATOM 6736 O O . ASN B 1 352 ? 7.543 6.762 -9.102 1 87.12 352 ASN B O 1
ATOM 6740 N N . GLN B 1 353 ? 7.02 6.098 -7.027 1 88.94 353 GLN B N 1
ATOM 6741 C CA . GLN B 1 353 ? 8.078 6.863 -6.375 1 88.94 353 GLN B CA 1
ATOM 6742 C C . GLN B 1 353 ? 9.453 6.285 -6.707 1 88.94 353 GLN B C 1
ATOM 6744 O O . GLN B 1 353 ? 9.641 5.07 -6.699 1 88.94 353 GLN B O 1
ATOM 6749 N N . LYS B 1 354 ? 10.398 7.156 -7.016 1 91.69 354 LYS B N 1
ATOM 6750 C CA . LYS B 1 354 ? 11.781 6.75 -7.262 1 91.69 354 LYS B CA 1
ATOM 6751 C C . LYS B 1 354 ? 12.664 7.066 -6.059 1 91.69 354 LYS B C 1
ATOM 6753 O O . LYS B 1 354 ? 12.391 8 -5.309 1 91.69 354 LYS B O 1
ATOM 6758 N N . TYR B 1 355 ? 13.625 6.266 -5.91 1 94.12 355 TYR B N 1
ATOM 6759 C CA . TYR B 1 355 ? 14.602 6.445 -4.844 1 94.12 355 TYR B CA 1
ATOM 6760 C C . TYR B 1 355 ? 16.031 6.305 -5.371 1 94.12 355 TYR B C 1
ATOM 6762 O O . TYR B 1 355 ? 16.234 5.867 -6.504 1 94.12 355 TYR B O 1
ATOM 6770 N N . ILE B 1 356 ? 16.953 6.727 -4.555 1 95.88 356 ILE B N 1
ATOM 6771 C CA . ILE B 1 356 ? 18.344 6.492 -4.879 1 95.88 356 ILE B CA 1
ATOM 6772 C C . ILE B 1 356 ? 18.656 5 -4.809 1 95.88 356 ILE B C 1
ATOM 6774 O O . ILE B 1 356 ? 18.438 4.363 -3.777 1 95.88 356 ILE B O 1
ATOM 6778 N N . LEU B 1 357 ? 19.047 4.484 -5.891 1 96.88 357 LEU B N 1
ATOM 6779 C CA . LEU B 1 357 ? 19.422 3.082 -6.012 1 96.88 357 LEU B CA 1
ATOM 6780 C C . LEU B 1 357 ? 20.922 2.955 -6.289 1 96.88 357 LEU B C 1
ATOM 6782 O O . LEU B 1 357 ? 21.438 3.562 -7.23 1 96.88 357 LEU B O 1
ATOM 6786 N N . LEU B 1 358 ? 21.656 2.18 -5.457 1 97.81 358 LEU B N 1
ATOM 6787 C CA . LEU B 1 358 ? 23.094 2.008 -5.625 1 97.81 358 LEU B CA 1
ATOM 6788 C C . LEU B 1 358 ? 23.5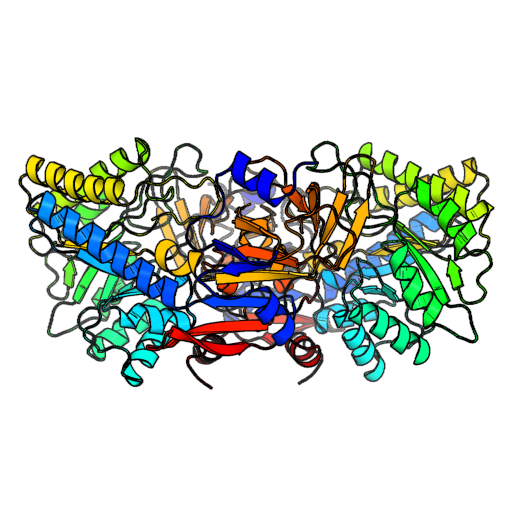16 0.569 -5.336 1 97.81 358 LEU B C 1
ATOM 6790 O O . LEU B 1 358 ? 22.969 -0.066 -4.43 1 97.81 358 LEU B O 1
ATOM 6794 N N . PRO B 1 359 ? 24.5 0.04 -6.09 1 98.25 359 PRO B N 1
ATOM 6795 C CA . PRO B 1 359 ? 25.125 -1.204 -5.637 1 98.25 359 PRO B CA 1
ATOM 6796 C C . PRO B 1 359 ? 25.938 -1.021 -4.363 1 98.25 359 PRO B C 1
ATOM 6798 O O . PRO B 1 359 ? 26.516 0.048 -4.145 1 98.25 359 PRO B O 1
ATOM 6801 N N . ILE B 1 360 ? 25.938 -2.047 -3.566 1 98.69 360 ILE B N 1
ATOM 6802 C CA . ILE B 1 360 ? 26.703 -1.99 -2.328 1 98.69 360 ILE B CA 1
ATOM 6803 C C . ILE B 1 360 ? 28.141 -2.449 -2.59 1 98.69 360 ILE B C 1
ATOM 6805 O O . ILE B 1 360 ? 29.062 -2.014 -1.911 1 98.69 360 ILE B O 1
ATOM 6809 N N . ASN B 1 361 ? 28.266 -3.334 -3.523 1 98.31 361 ASN B N 1
ATOM 6810 C CA . ASN B 1 361 ? 29.562 -3.932 -3.861 1 98.31 361 ASN B CA 1
ATOM 6811 C C . ASN B 1 361 ? 29.703 -4.125 -5.367 1 98.31 361 ASN B C 1
ATOM 6813 O O . ASN B 1 361 ? 28.766 -3.867 -6.129 1 98.31 361 ASN B O 1
ATOM 6817 N N . ASN B 1 362 ? 31.016 -4.449 -5.867 1 98.19 362 ASN B N 1
ATOM 6818 C CA . ASN B 1 362 ? 31.375 -4.762 -7.246 1 98.19 362 ASN B CA 1
ATOM 6819 C C . ASN B 1 362 ? 31.375 -3.512 -8.125 1 98.19 362 ASN B C 1
ATOM 6821 O O . ASN B 1 362 ? 30.922 -3.561 -9.273 1 98.19 362 ASN B O 1
ATOM 6825 N N . TRP B 1 363 ? 31.859 -2.428 -7.582 1 97.56 363 TRP B N 1
ATOM 6826 C CA . TRP B 1 363 ? 31.875 -1.137 -8.266 1 97.56 363 TRP B CA 1
ATOM 6827 C C . TRP B 1 363 ? 32.844 -1.142 -9.438 1 97.56 363 TRP B C 1
ATOM 6829 O O . TRP B 1 363 ? 32.719 -0.339 -10.359 1 97.56 363 TRP B O 1
ATOM 6839 N N . ASP B 1 364 ? 33.781 -2.027 -9.383 1 96.31 364 ASP B N 1
ATOM 6840 C CA . ASP B 1 364 ? 34.844 -2.074 -10.391 1 96.31 364 ASP B CA 1
ATOM 6841 C C . ASP B 1 364 ? 34.406 -2.889 -11.609 1 96.31 364 ASP B C 1
ATOM 6843 O O . ASP B 1 364 ? 35.094 -2.887 -12.633 1 96.31 364 ASP B O 1
ATOM 6847 N N . SER B 1 365 ? 33.344 -3.516 -11.508 1 97.12 365 SER B N 1
ATOM 6848 C CA . SER B 1 365 ? 32.844 -4.324 -12.617 1 97.12 365 SER B CA 1
ATOM 6849 C C . SER B 1 365 ? 32.25 -3.449 -13.727 1 97.12 365 SER B C 1
ATOM 6851 O O . SER B 1 365 ? 31.891 -2.301 -13.484 1 97.12 365 SER B O 1
ATOM 6853 N N . GLU B 1 366 ? 32.281 -4.023 -14.875 1 96.81 366 GLU B N 1
ATOM 6854 C CA . GLU B 1 366 ? 31.5 -3.398 -15.93 1 96.81 366 GLU B CA 1
ATOM 6855 C C . GLU B 1 366 ? 30.031 -3.312 -15.539 1 96.81 366 GLU B C 1
ATOM 6857 O O . GLU B 1 366 ? 29.625 -3.814 -14.484 1 96.81 366 GLU B O 1
ATOM 6862 N N . TYR B 1 367 ? 29.281 -2.525 -16.328 1 95.75 367 TYR B N 1
ATOM 6863 C CA . TYR B 1 367 ? 27.875 -2.373 -15.984 1 95.75 367 TYR B CA 1
ATOM 6864 C C . TYR B 1 367 ? 26.969 -2.828 -17.141 1 95.75 367 TYR B C 1
ATOM 6866 O O . TYR B 1 367 ? 27.422 -2.947 -18.281 1 95.75 367 TYR B O 1
ATOM 6874 N N . GLU B 1 368 ? 25.766 -3.121 -16.828 1 95.19 368 GLU B N 1
ATOM 6875 C CA . GLU B 1 368 ? 24.766 -3.52 -17.812 1 95.19 368 GLU B CA 1
ATOM 6876 C C . GLU B 1 368 ? 23.375 -3.029 -17.406 1 95.19 368 GLU B C 1
ATOM 6878 O O . GLU B 1 368 ? 23.141 -2.729 -16.25 1 95.19 368 GLU B O 1
ATOM 6883 N N . ARG B 1 369 ? 22.531 -2.871 -18.391 1 94.38 369 ARG B N 1
ATOM 6884 C CA . ARG B 1 369 ? 21.141 -2.502 -18.156 1 94.38 369 ARG B CA 1
ATOM 6885 C C . ARG B 1 369 ? 20.359 -3.678 -17.594 1 94.38 369 ARG B C 1
ATOM 6887 O O . ARG B 1 369 ? 20.438 -4.797 -18.094 1 94.38 369 ARG B O 1
ATOM 6894 N N . VAL B 1 370 ? 19.594 -3.439 -16.516 1 95.88 370 VAL B N 1
ATOM 6895 C CA . VAL B 1 370 ? 18.844 -4.52 -15.891 1 95.88 370 VAL B CA 1
ATOM 6896 C C . VAL B 1 370 ? 17.484 -3.994 -15.406 1 95.88 370 VAL B C 1
ATOM 6898 O O . VAL B 1 370 ? 17.297 -2.783 -15.281 1 95.88 370 VAL B O 1
ATOM 6901 N N . ASN B 1 371 ? 16.516 -4.934 -15.203 1 95.25 371 ASN B N 1
ATOM 6902 C CA . ASN B 1 371 ? 15.32 -4.715 -14.391 1 95.25 371 ASN B CA 1
ATOM 6903 C C . ASN B 1 371 ? 15.445 -5.391 -13.031 1 95.25 371 ASN B C 1
ATOM 6905 O O . ASN B 1 371 ? 16.062 -6.445 -12.906 1 95.25 371 ASN B O 1
ATOM 6909 N N . LEU B 1 372 ? 14.938 -4.723 -12.07 1 96.5 372 LEU B N 1
ATOM 6910 C CA . LEU B 1 372 ? 14.93 -5.316 -10.734 1 96.5 372 LEU B CA 1
ATOM 6911 C C . LEU B 1 372 ? 13.562 -5.93 -10.422 1 96.5 372 LEU B C 1
ATOM 6913 O O . LEU B 1 372 ? 12.531 -5.281 -10.602 1 96.5 372 LEU B O 1
ATOM 6917 N N . GLY B 1 373 ? 13.578 -7.184 -9.984 1 95.19 373 GLY B N 1
ATOM 6918 C CA . GLY B 1 373 ? 12.344 -7.879 -9.633 1 95.19 373 GLY B CA 1
ATOM 6919 C C . GLY B 1 373 ? 12.273 -8.266 -8.172 1 95.19 373 GLY B C 1
ATOM 6920 O O . GLY B 1 373 ? 13.266 -8.695 -7.586 1 95.19 373 GLY B O 1
ATOM 6921 N N . GLY B 1 374 ? 11.109 -8.094 -7.598 1 93.19 374 GLY B N 1
ATOM 6922 C CA . GLY B 1 374 ? 10.844 -8.656 -6.281 1 93.19 374 GLY B CA 1
ATOM 6923 C C . GLY B 1 374 ? 10.5 -10.133 -6.32 1 93.19 374 GLY B C 1
ATOM 6924 O O . GLY B 1 374 ? 10.375 -10.719 -7.395 1 93.19 374 GLY B O 1
ATOM 6925 N N . ILE B 1 375 ? 10.234 -10.664 -5.168 1 90.12 375 ILE B N 1
ATOM 6926 C CA . ILE B 1 375 ? 10.109 -12.117 -5.066 1 90.12 375 ILE B CA 1
ATOM 6927 C C . ILE B 1 375 ? 8.648 -12.523 -5.203 1 90.12 375 ILE B C 1
ATOM 6929 O O . ILE B 1 375 ? 8.336 -13.703 -5.406 1 90.12 375 ILE B O 1
ATOM 6933 N N . THR B 1 376 ? 7.723 -11.594 -5.074 1 87.5 376 THR B N 1
ATOM 6934 C CA . THR B 1 376 ? 6.316 -11.977 -5.117 1 87.5 376 THR B CA 1
ATOM 6935 C C . THR B 1 376 ? 5.906 -12.367 -6.535 1 87.5 376 THR B C 1
ATOM 6937 O O . THR B 1 376 ? 6.582 -12.008 -7.504 1 87.5 376 THR B O 1
ATOM 6940 N N . CYS B 1 377 ? 4.848 -13.07 -6.645 1 85.69 377 CYS B N 1
ATOM 6941 C CA . CYS B 1 377 ? 4.352 -13.492 -7.949 1 85.69 377 CYS B CA 1
ATOM 6942 C C . CYS B 1 377 ? 3.48 -12.406 -8.578 1 85.69 377 CYS B C 1
ATOM 6944 O O . CYS B 1 377 ? 2.854 -12.633 -9.609 1 85.69 377 CYS B O 1
ATOM 6946 N N . ASP B 1 378 ? 3.52 -11.305 -8.031 1 82.88 378 ASP B N 1
ATOM 6947 C CA . ASP B 1 378 ? 2.732 -10.211 -8.586 1 82.88 378 ASP B CA 1
ATOM 6948 C C . ASP B 1 378 ? 3.48 -9.516 -9.719 1 82.88 378 ASP B C 1
ATOM 6950 O O . ASP B 1 378 ? 4.641 -9.125 -9.562 1 82.88 378 ASP B O 1
ATOM 6954 N N . GLY B 1 379 ? 2.805 -9.336 -10.758 1 83.75 379 GLY B N 1
ATOM 6955 C CA . GLY B 1 379 ? 3.42 -8.75 -11.938 1 83.75 379 GLY B CA 1
ATOM 6956 C C . GLY B 1 379 ? 3.902 -7.332 -11.711 1 83.75 379 GLY B C 1
ATOM 6957 O O . GLY B 1 379 ? 4.746 -6.832 -12.461 1 83.75 379 GLY B O 1
ATOM 6958 N N . GLN B 1 380 ? 3.41 -6.645 -10.656 1 84.56 380 GLN B N 1
ATOM 6959 C CA . GLN B 1 380 ? 3.734 -5.242 -10.43 1 84.56 380 GLN B CA 1
ATOM 6960 C C . GLN B 1 380 ? 4.891 -5.102 -9.445 1 84.56 380 GLN B C 1
ATOM 6962 O O . GLN B 1 380 ? 5.266 -3.988 -9.07 1 84.56 380 GLN B O 1
ATOM 6967 N N . ASP B 1 381 ? 5.449 -6.16 -9.086 1 90.25 381 ASP B N 1
ATOM 6968 C CA . ASP B 1 381 ? 6.523 -6.137 -8.094 1 90.25 381 ASP B CA 1
ATOM 6969 C C . ASP B 1 381 ? 7.887 -5.988 -8.766 1 90.25 381 ASP B C 1
ATOM 6971 O O . ASP B 1 381 ? 8.703 -6.91 -8.742 1 90.25 381 ASP B O 1
ATOM 6975 N N . TYR B 1 382 ? 8.141 -4.824 -9.289 1 92.31 382 TYR B N 1
ATOM 6976 C CA . TYR B 1 382 ? 9.406 -4.59 -9.984 1 92.31 382 TYR B CA 1
ATOM 6977 C C . TYR B 1 382 ? 9.805 -3.121 -9.906 1 92.31 382 TYR B C 1
ATOM 6979 O O . TYR B 1 382 ? 9.016 -2.277 -9.477 1 92.31 382 TYR B O 1
ATOM 6987 N N . TYR B 1 383 ? 11.047 -2.789 -10.148 1 92.06 383 TYR B N 1
ATOM 6988 C CA . TYR B 1 383 ? 11.648 -1.467 -10.281 1 92.06 383 TYR B CA 1
ATOM 6989 C C . TYR B 1 383 ? 12.492 -1.38 -11.547 1 92.06 383 TYR B C 1
ATOM 6991 O O . TYR B 1 383 ? 13.508 -2.07 -11.664 1 92.06 383 TYR B O 1
ATOM 6999 N N . ASN B 1 384 ? 12.094 -0.502 -12.5 1 88.12 384 ASN B N 1
ATOM 7000 C CA . ASN B 1 384 ? 12.805 -0.576 -13.773 1 88.12 384 ASN B CA 1
ATOM 7001 C C . ASN B 1 384 ? 13.195 0.81 -14.273 1 88.12 384 ASN B C 1
ATOM 7003 O O . ASN B 1 384 ? 13.766 0.941 -15.359 1 88.12 384 ASN B O 1
ATOM 7007 N N . GLN B 1 385 ? 12.812 1.766 -13.562 1 82.25 385 GLN B N 1
ATOM 7008 C CA . GLN B 1 385 ? 13.148 3.109 -14.023 1 82.25 385 GLN B CA 1
ATOM 7009 C C . GLN B 1 385 ? 13.711 3.955 -12.891 1 82.25 385 GLN B C 1
ATOM 7011 O O . GLN B 1 385 ? 13.227 3.887 -11.758 1 82.25 385 GLN B O 1
ATOM 7016 N N . GLU B 1 386 ? 14.742 4.598 -13.297 1 76.69 386 GLU B N 1
ATOM 7017 C CA . GLU B 1 386 ? 15.289 5.617 -12.406 1 76.69 386 GLU B CA 1
ATOM 7018 C C . GLU B 1 386 ? 14.789 7.008 -12.781 1 76.69 386 GLU B C 1
ATOM 7020 O O . GLU B 1 386 ? 14.281 7.211 -13.891 1 76.69 386 GLU B O 1
ATOM 7025 N N . ALA B 1 387 ? 14.883 7.785 -11.891 1 66.69 387 ALA B N 1
ATOM 7026 C CA . ALA B 1 387 ? 14.383 9.141 -12.117 1 66.69 387 ALA B CA 1
ATOM 7027 C C . ALA B 1 387 ? 15.07 9.789 -13.312 1 66.69 387 ALA B C 1
ATOM 7029 O O . ALA B 1 387 ? 14.438 10.523 -14.07 1 66.69 387 ALA B O 1
ATOM 7030 N N . HIS B 1 388 ? 16.328 9.492 -13.375 1 65.38 388 HIS B N 1
ATOM 7031 C CA . HIS B 1 388 ? 17.078 10.25 -14.359 1 65.38 388 HIS B CA 1
ATOM 7032 C C . HIS B 1 388 ? 17.25 9.461 -15.656 1 65.38 388 HIS B C 1
ATOM 7034 O O . HIS B 1 388 ? 17.594 10.031 -16.688 1 65.38 388 HIS B O 1
ATOM 7040 N N . MET B 1 389 ? 17.234 8.188 -15.547 1 70.56 389 MET B N 1
ATOM 7041 C CA . MET B 1 389 ? 17.469 7.328 -16.703 1 70.56 389 MET B CA 1
ATOM 7042 C C . MET B 1 389 ? 16.328 6.32 -16.875 1 70.56 389 MET B C 1
ATOM 7044 O O . MET B 1 389 ? 15.703 5.914 -15.898 1 70.56 389 MET B O 1
ATOM 7048 N N . ASN B 1 390 ? 15.422 6.473 -17.703 1 78.69 390 ASN B N 1
ATOM 7049 C CA . ASN B 1 390 ? 14.336 5.543 -18.016 1 78.69 390 ASN B CA 1
ATOM 7050 C C . ASN B 1 390 ? 14.828 4.098 -18.016 1 78.69 390 ASN B C 1
ATOM 7052 O O . ASN B 1 390 ? 14.312 3.264 -18.75 1 78.69 390 ASN B O 1
ATOM 7056 N N . SER B 1 391 ? 16.062 3.834 -17.281 1 88.19 391 SER B N 1
ATOM 7057 C CA . SER B 1 391 ? 16.625 2.494 -17.172 1 88.19 391 SER B CA 1
ATOM 7058 C C . SER B 1 391 ? 17.406 2.33 -15.867 1 88.19 391 SER B C 1
ATOM 7060 O O . SER B 1 391 ? 17.75 3.318 -15.219 1 88.19 391 SER B O 1
ATOM 7062 N N . VAL B 1 392 ? 17.641 1.147 -15.539 1 93.88 392 VAL B N 1
ATOM 7063 C CA . VAL B 1 392 ? 18.453 0.815 -14.383 1 93.88 392 VAL B CA 1
ATOM 7064 C C . VAL B 1 392 ? 19.734 0.113 -14.836 1 93.88 392 VAL B C 1
ATOM 7066 O O . VAL B 1 392 ? 19.688 -0.802 -15.664 1 93.88 392 VAL B O 1
ATOM 7069 N N . PHE B 1 393 ? 20.859 0.578 -14.383 1 94.88 393 PHE B N 1
ATOM 7070 C CA . PHE B 1 393 ? 22.156 -0.055 -14.641 1 94.88 393 PHE B CA 1
ATOM 7071 C C . PHE B 1 393 ? 22.766 -0.601 -13.352 1 94.88 393 PHE B C 1
ATOM 7073 O O . PHE B 1 393 ? 22.672 0.036 -12.305 1 94.88 393 PHE B O 1
ATOM 7080 N N . MET B 1 394 ? 23.375 -1.759 -13.438 1 96.75 394 MET B N 1
ATOM 7081 C CA . MET B 1 394 ? 24.047 -2.385 -12.297 1 96.75 394 MET B CA 1
ATOM 7082 C C . MET B 1 394 ? 25.328 -3.08 -12.734 1 96.75 394 MET B C 1
ATOM 7084 O O . MET B 1 394 ? 25.531 -3.354 -13.922 1 96.75 394 MET B O 1
ATOM 7088 N N . PRO B 1 395 ? 26.188 -3.344 -11.766 1 97.5 395 PRO B N 1
ATOM 7089 C CA . PRO B 1 395 ? 27.406 -4.078 -12.102 1 97.5 395 PRO B CA 1
ATOM 7090 C C . PRO B 1 395 ? 27.125 -5.406 -12.797 1 97.5 395 PRO B C 1
ATOM 7092 O O . PRO B 1 395 ? 26.266 -6.172 -12.352 1 97.5 395 PRO B O 1
ATOM 7095 N N . LYS B 1 396 ? 27.828 -5.57 -13.906 1 96.69 396 LYS B N 1
ATOM 7096 C CA . LYS B 1 396 ? 27.797 -6.84 -14.625 1 96.69 396 LYS B CA 1
ATOM 7097 C C . LYS B 1 396 ? 28.75 -7.852 -14.008 1 96.69 396 LYS B C 1
ATOM 7099 O O . LYS B 1 396 ? 29.953 -7.832 -14.297 1 96.69 396 LYS B O 1
ATOM 7104 N N . THR B 1 397 ? 28.203 -8.688 -13.164 1 96 397 THR B N 1
ATOM 7105 C CA . THR B 1 397 ? 29.047 -9.633 -12.445 1 96 397 THR B CA 1
ATOM 7106 C C . THR B 1 397 ? 28.266 -10.883 -12.07 1 96 397 THR B C 1
ATOM 7108 O O . THR B 1 397 ? 27.047 -10.852 -11.969 1 96 397 THR B O 1
ATOM 7111 N N . ARG B 1 398 ? 28.922 -11.992 -11.875 1 92.62 398 ARG B N 1
ATOM 7112 C CA . ARG B 1 398 ? 28.312 -13.227 -11.375 1 92.62 398 ARG B CA 1
ATOM 7113 C C . ARG B 1 398 ? 28.594 -13.406 -9.883 1 92.62 398 ARG B C 1
ATOM 7115 O O . ARG B 1 398 ? 28.094 -14.344 -9.258 1 92.62 398 ARG B O 1
ATOM 7122 N N . LYS B 1 399 ? 29.344 -12.492 -9.367 1 95.56 399 LYS B N 1
ATOM 7123 C CA . LYS B 1 399 ? 29.609 -12.516 -7.934 1 95.56 399 LYS B CA 1
ATOM 7124 C C . LYS B 1 399 ? 28.359 -12.094 -7.145 1 95.56 399 LYS B C 1
ATOM 7126 O O . LYS B 1 399 ? 27.406 -11.586 -7.723 1 95.56 399 LYS B O 1
ATOM 7131 N N . VAL B 1 400 ? 28.469 -12.406 -5.816 1 97 400 VAL B N 1
ATOM 7132 C CA . VAL B 1 400 ? 27.391 -11.953 -4.941 1 97 400 VAL B CA 1
ATOM 7133 C C . VAL B 1 400 ? 27.219 -10.445 -5.062 1 97 400 VAL B C 1
ATOM 7135 O O . VAL B 1 400 ? 28.203 -9.703 -5 1 97 400 VAL B O 1
ATOM 7138 N N . GLN B 1 401 ? 26.031 -10.008 -5.301 1 98.12 401 GLN B N 1
ATOM 7139 C CA . GLN B 1 401 ? 25.719 -8.594 -5.504 1 98.12 401 GLN B CA 1
ATOM 7140 C C . GLN B 1 401 ? 24.656 -8.109 -4.52 1 98.12 401 GLN B C 1
ATOM 7142 O O . GLN B 1 401 ? 23.641 -8.773 -4.328 1 98.12 401 GLN B O 1
ATOM 7147 N N . TYR B 1 402 ? 24.938 -7.031 -3.844 1 98.69 402 TYR B N 1
ATOM 7148 C CA . TYR B 1 402 ? 23.984 -6.359 -2.965 1 98.69 402 TYR B CA 1
ATOM 7149 C C . TYR B 1 402 ? 23.625 -4.988 -3.512 1 98.69 402 TYR B C 1
ATOM 7151 O O . TYR B 1 402 ? 24.422 -4.336 -4.176 1 98.69 402 TYR B O 1
ATOM 7159 N N . LEU B 1 403 ? 22.406 -4.617 -3.289 1 98.25 403 LEU B N 1
ATOM 7160 C CA . LEU B 1 403 ? 21.891 -3.32 -3.709 1 98.25 403 LEU B CA 1
ATOM 7161 C C . LEU B 1 403 ? 21.219 -2.594 -2.539 1 98.25 403 LEU B C 1
ATOM 7163 O O . LEU B 1 403 ? 20.766 -3.229 -1.588 1 98.25 403 LEU B O 1
ATOM 7167 N N . GLY B 1 404 ? 21.172 -1.305 -2.672 1 98.12 404 GLY B N 1
ATOM 7168 C CA . GLY B 1 404 ? 20.5 -0.512 -1.657 1 98.12 404 GLY B CA 1
ATOM 7169 C C . GLY B 1 404 ? 19.594 0.563 -2.238 1 98.12 404 GLY B C 1
ATOM 7170 O O . GLY B 1 404 ? 19.953 1.195 -3.24 1 98.12 404 GLY B O 1
ATOM 7171 N N . PHE B 1 405 ? 18.438 0.669 -1.671 1 97.5 405 PHE B N 1
ATOM 7172 C CA . PHE B 1 405 ? 17.578 1.838 -1.869 1 97.5 405 PHE B CA 1
ATOM 7173 C C . PHE B 1 405 ? 17.719 2.807 -0.7 1 97.5 405 PHE B C 1
ATOM 7175 O O . PHE B 1 405 ? 17.594 2.408 0.46 1 97.5 405 PHE B O 1
ATOM 7182 N N . PHE B 1 406 ? 17.891 4.062 -1.044 1 97.5 406 PHE B N 1
ATOM 7183 C CA . PHE B 1 406 ? 18.203 5.027 0.004 1 97.5 406 PHE B CA 1
ATOM 7184 C C . PHE B 1 406 ? 17.172 6.152 0.021 1 97.5 406 PHE B C 1
ATOM 7186 O O . PHE B 1 406 ? 16.5 6.402 -0.981 1 97.5 406 PHE B O 1
ATOM 7193 N N . ASN B 1 407 ? 17.109 6.816 1.182 1 97.19 407 ASN B N 1
ATOM 7194 C CA . ASN B 1 407 ? 16.203 7.938 1.429 1 97.19 407 ASN B CA 1
ATOM 7195 C C . ASN B 1 407 ? 14.742 7.504 1.364 1 97.19 407 ASN B C 1
ATOM 7197 O O . ASN B 1 407 ? 13.93 8.148 0.704 1 97.19 407 ASN B O 1
ATOM 7201 N N . THR B 1 408 ? 14.516 6.328 2.023 1 94.69 408 THR B N 1
ATOM 7202 C CA . THR B 1 408 ? 13.195 5.707 2.027 1 94.69 408 THR B CA 1
ATOM 7203 C C . THR B 1 408 ? 12.531 5.859 3.393 1 94.69 408 THR B C 1
ATOM 7205 O O . THR B 1 408 ? 11.664 5.062 3.758 1 94.69 408 THR B O 1
ATOM 7208 N N . GLY B 1 409 ? 12.875 6.812 4.176 1 92.94 409 GLY B N 1
ATOM 7209 C CA . GLY B 1 409 ? 12.484 6.859 5.574 1 92.94 409 GLY B CA 1
ATOM 7210 C C . GLY B 1 409 ? 11.086 7.395 5.789 1 92.94 409 GLY B C 1
ATOM 7211 O O . GLY B 1 409 ? 10.523 7.277 6.883 1 92.94 409 GLY B O 1
ATOM 7212 N N . ALA B 1 410 ? 10.508 7.906 4.758 1 87.69 410 ALA B N 1
ATOM 7213 C CA . ALA B 1 410 ? 9.195 8.523 4.926 1 87.69 410 ALA B CA 1
ATOM 7214 C C . ALA B 1 410 ? 8.086 7.582 4.461 1 87.69 410 ALA B C 1
ATOM 7216 O O . ALA B 1 410 ? 8.102 7.109 3.32 1 87.69 410 ALA B O 1
ATOM 7217 N N . TYR B 1 411 ? 7.117 7.355 5.316 1 81.12 411 TYR B N 1
ATOM 7218 C CA . TYR B 1 411 ? 5.832 6.723 5.039 1 81.12 411 TYR B CA 1
ATOM 7219 C C . TYR B 1 411 ? 5.996 5.227 4.801 1 81.12 411 TYR B C 1
ATOM 7221 O O . TYR B 1 411 ? 5.094 4.441 5.094 1 81.12 411 TYR B O 1
ATOM 7229 N N . GLN B 1 412 ? 7.105 4.73 4.305 1 78.38 412 GLN B N 1
ATOM 7230 C CA . GLN B 1 412 ? 7.227 3.355 3.832 1 78.38 412 GLN B CA 1
ATOM 7231 C C . GLN B 1 412 ? 6.949 2.361 4.957 1 78.38 412 GLN B C 1
ATOM 7233 O O . GLN B 1 412 ? 6.172 1.421 4.785 1 78.38 412 GLN B O 1
ATOM 7238 N N . GLU B 1 413 ? 7.527 2.576 6.078 1 71.62 413 GLU B N 1
ATOM 7239 C CA . GLU B 1 413 ? 7.359 1.654 7.199 1 71.62 413 GLU B CA 1
ATOM 7240 C C . GLU B 1 413 ? 5.922 1.671 7.711 1 71.62 413 GLU B C 1
ATOM 7242 O O . GLU B 1 413 ? 5.395 0.636 8.125 1 71.62 413 GLU B O 1
ATOM 7247 N N . VAL B 1 414 ? 5.363 2.779 7.641 1 66.38 414 VAL B N 1
ATOM 7248 C CA . VAL B 1 414 ? 3.996 2.924 8.133 1 66.38 414 VAL B CA 1
ATOM 7249 C C . VAL B 1 414 ? 3.029 2.215 7.188 1 66.38 414 VAL B C 1
ATOM 7251 O O . VAL B 1 414 ? 2.066 1.586 7.633 1 66.38 414 VAL B O 1
ATOM 7254 N N . LEU B 1 415 ? 3.295 2.322 5.949 1 67.88 415 LEU B N 1
ATOM 7255 C CA . LEU B 1 415 ? 2.432 1.713 4.945 1 67.88 415 LEU B CA 1
ATOM 7256 C C . LEU B 1 415 ? 2.631 0.202 4.898 1 67.88 415 LEU B C 1
ATOM 7258 O O . LEU B 1 415 ? 1.676 -0.549 4.688 1 67.88 415 LEU B O 1
ATOM 7262 N N . SER B 1 416 ? 3.871 -0.257 4.953 1 63.78 416 SER B N 1
ATOM 7263 C CA . SER B 1 416 ? 4.184 -1.682 4.898 1 63.78 416 SER B CA 1
ATOM 7264 C C . SER B 1 416 ? 3.656 -2.41 6.133 1 63.78 416 SER B C 1
ATOM 7266 O O . SER B 1 416 ? 3.332 -3.598 6.066 1 63.78 416 SER B O 1
ATOM 7268 N N . GLY B 1 417 ? 3.297 -1.715 7.121 1 60.5 417 GLY B N 1
ATOM 7269 C CA . GLY B 1 417 ? 2.826 -2.316 8.359 1 60.5 417 GLY B CA 1
ATOM 7270 C C . GLY B 1 417 ? 3.92 -3.035 9.125 1 60.5 417 GLY B C 1
ATOM 7271 O O . GLY B 1 417 ? 4.781 -3.684 8.531 1 60.5 417 GLY B O 1
ATOM 7272 N N . TYR B 1 418 ? 4.23 -2.684 10.258 1 56.03 418 TYR B N 1
ATOM 7273 C CA . TYR B 1 418 ? 5.09 -3.467 11.133 1 56.03 418 TYR B CA 1
ATOM 7274 C C . TYR B 1 418 ? 4.266 -4.414 12 1 56.03 418 TYR B C 1
ATOM 7276 O O . TYR B 1 418 ? 3.291 -3.996 12.633 1 56.03 418 TYR B O 1
ATOM 7284 N N . GLY B 1 419 ? 4.578 -5.621 11.836 1 60.12 419 GLY B N 1
ATOM 7285 C CA . GLY B 1 419 ? 3.861 -6.59 12.648 1 60.12 419 GLY B CA 1
ATOM 7286 C C . GLY B 1 419 ? 2.664 -7.195 11.938 1 60.12 419 GLY B C 1
ATOM 7287 O O . GLY B 1 419 ? 1.986 -8.07 12.492 1 60.12 419 GLY B O 1
ATOM 7288 N N . GLY B 1 420 ? 2.477 -6.809 10.742 1 64.44 420 GLY B N 1
ATOM 7289 C CA . GLY B 1 420 ? 1.328 -7.332 10.023 1 64.44 420 GLY B CA 1
ATOM 7290 C C . GLY B 1 420 ? 1.709 -8.297 8.914 1 64.44 420 GLY B C 1
ATOM 7291 O O . GLY B 1 420 ? 2.889 -8.609 8.734 1 64.44 420 GLY B O 1
ATOM 7292 N N . ILE B 1 421 ? 0.73 -8.945 8.32 1 67.94 421 ILE B N 1
ATOM 7293 C CA . ILE B 1 421 ? 0.915 -9.82 7.168 1 67.94 421 ILE B CA 1
ATOM 7294 C C . ILE B 1 421 ? 0.881 -8.984 5.887 1 67.94 421 ILE B C 1
ATOM 7296 O O . ILE B 1 421 ? 0.079 -8.055 5.762 1 67.94 421 ILE B O 1
ATOM 7300 N N . HIS B 1 422 ? 1.912 -9.18 5.043 1 74.88 422 HIS B N 1
ATOM 7301 C CA . HIS B 1 422 ? 1.995 -8.461 3.775 1 74.88 422 HIS B CA 1
ATOM 7302 C C . HIS B 1 422 ? 1.647 -9.375 2.604 1 74.88 422 HIS B C 1
ATOM 7304 O O . HIS B 1 422 ? 1.336 -10.555 2.799 1 74.88 422 HIS B O 1
ATOM 7310 N N . HIS B 1 423 ? 1.578 -8.867 1.42 1 75.69 423 HIS B N 1
ATOM 7311 C CA . HIS B 1 423 ? 1.294 -9.602 0.193 1 75.69 423 HIS B CA 1
ATOM 7312 C C . HIS B 1 423 ? 2.191 -10.828 0.066 1 75.69 423 HIS B C 1
ATOM 7314 O O . HIS B 1 423 ? 3.387 -10.758 0.363 1 75.69 423 HIS B O 1
ATOM 7320 N N . CYS B 1 424 ? 1.667 -11.992 -0.284 1 74.38 424 CYS B N 1
ATOM 7321 C CA . CYS B 1 424 ? 2.328 -13.273 -0.496 1 74.38 424 CYS B CA 1
ATOM 7322 C C . CYS B 1 424 ? 3.008 -13.758 0.781 1 74.38 424 CYS B C 1
ATOM 7324 O O . CYS B 1 424 ? 3.998 -14.484 0.725 1 74.38 424 CYS B O 1
ATOM 7326 N N . LEU B 1 425 ? 2.629 -13.148 1.958 1 77.62 425 LEU B N 1
ATOM 7327 C CA . LEU B 1 425 ? 3.102 -13.547 3.279 1 77.62 425 LEU B CA 1
ATOM 7328 C C . LEU B 1 425 ? 4.602 -13.297 3.418 1 77.62 425 LEU B C 1
ATOM 7330 O O . LEU B 1 425 ? 5.316 -14.109 4.004 1 77.62 425 LEU B O 1
ATOM 7334 N N . LEU B 1 426 ? 5.074 -12.242 2.781 1 77.69 426 LEU B N 1
ATOM 7335 C CA . LEU B 1 426 ? 6.48 -11.891 2.932 1 77.69 426 LEU B CA 1
ATOM 7336 C C . LEU B 1 426 ? 6.75 -11.297 4.312 1 77.69 426 LEU B C 1
ATOM 7338 O O . LEU B 1 426 ? 5.957 -10.5 4.816 1 77.69 426 LEU B O 1
ATOM 7342 N N . PRO B 1 427 ? 7.723 -11.766 4.918 1 76.75 427 PRO B N 1
ATOM 7343 C CA . PRO B 1 427 ? 8.047 -11.203 6.23 1 76.75 427 PRO B CA 1
ATOM 7344 C C . PRO B 1 427 ? 8.578 -9.773 6.148 1 76.75 427 PRO B C 1
ATOM 7346 O O . PRO B 1 427 ? 9.164 -9.391 5.133 1 76.75 427 PRO B O 1
ATOM 7349 N N . SER B 1 428 ? 8.312 -9.008 7.188 1 81.38 428 SER B N 1
ATOM 7350 C CA . SER B 1 428 ? 8.961 -7.707 7.289 1 81.38 428 SER B CA 1
ATOM 7351 C C . SER B 1 428 ? 10.469 -7.848 7.449 1 81.38 428 SER B C 1
ATOM 7353 O O . SER B 1 428 ? 10.945 -8.742 8.156 1 81.38 428 SER B O 1
ATOM 7355 N N . PRO B 1 429 ? 11.25 -7.027 6.781 1 87 429 PRO B N 1
ATOM 7356 C CA . PRO B 1 429 ? 12.703 -7.102 6.918 1 87 429 PRO B CA 1
ATOM 7357 C C . PRO B 1 429 ? 13.18 -6.77 8.328 1 87 429 PRO B C 1
ATOM 7359 O O . PRO B 1 429 ? 12.492 -6.062 9.07 1 87 429 PRO B O 1
ATOM 7362 N N . LYS B 1 430 ? 14.312 -7.34 8.656 1 91.06 430 LYS B N 1
ATOM 7363 C CA . LYS B 1 430 ? 15 -6.883 9.867 1 91.06 430 LYS B CA 1
ATOM 7364 C C . LYS B 1 430 ? 15.242 -5.379 9.82 1 91.06 430 LYS B C 1
ATOM 7366 O O . LYS B 1 430 ? 15.531 -4.82 8.758 1 91.06 430 LYS B O 1
ATOM 7371 N N . HIS B 1 431 ? 15.109 -4.691 10.93 1 91.88 431 HIS B N 1
ATOM 7372 C CA . HIS B 1 431 ? 15.273 -3.244 11 1 91.88 431 HIS B CA 1
ATOM 7373 C C . HIS B 1 431 ? 16.297 -2.859 12.07 1 91.88 431 HIS B C 1
ATOM 7375 O O . HIS B 1 431 ? 16.141 -3.197 13.242 1 91.88 431 HIS B O 1
ATOM 7381 N N . VAL B 1 432 ? 17.344 -2.172 11.648 1 95.69 432 VAL B N 1
ATOM 7382 C CA . VAL B 1 432 ? 18.422 -1.771 12.555 1 95.69 432 VAL B CA 1
ATOM 7383 C C . VAL B 1 432 ? 18.422 -0.253 12.703 1 95.69 432 VAL B C 1
ATOM 7385 O O . VAL B 1 432 ? 18.391 0.479 11.719 1 95.69 432 VAL B O 1
ATOM 7388 N N . ILE B 1 433 ? 18.438 0.207 13.922 1 96.25 433 ILE B N 1
ATOM 7389 C CA . ILE B 1 433 ? 18.547 1.627 14.242 1 96.25 433 ILE B CA 1
ATOM 7390 C C . ILE B 1 433 ? 19.984 1.982 14.57 1 96.25 433 ILE B C 1
ATOM 7392 O O . ILE B 1 433 ? 20.641 1.292 15.359 1 96.25 433 ILE B O 1
ATOM 7396 N N . ILE B 1 434 ? 20.453 3.004 13.977 1 97.38 434 ILE B N 1
ATOM 7397 C CA . ILE B 1 434 ? 21.859 3.375 14.133 1 97.38 434 ILE B CA 1
ATOM 7398 C C . ILE B 1 434 ? 21.953 4.754 14.781 1 97.38 434 ILE B C 1
ATOM 7400 O O . ILE B 1 434 ? 21.312 5.707 14.328 1 97.38 434 ILE B O 1
ATOM 7404 N N . ARG B 1 435 ? 22.719 4.875 15.781 1 96.38 435 ARG B N 1
ATOM 7405 C CA . ARG B 1 435 ? 23.062 6.121 16.453 1 96.38 435 ARG B CA 1
ATOM 7406 C C . ARG B 1 435 ? 24.562 6.383 16.406 1 96.38 435 ARG B C 1
ATOM 7408 O O . ARG B 1 435 ? 25.344 5.461 16.156 1 96.38 435 ARG B O 1
ATOM 7415 N N . ARG B 1 436 ? 24.859 7.566 16.469 1 94.06 436 ARG B N 1
ATOM 7416 C CA . ARG B 1 436 ? 26.266 7.953 16.531 1 94.06 436 ARG B CA 1
ATOM 7417 C C . ARG B 1 436 ? 26.594 8.586 17.875 1 94.06 436 ARG B C 1
ATOM 7419 O O . ARG B 1 436 ? 25.953 9.555 18.297 1 94.06 436 ARG B O 1
ATOM 7426 N N . ASN B 1 437 ? 27.641 8.102 18.516 1 92.19 437 ASN B N 1
ATOM 7427 C CA . ASN B 1 437 ? 28.078 8.602 19.812 1 92.19 437 ASN B CA 1
ATOM 7428 C C . ASN B 1 437 ? 28.938 9.852 19.656 1 92.19 437 ASN B C 1
ATOM 7430 O O . ASN B 1 437 ? 29.375 10.188 18.562 1 92.19 437 ASN B O 1
ATOM 7434 N N . ARG B 1 438 ? 29.266 10.422 20.797 1 90.5 438 ARG B N 1
ATOM 7435 C CA . ARG B 1 438 ? 30.109 11.609 20.828 1 90.5 438 ARG B CA 1
ATOM 7436 C C . ARG B 1 438 ? 31.516 11.305 20.328 1 90.5 438 ARG B C 1
ATOM 7438 O O . ARG B 1 438 ? 32.156 12.156 19.719 1 90.5 438 ARG B O 1
ATOM 7445 N N . ASP B 1 439 ? 31.969 10.109 20.547 1 91.88 439 ASP B N 1
ATOM 7446 C CA . ASP B 1 439 ? 33.312 9.711 20.094 1 91.88 439 ASP B CA 1
ATOM 7447 C C . ASP B 1 439 ? 33.281 9.234 18.656 1 91.88 439 ASP B C 1
ATOM 7449 O O . ASP B 1 439 ? 34.219 8.609 18.188 1 91.88 439 ASP B O 1
ATOM 7453 N N . GLU B 1 440 ? 32.125 9.328 18.016 1 89.56 440 GLU B N 1
ATOM 7454 C CA . GLU B 1 440 ? 31.953 9.078 16.578 1 89.56 440 GLU B CA 1
ATOM 7455 C C . GLU B 1 440 ? 31.828 7.59 16.297 1 89.56 440 GLU B C 1
ATOM 7457 O O . GLU B 1 440 ? 31.812 7.172 15.133 1 89.56 440 GLU B O 1
ATOM 7462 N N . THR B 1 441 ? 31.719 6.836 17.375 1 92.25 441 THR B N 1
ATOM 7463 C CA . THR B 1 441 ? 31.422 5.418 17.172 1 92.25 441 THR B CA 1
ATOM 7464 C C . THR B 1 441 ? 29.938 5.195 16.953 1 92.25 441 THR B C 1
ATOM 7466 O O . THR B 1 441 ? 29.109 6.02 17.359 1 92.25 441 THR B O 1
ATOM 7469 N N . PHE B 1 442 ? 29.656 4.078 16.312 1 94.12 442 PHE B N 1
ATOM 7470 C CA . PHE B 1 442 ? 28.266 3.777 16.016 1 94.12 442 PHE B CA 1
ATOM 7471 C C . PHE B 1 442 ? 27.672 2.83 17.062 1 94.12 442 PHE B C 1
ATOM 7473 O O . PHE B 1 442 ? 28.375 1.95 17.562 1 94.12 442 PHE B O 1
ATOM 7480 N N . ASN B 1 443 ? 26.484 3.09 17.375 1 94.25 443 ASN B N 1
ATOM 7481 C CA . ASN B 1 443 ? 25.672 2.164 18.156 1 94.25 443 ASN B CA 1
ATOM 7482 C C . ASN B 1 443 ? 24.531 1.582 17.312 1 94.25 443 ASN B C 1
ATOM 7484 O O . ASN B 1 443 ? 23.781 2.324 16.672 1 94.25 443 ASN B O 1
ATOM 7488 N N . PHE B 1 444 ? 24.438 0.239 17.312 1 94.5 444 PHE B N 1
ATOM 7489 C CA . PHE B 1 444 ? 23.438 -0.47 16.531 1 94.5 444 PHE B CA 1
ATOM 7490 C C . PHE B 1 444 ? 22.391 -1.13 17.438 1 94.5 444 PHE B C 1
ATOM 7492 O O . PHE B 1 444 ? 22.75 -1.768 18.438 1 94.5 444 PHE B O 1
ATOM 7499 N N . GLU B 1 445 ? 21.156 -0.879 17.125 1 93.69 445 GLU B N 1
ATOM 7500 C CA . GLU B 1 445 ? 20.047 -1.511 17.844 1 93.69 445 GLU B CA 1
ATOM 7501 C C . GLU B 1 445 ? 19.094 -2.195 16.875 1 93.69 445 GLU B C 1
ATOM 7503 O O . GLU B 1 445 ? 18.578 -1.566 15.945 1 93.69 445 GLU B O 1
ATOM 7508 N N . VAL B 1 446 ? 18.891 -3.465 17.109 1 91.75 446 VAL B N 1
ATOM 7509 C CA . VAL B 1 446 ? 17.906 -4.176 16.312 1 91.75 446 VAL B CA 1
ATOM 7510 C C . VAL B 1 446 ? 16.5 -3.863 16.828 1 91.75 446 VAL B C 1
ATOM 7512 O O . VAL B 1 446 ? 16.125 -4.277 17.922 1 91.75 446 VAL B O 1
ATOM 7515 N N . PHE B 1 447 ? 15.75 -3.111 16.109 1 86 447 PHE B N 1
ATOM 7516 C CA . PHE B 1 447 ? 14.398 -2.727 16.484 1 86 447 PHE B CA 1
ATOM 7517 C C . PHE B 1 447 ? 13.43 -3.895 16.297 1 86 447 PHE B C 1
ATOM 7519 O O . PHE B 1 447 ? 12.555 -4.117 17.141 1 86 447 PHE B O 1
ATOM 7526 N N . GLY B 1 448 ? 13.555 -4.539 15.195 1 80.81 448 GLY B N 1
ATOM 7527 C CA . GLY B 1 448 ? 12.695 -5.68 14.906 1 80.81 448 GLY B CA 1
ATOM 7528 C C . GLY B 1 448 ? 13.406 -6.77 14.125 1 80.81 448 GLY B C 1
ATOM 7529 O O . GLY B 1 448 ? 14.164 -6.48 13.195 1 80.81 448 GLY B O 1
ATOM 7530 N N . GLU B 1 449 ? 13.102 -8.031 14.578 1 77.44 449 GLU B N 1
ATOM 7531 C CA . GLU B 1 449 ? 13.602 -9.172 13.828 1 77.44 449 GLU B CA 1
ATOM 7532 C C . GLU B 1 449 ? 12.719 -9.461 12.609 1 77.44 449 GLU B C 1
ATOM 7534 O O . GLU B 1 449 ? 11.602 -8.969 12.516 1 77.44 449 GLU B O 1
ATOM 7539 N N . GLU B 1 450 ? 13.273 -10.148 11.711 1 77.38 450 GLU B N 1
ATOM 7540 C CA . GLU B 1 450 ? 12.438 -10.633 10.617 1 77.38 450 GLU B CA 1
ATOM 7541 C C . GLU B 1 450 ? 11.289 -11.492 11.141 1 77.38 450 GLU B C 1
ATOM 7543 O O . GLU B 1 450 ? 11.484 -12.305 12.055 1 77.38 450 GLU B O 1
ATOM 7548 N N . GLN B 1 451 ? 10.117 -11.281 10.672 1 75.88 451 GLN B N 1
ATOM 7549 C CA . GLN B 1 451 ? 8.961 -12.078 11.094 1 75.88 451 GLN B CA 1
ATOM 7550 C C . GLN B 1 451 ? 9.164 -13.555 10.766 1 75.88 451 GLN B C 1
ATOM 7552 O O . GLN B 1 451 ? 9.641 -13.898 9.688 1 75.88 451 GLN B O 1
ATOM 7557 N N . ASN B 1 452 ? 8.812 -14.383 11.68 1 78.88 452 ASN B N 1
ATOM 7558 C CA . ASN B 1 452 ? 8.906 -15.82 11.438 1 78.88 452 ASN B CA 1
ATOM 7559 C C . ASN B 1 452 ? 7.539 -16.438 11.156 1 78.88 452 ASN B C 1
ATOM 7561 O O . ASN B 1 452 ? 6.523 -15.742 11.219 1 78.88 452 ASN B O 1
ATOM 7565 N N . SER B 1 453 ? 7.527 -17.719 10.867 1 78.38 453 SER B N 1
ATOM 7566 C CA . SER B 1 453 ? 6.32 -18.422 10.445 1 78.38 453 SER B CA 1
ATOM 7567 C C . SER B 1 453 ? 5.281 -18.469 11.562 1 78.38 453 SER B C 1
ATOM 7569 O O . SER B 1 453 ? 4.078 -18.375 11.305 1 78.38 453 SER B O 1
ATOM 7571 N N . LYS B 1 454 ? 5.684 -18.578 12.812 1 81.69 454 LYS B N 1
ATOM 7572 C CA . LYS B 1 454 ? 4.758 -18.656 13.938 1 81.69 454 LYS B CA 1
ATOM 7573 C C . LYS B 1 454 ? 3.973 -17.359 14.094 1 81.69 454 LYS B C 1
ATOM 7575 O O . LYS B 1 454 ? 2.762 -17.375 14.32 1 81.69 454 LYS B O 1
ATOM 7580 N N . GLN B 1 455 ? 4.629 -16.266 13.961 1 79.88 455 GLN B N 1
ATOM 7581 C CA . GLN B 1 455 ? 3.99 -14.953 14.055 1 79.88 455 GLN B CA 1
ATOM 7582 C C . GLN B 1 455 ? 2.975 -14.758 12.93 1 79.88 455 GLN B C 1
ATOM 7584 O O . GLN B 1 455 ? 1.859 -14.289 13.172 1 79.88 455 GLN B O 1
ATOM 7589 N N . VAL B 1 456 ? 3.391 -15.219 11.781 1 78.81 456 VAL B N 1
ATOM 7590 C CA . VAL B 1 456 ? 2.525 -15.07 10.617 1 78.81 456 VAL B CA 1
ATOM 7591 C C . VAL B 1 456 ? 1.29 -15.953 10.773 1 78.81 456 VAL B C 1
ATOM 7593 O O . VAL B 1 456 ? 0.165 -15.508 10.539 1 78.81 456 VAL B O 1
ATOM 7596 N N . LEU B 1 457 ? 1.458 -17.172 11.211 1 83.69 457 LEU B N 1
ATOM 7597 C CA . LEU B 1 457 ? 0.358 -18.125 11.367 1 83.69 457 LEU B CA 1
ATOM 7598 C C . LEU B 1 457 ? -0.625 -17.641 12.43 1 83.69 457 LEU B C 1
ATOM 7600 O O . LEU B 1 457 ? -1.835 -17.844 12.297 1 83.69 457 LEU B O 1
ATOM 7604 N N . LYS B 1 458 ? -0.106 -17 13.5 1 80.69 458 LYS B N 1
ATOM 7605 C CA . LYS B 1 458 ? -0.972 -16.453 14.547 1 80.69 458 LYS B CA 1
ATOM 7606 C C . LYS B 1 458 ? -1.877 -15.359 13.992 1 80.69 458 LYS B C 1
ATOM 7608 O O . LYS B 1 458 ? -3.08 -15.344 14.266 1 80.69 458 LYS B O 1
ATOM 7613 N N . ILE B 1 459 ? -1.346 -14.539 13.266 1 76.94 459 ILE B N 1
ATOM 7614 C CA . ILE B 1 459 ? -2.086 -13.422 12.68 1 76.94 459 ILE B CA 1
ATOM 7615 C C . ILE B 1 459 ? -3.145 -13.953 11.719 1 76.94 459 ILE B C 1
ATOM 7617 O O . ILE B 1 459 ? -4.246 -13.406 11.633 1 76.94 459 ILE B O 1
ATOM 7621 N N . LEU B 1 460 ? -2.84 -15.102 11.031 1 78.31 460 LEU B N 1
ATOM 7622 C CA . LEU B 1 460 ? -3.73 -15.672 10.023 1 78.31 460 LEU B CA 1
ATOM 7623 C C . LEU B 1 460 ? -4.805 -16.531 10.68 1 78.31 460 LEU B C 1
ATOM 7625 O O . LEU B 1 460 ? -5.734 -17 10.008 1 78.31 460 LEU B O 1
ATOM 7629 N N . GLY B 1 461 ? -4.695 -16.828 11.953 1 77.31 461 GLY B N 1
ATOM 7630 C CA . GLY B 1 461 ? -5.719 -17.547 12.695 1 77.31 461 GLY B CA 1
ATOM 7631 C C . GLY B 1 461 ? -5.461 -19.031 12.781 1 77.31 461 GLY B C 1
ATOM 7632 O O . GLY B 1 461 ? -6.359 -19.812 13.133 1 77.31 461 GLY B O 1
ATOM 7633 N N . TYR B 1 462 ? -4.258 -19.422 12.453 1 84.81 462 TYR B N 1
ATOM 7634 C CA . TYR B 1 462 ? -3.965 -20.859 12.43 1 84.81 462 TYR B CA 1
ATOM 7635 C C . TYR B 1 462 ? -3.512 -21.344 13.797 1 84.81 462 TYR B C 1
ATOM 7637 O O . TYR B 1 462 ? -3.535 -22.547 14.078 1 84.81 462 TYR B O 1
ATOM 7645 N N . THR B 1 463 ? -2.943 -20.422 14.617 1 76.62 463 THR B N 1
ATOM 7646 C CA . THR B 1 463 ? -2.496 -20.781 15.961 1 76.62 463 THR B CA 1
ATOM 7647 C C . THR B 1 463 ? -2.939 -19.719 16.969 1 76.62 463 THR B C 1
ATOM 7649 O O . THR B 1 463 ? -3.316 -18.609 16.594 1 76.62 463 THR B O 1
ATOM 7652 N N . THR B 1 464 ? -3.088 -20.031 18.266 1 69.94 464 THR B N 1
ATOM 7653 C CA . THR B 1 464 ? -3.426 -19.109 19.328 1 69.94 464 THR B CA 1
ATOM 7654 C C . THR B 1 464 ? -2.164 -18.578 20 1 69.94 464 THR B C 1
ATOM 7656 O O . THR B 1 464 ? -1.172 -19.297 20.125 1 69.94 464 THR B O 1
#

Foldseek 3Di:
DQFLLNVCCVVQNDDDPQWDADPQFIGGNNHGVVVVCVVFNPQEKEFELVLLLVLLVVLQVLLVVLCVVQVADAAEAEAAECLQPVDPSNVLSNLVNVHAYEYEALVVLVSVVVCCVVVSDDLAGAYEYDYDYDPSSLVSLLVSVVVPRQHYEDEDFELVSVVVCLVRQDDPQAHEYHFEEFFAADPPDPDGTHPTTDHLVCVLVSCVVPPVPRRNYAHAEYEYEHPQAQDDDPVVLVRLLVRLLSLLVNCVSGVNHAEYEDEERDDDCFESNDDDDSSVSSSVSSNSSVVSCVVSVHRRHHYYYHYHLSNGLQRMKTKWWFPDWDDPDPQAIEGETAAWCVQQPVCCQPVVRGGYKDKRGDSRAHKDWYKYAYDAPDPSGTDAQHPVGRTDMDGDDPDIIMMMTGSHGTNRDVVSDDLAQDPVRAWDDWYWYWYADPVRDIDIDGPDHTDDPVSSCVNVPNHD/DQFLLNVCCVVQNDDDPQWDADPQFIGGNNHTVVVVCVVFNPQEKEFELVLLLVLQVVLQVLLVVLCVVQVADAAEAEAAECLQPVDPSNVLSNLVNVHAYEYEALVVLVSVVVCCVVVSDDLAGAYEYDYDYDPSSLVSLQVSVVVPRQHYEDEDFDLVSVVVCLVRQDDPQAHEYHFEEFFAADPPDPDGTHPTTDHLVCVLVSCVVPPVPRRNYAHAEYEYEHPQAQDDDPVVLVRLLVRLLSLLVNCVSGVNHAEYEDEERDDDPFESNDDDDSSVSSSVSSNSSVVSCVVSVHRRHHYYYHYHLSNGLQRMKTKWWFPDWDDPDPQAIEGETAAWCVQQPVCCQPVVRGGYKDKRGDSRAHKDWYKYAYDAPDPSGTDAQHPVGRTDMDGDDPDIIMMMTGSHGTNRDVVSDDLAQHPVRAWDDWYWYWYADPVRDIDIDTPDHTDDPVSHCVNVPNHD

pLDDT: mean 93.09, std 7.32, range [54.56, 98.81]

Radius of gyration: 29.3 Å; Cα contacts (8 Å, |Δi|>4): 2020; chains: 2; bounding box: 75×91×67 Å

Sequence (928 aa):
MQSYQEFLDLSVGFPQEGFEIIEDELFFNDLNLMEMIETYGTPLRFTYLPIISKKIQQAKLMFQQAIVKNNYRGSYKYCYCTKSSHFKHIVEEALRNDIHLETSSAFDMPMIDTLEKKGVVTKDITVICNGFKTFQYKQYIIDMLHDGYKNIIPVLDNKEEFNIFDDEIEMDTPCNLGIRIAAEEQPDSQFYTSRLGIRQEDIIDFYYNKIEKNPNFKLKLLHFFINSGISDTPYYWNELEKYVTLYCKLKKINPDLDTLDIGGGMPFKDSLVFDFDYEYMVNEIVSRIKEICAENDTIEPDIITEFGKYTVAEASGILYKVLGRKQQNDRERWLMLDGSFITNLPDVWALNQKYILLPINNWDSEYERVNLGGITCDGQDYYNQEAHMNSVFMPKTRKVQYLGFFNTGAYQEVLSGYGGIHHCLLPSPKHVIIRRNRDETFNFEVFGEEQNSKQVLKILGYTTMQSYQEFLDLSVGFPQEGFEIIEDELFFNDLNLMEMIETYGTPLRFTYLPIISKKIQQAKLMFQQAIVKNNYRGSYKYCYCTKSSHFKHIVEEALRNDIHLETSSAFDMPMIDTLEKKGVVTKDITVICNGFKTFQYKQYIIDMLHDGYKNIIPVLDNKEEFNIFDDEIEMDTPCNLGIRIAAEEQPDSQFYTSRLGIRQEDIIDFYYNKIEKNPNFKLKLLHFFINSGISDTPYYWNELEKYVTLYCKLKKINPDLDTLDIGGGMPFKDSLVFDFDYEYMVNEIVSRIKEICAENDTIEPDIITEFGKYTVAEASGILYKVLGRKQQNDRERWLMLDGSFITNLPDVWALNQKYILLPINNWDSEYERVNLGGITCDGQDYYNQEAHMNSVFMPKTRKVQYLGFFNTGAYQEVLSGYGGIHHCLLPSPKHVIIRRNRDETFNFEVFGEEQNSKQVLKILGYTT

Solvent-accessible surface area (backbone atoms only — not comparable to full-atom values): 48098 Å² total; per-residue (Å²): 130,67,22,32,51,54,48,46,25,74,71,57,55,56,70,45,94,56,41,43,76,58,95,50,30,32,22,53,73,84,37,54,49,62,59,48,36,73,72,72,42,65,33,26,32,38,34,42,52,61,46,29,46,51,40,49,52,48,51,53,49,41,49,50,51,29,29,60,76,61,68,49,82,35,54,79,46,57,20,42,26,36,62,28,50,72,35,38,76,56,48,53,49,47,48,73,66,78,52,32,38,28,38,53,37,51,57,47,51,60,52,51,52,52,36,34,76,70,62,74,44,59,55,70,50,43,35,42,36,43,38,59,69,50,73,68,28,52,48,52,53,52,50,42,46,75,70,58,38,73,36,54,27,55,27,34,28,41,77,71,62,49,54,59,50,64,73,67,54,81,57,95,59,54,42,46,28,26,38,26,38,29,35,69,44,58,89,89,46,97,50,60,47,38,90,54,26,32,39,69,89,47,49,65,58,45,38,64,72,63,41,69,81,34,78,45,44,38,58,29,35,45,31,40,57,58,88,86,29,64,57,99,43,72,66,46,54,52,53,49,51,54,53,52,49,49,48,43,58,48,35,75,78,32,83,63,40,47,35,38,30,61,30,44,38,50,71,63,71,36,39,80,76,62,82,76,63,62,62,59,52,47,33,49,52,52,49,50,53,44,50,55,23,55,75,61,75,34,81,54,46,26,39,34,38,29,41,22,47,42,30,34,12,73,21,14,32,39,35,34,36,55,74,44,76,42,72,54,52,98,78,47,31,35,38,30,31,59,45,38,36,58,45,63,32,34,49,40,50,40,67,65,50,54,51,30,72,44,64,37,42,55,36,74,27,39,52,40,72,38,32,39,30,27,37,56,78,49,91,71,27,54,54,49,57,36,85,88,38,91,45,32,74,43,56,53,69,91,62,92,41,35,37,32,40,34,34,53,35,39,38,22,63,35,49,37,18,53,77,26,42,24,60,52,58,47,60,52,55,26,31,37,42,34,43,69,47,95,86,68,45,77,45,81,40,77,77,39,71,54,58,52,65,68,61,51,36,36,70,34,60,72,46,135,130,65,21,32,50,54,48,45,24,74,71,57,55,57,69,48,93,56,39,42,76,57,95,50,29,31,23,52,72,84,38,53,48,63,59,48,37,73,74,73,41,66,35,27,32,38,34,41,52,62,45,30,46,50,40,49,52,49,51,52,48,42,51,51,50,28,30,60,74,62,67,49,82,36,54,80,47,58,20,41,26,35,61,27,50,72,35,39,76,57,48,53,50,47,48,72,64,78,50,31,37,29,38,54,38,52,55,47,53,60,52,51,52,52,36,34,76,70,63,73,42,61,57,72,49,45,34,41,36,42,38,60,69,50,71,66,27,51,48,50,52,52,51,42,45,76,70,58,38,72,36,54,26,54,26,34,28,42,78,70,62,50,54,59,50,65,74,66,52,82,57,95,60,54,42,46,29,26,40,27,39,30,34,70,46,60,88,89,46,97,47,60,48,37,91,54,25,32,40,68,87,48,49,65,58,44,38,65,74,64,39,71,82,34,78,46,45,36,58,29,34,46,32,39,56,60,87,88,29,64,57,99,43,69,67,46,55,53,52,50,51,54,53,53,50,49,48,41,60,48,37,76,77,32,84,62,39,48,35,39,30,60,31,46,39,50,70,63,69,36,39,79,76,62,82,76,62,62,62,60,51,46,31,49,50,52,49,49,53,44,50,54,22,57,77,61,76,34,83,54,47,26,39,33,38,29,40,22,46,42,30,36,12,71,21,14,32,39,34,35,37,54,75,45,78,44,70,54,50,97,79,47,31,34,39,30,31,58,46,37,36,56,45,64,34,34,49,40,49,38,66,65,52,53,50,31,72,44,64,36,43,55,37,74,28,39,53,39,69,38,32,38,29,26,36,55,76,50,91,71,26,54,53,50,59,38,85,87,38,90,46,33,74,44,56,53,68,89,61,93,41,34,37,32,41,33,34,51,35,40,38,23,63,35,50,33,19,52,78,27,41,22,58,53,58,46,59,52,55,27,30,35,39,33,42,70,46,94,87,69,44,78,44,82,40,77,77,40,70,54,57,52,65,66,62,51,36,38,70,35,61,72,47,132

Organism: NCBI:txid1302689